Protein AF-0000000082934476 (afdb_homodimer)

InterPro domains:
  IPR006153 Cation/H+ exchanger, transmembrane domain [PF00999] (26-395)
  IPR038770 Sodium/solute symporter superfamily [G3DSA:1.20.1530.20] (13-408)

Foldseek 3Di:
DVVVVVVVVVCVVVVVVVVQVLLLVQLVVQLVVCVVVPFHSLLRLLVSLLCCAPQHNNVDALPDPVLVVLLVVLLLLVLLLVLLPQDVVLLVVQDLLLQQLLVLLLVQLLVCQQVCCLPPNLVFFDDDDSVLSSLLSSLRSLLLSFFDLPLVCVLCVVVVNCPPPLNSSLVNNNSVSVVVSLLSQQLSQLCNPVVPDNPSVLSVCLSVVLVVVLVVVLVVVQVVCQVVVPDPVCLVVVLVVLVVQSQVQLVVSVVSRGHSSSRSSSSSNSCSSHPCSVVNSVVSCCVNVVRRVSSNSSSLSNLQNPDVCLVVCVVVLVSSLVSSLVSQLVSSLVSNVVVVDDNLSSNLNSLSGRAHDDSSLVSLVVCVVSSSGHSNSNVSSSVSNRVSSVPSSVSNCVSPVVPVVPVVD/DVVVVVVVVVCVVVVVVVVQVLLLVQLVVQLVVCVVVPHHSLLRLLVSLQCCAPQHNNVDALPDPVLVVLLVVLLLLVLLLVLLPQDVVLLVVQDLLLQQLLVLLLVQLQVCQQVCCLPPNLVFFDDDDSVLSSLLSSLRSLLLSQFDLPLVCVLCVVVVNCPPPLNSSLVNNNSVSSVVSLLSQQLSQLCNPVVPDNPSVLSVCLSVVLVVVLVVVLVVVQVVCQVVVDDPVCLVVVLVVLVVQSQVQLVVSVVSRGHSSSRSSSSSNSCSSHPCSVVNSVVSCCVNVVRRVSSNSSSLSNLQNPPVCLVVCVVVLVVSLCSSLVSQLVSSLVSNVVVVDDNLSSNLNSLSGRAHDDSSLSSLVVCVVSSSGHSNSNVSSSVSNRVSSVPSSVSNCVSPVVPPPPVVD

Sequence (818 aa):
MGGIESLLQGLEEKKFLLDLVLLLSAASIGGWLSSLIKMPKVLGQILLGIILGPTVLGWLNGQNEMIHTMSEIGVIFLMFLAGLETDINELKSSGKGASLIAVGGVIFPLFFGTIIPYVFFKEYLPGGDGHQQLLFALYIGTILTATSVSISVSVLRDMKKLNSKEGVSILGAAIIDDVLGIVLLAVITGMANPSGNGNIIGLIIRIVSFFMLSFIIGVIISKLITSFAMDSAWSERIIVFAIILCFLFAFMAEVFKIAAITGAYVVGVIFSTTPYQRKITNRIQVLAYSLFTPIFFVSIGLKVAITSEILKYWKYAIVVVLIAVFGKIIGCGLGALLSKFKLRQALQIGVGMIARAEVALIIASQGVAAKVITDATFTSIVLLVVISTLVTPPLLKYAFSNEKAQETVMGGIESLLQGLEEKKFLLDLVLLLSAASIGGWLSSLIKMPKVLGQILLGIILGPTVLGWLNGQNEMIHTMSEIGVIFLMFLAGLETDINELKSSGKGASLIAVGGVIFPLFFGTIIPYVFFKEYLPGGDGHQQLLFALYIGTILTATSVSISVSVLRDMKKLNSKEGVSILGAAIIDDVLGIVLLAVITGMANPSGNGNIIGLIIRIVSFFMLSFIIGVIISKLITSFAMDSAWSERIIVFAIILCFLFAFMAEVFKIAAITGAYVVGVIFSTTPYQRKITNRIQVLAYSLFTPIFFVSIGLKVAITSEILKYWKYAIVVVLIAVFGKIIGCGLGALLSKFKLRQALQIGVGMIARAEVALIIASQGVAAKVITDATFTSIVLLVVISTLVTPPLLKYAFSNEKAQETV

Secondary structure (DSSP, 8-state):
-HHHHHHHHHHHHTHHHHHHHHHHHHHHHHHHHHHHTT--HHHHHHHHHHHHSTTTT--S-TT-HHHHHHHHHHHHHHHHHHHHT--HHHHHH--HHHHHHHHHHHHHHHHHHHHHHHHH-GGGSPS--HHHHHHHHHHHHHHTT----HHHHHHHHHTT-TTSHHHHHHHHHHHHHHHHHHHHHHHHHHHH-TTS-S-HHHHHHHHHHHHHHHHHHHHHHHHHHHHHTTSTHHHHHHHHHHHHHHHHHHHHHHHTTS-HHHHHHHHHHHHHTSTTHHHHHHHHHHHIIIIIHHHHHHHHHHH----GGGGGGHHHHHHHHHHHHHHHHHHHHHHHHHTT--HHHHHHHHHHT----HHHHHHHHHHHHTTSS-HHHHHHHHHHHHHHHHHHHHHHHHHHHTTHHHHT-/-HHHHHHHHHHHHTHHHHHHHHHHHHHHHHHHHHHHTT--HHHHHHHHHHHHSTTTT--S-TT-HHHHHHHHHHHHHHHHHHHHT--HHHHHH--HHHHHHHHHHHHHHHHHHHHHHHHH-GGGSPS--HHHHHHHHHHHHHHTT----HHHHHHHHHTT-TTSHHHHHHHHHHHHHHHHHHHHHHHHHHHH-TTS-S-HHHHHHHHHHHHHHHHHHHHHHHHHHHHH--STTHHHHHHHHHHHHHHHHHHHHHHTTS-HHHHHHHHHHHHHTSTTHHHHHHHHHHHIIIIIHHHHHHHHHHT----GGGGGGHHHHHHHHHHHHHHHHHHHHHHHHHTT--HHHHHHHHHHT----HHHHHHHHHHHHTTSS-HHHHHHHHHHHHHHHHHHHHHHHHHHHTTHHHHT-

Organism: NCBI:txid1450156

Solvent-accessible surface area (backbone atoms only — not comparable to full-atom values): 38760 Å² total; per-residue (Å²): 116,67,48,60,49,41,51,49,50,56,45,56,74,45,36,64,34,52,50,49,25,50,36,46,47,32,20,53,51,19,20,49,57,20,45,75,73,73,37,63,37,61,57,20,9,22,51,38,14,29,44,37,4,64,59,64,67,45,78,41,64,57,79,38,63,66,61,46,52,43,21,50,51,11,50,31,44,50,29,21,48,54,15,40,68,46,53,65,66,52,59,68,62,38,48,70,41,20,50,36,17,20,49,25,23,34,49,37,7,26,49,52,36,16,50,45,41,51,72,77,37,51,85,60,46,47,90,66,54,72,69,51,35,48,50,32,17,42,48,48,1,54,38,40,30,39,66,31,50,65,65,40,49,51,50,25,47,76,68,70,36,40,83,34,74,51,33,46,36,43,52,36,12,47,54,51,32,52,53,50,43,48,52,49,47,35,53,47,42,34,64,65,38,76,54,46,68,90,45,63,63,62,44,51,50,36,52,52,49,49,53,50,49,49,48,55,52,31,50,52,49,33,51,51,48,58,71,61,62,73,56,77,79,49,60,68,51,48,48,42,51,51,51,34,49,25,32,43,33,15,38,50,24,42,74,58,42,21,51,36,46,53,21,8,22,52,45,13,42,32,42,34,76,28,92,53,30,62,62,42,48,57,54,48,46,50,45,23,64,58,52,23,35,36,38,26,38,16,44,55,13,24,65,43,73,66,46,92,52,54,74,73,46,47,68,59,28,51,50,54,32,49,41,31,39,49,17,15,27,50,16,17,15,51,15,25,43,76,52,71,38,48,74,64,50,9,47,38,35,3,42,42,46,32,16,29,46,68,64,30,49,50,50,40,53,51,27,45,76,68,59,45,40,30,70,68,50,44,50,24,51,52,48,29,30,50,51,29,51,62,49,30,56,62,51,41,53,55,52,61,59,71,54,66,65,57,72,76,96,116,66,47,60,50,40,51,50,49,56,44,56,72,44,38,62,34,51,50,51,27,50,36,48,47,34,19,52,50,18,20,49,57,21,46,77,72,73,38,63,38,61,57,20,8,22,52,38,14,29,45,36,4,64,60,64,65,46,78,41,67,56,78,38,62,66,59,46,53,42,20,50,51,10,51,29,42,51,30,22,49,54,15,40,66,44,52,65,66,52,57,70,62,40,46,71,40,20,48,36,18,19,49,25,22,34,50,38,6,26,50,53,36,16,50,46,42,52,73,77,38,50,87,58,46,48,88,67,54,73,70,52,35,48,51,31,16,42,49,48,1,54,37,39,30,40,64,33,51,67,65,42,50,50,50,26,48,76,68,69,35,41,84,34,75,52,32,46,37,44,54,36,12,48,55,50,32,52,54,50,44,48,52,50,47,36,53,46,43,33,65,65,38,74,55,44,66,90,45,64,65,61,45,50,50,37,52,50,50,48,53,51,50,49,49,54,52,31,52,51,49,33,52,50,47,56,71,61,66,65,66,77,78,53,61,68,50,50,47,40,49,51,50,35,50,24,33,43,33,15,38,49,24,42,74,56,42,24,51,36,45,52,22,9,21,52,44,13,40,34,41,34,76,27,92,52,29,63,60,43,49,58,53,47,47,49,46,23,64,57,52,24,35,36,37,26,38,18,43,55,15,23,65,44,74,67,47,92,54,53,76,73,46,47,68,60,26,50,50,54,34,48,44,31,40,49,16,14,28,50,16,16,15,49,16,26,41,75,51,71,39,50,71,63,50,9,47,39,34,3,40,41,47,32,16,29,44,67,64,31,50,52,50,41,51,52,27,47,75,68,58,44,37,31,72,67,50,45,51,24,50,53,48,28,29,52,49,29,51,62,49,29,56,62,50,42,52,56,53,60,58,71,58,64,67,55,75,75,98

Structure (mmCIF, N/CA/C/O backbone):
data_AF-0000000082934476-model_v1
#
loop_
_entity.id
_entity.type
_entity.pdbx_description
1 polymer 'Cation:proton antiporter'
#
loop_
_atom_site.group_PDB
_atom_site.id
_atom_site.type_symbol
_atom_site.label_atom_id
_atom_site.label_alt_id
_atom_site.label_comp_id
_atom_site.label_asym_id
_atom_site.label_entity_id
_atom_site.label_seq_id
_atom_site.pdbx_PDB_ins_code
_atom_site.Cartn_x
_atom_site.Cartn_y
_atom_site.Cartn_z
_atom_site.occupancy
_atom_site.B_iso_or_equiv
_atom_site.auth_seq_id
_atom_site.auth_comp_id
_atom_site.auth_asym_id
_atom_site.auth_atom_id
_atom_site.pdbx_PDB_model_num
ATOM 1 N N . MET A 1 1 ? 22.516 27.234 -15.688 1 33.78 1 MET A N 1
ATOM 2 C CA . MET A 1 1 ? 23.109 25.891 -15.609 1 33.78 1 MET A CA 1
ATOM 3 C C . MET A 1 1 ? 22.875 25.281 -14.234 1 33.78 1 MET A C 1
ATOM 5 O O . MET A 1 1 ? 22.625 24.094 -14.117 1 33.78 1 MET A O 1
ATOM 9 N N . GLY A 1 2 ? 22.922 26.062 -13.227 1 40.72 2 GLY A N 1
ATOM 10 C CA . GLY A 1 2 ? 22.75 25.703 -11.828 1 40.72 2 GLY A CA 1
ATOM 11 C C . GLY A 1 2 ? 21.297 25.391 -11.477 1 40.72 2 GLY A C 1
ATOM 12 O O . GLY A 1 2 ? 21.031 24.547 -10.625 1 40.72 2 GLY A O 1
ATOM 13 N N . GLY A 1 3 ? 20.406 26.062 -12.109 1 38.53 3 GLY A N 1
ATOM 14 C CA . GLY A 1 3 ? 18.969 25.922 -11.914 1 38.53 3 GLY A CA 1
ATOM 15 C C . GLY A 1 3 ? 18.422 24.609 -12.414 1 38.53 3 GLY A C 1
ATOM 16 O O . GLY A 1 3 ? 17.609 23.969 -11.742 1 38.53 3 GLY A O 1
ATOM 17 N N . ILE A 1 4 ? 18.828 24.203 -13.625 1 40.97 4 ILE A N 1
ATOM 18 C CA . ILE A 1 4 ? 18.438 22.938 -14.242 1 40.97 4 ILE A CA 1
ATOM 19 C C . ILE A 1 4 ? 18.969 21.781 -13.406 1 40.97 4 ILE A C 1
ATOM 21 O O . ILE A 1 4 ? 18.281 20.781 -13.219 1 40.97 4 ILE A O 1
ATOM 25 N N . GLU A 1 5 ? 20.125 21.906 -12.914 1 42.84 5 GLU A N 1
ATOM 26 C CA . GLU A 1 5 ? 20.734 20.844 -12.109 1 42.84 5 GLU A CA 1
ATOM 27 C C . GLU A 1 5 ? 19.969 20.656 -10.797 1 42.84 5 GLU A C 1
ATOM 29 O O . GLU A 1 5 ? 19.75 19.516 -10.367 1 42.84 5 GLU A O 1
ATOM 34 N N . SER A 1 6 ? 19.641 21.703 -10.188 1 44.97 6 SER A N 1
ATOM 35 C CA . SER A 1 6 ? 18.875 21.625 -8.945 1 44.97 6 SER A CA 1
ATOM 36 C C . SER A 1 6 ? 17.484 21.047 -9.188 1 44.97 6 SER A C 1
ATOM 38 O O . SER A 1 6 ? 16.969 20.297 -8.359 1 44.97 6 SER A O 1
ATOM 40 N N . LEU A 1 7 ? 16.844 21.438 -10.336 1 44.69 7 LEU A N 1
ATOM 41 C CA . LEU A 1 7 ? 15.594 20.844 -10.789 1 44.69 7 LEU A CA 1
ATOM 42 C C . LEU A 1 7 ? 15.758 19.344 -10.992 1 44.69 7 LEU A C 1
ATOM 44 O O . LEU A 1 7 ? 14.875 18.562 -10.617 1 44.69 7 LEU A O 1
ATOM 48 N N . LEU A 1 8 ? 16.828 19.047 -11.57 1 48.62 8 LEU A N 1
ATOM 49 C CA . LEU A 1 8 ? 17.125 17.641 -11.836 1 48.62 8 LEU A CA 1
ATOM 50 C C . LEU A 1 8 ? 17.344 16.875 -10.539 1 48.62 8 LEU A C 1
ATOM 52 O O . LEU A 1 8 ? 16.953 15.711 -10.414 1 48.62 8 LEU A O 1
ATOM 56 N N . GLN A 1 9 ? 18.016 17.547 -9.594 1 51.44 9 GLN A N 1
ATOM 57 C CA . GLN A 1 9 ? 18.281 16.922 -8.312 1 51.44 9 GLN A CA 1
ATOM 58 C C . GLN A 1 9 ? 16.984 16.703 -7.531 1 51.44 9 GLN A C 1
ATOM 60 O O . GLN A 1 9 ? 16.797 15.648 -6.91 1 51.44 9 GLN A O 1
ATOM 65 N N . GLY A 1 10 ? 16.141 17.75 -7.402 1 53.06 10 GLY A N 1
ATOM 66 C CA . GLY A 1 10 ? 14.844 17.609 -6.77 1 53.06 10 GLY A CA 1
ATOM 67 C C . GLY A 1 10 ? 13.961 16.562 -7.434 1 53.06 10 GLY A C 1
ATOM 68 O O . GLY A 1 10 ? 13.266 15.812 -6.754 1 53.06 10 GLY A O 1
ATOM 69 N N . LEU A 1 11 ? 14.062 16.594 -8.766 1 54.09 11 LEU A N 1
ATOM 70 C CA . LEU A 1 11 ? 13.375 15.594 -9.578 1 54.09 11 LEU A CA 1
ATOM 71 C C . LEU A 1 11 ? 13.898 14.195 -9.289 1 54.09 11 LEU A C 1
ATOM 73 O O . LEU A 1 11 ? 13.133 13.227 -9.305 1 54.09 11 LEU A O 1
ATOM 77 N N . GLU A 1 12 ? 15.125 14.188 -8.977 1 59.53 12 GLU A N 1
ATOM 78 C CA . GLU A 1 12 ? 15.727 12.891 -8.68 1 59.53 12 GLU A CA 1
ATOM 79 C C . GLU A 1 12 ? 15.188 12.312 -7.375 1 59.53 12 GLU A C 1
ATOM 81 O O . GLU A 1 12 ? 14.938 11.109 -7.273 1 59.53 12 GLU A O 1
ATOM 86 N N . GLU A 1 13 ? 15 13.336 -6.414 1 61.19 13 GLU A N 1
ATOM 87 C CA . GLU A 1 13 ? 14.578 12.875 -5.098 1 61.19 13 GLU A CA 1
ATOM 88 C C . GLU A 1 13 ? 13.133 12.391 -5.117 1 61.19 13 GLU A C 1
ATOM 90 O O . GLU A 1 13 ? 12.75 11.523 -4.332 1 61.19 13 GLU A O 1
ATOM 95 N N . LYS A 1 14 ? 12.438 12.93 -6.125 1 77.81 14 LYS A N 1
ATOM 96 C CA . LYS A 1 14 ? 11.047 12.484 -6.129 1 77.81 14 LYS A CA 1
ATOM 97 C C . LYS A 1 14 ? 10.727 11.711 -7.402 1 77.81 14 LYS A C 1
ATOM 99 O O . LYS A 1 14 ? 9.57 11.688 -7.848 1 77.81 14 LYS A O 1
ATOM 104 N N . LYS A 1 15 ? 11.742 11.156 -7.934 1 86.38 15 LYS A N 1
ATOM 105 C CA . LYS A 1 15 ? 11.625 10.32 -9.125 1 86.38 15 LYS A CA 1
ATOM 106 C C . LYS A 1 15 ? 10.742 9.102 -8.859 1 86.38 15 LYS A C 1
ATOM 108 O O . LYS A 1 15 ? 10.094 8.586 -9.773 1 86.38 15 LYS A O 1
ATOM 113 N N . PHE A 1 16 ? 10.633 8.742 -7.578 1 90.38 16 PHE A N 1
ATOM 114 C CA . PHE A 1 16 ? 9.844 7.559 -7.266 1 90.38 16 PHE A CA 1
ATOM 115 C C . PHE A 1 16 ? 8.367 7.809 -7.539 1 90.38 16 PHE A C 1
ATOM 117 O O . PHE A 1 16 ? 7.629 6.879 -7.883 1 90.38 16 PHE A O 1
ATOM 124 N N . LEU A 1 17 ? 7.934 9.094 -7.445 1 93.06 17 LEU A N 1
ATOM 125 C CA . LEU A 1 17 ? 6.543 9.414 -7.738 1 93.06 17 LEU A CA 1
ATOM 126 C C . LEU A 1 17 ? 6.234 9.211 -9.219 1 93.06 17 LEU A C 1
ATOM 128 O O . LEU A 1 17 ? 5.188 8.656 -9.57 1 93.06 17 LEU A O 1
ATOM 132 N N . LEU A 1 18 ? 7.148 9.656 -10.008 1 92.81 18 LEU A N 1
ATOM 133 C CA . LEU A 1 18 ? 6.98 9.469 -11.445 1 92.81 18 LEU A CA 1
ATOM 134 C C . LEU A 1 18 ? 7 7.988 -11.805 1 92.81 18 LEU A C 1
ATOM 136 O O . LEU A 1 18 ? 6.246 7.547 -12.672 1 92.81 18 LEU A O 1
ATOM 140 N N . ASP A 1 19 ? 7.926 7.277 -11.195 1 94.12 19 ASP A N 1
ATOM 141 C CA . ASP A 1 19 ? 7.977 5.836 -11.422 1 94.12 19 ASP A CA 1
ATOM 142 C C . ASP A 1 19 ? 6.641 5.18 -11.078 1 94.12 19 ASP A C 1
ATOM 144 O O . ASP A 1 19 ? 6.176 4.297 -11.805 1 94.12 19 ASP A O 1
ATOM 148 N N . LEU A 1 20 ? 6.051 5.605 -9.953 1 95.44 20 LEU A N 1
ATOM 149 C CA . LEU A 1 20 ? 4.762 5.055 -9.539 1 95.44 20 LEU A CA 1
ATOM 150 C C . LEU A 1 20 ? 3.676 5.391 -10.562 1 95.44 20 LEU A C 1
ATOM 152 O O . LEU A 1 20 ? 2.828 4.547 -10.867 1 95.44 20 LEU A O 1
ATOM 156 N N . VAL A 1 21 ? 3.727 6.621 -11.07 1 95.88 21 VAL A N 1
ATOM 157 C CA . VAL A 1 21 ? 2.764 7.047 -12.078 1 95.88 21 VAL A CA 1
ATOM 158 C C . VAL A 1 21 ? 2.904 6.176 -13.328 1 95.88 21 VAL A C 1
ATOM 160 O O . VAL A 1 21 ? 1.907 5.688 -13.859 1 95.88 21 VAL A O 1
ATOM 163 N N . LEU A 1 22 ? 4.09 5.988 -13.734 1 95.06 22 LEU A N 1
ATOM 164 C CA . LEU A 1 22 ? 4.352 5.211 -14.945 1 95.06 22 LEU A CA 1
ATOM 165 C C . LEU A 1 22 ? 3.949 3.754 -14.75 1 95.06 22 LEU A C 1
ATOM 167 O O . LEU A 1 22 ? 3.334 3.152 -15.633 1 95.06 22 LEU A O 1
ATOM 171 N N . LEU A 1 23 ? 4.301 3.18 -13.633 1 95.5 23 LEU A N 1
ATOM 172 C CA . LEU A 1 23 ? 3.996 1.784 -13.336 1 95.5 23 LEU A CA 1
ATOM 173 C C . LEU A 1 23 ? 2.488 1.552 -13.305 1 95.5 23 LEU A C 1
ATOM 175 O O . LEU A 1 23 ? 1.983 0.632 -13.953 1 95.5 23 LEU A O 1
ATOM 179 N N . LEU A 1 24 ? 1.802 2.4 -12.594 1 96.25 24 LEU A N 1
ATOM 180 C CA . LEU A 1 24 ? 0.363 2.223 -12.438 1 96.25 24 LEU A CA 1
ATOM 181 C C . LEU A 1 24 ? -0.37 2.541 -13.734 1 96.25 24 LEU A C 1
ATOM 183 O O . LEU A 1 24 ? -1.363 1.89 -14.062 1 96.25 24 LEU A O 1
ATOM 187 N N . SER A 1 25 ? 0.096 3.572 -14.43 1 95.94 25 SER A N 1
ATOM 188 C CA . SER A 1 25 ? -0.506 3.885 -15.719 1 95.94 25 SER A CA 1
ATOM 189 C C . SER A 1 25 ? -0.311 2.742 -16.703 1 95.94 25 SER A C 1
ATOM 191 O O . SER A 1 25 ? -1.236 2.383 -17.438 1 95.94 25 SER A O 1
ATOM 193 N N . ALA A 1 26 ? 0.881 2.24 -16.719 1 94.81 26 ALA A N 1
ATOM 194 C CA . ALA A 1 26 ? 1.16 1.105 -17.594 1 94.81 26 ALA A CA 1
ATOM 195 C C . ALA A 1 26 ? 0.256 -0.078 -17.266 1 94.81 26 ALA A C 1
ATOM 197 O O . ALA A 1 26 ? -0.285 -0.725 -18.172 1 94.81 26 ALA A O 1
ATOM 198 N N . ALA A 1 27 ? 0.181 -0.355 -16 1 93.94 27 ALA A N 1
ATOM 199 C CA . ALA A 1 27 ? -0.667 -1.468 -15.586 1 93.94 27 ALA A CA 1
ATOM 200 C C . ALA A 1 27 ? -2.119 -1.234 -15.992 1 93.94 27 ALA A C 1
ATOM 202 O O . ALA A 1 27 ? -2.791 -2.15 -16.469 1 93.94 27 ALA A O 1
ATOM 203 N N . SER A 1 28 ? -2.57 0.018 -15.781 1 92.94 28 SER A N 1
ATOM 204 C CA . SER A 1 28 ? -3.957 0.35 -16.094 1 92.94 28 SER A CA 1
ATOM 205 C C . SER A 1 28 ? -4.219 0.291 -17.594 1 92.94 28 SER A C 1
ATOM 207 O O . SER A 1 28 ? -5.215 -0.286 -18.031 1 92.94 28 SER A O 1
ATOM 209 N N . ILE A 1 29 ? -3.377 0.861 -18.359 1 93.62 29 ILE A N 1
ATOM 210 C CA . ILE A 1 29 ? -3.521 0.9 -19.812 1 93.62 29 ILE A CA 1
ATOM 211 C C . ILE A 1 29 ? -3.342 -0.502 -20.391 1 93.62 29 ILE A C 1
ATOM 213 O O . ILE A 1 29 ? -4.133 -0.943 -21.219 1 93.62 29 ILE A O 1
ATOM 217 N N . GLY A 1 30 ? -2.275 -1.169 -19.984 1 91.5 30 GLY A N 1
ATOM 218 C CA . GLY A 1 30 ? -2.047 -2.529 -20.453 1 91.5 30 GLY A CA 1
ATOM 219 C C . GLY A 1 30 ? -3.193 -3.469 -20.125 1 91.5 30 GLY A C 1
ATOM 220 O O . GLY A 1 30 ? -3.607 -4.266 -20.969 1 91.5 30 GLY A O 1
ATOM 221 N N . GLY A 1 31 ? -3.637 -3.367 -18.828 1 87.62 31 GLY A N 1
ATOM 222 C CA . GLY A 1 31 ? -4.785 -4.176 -18.453 1 87.62 31 GLY A CA 1
ATOM 223 C C . GLY A 1 31 ? -6.012 -3.9 -19.297 1 87.62 31 GLY A C 1
ATOM 224 O O . GLY A 1 31 ? -6.715 -4.828 -19.703 1 87.62 31 GLY A O 1
ATOM 225 N N . TRP A 1 32 ? -6.227 -2.648 -19.578 1 87.25 32 TRP A N 1
ATOM 226 C CA . TRP A 1 32 ? -7.371 -2.248 -20.391 1 87.25 32 TRP A CA 1
ATOM 227 C C . TRP A 1 32 ? -7.223 -2.758 -21.828 1 87.25 32 TRP A C 1
ATOM 229 O O . TRP A 1 32 ? -8.172 -3.303 -22.391 1 87.25 32 TRP A O 1
ATOM 239 N N . LEU A 1 33 ? -6.117 -2.621 -22.422 1 89.12 33 LEU A N 1
ATOM 240 C CA . LEU A 1 33 ? -5.855 -3.068 -23.781 1 89.12 33 LEU A CA 1
ATOM 241 C C . LEU A 1 33 ? -6.07 -4.574 -23.906 1 89.12 33 LEU A C 1
ATOM 243 O O . LEU A 1 33 ? -6.645 -5.039 -24.891 1 89.12 33 LEU A O 1
ATOM 247 N N . SER A 1 34 ? -5.582 -5.258 -22.938 1 84.19 34 SER A N 1
ATOM 248 C CA . SER A 1 34 ? -5.746 -6.707 -22.953 1 84.19 34 SER A CA 1
ATOM 249 C C . SER A 1 34 ? -7.215 -7.094 -22.828 1 84.19 34 SER A C 1
ATOM 251 O O . SER A 1 34 ? -7.66 -8.07 -23.438 1 84.19 34 SER A O 1
ATOM 253 N N . SER A 1 35 ? -7.891 -6.293 -21.984 1 80.62 35 SER A N 1
ATOM 254 C CA . SER A 1 35 ? -9.297 -6.598 -21.781 1 80.62 35 SER A CA 1
ATOM 255 C C . SER A 1 35 ? -10.109 -6.371 -23.047 1 80.62 35 SER A C 1
ATOM 257 O O . SER A 1 35 ? -11.125 -7.027 -23.266 1 80.62 35 SER A O 1
ATOM 259 N N . LEU A 1 36 ? -9.703 -5.504 -23.922 1 83.69 36 LEU A N 1
ATOM 260 C CA . LEU A 1 36 ? -10.367 -5.223 -25.188 1 83.69 36 LEU A CA 1
ATOM 261 C C . LEU A 1 36 ? -10.344 -6.441 -26.109 1 83.69 36 LEU A C 1
ATOM 263 O O . LEU A 1 36 ? -11.242 -6.625 -26.922 1 83.69 36 LEU A O 1
ATOM 267 N N . ILE A 1 37 ? -9.352 -7.242 -25.922 1 80.75 37 ILE A N 1
ATOM 268 C CA . ILE A 1 37 ? -9.242 -8.43 -26.766 1 80.75 37 ILE A CA 1
ATOM 269 C C . ILE A 1 37 ? -9.562 -9.68 -25.953 1 80.75 37 ILE A C 1
ATOM 271 O O . ILE A 1 37 ? -9.102 -10.773 -26.266 1 80.75 37 ILE A O 1
ATOM 275 N N . LYS A 1 38 ? -10.109 -9.477 -24.719 1 75.94 38 LYS A N 1
ATOM 276 C CA . LYS A 1 38 ? -10.625 -10.531 -23.859 1 75.94 38 LYS A CA 1
ATOM 277 C C . LYS A 1 38 ? -9.492 -11.383 -23.297 1 75.94 38 LYS A C 1
ATOM 279 O O . LYS A 1 38 ? -9.617 -12.602 -23.188 1 75.94 38 LYS A O 1
ATOM 284 N N . MET A 1 39 ? -8.398 -10.711 -23.188 1 73.06 39 MET A N 1
ATOM 285 C CA . MET A 1 39 ? -7.25 -11.352 -22.547 1 73.06 39 MET A CA 1
ATOM 286 C C . MET A 1 39 ? -7.125 -10.922 -21.094 1 73.06 39 MET A C 1
ATOM 288 O O . MET A 1 39 ? -7.66 -9.883 -20.703 1 73.06 39 MET A O 1
ATOM 292 N N . PRO A 1 40 ? -6.477 -11.836 -20.281 1 72.81 40 PRO A N 1
ATOM 293 C CA . PRO A 1 40 ? -6.254 -11.445 -18.891 1 72.81 40 PRO A CA 1
ATOM 294 C C . PRO A 1 40 ? -5.453 -10.148 -18.766 1 72.81 40 PRO A C 1
ATOM 296 O O . PRO A 1 40 ? -4.512 -9.93 -19.531 1 72.81 40 PRO A O 1
ATOM 299 N N . LYS A 1 41 ? -5.801 -9.367 -17.828 1 82.19 41 LYS A N 1
ATOM 300 C CA . LYS A 1 41 ? -5.203 -8.055 -17.609 1 82.19 41 LYS A CA 1
ATOM 301 C C . LYS A 1 41 ? -3.697 -8.164 -17.391 1 82.19 41 LYS A C 1
ATOM 303 O O . LYS A 1 41 ? -2.936 -7.285 -17.797 1 82.19 41 LYS A O 1
ATOM 308 N N . VAL A 1 42 ? -3.344 -9.266 -16.781 1 78.62 42 VAL A N 1
ATOM 309 C CA . VAL A 1 42 ? -1.951 -9.477 -16.406 1 78.62 42 VAL A CA 1
ATOM 310 C C . VAL A 1 42 ? -1.064 -9.477 -17.641 1 78.62 42 VAL A C 1
ATOM 312 O O . VAL A 1 42 ? 0.072 -9 -17.609 1 78.62 42 VAL A O 1
ATOM 315 N N . LEU A 1 43 ? -1.542 -9.992 -18.703 1 79.88 43 LEU A N 1
ATOM 316 C CA . LEU A 1 43 ? -0.771 -10.047 -19.938 1 79.88 43 LEU A CA 1
ATOM 317 C C . LEU A 1 43 ? -0.426 -8.648 -20.422 1 79.88 43 LEU A C 1
ATOM 319 O O . LEU A 1 43 ? 0.715 -8.383 -20.812 1 79.88 43 LEU A O 1
ATOM 323 N N . GLY A 1 44 ? -1.416 -7.836 -20.5 1 86.5 44 GLY A N 1
ATOM 324 C CA . GLY A 1 44 ? -1.173 -6.465 -20.922 1 86.5 44 GLY A CA 1
ATOM 325 C C . GLY A 1 44 ? -0.235 -5.719 -19.984 1 86.5 44 GLY A C 1
ATOM 326 O O . GLY A 1 44 ? 0.57 -4.898 -20.438 1 86.5 44 GLY A O 1
ATOM 327 N N . GLN A 1 45 ? -0.309 -5.996 -18.719 1 89.38 45 GLN A N 1
ATOM 328 C CA . GLN A 1 45 ? 0.556 -5.359 -17.734 1 89.38 45 GLN A CA 1
ATOM 329 C C . GLN A 1 45 ? 2.014 -5.758 -17.938 1 89.38 45 GLN A C 1
ATOM 331 O O . GLN A 1 45 ? 2.906 -4.91 -17.891 1 89.38 45 GLN A O 1
ATOM 336 N N . ILE A 1 46 ? 2.227 -7 -18.156 1 84.19 46 ILE A N 1
ATOM 337 C CA . ILE A 1 46 ? 3.574 -7.504 -18.406 1 84.19 46 ILE A CA 1
ATOM 338 C C . ILE A 1 46 ? 4.125 -6.914 -19.703 1 84.19 46 ILE A C 1
ATOM 340 O O . ILE A 1 46 ? 5.277 -6.477 -19.75 1 84.19 46 ILE A O 1
ATOM 344 N N . LEU A 1 47 ? 3.324 -6.859 -20.734 1 86.31 47 LEU A N 1
ATOM 345 C CA . LEU A 1 47 ? 3.754 -6.332 -22.031 1 86.31 47 LEU A CA 1
ATOM 346 C C . LEU A 1 47 ? 4.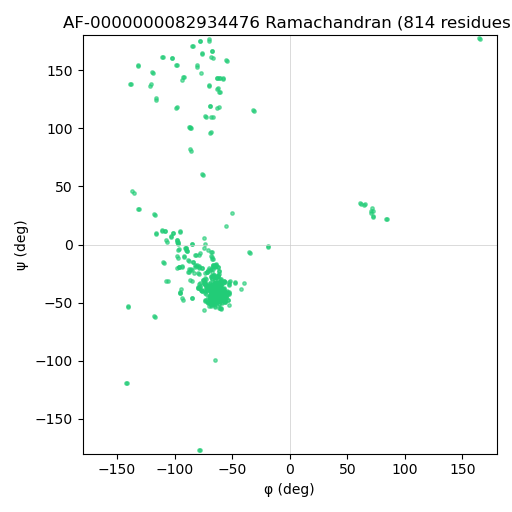176 -4.875 -21.906 1 86.31 47 LEU A C 1
ATOM 348 O O . LEU A 1 47 ? 5.195 -4.469 -22.484 1 86.31 47 LEU A O 1
ATOM 352 N N . LEU A 1 48 ? 3.377 -4.102 -21.219 1 91.69 48 LEU A N 1
ATOM 353 C CA . LEU A 1 48 ? 3.744 -2.699 -21.047 1 91.69 48 LEU A CA 1
ATOM 354 C C . LEU A 1 48 ? 4.98 -2.568 -20.172 1 91.69 48 LEU A C 1
ATOM 356 O O . LEU A 1 48 ? 5.75 -1.614 -20.312 1 91.69 48 LEU A O 1
ATOM 360 N N . GLY A 1 49 ? 5.199 -3.473 -19.266 1 89.94 49 GLY A N 1
ATOM 361 C CA . GLY A 1 49 ? 6.453 -3.521 -18.531 1 89.94 49 GLY A CA 1
ATOM 362 C C . GLY A 1 49 ? 7.66 -3.734 -19.422 1 89.94 49 GLY A C 1
ATOM 363 O O . GLY A 1 49 ? 8.695 -3.084 -19.234 1 89.94 49 GLY A O 1
ATOM 364 N N . ILE A 1 50 ? 7.496 -4.602 -20.375 1 84.88 50 ILE A N 1
ATOM 365 C CA . ILE A 1 50 ? 8.562 -4.863 -21.328 1 84.88 50 ILE A CA 1
ATOM 366 C C . ILE A 1 50 ? 8.844 -3.602 -22.141 1 84.88 50 ILE A C 1
ATOM 368 O O . ILE A 1 50 ? 10 -3.234 -22.344 1 84.88 50 ILE A O 1
ATOM 372 N N . ILE A 1 51 ? 7.785 -2.955 -22.562 1 89.69 51 ILE A N 1
ATOM 373 C CA . ILE A 1 51 ? 7.91 -1.771 -23.406 1 89.69 51 ILE A CA 1
ATOM 374 C C . ILE A 1 51 ? 8.586 -0.648 -22.625 1 89.69 51 ILE A C 1
ATOM 376 O O . ILE A 1 51 ? 9.5 0.01 -23.125 1 89.69 51 ILE A O 1
ATOM 380 N N . LEU A 1 52 ? 8.258 -0.458 -21.375 1 92 52 LEU A N 1
ATOM 381 C CA . LEU A 1 52 ? 8.773 0.641 -20.578 1 92 52 LEU A CA 1
ATOM 382 C C . LEU A 1 52 ? 10.141 0.286 -19.984 1 92 52 LEU A C 1
ATOM 384 O O . LEU A 1 52 ? 10.852 1.162 -19.5 1 92 52 LEU A O 1
ATOM 388 N N . GLY A 1 53 ? 10.445 -0.98 -20.016 1 87.88 53 GLY A N 1
ATOM 389 C CA . GLY A 1 53 ? 11.672 -1.479 -19.406 1 87.88 53 GLY A CA 1
ATOM 390 C C . GLY A 1 53 ? 12.898 -1.223 -20.266 1 87.88 53 GLY A C 1
ATOM 391 O O . GLY A 1 53 ? 12.828 -0.499 -21.25 1 87.88 53 GLY A O 1
ATOM 392 N N . PRO A 1 54 ? 14 -1.686 -19.844 1 81.81 54 PRO A N 1
ATOM 393 C CA . PRO A 1 54 ? 15.266 -1.433 -20.547 1 81.81 54 PRO A CA 1
ATOM 394 C C . PRO A 1 54 ? 15.305 -2.039 -21.938 1 81.81 54 PRO A C 1
ATOM 396 O O . PRO A 1 54 ? 16.062 -1.582 -22.797 1 81.81 54 PRO A O 1
ATOM 399 N N . THR A 1 55 ? 14.453 -2.947 -22.266 1 76.69 55 THR A N 1
ATOM 400 C CA . THR A 1 55 ? 14.461 -3.66 -23.547 1 76.69 55 THR A CA 1
ATOM 401 C C . THR A 1 55 ? 13.992 -2.752 -24.672 1 76.69 55 THR A C 1
ATOM 403 O O . THR A 1 55 ? 14.508 -2.826 -25.797 1 76.69 55 THR A O 1
ATOM 406 N N . VAL A 1 56 ? 12.977 -1.843 -24.375 1 85.5 56 VAL A N 1
ATOM 407 C CA . VAL A 1 56 ? 12.398 -1.073 -25.484 1 85.5 56 VAL A CA 1
ATOM 408 C C . VAL A 1 56 ? 12.664 0.415 -25.266 1 85.5 56 VAL A C 1
ATOM 410 O O . VAL A 1 56 ? 13.523 1.002 -25.906 1 85.5 56 VAL A O 1
ATOM 413 N N . LEU A 1 57 ? 12.117 1.019 -24.156 1 88.56 57 LEU A N 1
ATOM 414 C CA . LEU A 1 57 ? 12.203 2.463 -23.969 1 88.56 57 LEU A CA 1
ATOM 415 C C . LEU A 1 57 ? 13.219 2.811 -22.891 1 88.56 57 LEU A C 1
ATOM 417 O O . LEU A 1 57 ? 13.805 3.896 -22.906 1 88.56 57 LEU A O 1
ATOM 421 N N . GLY A 1 58 ? 13.367 1.931 -21.891 1 86.69 58 GLY A N 1
ATOM 422 C CA . GLY A 1 58 ? 14.305 2.156 -20.797 1 86.69 58 GLY A CA 1
ATOM 423 C C . GLY A 1 58 ? 13.844 3.232 -19.844 1 86.69 58 GLY A C 1
ATOM 424 O O . GLY A 1 58 ? 14.664 3.887 -19.188 1 86.69 58 GLY A O 1
ATOM 425 N N . TRP A 1 59 ? 12.602 3.547 -19.703 1 88.69 59 TRP A N 1
ATOM 426 C CA . TRP A 1 59 ? 12.07 4.582 -18.828 1 88.69 59 TRP A CA 1
ATOM 427 C C . TRP A 1 59 ? 12.094 4.121 -17.375 1 88.69 59 TRP A C 1
ATOM 429 O O . TRP A 1 59 ? 12.203 4.938 -16.453 1 88.69 59 TRP A O 1
ATOM 439 N N . LEU A 1 60 ? 11.961 2.84 -17.141 1 90.12 60 LEU A N 1
ATOM 440 C CA . LEU A 1 60 ? 11.93 2.254 -15.812 1 90.12 60 LEU A CA 1
ATOM 441 C C . LEU A 1 60 ? 13.047 1.237 -15.633 1 90.12 60 LEU A C 1
ATOM 443 O O . LEU A 1 60 ? 13.367 0.488 -16.562 1 90.12 60 LEU A O 1
ATOM 447 N N . ASN A 1 61 ? 13.633 1.354 -14.484 1 81.81 61 ASN A N 1
ATOM 448 C CA . ASN A 1 61 ? 14.688 0.406 -14.125 1 81.81 61 ASN A CA 1
ATOM 449 C C . ASN A 1 61 ? 14.148 -0.714 -13.234 1 81.81 61 ASN A C 1
ATOM 451 O O . ASN A 1 61 ? 13.742 -0.47 -12.102 1 81.81 61 ASN A O 1
ATOM 455 N N . GLY A 1 62 ? 14.25 -1.873 -13.727 1 75.56 62 GLY A N 1
ATOM 456 C CA . GLY A 1 62 ? 13.758 -3.021 -12.977 1 75.56 62 GLY A CA 1
ATOM 457 C C . GLY A 1 62 ? 14.57 -3.314 -11.734 1 75.56 62 GLY A C 1
ATOM 458 O O . GLY A 1 62 ? 14.117 -4.051 -10.852 1 75.56 62 GLY A O 1
ATOM 459 N N . GLN A 1 63 ? 15.688 -2.67 -11.586 1 73.75 63 GLN A N 1
ATOM 460 C CA . GLN A 1 63 ? 16.562 -2.926 -10.445 1 73.75 63 GLN A CA 1
ATOM 461 C C . GLN A 1 63 ? 16.344 -1.897 -9.344 1 73.75 63 GLN A C 1
ATOM 463 O O . GLN A 1 63 ? 16.969 -1.972 -8.281 1 73.75 63 GLN A O 1
ATOM 468 N N . ASN A 1 64 ? 15.438 -1.054 -9.586 1 86.06 64 ASN A N 1
ATOM 469 C CA . ASN A 1 64 ? 15.125 -0.059 -8.562 1 86.06 64 ASN A CA 1
ATOM 470 C C . ASN A 1 64 ? 14.633 -0.712 -7.277 1 86.06 64 ASN A C 1
ATOM 472 O O . ASN A 1 64 ? 13.773 -1.593 -7.316 1 86.06 64 ASN A O 1
ATOM 476 N N . GLU A 1 65 ? 15.188 -0.322 -6.148 1 83.31 65 GLU A N 1
ATOM 477 C CA . GLU A 1 65 ? 14.891 -0.929 -4.855 1 83.31 65 GLU A CA 1
ATOM 478 C C . GLU A 1 65 ? 13.422 -0.749 -4.484 1 83.31 65 GLU A C 1
ATOM 480 O O . GLU A 1 65 ? 12.789 -1.665 -3.953 1 83.31 65 GLU A O 1
ATOM 485 N N . MET A 1 66 ? 12.891 0.41 -4.762 1 87.62 66 MET A N 1
ATOM 486 C CA . MET A 1 66 ? 11.492 0.675 -4.438 1 87.62 66 MET A CA 1
ATOM 487 C C . MET A 1 66 ? 10.562 -0.233 -5.238 1 87.62 66 MET A C 1
ATOM 489 O O . MET A 1 66 ? 9.633 -0.824 -4.688 1 87.62 66 MET A O 1
ATOM 493 N N . ILE A 1 67 ? 10.867 -0.371 -6.516 1 90.06 67 ILE A N 1
ATOM 494 C CA . ILE A 1 67 ? 10.047 -1.214 -7.383 1 90.06 67 ILE A CA 1
ATOM 495 C C . ILE A 1 67 ? 10.133 -2.666 -6.918 1 90.06 67 ILE A C 1
ATOM 497 O O . ILE A 1 67 ? 9.117 -3.361 -6.848 1 90.06 67 ILE A O 1
ATOM 501 N N . HIS A 1 68 ? 11.328 -3.055 -6.52 1 85.44 68 HIS A N 1
ATOM 502 C CA . HIS A 1 68 ? 11.523 -4.418 -6.039 1 85.44 68 HIS A CA 1
ATOM 503 C C . HIS A 1 68 ? 10.742 -4.676 -4.758 1 85.44 68 HIS A C 1
ATOM 505 O O . HIS A 1 68 ? 10.023 -5.676 -4.652 1 85.44 68 HIS A O 1
ATOM 511 N N . THR A 1 69 ? 10.836 -3.777 -3.832 1 88.44 69 THR A N 1
ATOM 512 C CA . THR A 1 69 ? 10.18 -3.947 -2.543 1 88.44 69 THR A CA 1
ATOM 513 C C . THR A 1 69 ? 8.664 -3.932 -2.705 1 88.44 69 THR A C 1
ATOM 515 O O . THR A 1 69 ? 7.965 -4.777 -2.143 1 88.44 69 THR A O 1
ATOM 518 N N . MET A 1 70 ? 8.156 -3.014 -3.494 1 92.88 70 MET A N 1
ATOM 519 C CA . MET A 1 70 ? 6.723 -2.924 -3.723 1 92.88 70 MET A CA 1
ATOM 520 C C . MET A 1 70 ? 6.203 -4.164 -4.441 1 92.88 70 MET A C 1
ATOM 522 O O . MET A 1 70 ? 5.113 -4.652 -4.137 1 92.88 70 MET A O 1
ATOM 526 N N . SER A 1 71 ? 7.004 -4.621 -5.387 1 88.81 71 SER A N 1
ATOM 527 C CA . SER A 1 71 ? 6.637 -5.832 -6.113 1 88.81 71 SER A CA 1
ATOM 528 C C . SER A 1 71 ? 6.582 -7.039 -5.184 1 88.81 71 SER A C 1
ATOM 530 O O . SER A 1 71 ? 5.691 -7.883 -5.309 1 88.81 71 SER A O 1
ATOM 532 N N . GLU A 1 72 ? 7.547 -7.137 -4.281 1 87.44 72 GLU A N 1
ATOM 533 C CA . GLU A 1 72 ? 7.578 -8.242 -3.332 1 87.44 72 GLU A CA 1
ATOM 534 C C . GLU A 1 72 ? 6.367 -8.211 -2.406 1 87.44 72 GLU A C 1
ATOM 536 O O . GLU A 1 72 ? 5.785 -9.258 -2.102 1 87.44 72 GLU A O 1
ATOM 541 N N . ILE A 1 73 ? 6.016 -7.031 -1.97 1 93.62 73 ILE A N 1
ATOM 542 C CA . ILE A 1 73 ? 4.832 -6.895 -1.133 1 93.62 73 ILE A CA 1
ATOM 543 C C . ILE A 1 73 ? 3.592 -7.312 -1.92 1 93.62 73 ILE A C 1
ATOM 545 O O . ILE A 1 73 ? 2.689 -7.953 -1.374 1 93.62 73 ILE A O 1
ATOM 549 N N . GLY A 1 74 ? 3.564 -6.949 -3.186 1 92.06 74 GLY A N 1
ATOM 550 C CA . GLY A 1 74 ? 2.467 -7.363 -4.043 1 92.06 74 GLY A CA 1
ATOM 551 C C . GLY A 1 74 ? 2.311 -8.875 -4.129 1 92.06 74 GLY A C 1
ATOM 552 O O . GLY A 1 74 ? 1.2 -9.391 -4.012 1 92.06 74 GLY A O 1
ATOM 553 N N . VAL A 1 75 ? 3.393 -9.562 -4.258 1 87.06 75 VAL A N 1
ATOM 554 C CA . VAL A 1 75 ? 3.395 -11.016 -4.352 1 87.06 75 VAL A CA 1
ATOM 555 C C . VAL A 1 75 ? 2.943 -11.617 -3.021 1 87.06 75 VAL A C 1
ATOM 557 O O . VAL A 1 75 ? 2.188 -12.594 -3 1 87.06 75 VAL A O 1
ATOM 560 N N . ILE A 1 76 ? 3.406 -11.055 -2.002 1 91.5 76 ILE A N 1
ATOM 561 C CA . ILE A 1 76 ? 3.049 -11.523 -0.666 1 91.5 76 ILE A CA 1
ATOM 562 C C . ILE A 1 76 ? 1.544 -11.383 -0.454 1 91.5 76 ILE A C 1
ATOM 564 O O . ILE A 1 76 ? 0.885 -12.312 0.014 1 91.5 76 ILE A O 1
ATOM 568 N N . PHE A 1 77 ? 0.98 -10.242 -0.858 1 94.31 77 PHE A N 1
ATOM 569 C CA . PHE A 1 77 ? -0.454 -10.031 -0.701 1 94.31 77 PHE A CA 1
ATOM 570 C C . PHE A 1 77 ? -1.244 -10.961 -1.611 1 94.31 77 PHE A C 1
ATOM 572 O O . PHE A 1 77 ? -2.328 -11.422 -1.247 1 94.31 77 PHE A O 1
ATOM 579 N N . LEU A 1 78 ? -0.741 -11.242 -2.775 1 87.44 78 LEU A N 1
ATOM 580 C CA . LEU A 1 78 ? -1.417 -12.156 -3.688 1 87.44 78 LEU A CA 1
ATOM 581 C C . LEU A 1 78 ? -1.517 -13.555 -3.078 1 87.44 78 LEU A C 1
ATOM 583 O O . LEU A 1 78 ? -2.566 -14.195 -3.158 1 87.44 78 LEU A O 1
ATOM 587 N N . MET A 1 79 ? -0.417 -13.969 -2.492 1 86.75 79 MET A N 1
ATOM 588 C CA . MET A 1 79 ? -0.413 -15.297 -1.888 1 86.75 79 MET A CA 1
ATOM 589 C C . MET A 1 79 ? -1.261 -15.32 -0.62 1 86.75 79 MET A C 1
ATOM 591 O O . MET A 1 79 ? -1.888 -16.328 -0.305 1 86.75 79 MET A O 1
ATOM 595 N N . PHE A 1 80 ? -1.245 -14.219 0.127 1 94 80 PHE A N 1
ATOM 596 C CA . PHE A 1 80 ? -2.137 -14.07 1.271 1 94 80 PHE A CA 1
ATOM 597 C C . PHE A 1 80 ? -3.592 -14.234 0.847 1 94 80 PHE A C 1
ATOM 599 O O . PHE A 1 80 ? -4.355 -14.945 1.496 1 94 80 PHE A O 1
ATOM 606 N N . LEU A 1 81 ? -3.949 -13.617 -0.283 1 91.19 81 LEU A N 1
ATOM 607 C CA . LEU A 1 81 ? -5.305 -13.695 -0.821 1 91.19 81 LEU A CA 1
ATOM 608 C C . LEU A 1 81 ? -5.629 -15.117 -1.273 1 91.19 81 LEU A C 1
ATOM 610 O O . LEU A 1 81 ? -6.738 -15.602 -1.055 1 91.19 81 LEU A O 1
ATOM 614 N N . ALA A 1 82 ? -4.668 -15.742 -1.935 1 84.56 82 ALA A N 1
ATOM 615 C CA . ALA A 1 82 ? -4.855 -17.125 -2.361 1 84.56 82 ALA A CA 1
ATOM 616 C C . ALA A 1 82 ? -5.172 -18.031 -1.172 1 84.56 82 ALA A C 1
ATOM 618 O O . ALA A 1 82 ? -6.035 -18.906 -1.26 1 84.56 82 ALA A O 1
ATOM 619 N N . GLY A 1 83 ? -4.473 -17.812 -0.067 1 88.81 83 GLY A N 1
ATOM 620 C CA . GLY A 1 83 ? -4.746 -18.562 1.151 1 88.81 83 GLY A CA 1
ATOM 621 C C . GLY A 1 83 ? -6.117 -18.266 1.732 1 88.81 83 GLY A C 1
ATOM 622 O O . GLY A 1 83 ? -6.828 -19.188 2.148 1 88.81 83 GLY A O 1
ATOM 623 N N . LEU A 1 84 ? -6.477 -17 1.754 1 92 84 LEU A N 1
ATOM 624 C CA . LEU A 1 84 ? -7.77 -16.578 2.275 1 92 84 LEU A CA 1
ATOM 625 C C . LEU A 1 84 ? -8.914 -17.219 1.488 1 92 84 LEU A C 1
ATOM 627 O O . LEU A 1 84 ? -9.992 -17.469 2.035 1 92 84 LEU A O 1
ATOM 631 N N . GLU A 1 85 ? -8.688 -17.484 0.258 1 86.75 85 GLU A N 1
ATOM 632 C CA . GLU A 1 85 ? -9.734 -18.016 -0.623 1 86.75 85 GLU A CA 1
ATOM 633 C C . GLU A 1 85 ? -9.766 -19.531 -0.595 1 86.75 85 GLU A C 1
ATOM 635 O O . GLU A 1 85 ? -10.641 -20.156 -1.203 1 86.75 85 GLU A O 1
ATOM 640 N N . THR A 1 86 ? -8.828 -20.062 0.094 1 82 86 THR A N 1
ATOM 641 C CA . THR A 1 86 ? -8.797 -21.516 0.209 1 82 86 THR A CA 1
ATOM 642 C C . THR A 1 86 ? -9.961 -22.016 1.058 1 82 86 THR A C 1
ATOM 644 O O . THR A 1 86 ? -10.164 -21.547 2.184 1 82 86 THR A O 1
ATOM 647 N N . ASP A 1 87 ? -10.82 -22.828 0.487 1 81.25 87 ASP A N 1
ATOM 648 C CA . ASP A 1 87 ? -11.93 -23.438 1.218 1 81.25 87 ASP A CA 1
ATOM 649 C C . ASP A 1 87 ? -11.492 -24.75 1.871 1 81.25 87 ASP A C 1
ATOM 651 O O . ASP A 1 87 ? -11.531 -25.812 1.239 1 81.25 87 ASP A O 1
ATOM 655 N N . ILE A 1 88 ? -11.242 -24.672 3.08 1 78.94 88 ILE A N 1
ATOM 656 C CA . ILE A 1 88 ? -10.719 -25.828 3.818 1 78.94 88 ILE A CA 1
ATOM 657 C C . ILE A 1 88 ? -11.773 -26.938 3.861 1 78.94 88 ILE A C 1
ATOM 659 O O . ILE A 1 88 ? -11.438 -28.109 3.814 1 78.94 88 ILE A O 1
ATOM 663 N N . ASN A 1 89 ? -13.023 -26.578 3.93 1 79.62 89 ASN A N 1
ATOM 664 C CA . ASN A 1 89 ? -14.086 -27.578 3.951 1 79.62 89 ASN A CA 1
ATOM 665 C C . ASN A 1 89 ? -14.203 -28.297 2.615 1 79.62 89 ASN A C 1
ATOM 667 O O . ASN A 1 89 ? -14.406 -29.516 2.58 1 79.62 89 ASN A O 1
ATOM 671 N N . GLU A 1 90 ? -14.031 -27.531 1.615 1 74.75 90 GLU A N 1
ATOM 672 C CA . GLU A 1 90 ? -14.023 -28.156 0.293 1 74.75 90 GLU A CA 1
ATOM 673 C C . GLU A 1 90 ? -12.789 -29.031 0.103 1 74.75 90 GLU A C 1
ATOM 675 O O . GLU A 1 90 ? -12.867 -30.078 -0.544 1 74.75 90 GLU A O 1
ATOM 680 N N . LEU A 1 91 ? -11.703 -28.594 0.625 1 73.19 91 LEU A N 1
ATOM 681 C CA . LEU A 1 91 ? -10.469 -29.375 0.565 1 73.19 91 LEU A CA 1
ATOM 682 C C . LEU A 1 91 ? -10.633 -30.703 1.295 1 73.19 91 LEU A C 1
ATOM 684 O O . LEU A 1 91 ? -10.25 -31.766 0.774 1 73.19 91 LEU A O 1
ATOM 688 N N . LYS A 1 92 ? -11.281 -30.625 2.369 1 76.25 92 LYS A N 1
ATOM 689 C CA . LYS A 1 92 ? -11.492 -31.812 3.186 1 76.25 92 LYS A CA 1
ATOM 690 C C . LYS A 1 92 ? -12.508 -32.75 2.547 1 76.25 92 LYS A C 1
ATOM 692 O O . LYS A 1 92 ? -12.422 -33.969 2.703 1 76.25 92 LYS A O 1
ATOM 697 N N . SER A 1 93 ? -13.391 -32.094 1.82 1 76 93 SER A N 1
ATOM 698 C CA . SER A 1 93 ? -14.484 -32.875 1.255 1 76 93 SER A CA 1
ATOM 699 C C . SER A 1 93 ? -14.141 -33.375 -0.14 1 76 93 SER A C 1
ATOM 701 O O . SER A 1 93 ? -14.891 -34.156 -0.725 1 76 93 SER A O 1
ATOM 703 N N . SER A 1 94 ? -12.969 -32.719 -0.516 1 72.12 94 SER A N 1
ATOM 704 C CA . SER A 1 94 ? -12.586 -33.156 -1.851 1 72.12 94 SER A CA 1
ATOM 705 C C . SER A 1 94 ? -12.273 -34.656 -1.859 1 72.12 94 SER A C 1
ATOM 707 O O . SER A 1 94 ? -11.578 -35.156 -0.968 1 72.12 94 SER A O 1
ATOM 709 N N . GLY A 1 95 ? -12.969 -35.375 -2.543 1 76.75 95 GLY A N 1
ATOM 710 C CA . GLY A 1 95 ? -12.898 -36.844 -2.549 1 76.75 95 GLY A CA 1
ATOM 711 C C . GLY A 1 95 ? -11.633 -37.375 -3.189 1 76.75 95 GLY A C 1
ATOM 712 O O . GLY A 1 95 ? -10.719 -36.594 -3.498 1 76.75 95 GLY A O 1
ATOM 713 N N . LYS A 1 96 ? -11.453 -38.531 -3.188 1 86.44 96 LYS A N 1
ATOM 714 C CA . LYS A 1 96 ? -10.336 -39.281 -3.756 1 86.44 96 LYS A CA 1
ATOM 715 C C . LYS A 1 96 ? -10.117 -38.906 -5.223 1 86.44 96 LYS A C 1
ATOM 717 O O . LYS A 1 96 ? -8.984 -38.844 -5.691 1 86.44 96 LYS A O 1
ATOM 722 N N . GLY A 1 97 ? -11.203 -38.594 -5.867 1 89.56 97 GLY A N 1
ATOM 723 C CA . GLY A 1 97 ? -11.102 -38.219 -7.273 1 89.56 97 GLY A CA 1
ATOM 724 C C . GLY A 1 97 ? -10.336 -36.938 -7.512 1 89.56 97 GLY A C 1
ATOM 725 O O . GLY A 1 97 ? -9.406 -36.906 -8.32 1 89.56 97 GLY A O 1
ATOM 726 N N . ALA A 1 98 ? -10.742 -35.938 -6.785 1 90.81 98 ALA A N 1
ATOM 727 C CA . ALA A 1 98 ? -10.078 -34.656 -6.914 1 90.81 98 ALA A CA 1
ATOM 728 C C . ALA A 1 98 ? -8.602 -34.75 -6.531 1 90.81 98 ALA A C 1
ATOM 730 O O . ALA A 1 98 ? -7.746 -34.125 -7.145 1 90.81 98 ALA A O 1
ATOM 731 N N . SER A 1 99 ? -8.281 -35.562 -5.574 1 93.38 99 SER A N 1
ATOM 732 C CA . SER A 1 99 ? -6.906 -35.75 -5.133 1 93.38 99 SER A CA 1
ATOM 733 C C . SER A 1 99 ? -6.066 -36.438 -6.211 1 93.38 99 SER A C 1
ATOM 735 O O . SER A 1 99 ? -4.922 -36.031 -6.453 1 93.38 99 SER A O 1
ATOM 737 N N . LEU A 1 100 ? -6.613 -37.406 -6.809 1 94.69 100 LEU A N 1
ATOM 738 C CA . LEU A 1 100 ? -5.902 -38.094 -7.863 1 94.69 100 LEU A CA 1
ATOM 739 C C . LEU A 1 100 ? -5.637 -37.188 -9.055 1 94.69 100 LEU A C 1
ATOM 741 O O . LEU A 1 100 ? -4.562 -37.25 -9.656 1 94.69 100 LEU A O 1
ATOM 745 N N . ILE A 1 101 ? -6.625 -36.406 -9.375 1 95 101 ILE A N 1
ATOM 746 C CA . ILE A 1 101 ? -6.488 -35.469 -10.461 1 95 101 ILE A CA 1
ATOM 747 C C . ILE A 1 101 ? -5.379 -34.469 -10.133 1 95 101 ILE A C 1
ATOM 749 O O . ILE A 1 101 ? -4.516 -34.188 -10.977 1 95 101 ILE A O 1
ATOM 753 N N . ALA A 1 102 ? -5.422 -33.969 -8.922 1 94.38 102 ALA A N 1
ATOM 754 C CA . ALA A 1 102 ? -4.434 -32.969 -8.492 1 94.38 102 ALA A CA 1
ATOM 755 C C . ALA A 1 102 ? -3.033 -33.594 -8.469 1 94.38 102 ALA A C 1
ATOM 757 O O . ALA A 1 102 ? -2.074 -32.969 -8.938 1 94.38 102 ALA A O 1
ATOM 758 N N . VAL A 1 103 ? -2.908 -34.75 -7.934 1 95 103 VAL A N 1
ATOM 759 C CA . VAL A 1 103 ? -1.614 -35.406 -7.824 1 95 103 VAL A CA 1
ATOM 760 C C . VAL A 1 103 ? -1.061 -35.719 -9.219 1 95 103 VAL A C 1
ATOM 762 O O . VAL A 1 103 ? 0.124 -35.5 -9.477 1 95 103 VAL A O 1
ATOM 765 N N . GLY A 1 104 ? -1.896 -36.219 -10.062 1 95.44 104 GLY A N 1
ATOM 766 C CA . GLY A 1 104 ? -1.476 -36.406 -11.445 1 95.44 104 GLY A CA 1
ATOM 767 C C . GLY A 1 104 ? -1.021 -35.125 -12.109 1 95.44 104 GLY A C 1
ATOM 768 O O . GLY A 1 104 ? -0.024 -35.125 -12.836 1 95.44 104 GLY A O 1
ATOM 769 N N . GLY A 1 105 ? -1.771 -34.062 -11.875 1 95.12 105 GLY A N 1
ATOM 770 C CA . GLY A 1 105 ? -1.455 -32.75 -12.43 1 95.12 105 GLY A CA 1
ATOM 771 C C . GLY A 1 105 ? -0.158 -32.188 -11.898 1 95.12 105 GLY A C 1
ATOM 772 O O . GLY A 1 105 ? 0.417 -31.266 -12.508 1 95.12 105 GLY A O 1
ATOM 773 N N . VAL A 1 106 ? 0.293 -32.688 -10.805 1 95 106 VAL A N 1
ATOM 774 C CA . VAL A 1 106 ? 1.536 -32.188 -10.203 1 95 106 VAL A CA 1
ATOM 775 C C . VAL A 1 106 ? 2.699 -33.062 -10.656 1 95 106 VAL A C 1
ATOM 777 O O . VAL A 1 106 ? 3.742 -32.562 -11.078 1 95 106 VAL A O 1
ATOM 780 N N . ILE A 1 107 ? 2.5 -34.344 -10.695 1 95.44 107 ILE A N 1
ATOM 781 C CA . ILE A 1 107 ? 3.568 -35.312 -10.938 1 95.44 107 ILE A CA 1
ATOM 782 C C . ILE A 1 107 ? 4.055 -35.188 -12.383 1 95.44 107 ILE A C 1
ATOM 784 O O . ILE A 1 107 ? 5.262 -35.188 -12.633 1 95.44 107 ILE A O 1
ATOM 788 N N . PHE A 1 108 ? 3.186 -35.125 -13.297 1 95.38 108 PHE A N 1
ATOM 789 C CA . PHE A 1 108 ? 3.559 -35.156 -14.703 1 95.38 108 PHE A CA 1
ATOM 790 C C . PHE A 1 108 ? 4.301 -33.906 -15.117 1 95.38 108 PHE A C 1
ATOM 792 O O . PHE A 1 108 ? 5.398 -33.969 -15.672 1 95.38 108 PHE A O 1
ATOM 799 N N . PRO A 1 109 ? 3.688 -32.719 -14.836 1 96.44 109 PRO A N 1
ATOM 800 C CA . PRO A 1 109 ? 4.465 -31.531 -15.164 1 96.44 109 PRO A CA 1
ATOM 801 C C . PRO A 1 109 ? 5.789 -31.469 -14.406 1 96.44 109 PRO A C 1
ATOM 803 O O . PRO A 1 109 ? 6.793 -30.984 -14.945 1 96.44 109 PRO A O 1
ATOM 806 N N . LEU A 1 110 ? 5.809 -31.922 -13.18 1 95.88 110 LEU A N 1
ATOM 807 C CA . LEU A 1 110 ? 7.039 -31.938 -12.398 1 95.88 110 LEU A CA 1
ATOM 808 C C . LEU A 1 110 ? 8.078 -32.844 -13.047 1 95.88 110 LEU A C 1
ATOM 810 O O . LEU A 1 110 ? 9.242 -32.469 -13.195 1 95.88 110 LEU A O 1
ATOM 814 N N . PHE A 1 111 ? 7.656 -34 -13.398 1 96.5 111 PHE A N 1
ATOM 815 C CA . PHE A 1 111 ? 8.555 -35 -13.953 1 96.5 111 PHE A CA 1
ATOM 816 C C . PHE A 1 111 ? 9.117 -34.562 -15.289 1 96.5 111 PHE A C 1
ATOM 818 O O . PHE A 1 111 ? 10.336 -34.469 -15.469 1 96.5 111 PHE A O 1
ATOM 825 N N . PHE A 1 112 ? 8.297 -34.219 -16.203 1 96.38 112 PHE A N 1
ATOM 826 C CA . PHE A 1 112 ? 8.758 -33.844 -17.547 1 96.38 112 PHE A CA 1
ATOM 827 C C . PHE A 1 112 ? 9.406 -32.469 -17.531 1 96.38 112 PHE A C 1
ATOM 829 O O . PHE A 1 112 ? 10.328 -32.219 -18.297 1 96.38 112 PHE A O 1
ATOM 836 N N . GLY A 1 113 ? 8.914 -31.594 -16.641 1 96.5 113 GLY A N 1
ATOM 837 C CA . GLY A 1 113 ? 9.523 -30.281 -16.484 1 96.5 113 GLY A CA 1
ATOM 838 C C . GLY A 1 113 ? 10.922 -30.328 -15.906 1 96.5 113 GLY A C 1
ATOM 839 O O . GLY A 1 113 ? 11.695 -29.375 -16.062 1 96.5 113 GLY A O 1
ATOM 840 N N . THR A 1 114 ? 11.188 -31.406 -15.258 1 96 114 THR A N 1
ATOM 841 C CA . THR A 1 114 ? 12.523 -31.594 -14.695 1 96 114 THR A CA 1
ATOM 842 C C . THR A 1 114 ? 13.422 -32.344 -15.672 1 96 114 THR A C 1
ATOM 844 O O . THR A 1 114 ? 14.508 -31.875 -16 1 96 114 THR A O 1
ATOM 847 N N . ILE A 1 115 ? 12.953 -33.438 -16.25 1 96.62 115 ILE A N 1
ATOM 848 C CA . ILE A 1 115 ? 13.781 -34.375 -17 1 96.62 115 ILE A CA 1
ATOM 849 C C . ILE A 1 115 ? 14.148 -33.75 -18.359 1 96.62 115 ILE A C 1
ATOM 851 O O . ILE A 1 115 ? 15.281 -33.906 -18.828 1 96.62 115 ILE A O 1
ATOM 855 N N . ILE A 1 116 ? 13.281 -33.094 -18.984 1 95.56 116 ILE A N 1
ATOM 856 C CA . ILE A 1 116 ? 13.516 -32.625 -20.344 1 95.56 116 ILE A CA 1
ATOM 857 C C . ILE A 1 116 ? 14.539 -31.5 -20.328 1 95.56 116 ILE A C 1
ATOM 859 O O . ILE A 1 116 ? 15.531 -31.531 -21.078 1 95.56 116 ILE A O 1
ATOM 863 N N . PRO A 1 117 ? 14.367 -30.484 -19.484 1 95.56 117 PRO A N 1
ATOM 864 C CA . PRO A 1 117 ? 15.43 -29.484 -19.422 1 95.56 117 PRO A CA 1
ATOM 865 C C . PRO A 1 117 ? 16.766 -30.062 -18.969 1 95.56 117 PRO A C 1
ATOM 867 O O . PRO A 1 117 ? 17.812 -29.656 -19.469 1 95.56 117 PRO A O 1
ATOM 870 N N . TYR A 1 118 ? 16.781 -30.984 -18.078 1 95.12 118 TYR A N 1
ATOM 871 C CA . TYR A 1 118 ? 17.984 -31.562 -17.531 1 95.12 118 TYR A CA 1
ATOM 872 C C . TYR A 1 118 ? 18.734 -32.375 -18.578 1 95.12 118 TYR A C 1
ATOM 874 O O . TYR A 1 118 ? 19.969 -32.375 -18.609 1 95.12 118 TYR A O 1
ATOM 882 N N . VAL A 1 119 ? 18.047 -33.094 -19.438 1 95.62 119 VAL A N 1
ATOM 883 C CA . V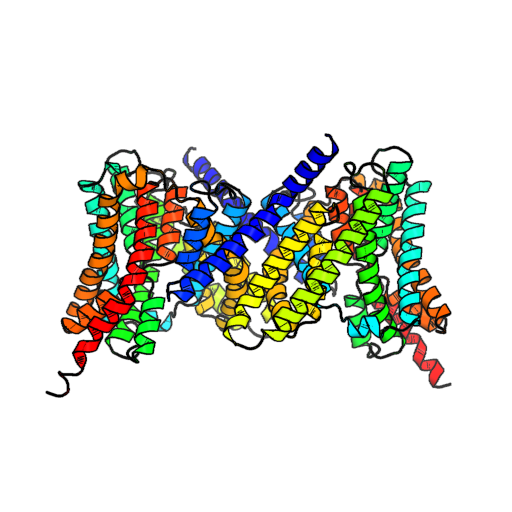AL A 1 119 ? 18.672 -34.031 -20.375 1 95.62 119 VAL A CA 1
ATOM 884 C C . VAL A 1 119 ? 18.891 -33.344 -21.719 1 95.62 119 VAL A C 1
ATOM 886 O O . VAL A 1 119 ? 19.922 -33.531 -22.359 1 95.62 119 VAL A O 1
ATOM 889 N N . PHE A 1 120 ? 17.938 -32.531 -22.203 1 95.06 120 PHE A N 1
ATOM 890 C CA . PHE A 1 120 ? 17.953 -32.094 -23.578 1 95.06 120 PHE A CA 1
ATOM 891 C C . PHE A 1 120 ? 18.312 -30.609 -23.672 1 95.06 120 PHE A C 1
ATOM 893 O O . PHE A 1 120 ? 18.672 -30.109 -24.734 1 95.06 120 PHE A O 1
ATOM 900 N N . PHE A 1 121 ? 18.234 -29.859 -22.562 1 95.06 121 PHE A N 1
ATOM 901 C CA . PHE A 1 121 ? 18.438 -28.406 -22.625 1 95.06 121 PHE A CA 1
ATOM 902 C C . PHE A 1 121 ? 19.328 -27.922 -21.5 1 95.06 121 PHE A C 1
ATOM 904 O O . PHE A 1 121 ? 19.031 -26.906 -20.859 1 95.06 121 PHE A O 1
ATOM 911 N N . LYS A 1 122 ? 20.344 -28.531 -21.219 1 92.94 122 LYS A N 1
ATOM 912 C CA . LYS A 1 122 ? 21.266 -28.219 -20.125 1 92.94 122 LYS A CA 1
ATOM 913 C C . LYS A 1 122 ? 21.875 -26.844 -20.297 1 92.94 122 LYS A C 1
ATOM 915 O O . LYS A 1 122 ? 22.266 -26.188 -19.328 1 92.94 122 LYS A O 1
ATOM 920 N N . GLU A 1 123 ? 21.938 -26.391 -21.531 1 91.44 123 GLU A N 1
ATOM 921 C CA . GLU A 1 123 ? 22.547 -25.109 -21.844 1 91.44 123 GLU A CA 1
ATOM 922 C C . GLU A 1 123 ? 21.75 -23.953 -21.266 1 91.44 123 GLU A C 1
ATOM 924 O O . GLU A 1 123 ? 22.281 -22.859 -21.062 1 91.44 123 GLU A O 1
ATOM 929 N N . TYR A 1 124 ? 20.516 -24.266 -20.938 1 92.31 124 TYR A N 1
ATOM 930 C CA . TYR A 1 124 ? 19.688 -23.188 -20.422 1 92.31 124 TYR A CA 1
ATOM 931 C C . TYR A 1 124 ? 19.547 -23.281 -18.906 1 92.31 124 TYR A C 1
ATOM 933 O O . TYR A 1 124 ? 18.734 -22.578 -18.297 1 92.31 124 TYR A O 1
ATOM 941 N N . LEU A 1 125 ? 20.281 -24.172 -18.312 1 93.44 125 LEU A N 1
ATOM 942 C CA . LEU A 1 125 ? 20.391 -24.234 -16.859 1 93.44 125 LEU A CA 1
ATOM 943 C C . LEU A 1 125 ? 21.578 -23.406 -16.375 1 93.44 125 LEU A C 1
ATOM 945 O O . LEU A 1 125 ? 22.578 -23.266 -17.078 1 93.44 125 LEU A O 1
ATOM 949 N N . PRO A 1 126 ? 21.359 -22.781 -15.188 1 91.06 126 PRO A N 1
ATOM 950 C CA . PRO A 1 126 ? 22.516 -22.078 -14.633 1 91.06 126 PRO A CA 1
ATOM 951 C C . PRO A 1 126 ? 23.734 -23 -14.469 1 91.06 126 PRO A C 1
ATOM 953 O O . PRO A 1 126 ? 23.578 -24.219 -14.414 1 91.06 126 PRO A O 1
ATOM 956 N N . GLY A 1 127 ? 24.922 -22.391 -14.406 1 87.81 127 GLY A N 1
ATOM 957 C CA . GLY A 1 127 ? 26.156 -23.156 -14.234 1 87.81 127 GLY A CA 1
ATOM 958 C C . GLY A 1 127 ? 26.203 -23.906 -12.914 1 87.81 127 GLY A C 1
ATOM 959 O O . GLY A 1 127 ? 25.625 -23.469 -11.922 1 87.81 127 GLY A O 1
ATOM 960 N N . GLY A 1 128 ? 26.75 -25.078 -12.898 1 86.06 128 GLY A N 1
ATOM 961 C CA . GLY A 1 128 ? 26.891 -25.891 -11.695 1 86.06 128 GLY A CA 1
ATOM 962 C C . GLY A 1 128 ? 27.219 -27.344 -11.977 1 86.06 128 GLY A C 1
ATOM 963 O O . GLY A 1 128 ? 27.297 -27.75 -13.133 1 86.06 128 GLY A O 1
ATOM 964 N N . ASP A 1 129 ? 27.391 -28.062 -10.922 1 86.88 129 ASP A N 1
ATOM 965 C CA . ASP A 1 129 ? 27.672 -29.484 -11.07 1 86.88 129 ASP A CA 1
ATOM 966 C C . ASP A 1 129 ? 26.391 -30.266 -11.391 1 86.88 129 ASP A C 1
ATOM 968 O O . ASP A 1 129 ? 25.312 -29.688 -11.508 1 86.88 129 ASP A O 1
ATOM 972 N N . GLY A 1 130 ? 26.484 -31.5 -11.641 1 86.81 130 GLY A N 1
ATOM 973 C CA . GLY A 1 130 ? 25.359 -32.344 -12.008 1 86.81 130 GLY A CA 1
ATOM 974 C C . GLY A 1 130 ? 24.219 -32.281 -11 1 86.81 130 GLY A C 1
ATOM 975 O O . GLY A 1 130 ? 23.062 -32.188 -11.383 1 86.81 130 GLY A O 1
ATOM 976 N N . HIS A 1 131 ? 24.594 -32.312 -9.789 1 85.31 131 HIS A N 1
ATOM 977 C CA . HIS A 1 131 ? 23.594 -32.25 -8.719 1 85.31 131 HIS A CA 1
ATOM 978 C C . HIS A 1 131 ? 22.875 -30.906 -8.695 1 85.31 131 HIS A C 1
ATOM 980 O O . HIS A 1 131 ? 21.656 -30.844 -8.531 1 85.31 131 HIS A O 1
ATOM 986 N N . GLN A 1 132 ? 23.672 -29.859 -8.883 1 85.69 132 GLN A N 1
ATOM 987 C CA . GLN A 1 132 ? 23.094 -28.516 -8.898 1 85.69 132 GLN A CA 1
ATOM 988 C C . GLN A 1 132 ? 22.156 -28.328 -10.094 1 85.69 132 GLN A C 1
ATOM 990 O O . GLN A 1 132 ? 21.078 -27.766 -9.969 1 85.69 132 GLN A O 1
ATOM 995 N N . GLN A 1 133 ? 22.578 -28.891 -11.141 1 91.12 133 GLN A N 1
ATOM 996 C CA . GLN A 1 133 ? 21.766 -28.766 -12.359 1 91.12 133 GLN A CA 1
ATOM 997 C C . GLN A 1 133 ? 20.453 -29.5 -12.227 1 91.12 133 GLN A C 1
ATOM 999 O O . GLN A 1 133 ? 19.422 -29.062 -12.75 1 91.12 133 GLN A O 1
ATOM 1004 N N . LEU A 1 134 ? 20.531 -30.609 -11.57 1 91.19 134 LEU A N 1
ATOM 1005 C CA . LEU A 1 134 ? 19.312 -31.359 -11.312 1 91.19 134 LEU A CA 1
ATOM 1006 C C . LEU A 1 134 ? 18.359 -30.562 -10.438 1 91.19 134 LEU A C 1
ATOM 1008 O O . LEU A 1 134 ? 17.141 -30.578 -10.656 1 91.19 134 LEU A O 1
ATOM 1012 N N . LEU A 1 135 ? 18.906 -29.875 -9.5 1 88.94 135 LEU A N 1
ATOM 1013 C CA . LEU A 1 135 ? 18.094 -29.047 -8.617 1 88.94 135 LEU A CA 1
ATOM 1014 C C . LEU A 1 135 ? 17.469 -27.891 -9.391 1 88.94 135 LEU A C 1
ATOM 1016 O O . LEU A 1 135 ? 16.312 -27.531 -9.148 1 88.94 135 LEU A O 1
ATOM 1020 N N . PHE A 1 136 ? 18.219 -27.344 -10.273 1 92.44 136 PHE A N 1
ATOM 1021 C CA . PHE A 1 136 ? 17.719 -26.25 -11.094 1 92.44 136 PHE A CA 1
ATOM 1022 C C . PHE A 1 136 ? 16.594 -26.734 -12 1 92.44 136 PHE A C 1
ATOM 1024 O O . PHE A 1 136 ? 15.578 -26.047 -12.164 1 92.44 136 PHE A O 1
ATOM 1031 N N . ALA A 1 137 ? 16.812 -27.891 -12.539 1 94.56 137 ALA A N 1
ATOM 1032 C CA . ALA A 1 137 ? 15.781 -28.469 -13.391 1 94.56 137 ALA A CA 1
ATOM 1033 C C . ALA A 1 137 ? 14.523 -28.797 -12.594 1 94.56 137 ALA A C 1
ATOM 1035 O O . ALA A 1 137 ? 13.406 -28.641 -13.086 1 94.56 137 ALA A O 1
ATOM 1036 N N . LEU A 1 138 ? 14.75 -29.281 -11.398 1 93.19 138 LEU A N 1
ATOM 1037 C CA . LEU A 1 138 ? 13.633 -29.578 -10.508 1 93.19 138 LEU A CA 1
ATOM 1038 C C . LEU A 1 138 ? 12.844 -28.312 -10.188 1 93.19 138 LEU A C 1
ATOM 1040 O O . LEU A 1 138 ? 11.617 -28.375 -10.039 1 93.19 138 LEU A O 1
ATOM 1044 N N . TYR A 1 139 ? 13.531 -27.234 -10.047 1 92.44 139 TYR A N 1
ATOM 1045 C CA . TYR A 1 139 ? 12.875 -25.953 -9.82 1 92.44 139 TYR A CA 1
ATOM 1046 C C . TYR A 1 139 ? 11.977 -25.578 -10.992 1 92.44 139 TYR A C 1
ATOM 1048 O O . TYR A 1 139 ? 10.852 -25.109 -10.805 1 92.44 139 TYR A O 1
ATOM 1056 N N . ILE A 1 140 ? 12.43 -25.859 -12.164 1 94.75 140 ILE A N 1
ATOM 1057 C CA . ILE A 1 140 ? 11.648 -25.594 -13.367 1 94.75 140 ILE A CA 1
ATOM 1058 C C . ILE A 1 140 ? 10.398 -26.484 -13.367 1 94.75 140 ILE A C 1
ATOM 1060 O O . ILE A 1 140 ? 9.297 -26 -13.641 1 94.75 140 ILE A O 1
ATOM 1064 N N . GLY A 1 141 ? 10.602 -27.734 -13.062 1 95.38 141 GLY A N 1
ATOM 1065 C CA . GLY A 1 141 ? 9.469 -28.641 -12.93 1 95.38 141 GLY A CA 1
ATOM 1066 C C . GLY A 1 141 ? 8.43 -28.156 -11.945 1 95.38 141 GLY A C 1
ATOM 1067 O O . GLY A 1 141 ? 7.227 -28.281 -12.188 1 95.38 141 GLY A O 1
ATOM 1068 N N . THR A 1 142 ? 8.867 -27.609 -10.859 1 92.69 142 THR A N 1
ATOM 1069 C CA . THR A 1 142 ? 7.969 -27.109 -9.82 1 92.69 142 THR A CA 1
ATOM 1070 C C . THR A 1 142 ? 7.148 -25.938 -10.344 1 92.69 142 THR A C 1
ATOM 1072 O O . THR A 1 142 ? 5.961 -25.812 -10.047 1 92.69 142 THR A O 1
ATOM 1075 N N . ILE A 1 143 ? 7.777 -25.047 -11.102 1 93.5 143 ILE A N 1
ATOM 1076 C CA . ILE A 1 143 ? 7.07 -23.922 -11.695 1 93.5 143 ILE A CA 1
ATOM 1077 C C . ILE A 1 143 ? 5.91 -24.422 -12.555 1 93.5 143 ILE A C 1
ATOM 1079 O O . ILE A 1 143 ? 4.816 -23.859 -12.523 1 93.5 143 ILE A O 1
ATOM 1083 N N . LEU A 1 144 ? 6.133 -25.516 -13.219 1 94.88 144 LEU A N 1
ATOM 1084 C CA . LEU A 1 144 ? 5.188 -26.016 -14.211 1 94.88 144 LEU A CA 1
ATOM 1085 C C . LEU A 1 144 ? 4.02 -26.719 -13.539 1 94.88 144 LEU A C 1
ATOM 1087 O O . LEU A 1 144 ? 3.021 -27.047 -14.195 1 94.88 144 LEU A O 1
ATOM 1091 N N . THR A 1 145 ? 4.105 -26.938 -12.234 1 93.69 145 THR A N 1
ATOM 1092 C CA . THR A 1 145 ? 3.008 -27.562 -11.523 1 93.69 145 THR A CA 1
ATOM 1093 C C . THR A 1 145 ? 1.918 -26.547 -11.188 1 93.69 145 THR A C 1
ATOM 1095 O O . THR A 1 145 ? 0.788 -26.938 -10.867 1 93.69 145 THR A O 1
ATOM 1098 N N . ALA A 1 146 ? 2.281 -25.312 -11.227 1 88.75 146 ALA A N 1
ATOM 1099 C CA . ALA A 1 146 ? 1.334 -24.25 -10.859 1 88.75 146 ALA A CA 1
ATOM 1100 C C . ALA A 1 146 ? 0.125 -24.266 -11.797 1 88.75 146 ALA A C 1
ATOM 1102 O O . ALA A 1 146 ? 0.25 -24.562 -12.984 1 88.75 146 ALA A O 1
ATOM 1103 N N . THR A 1 147 ? -1.02 -23.984 -11.203 1 88.12 147 THR A N 1
ATOM 1104 C CA . THR A 1 147 ? -2.262 -23.938 -11.969 1 88.12 147 THR A CA 1
ATOM 1105 C C . THR A 1 147 ? -3.115 -22.75 -11.539 1 88.12 147 THR A C 1
ATOM 1107 O O . THR A 1 147 ? -3.094 -22.359 -10.367 1 88.12 147 THR A O 1
ATOM 1110 N N . SER A 1 148 ? -3.674 -22.109 -12.508 1 82.94 148 SER A N 1
ATOM 1111 C CA . SER A 1 148 ? -4.688 -21.094 -12.25 1 82.94 148 SER A CA 1
ATOM 1112 C C . SER A 1 148 ? -6.035 -21.5 -12.836 1 82.94 148 SER A C 1
ATOM 1114 O O . SER A 1 148 ? -6.133 -21.797 -14.031 1 82.94 148 SER A O 1
ATOM 1116 N N . VAL A 1 149 ? -7.109 -21.531 -11.961 1 79.12 149 VAL A N 1
ATOM 1117 C CA . VAL A 1 149 ? -8.383 -22.031 -12.469 1 79.12 149 VAL A CA 1
ATOM 1118 C C . VAL A 1 149 ? -9.352 -20.859 -12.672 1 79.12 149 VAL A C 1
ATOM 1120 O O . VAL A 1 149 ? -10.508 -21.062 -13.062 1 79.12 149 VAL A O 1
ATOM 1123 N N . SER A 1 150 ? -8.906 -19.703 -12.43 1 72.38 150 SER A N 1
ATOM 1124 C CA . SER A 1 150 ? -9.797 -18.562 -12.562 1 72.38 150 SER A CA 1
ATOM 1125 C C . SER A 1 150 ? -10.398 -18.484 -13.961 1 72.38 150 SER A C 1
ATOM 1127 O O . SER A 1 150 ? -11.602 -18.234 -14.109 1 72.38 150 SER A O 1
ATOM 1129 N N . ILE A 1 151 ? -9.57 -18.688 -14.898 1 76.81 151 ILE A N 1
ATOM 1130 C CA . ILE A 1 151 ? -10.016 -18.641 -16.281 1 76.81 151 ILE A CA 1
ATOM 1131 C C . ILE A 1 151 ? -10.961 -19.797 -16.578 1 76.81 151 ILE A C 1
ATOM 1133 O O . ILE A 1 151 ? -12.016 -19.625 -17.188 1 76.81 151 ILE A O 1
ATOM 1137 N N . SER A 1 152 ? -10.609 -20.938 -16.109 1 84.56 152 SER A N 1
ATOM 1138 C CA . SER A 1 152 ? -11.438 -22.109 -16.312 1 84.56 152 SER A CA 1
ATOM 1139 C C . SER A 1 152 ? -12.789 -21.969 -15.617 1 84.56 152 SER A C 1
ATOM 1141 O O . SER A 1 152 ? -13.82 -22.344 -16.172 1 84.56 152 SER A O 1
ATOM 1143 N N . VAL A 1 153 ? -12.805 -21.438 -14.484 1 80.69 153 VAL A N 1
ATOM 1144 C CA . VAL A 1 153 ? -14.031 -21.234 -13.711 1 80.69 153 VAL A CA 1
ATOM 1145 C C . VAL A 1 153 ? -14.945 -20.25 -14.445 1 80.69 153 VAL A C 1
ATOM 1147 O O . VAL A 1 153 ? -16.156 -20.469 -14.523 1 80.69 153 VAL A O 1
ATOM 1150 N N . SER A 1 154 ? -14.344 -19.266 -14.922 1 76.06 154 SER A N 1
ATOM 1151 C CA . SER A 1 154 ? -15.133 -18.281 -15.648 1 76.06 154 SER A CA 1
ATOM 1152 C C . SER A 1 154 ? -15.773 -18.891 -16.891 1 76.06 154 SER A C 1
ATOM 1154 O O . SER A 1 154 ? -16.953 -18.656 -17.172 1 76.06 154 SER A O 1
ATOM 1156 N N . VAL A 1 155 ? -15.047 -19.594 -17.609 1 80.5 155 VAL A N 1
ATOM 1157 C CA . VAL A 1 155 ? -15.539 -20.203 -18.844 1 80.5 155 VAL A CA 1
ATOM 1158 C C . VAL A 1 155 ? -16.609 -21.234 -18.5 1 80.5 155 VAL A C 1
ATOM 1160 O O . VAL A 1 155 ? -17.656 -21.281 -19.156 1 80.5 155 VAL A O 1
ATOM 1163 N N . LEU A 1 156 ? -16.438 -21.969 -17.516 1 85.5 156 LEU A N 1
ATOM 1164 C CA . LEU A 1 156 ? -17.391 -23 -17.109 1 85.5 156 LEU A CA 1
ATOM 1165 C C . LEU A 1 156 ? -18.688 -22.359 -16.594 1 85.5 156 LEU A C 1
ATOM 1167 O O . LEU A 1 156 ? -19.766 -22.906 -16.812 1 85.5 156 LEU A O 1
ATOM 1171 N N . ARG A 1 157 ? -18.453 -21.359 -15.93 1 79.88 157 ARG A N 1
ATOM 1172 C CA . ARG A 1 157 ? -19.625 -20.609 -15.461 1 79.88 157 ARG A CA 1
ATOM 1173 C C . ARG A 1 157 ? -20.453 -20.094 -16.641 1 79.88 157 ARG A C 1
ATOM 1175 O O . ARG A 1 157 ? -21.672 -20.234 -16.641 1 79.88 157 ARG A O 1
ATOM 1182 N N . ASP A 1 158 ? -19.828 -19.531 -17.609 1 78.25 158 ASP A N 1
ATOM 1183 C CA . ASP A 1 158 ? -20.5 -19.031 -18.812 1 78.25 158 ASP A CA 1
ATOM 1184 C C . ASP A 1 158 ? -21.203 -20.172 -19.547 1 78.25 158 ASP A C 1
ATOM 1186 O O . ASP A 1 158 ? -22.266 -19.969 -20.125 1 78.25 158 ASP A O 1
ATOM 1190 N N . MET A 1 159 ? -20.656 -21.297 -19.453 1 84.94 159 MET A N 1
ATOM 1191 C CA . MET A 1 159 ? -21.219 -22.453 -20.141 1 84.94 159 MET A CA 1
ATOM 1192 C C . MET A 1 159 ? -22.219 -23.188 -19.25 1 84.94 159 MET A C 1
ATOM 1194 O O . MET A 1 159 ? -22.781 -24.203 -19.641 1 84.94 159 MET A O 1
ATOM 1198 N N . LYS A 1 160 ? -22.344 -22.688 -18 1 82.62 160 LYS A N 1
ATOM 1199 C CA . LYS A 1 160 ? -23.234 -23.281 -17 1 82.62 160 LYS A CA 1
ATOM 1200 C C . LYS A 1 160 ? -22.812 -24.719 -16.672 1 82.62 160 LYS A C 1
ATOM 1202 O O . LYS A 1 160 ? -23.656 -25.594 -16.531 1 82.62 160 LYS A O 1
ATOM 1207 N N . LYS A 1 161 ? -21.547 -24.969 -16.688 1 89.12 161 LYS A N 1
ATOM 1208 C CA . LYS A 1 161 ? -21.016 -26.297 -16.422 1 89.12 161 LYS A CA 1
ATOM 1209 C C . LYS A 1 161 ? -20.156 -26.297 -15.164 1 89.12 161 LYS A C 1
ATOM 1211 O O . LYS A 1 161 ? -19.438 -27.266 -14.898 1 89.12 161 LYS A O 1
ATOM 1216 N N . LEU A 1 162 ? -20.156 -25.234 -14.445 1 85.69 162 LEU A N 1
ATOM 1217 C CA . LEU A 1 162 ? -19.328 -25.109 -13.242 1 85.69 162 LEU A CA 1
ATOM 1218 C C . LEU A 1 162 ? -19.75 -26.125 -12.188 1 85.69 162 LEU A C 1
ATOM 1220 O O . LEU A 1 162 ? -18.922 -26.641 -11.445 1 85.69 162 LEU A O 1
ATOM 1224 N N . ASN A 1 163 ? -21.109 -26.484 -12.273 1 83.62 163 ASN A N 1
ATOM 1225 C CA . ASN A 1 163 ? -21.641 -27.406 -11.273 1 83.62 163 ASN A CA 1
ATOM 1226 C C . ASN A 1 163 ? -21.688 -28.844 -11.789 1 83.62 163 ASN A C 1
ATOM 1228 O O . ASN A 1 163 ? -22.188 -29.734 -11.109 1 83.62 163 ASN A O 1
ATOM 1232 N N . SER A 1 164 ? -21.203 -29 -12.914 1 88.19 164 SER A N 1
ATOM 1233 C CA . SER A 1 164 ? -21.078 -30.359 -13.43 1 88.19 164 SER A CA 1
ATOM 1234 C C . SER A 1 164 ? -20.047 -31.156 -12.625 1 88.19 164 SER A C 1
ATOM 1236 O O . SER A 1 164 ? -19.297 -30.594 -11.828 1 88.19 164 SER A O 1
ATOM 1238 N N . LYS A 1 165 ? -20.062 -32.438 -12.828 1 89.06 165 LYS A N 1
ATOM 1239 C CA . LYS A 1 165 ? -19.094 -33.281 -12.148 1 89.06 165 LYS A CA 1
ATOM 1240 C C . LYS A 1 165 ? -17.656 -32.875 -12.492 1 89.06 165 LYS A C 1
ATOM 1242 O O . LYS A 1 165 ? -16.781 -32.875 -11.625 1 89.06 165 LYS A O 1
ATOM 1247 N N . GLU A 1 166 ? -17.438 -32.562 -13.742 1 92.5 166 GLU A N 1
ATOM 1248 C CA . GLU A 1 166 ? -16.125 -32.125 -14.211 1 92.5 166 GLU A CA 1
ATOM 1249 C C . GLU A 1 166 ? -15.734 -30.781 -13.578 1 92.5 166 GLU A C 1
ATOM 1251 O O . GLU A 1 166 ? -14.609 -30.609 -13.117 1 92.5 166 GLU A O 1
ATOM 1256 N N . GLY A 1 167 ? -16.734 -29.875 -13.555 1 89.25 167 GLY A N 1
ATOM 1257 C CA . GLY A 1 167 ? -16.469 -28.562 -12.992 1 89.25 167 GLY A CA 1
ATOM 1258 C C . GLY A 1 167 ? -16.094 -28.609 -11.516 1 89.25 167 GLY A C 1
ATOM 1259 O O . GLY A 1 167 ? -15.133 -27.984 -11.094 1 89.25 167 GLY A O 1
ATOM 1260 N N . VAL A 1 168 ? -16.812 -29.375 -10.789 1 84.56 168 VAL A N 1
ATOM 1261 C CA . VAL A 1 168 ? -16.578 -29.516 -9.352 1 84.56 168 VAL A CA 1
ATOM 1262 C C . VAL A 1 168 ? -15.227 -30.188 -9.117 1 84.56 168 VAL A C 1
ATOM 1264 O O . VAL A 1 168 ? -14.5 -29.828 -8.188 1 84.56 168 VAL A O 1
ATOM 1267 N N . SER A 1 169 ? -14.93 -31.109 -9.93 1 89.75 169 SER A N 1
ATOM 1268 C CA . SER A 1 169 ? -13.656 -31.812 -9.805 1 89.75 169 SER A CA 1
ATOM 1269 C C . SER A 1 169 ? -12.484 -30.906 -10.125 1 89.75 169 SER A C 1
ATOM 1271 O O . SER A 1 169 ? -11.43 -30.984 -9.492 1 89.75 169 SER A O 1
ATOM 1273 N N . ILE A 1 170 ? -12.648 -30.062 -11.102 1 91.31 170 ILE A N 1
ATOM 1274 C CA . ILE A 1 170 ? -11.617 -29.094 -11.461 1 91.31 170 ILE A CA 1
ATOM 1275 C C . ILE A 1 170 ? -11.359 -28.156 -10.289 1 91.31 170 ILE A C 1
ATOM 1277 O O . ILE A 1 170 ? -10.203 -27.906 -9.922 1 91.31 170 ILE A O 1
ATOM 1281 N N . LEU A 1 171 ? -12.414 -27.719 -9.695 1 84.06 171 LEU A N 1
ATOM 1282 C CA . LEU A 1 171 ? -12.297 -26.812 -8.57 1 84.06 171 LEU A CA 1
ATOM 1283 C C . LEU A 1 171 ? -11.617 -27.484 -7.383 1 84.06 171 LEU A C 1
ATOM 1285 O O . LEU A 1 171 ? -10.719 -26.906 -6.766 1 84.06 171 LEU A O 1
ATOM 1289 N N . GLY A 1 172 ? -12.062 -28.641 -7.066 1 84.31 172 GLY A N 1
ATOM 1290 C CA . GLY A 1 172 ? -11.469 -29.391 -5.977 1 84.31 172 GLY A CA 1
ATOM 1291 C C . GLY A 1 172 ? -10 -29.703 -6.199 1 84.31 172 GLY A C 1
ATOM 1292 O O . GLY A 1 172 ? -9.188 -29.562 -5.285 1 84.31 172 GLY A O 1
ATOM 1293 N N . ALA A 1 173 ? -9.672 -30.188 -7.379 1 91.19 173 ALA A N 1
ATOM 1294 C CA . ALA A 1 173 ? -8.289 -30.5 -7.719 1 91.19 173 ALA A CA 1
ATOM 1295 C C . ALA A 1 173 ? -7.402 -29.266 -7.652 1 91.19 173 ALA A C 1
ATOM 1297 O O . ALA A 1 173 ? -6.234 -29.344 -7.258 1 91.19 173 ALA A O 1
ATOM 1298 N N . ALA A 1 174 ? -7.957 -28.188 -8.062 1 87.19 174 ALA A N 1
ATOM 1299 C CA . ALA A 1 174 ? -7.203 -26.938 -8.062 1 87.19 174 ALA A CA 1
ATOM 1300 C C . ALA A 1 174 ? -6.789 -26.547 -6.648 1 87.19 174 ALA A C 1
ATOM 1302 O O . ALA A 1 174 ? -5.668 -26.078 -6.43 1 87.19 174 ALA A O 1
ATOM 1303 N N . ILE A 1 175 ? -7.645 -26.734 -5.734 1 81.31 175 ILE A N 1
ATOM 1304 C CA . ILE A 1 175 ? -7.371 -26.406 -4.34 1 81.31 175 ILE A CA 1
ATOM 1305 C C . ILE A 1 175 ? -6.234 -27.281 -3.816 1 81.31 175 ILE A C 1
ATOM 1307 O O . ILE A 1 175 ? -5.316 -26.797 -3.16 1 81.31 175 ILE A O 1
ATOM 1311 N N . ILE A 1 176 ? -6.332 -28.531 -4.105 1 85.88 176 ILE A N 1
ATOM 1312 C CA . ILE A 1 176 ? -5.297 -29.469 -3.686 1 85.88 176 ILE A CA 1
ATOM 1313 C C . ILE A 1 176 ? -3.977 -29.125 -4.371 1 85.88 176 ILE A C 1
ATOM 1315 O O . ILE A 1 176 ? -2.916 -29.156 -3.74 1 85.88 176 ILE A O 1
ATOM 1319 N N . ASP A 1 177 ? -4.086 -28.812 -5.625 1 88.12 177 ASP A N 1
ATOM 1320 C CA . ASP A 1 177 ? -2.928 -28.406 -6.422 1 88.12 177 ASP A CA 1
ATOM 1321 C C . ASP A 1 177 ? -2.227 -27.203 -5.805 1 88.12 177 ASP A C 1
ATOM 1323 O O . ASP A 1 177 ? -0.996 -27.125 -5.801 1 88.12 177 ASP A O 1
ATOM 1327 N N . ASP A 1 178 ? -2.984 -26.312 -5.316 1 80.75 178 ASP A N 1
ATOM 1328 C CA . ASP A 1 178 ? -2.422 -25.125 -4.699 1 80.75 178 ASP A CA 1
ATOM 1329 C C . ASP A 1 178 ? -1.627 -25.469 -3.443 1 80.75 178 ASP A C 1
ATOM 1331 O O . ASP A 1 178 ? -0.521 -24.969 -3.242 1 80.75 178 ASP A O 1
ATOM 1335 N N . VAL A 1 179 ? -2.135 -26.297 -2.688 1 80.75 179 VAL A N 1
ATOM 1336 C CA . VAL A 1 179 ? -1.478 -26.703 -1.453 1 80.75 179 VAL A CA 1
ATOM 1337 C C . VAL A 1 179 ? -0.207 -27.484 -1.782 1 80.75 179 VAL A C 1
ATOM 1339 O O . VAL A 1 179 ? 0.856 -27.219 -1.215 1 80.75 179 VAL A O 1
ATOM 1342 N N . LEU A 1 180 ? -0.319 -28.391 -2.713 1 84.31 180 LEU A N 1
ATOM 1343 C CA . LEU A 1 180 ? 0.829 -29.188 -3.121 1 84.31 180 LEU A CA 1
ATOM 1344 C C . LEU A 1 180 ? 1.918 -28.312 -3.727 1 84.31 180 LEU A C 1
ATOM 1346 O O . LEU A 1 180 ? 3.107 -28.547 -3.498 1 84.31 180 LEU A O 1
ATOM 1350 N N . GLY A 1 181 ? 1.451 -27.406 -4.488 1 82.75 181 GLY A N 1
ATOM 1351 C CA . GLY A 1 181 ? 2.396 -26.484 -5.117 1 82.75 181 GLY A CA 1
ATOM 1352 C C . GLY A 1 181 ? 3.232 -25.719 -4.117 1 82.75 181 GLY A C 1
ATOM 1353 O O . GLY A 1 181 ? 4.445 -25.562 -4.297 1 82.75 181 GLY A O 1
ATOM 1354 N N . ILE A 1 182 ? 2.598 -25.266 -3.096 1 80.06 182 ILE A N 1
ATOM 1355 C CA . ILE A 1 182 ? 3.291 -24.484 -2.086 1 80.06 182 ILE A CA 1
ATOM 1356 C C . ILE A 1 182 ? 4.258 -25.375 -1.307 1 80.06 182 ILE A C 1
ATOM 1358 O O . ILE A 1 182 ? 5.363 -24.938 -0.96 1 80.06 182 ILE A O 1
ATOM 1362 N N . VAL A 1 183 ? 3.867 -26.562 -1.003 1 83 183 VAL A N 1
ATOM 1363 C CA . VAL A 1 183 ? 4.727 -27.516 -0.305 1 83 183 VAL A CA 1
ATOM 1364 C C . VAL A 1 183 ? 5.945 -27.844 -1.168 1 83 183 VAL A C 1
ATOM 1366 O O . VAL A 1 183 ? 7.074 -27.844 -0.679 1 83 183 VAL A O 1
ATOM 1369 N N . LEU A 1 184 ? 5.691 -28.078 -2.406 1 84.69 184 LEU A N 1
ATOM 1370 C CA . LEU A 1 184 ? 6.777 -28.375 -3.334 1 84.69 184 LEU A CA 1
ATOM 1371 C C . LEU A 1 184 ? 7.734 -27.188 -3.453 1 84.69 184 LEU A C 1
ATOM 1373 O O . LEU A 1 184 ? 8.953 -27.375 -3.525 1 84.69 184 LEU A O 1
ATOM 1377 N N . LEU A 1 185 ? 7.137 -26.062 -3.523 1 81.81 185 LEU A N 1
ATOM 1378 C CA . LEU A 1 185 ? 7.949 -24.844 -3.58 1 81.81 185 LEU A CA 1
ATOM 1379 C C . LEU A 1 185 ? 8.836 -24.734 -2.348 1 81.81 185 LEU A C 1
ATOM 1381 O O . LEU A 1 185 ? 10.016 -24.375 -2.457 1 81.81 185 LEU A O 1
ATOM 1385 N N . ALA A 1 186 ? 8.281 -24.969 -1.227 1 81.12 186 ALA A N 1
ATOM 1386 C CA . ALA A 1 186 ? 9.047 -24.922 0.016 1 81.12 186 ALA A CA 1
ATOM 1387 C C . ALA A 1 186 ? 10.211 -25.906 -0.017 1 81.12 186 ALA A C 1
ATOM 1389 O O . ALA A 1 186 ? 11.328 -25.578 0.37 1 81.12 186 ALA A O 1
ATOM 1390 N N . VAL A 1 187 ? 9.969 -27.078 -0.556 1 80.69 187 VAL A N 1
ATOM 1391 C CA . VAL A 1 187 ? 10.977 -28.141 -0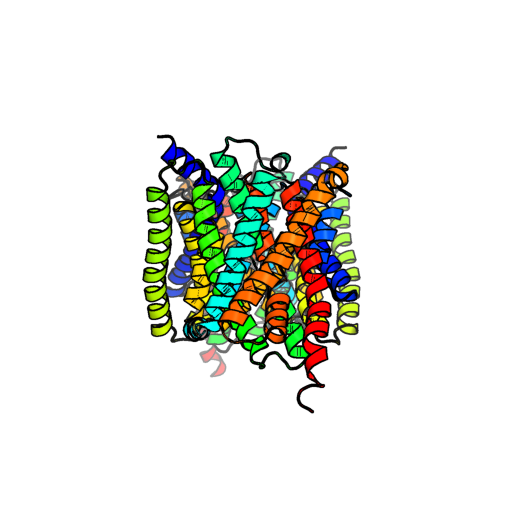.604 1 80.69 187 VAL A CA 1
ATOM 1392 C C . VAL A 1 187 ? 12.094 -27.75 -1.562 1 80.69 187 VAL A C 1
ATOM 1394 O O . VAL A 1 187 ? 13.273 -27.828 -1.21 1 80.69 187 VAL A O 1
ATOM 1397 N N . ILE A 1 188 ? 11.773 -27.266 -2.639 1 79.5 188 ILE A N 1
ATOM 1398 C CA . ILE A 1 188 ? 12.766 -27.016 -3.678 1 79.5 188 ILE A CA 1
ATOM 1399 C C . ILE A 1 188 ? 13.57 -25.766 -3.336 1 79.5 188 ILE A C 1
ATOM 1401 O O . ILE A 1 188 ? 14.773 -25.703 -3.611 1 79.5 188 ILE A O 1
ATOM 1405 N N . THR A 1 189 ? 12.906 -24.766 -2.826 1 76.5 189 THR A N 1
ATOM 1406 C CA . THR A 1 189 ? 13.641 -23.562 -2.428 1 76.5 189 THR A CA 1
ATOM 1407 C C . THR A 1 189 ? 14.594 -23.875 -1.274 1 76.5 189 THR A C 1
ATOM 1409 O O . THR A 1 189 ? 15.695 -23.328 -1.214 1 76.5 189 THR A O 1
ATOM 1412 N N . GLY A 1 190 ? 14.164 -24.703 -0.39 1 73.75 190 GLY A N 1
ATOM 1413 C CA . GLY A 1 190 ? 15.047 -25.141 0.672 1 73.75 190 GLY A CA 1
ATOM 1414 C C . GLY A 1 190 ? 16.266 -25.891 0.159 1 73.75 190 GLY A C 1
ATOM 1415 O O . GLY A 1 190 ? 17.359 -25.734 0.694 1 73.75 190 GLY A O 1
ATOM 1416 N N . MET A 1 191 ? 16.062 -26.594 -0.909 1 74.75 191 MET A N 1
ATOM 1417 C CA . MET A 1 191 ? 17.141 -27.391 -1.481 1 74.75 191 MET A CA 1
ATOM 1418 C C . MET A 1 191 ? 18.094 -26.516 -2.297 1 74.75 191 MET A C 1
ATOM 1420 O O . MET A 1 191 ? 19.297 -26.766 -2.326 1 74.75 191 MET A O 1
ATOM 1424 N N . ALA A 1 192 ? 17.547 -25.578 -2.967 1 67.19 192 ALA A N 1
ATOM 1425 C CA . ALA A 1 192 ? 18.328 -24.734 -3.869 1 67.19 192 ALA A CA 1
ATOM 1426 C C . ALA A 1 192 ? 19.141 -23.703 -3.094 1 67.19 192 ALA A C 1
ATOM 1428 O O . ALA A 1 192 ? 20.078 -23.109 -3.633 1 67.19 192 ALA A O 1
ATOM 1429 N N . ASN A 1 193 ? 18.734 -23.422 -1.829 1 59.66 193 ASN A N 1
ATOM 1430 C CA . ASN A 1 193 ? 19.484 -22.469 -1.011 1 59.66 193 ASN A CA 1
ATOM 1431 C C . ASN A 1 193 ? 20.875 -23.016 -0.666 1 59.66 193 ASN A C 1
ATOM 1433 O O . ASN A 1 193 ? 21 -24.094 -0.067 1 59.66 193 ASN A O 1
ATOM 1437 N N . PRO A 1 194 ? 21.891 -22.453 -1.236 1 54.22 194 PRO A N 1
ATOM 1438 C CA . PRO A 1 194 ? 23.266 -22.922 -1.069 1 54.22 194 PRO A CA 1
ATOM 1439 C C . PRO A 1 194 ? 23.656 -23.062 0.398 1 54.22 194 PRO A C 1
ATOM 1441 O O . PRO A 1 194 ? 24.562 -23.844 0.725 1 54.22 194 PRO A O 1
ATOM 1444 N N . SER A 1 195 ? 23.219 -22.047 1.135 1 50.28 195 SER A N 1
ATOM 1445 C CA . SER A 1 195 ? 23.703 -22.062 2.51 1 50.28 195 SER A CA 1
ATOM 1446 C C . SER A 1 195 ? 23.219 -23.297 3.26 1 50.28 195 SER A C 1
ATOM 1448 O O . SER A 1 195 ? 23.609 -23.531 4.398 1 50.28 195 SER A O 1
ATOM 1450 N N . GLY A 1 196 ? 22.219 -23.906 2.791 1 50.09 196 GLY A N 1
ATOM 1451 C CA . GLY A 1 196 ? 21.75 -25.094 3.494 1 50.09 196 GLY A CA 1
ATOM 1452 C C . GLY A 1 196 ? 22.719 -26.266 3.41 1 50.09 196 GLY A C 1
ATOM 1453 O O . GLY A 1 196 ? 23.297 -26.516 2.355 1 50.09 196 GLY A O 1
ATOM 1454 N N . ASN A 1 197 ? 23.422 -26.375 4.336 1 50.38 197 ASN A N 1
ATOM 1455 C CA . ASN A 1 197 ? 24.234 -27.578 4.371 1 50.38 197 ASN A CA 1
ATOM 1456 C C . ASN A 1 197 ? 23.531 -28.75 3.707 1 50.38 197 ASN A C 1
ATOM 1458 O O . ASN A 1 197 ? 22.297 -28.859 3.76 1 50.38 197 ASN A O 1
ATOM 1462 N N . GLY A 1 198 ? 24.016 -29.328 2.586 1 55.22 198 GLY A N 1
ATOM 1463 C CA . GLY A 1 198 ? 23.75 -30.484 1.754 1 55.22 198 GLY A CA 1
ATOM 1464 C C . GLY A 1 198 ? 22.922 -31.547 2.461 1 55.22 198 GLY A C 1
ATOM 1465 O O . GLY A 1 198 ? 22.641 -32.594 1.895 1 55.22 198 GLY A O 1
ATOM 1466 N N . ASN A 1 199 ? 22.609 -31.219 3.771 1 63.72 199 ASN A N 1
ATOM 1467 C CA . ASN A 1 199 ? 21.938 -32.344 4.422 1 63.72 199 ASN A CA 1
ATOM 1468 C C . ASN A 1 199 ? 20.438 -32.312 4.184 1 63.72 199 ASN A C 1
ATOM 1470 O O . ASN A 1 199 ? 19.75 -31.406 4.668 1 63.72 199 ASN A O 1
ATOM 1474 N N . ILE A 1 200 ? 19.922 -33.062 3.309 1 71.25 200 ILE A N 1
ATOM 1475 C CA . ILE A 1 200 ? 18.531 -33.25 2.922 1 71.25 200 ILE A CA 1
ATOM 1476 C C . ILE A 1 200 ? 17.656 -33.438 4.168 1 71.25 200 ILE A C 1
ATOM 1478 O O . ILE A 1 200 ? 16.547 -32.906 4.238 1 71.25 200 ILE A O 1
ATOM 1482 N N . ILE A 1 201 ? 18.297 -34.062 5.117 1 77.5 201 ILE A N 1
ATOM 1483 C CA . ILE A 1 201 ? 17.547 -34.312 6.344 1 77.5 201 ILE A CA 1
ATOM 1484 C C . ILE A 1 201 ? 17.266 -33 7.078 1 77.5 201 ILE A C 1
ATOM 1486 O O . ILE A 1 201 ? 16.172 -32.781 7.57 1 77.5 201 ILE A O 1
ATOM 1490 N N . GLY A 1 202 ? 18.312 -32.188 7.195 1 76.81 202 GLY A N 1
ATOM 1491 C CA . GLY A 1 202 ? 18.125 -30.891 7.82 1 76.81 202 GLY A CA 1
ATOM 1492 C C . GLY A 1 202 ? 17.078 -30.047 7.133 1 76.81 202 GLY A C 1
ATOM 1493 O O . GLY A 1 202 ? 16.297 -29.344 7.797 1 76.81 202 GLY A O 1
ATOM 1494 N N . LEU A 1 203 ? 16.953 -30.219 5.863 1 75.69 203 LEU A N 1
ATOM 1495 C CA . LEU A 1 203 ? 15.969 -29.484 5.078 1 75.69 203 LEU A CA 1
ATOM 1496 C C . LEU A 1 203 ? 14.555 -29.969 5.395 1 75.69 203 LEU A C 1
ATOM 1498 O O . LEU A 1 203 ? 13.656 -29.141 5.621 1 75.69 203 LEU A O 1
ATOM 1502 N N . ILE A 1 204 ? 14.438 -31.25 5.348 1 79.12 204 ILE A N 1
ATOM 1503 C CA . ILE A 1 204 ? 13.125 -31.828 5.609 1 79.12 204 ILE A CA 1
ATOM 1504 C C . ILE A 1 204 ? 12.648 -31.422 7.004 1 79.12 204 ILE A C 1
ATOM 1506 O O . ILE A 1 204 ? 11.484 -31.062 7.191 1 79.12 204 ILE A O 1
ATOM 1510 N N . ILE A 1 205 ? 13.555 -31.438 7.902 1 83.69 205 ILE A N 1
ATOM 1511 C CA . ILE A 1 205 ? 13.219 -31.078 9.273 1 83.69 205 ILE A CA 1
ATOM 1512 C C . ILE A 1 205 ? 12.766 -29.625 9.328 1 83.69 205 ILE A C 1
ATOM 1514 O O . ILE A 1 205 ? 11.789 -29.297 10.016 1 83.69 205 ILE A O 1
ATOM 1518 N N . ARG A 1 206 ? 13.438 -28.812 8.633 1 82.19 206 ARG A N 1
ATOM 1519 C CA . ARG A 1 206 ? 13.102 -27.391 8.625 1 82.19 206 ARG A CA 1
ATOM 1520 C C . ARG A 1 206 ? 11.719 -27.156 8.023 1 82.19 206 ARG A C 1
ATOM 1522 O O . ARG A 1 206 ? 10.93 -26.359 8.555 1 82.19 206 ARG A O 1
ATOM 1529 N N . ILE A 1 207 ? 11.438 -27.812 6.953 1 82.5 207 ILE A N 1
ATOM 1530 C CA . ILE A 1 207 ? 10.164 -27.625 6.262 1 82.5 207 ILE A CA 1
ATOM 1531 C C . ILE A 1 207 ? 9.031 -28.172 7.121 1 82.5 207 ILE A C 1
ATOM 1533 O O . ILE A 1 207 ? 8.016 -27.5 7.324 1 82.5 207 ILE A O 1
ATOM 1537 N N . VAL A 1 208 ? 9.242 -29.328 7.609 1 87.06 208 VAL A N 1
ATOM 1538 C CA . VAL A 1 208 ? 8.219 -29.953 8.438 1 87.06 208 VAL A CA 1
ATOM 1539 C C . VAL A 1 208 ? 8 -29.125 9.703 1 87.06 208 VAL A C 1
ATOM 1541 O O . VAL A 1 208 ? 6.863 -28.938 10.141 1 87.06 208 VAL A O 1
ATOM 1544 N N . SER A 1 209 ? 9.086 -28.688 10.297 1 90.25 209 SER A N 1
ATOM 1545 C CA . SER A 1 209 ? 8.984 -27.875 11.5 1 90.25 209 SER A CA 1
ATOM 1546 C C . SER A 1 209 ? 8.203 -26.594 11.227 1 90.25 209 SER A C 1
ATOM 1548 O O . SER A 1 209 ? 7.379 -26.172 12.039 1 90.25 209 SER A O 1
ATOM 1550 N N . PHE A 1 210 ? 8.445 -25.953 10.094 1 89.5 210 PHE A N 1
ATOM 1551 C CA . PHE A 1 210 ? 7.75 -24.719 9.75 1 89.5 210 PHE A CA 1
ATOM 1552 C C . PHE A 1 210 ? 6.25 -24.969 9.625 1 89.5 210 PHE A C 1
ATOM 1554 O O . PHE A 1 210 ? 5.445 -24.219 10.188 1 89.5 210 PHE A O 1
ATOM 1561 N N . PHE A 1 211 ? 5.895 -26.016 8.922 1 90.06 211 PHE A N 1
ATOM 1562 C CA . PHE A 1 211 ? 4.48 -26.266 8.688 1 90.06 211 PHE A CA 1
ATOM 1563 C C . PHE A 1 211 ? 3.795 -26.719 9.969 1 90.06 211 PHE A C 1
ATOM 1565 O O . PHE A 1 211 ? 2.641 -26.375 10.227 1 90.06 211 PHE A O 1
ATOM 1572 N N . MET A 1 212 ? 4.496 -27.484 10.742 1 92.06 212 MET A N 1
ATOM 1573 C CA . MET A 1 212 ? 3.943 -27.922 12.016 1 92.06 212 MET A CA 1
ATOM 1574 C C . MET A 1 212 ? 3.725 -26.734 12.953 1 92.06 212 MET A C 1
ATOM 1576 O O . MET A 1 212 ? 2.656 -26.609 13.555 1 92.06 212 MET A O 1
ATOM 1580 N N . LEU A 1 213 ? 4.703 -25.922 13.078 1 93.25 213 LEU A N 1
ATOM 1581 C CA . LEU A 1 213 ? 4.598 -24.734 13.914 1 93.25 213 LEU A CA 1
ATOM 1582 C C . LEU A 1 213 ? 3.496 -23.812 13.406 1 93.25 213 LEU A C 1
ATOM 1584 O O . LEU A 1 213 ? 2.738 -23.25 14.195 1 93.25 213 LEU A O 1
ATOM 1588 N N . SER A 1 214 ? 3.479 -23.609 12.109 1 92.69 214 SER A N 1
ATOM 1589 C CA . SER A 1 214 ? 2.459 -22.75 11.516 1 92.69 214 SER A CA 1
ATOM 1590 C C . SER A 1 214 ? 1.06 -23.312 11.766 1 92.69 214 SER A C 1
ATOM 1592 O O . SER A 1 214 ? 0.119 -22.547 11.992 1 92.69 214 SER A O 1
ATOM 1594 N N . PHE A 1 215 ? 1.009 -24.609 11.672 1 90.88 215 PHE A N 1
ATOM 1595 C CA . PHE A 1 215 ? -0.277 -25.25 11.922 1 90.88 215 PHE A CA 1
ATOM 1596 C C . PHE A 1 215 ? -0.708 -25.047 13.367 1 90.88 215 PHE A C 1
ATOM 1598 O O . PHE A 1 215 ? -1.845 -24.656 13.633 1 90.88 215 PHE A O 1
ATOM 1605 N N . ILE A 1 216 ? 0.167 -25.281 14.312 1 94.19 216 ILE A N 1
ATOM 1606 C CA . ILE A 1 216 ? -0.132 -25.156 15.734 1 94.19 216 ILE A CA 1
ATOM 1607 C C . ILE A 1 216 ? -0.482 -23.703 16.078 1 94.19 216 ILE A C 1
ATOM 1609 O O . ILE A 1 216 ? -1.534 -23.438 16.656 1 94.19 216 ILE A O 1
ATOM 1613 N N . ILE A 1 217 ? 0.343 -22.781 15.648 1 94.12 217 ILE A N 1
ATOM 1614 C CA . ILE A 1 217 ? 0.125 -21.359 15.93 1 94.12 217 ILE A CA 1
ATOM 1615 C C . ILE A 1 217 ? -1.143 -20.891 15.219 1 94.12 217 ILE A C 1
ATOM 1617 O O . ILE A 1 217 ? -1.902 -20.094 15.766 1 94.12 217 ILE A O 1
ATOM 1621 N N . GLY A 1 218 ? -1.34 -21.391 14.008 1 93.06 218 GLY A N 1
ATOM 1622 C CA . GLY A 1 218 ? -2.52 -21.031 13.242 1 93.06 218 GLY A CA 1
ATOM 1623 C C . GLY A 1 218 ? -3.818 -21.438 13.914 1 93.06 218 GLY A C 1
ATOM 1624 O O . GLY A 1 218 ? -4.773 -20.656 13.953 1 93.06 218 GLY A O 1
ATOM 1625 N N . VAL A 1 219 ? -3.814 -22.625 14.438 1 91.94 219 VAL A N 1
ATOM 1626 C CA . VAL A 1 219 ? -5 -23.125 15.133 1 91.94 219 VAL A CA 1
ATOM 1627 C C . VAL A 1 219 ? -5.25 -22.281 16.375 1 91.94 219 VAL A C 1
ATOM 1629 O O . VAL A 1 219 ? -6.391 -21.906 16.672 1 91.94 219 VAL A O 1
ATOM 1632 N N . ILE A 1 220 ? -4.23 -22 17.078 1 93.81 220 ILE A N 1
ATOM 1633 C CA . ILE A 1 220 ? -4.344 -21.203 18.297 1 93.81 220 ILE A CA 1
ATOM 1634 C C . ILE A 1 220 ? -4.875 -19.812 17.938 1 93.81 220 ILE A C 1
ATOM 1636 O O . ILE A 1 220 ? -5.809 -19.312 18.578 1 93.81 220 ILE A O 1
ATOM 1640 N N . ILE A 1 221 ? -4.344 -19.188 16.922 1 92.56 221 ILE A N 1
ATOM 1641 C CA . ILE A 1 221 ? -4.75 -17.844 16.516 1 92.56 221 ILE A CA 1
ATOM 1642 C C . ILE A 1 221 ? -6.203 -17.859 16.047 1 92.56 221 ILE A C 1
ATOM 1644 O O . ILE A 1 221 ? -6.988 -16.984 16.406 1 92.56 221 ILE A O 1
ATOM 1648 N N . SER A 1 222 ? -6.504 -18.859 15.242 1 91.19 222 SER A N 1
ATOM 1649 C CA . SER A 1 222 ? -7.863 -18.969 14.727 1 91.19 222 SER A CA 1
ATOM 1650 C C . SER A 1 222 ? -8.875 -19.109 15.867 1 91.19 222 SER A C 1
ATOM 1652 O O . SER A 1 222 ? -9.914 -18.438 15.852 1 91.19 222 SER A O 1
ATOM 1654 N N . LYS A 1 223 ? -8.586 -19.891 16.844 1 90.5 223 LYS A N 1
ATOM 1655 C CA . LYS A 1 223 ? -9.477 -20.094 17.984 1 90.5 223 LYS A CA 1
ATOM 1656 C C . LYS A 1 223 ? -9.578 -18.828 18.828 1 90.5 223 LYS A C 1
ATOM 1658 O O . LYS A 1 223 ? -10.664 -18.484 19.297 1 90.5 223 LYS A O 1
ATOM 1663 N N . LEU A 1 224 ? -8.477 -18.172 19.047 1 88.69 224 LEU A N 1
ATOM 1664 C CA . LEU A 1 224 ? -8.469 -16.969 19.859 1 88.69 224 LEU A CA 1
ATOM 1665 C C . LEU A 1 224 ? -9.273 -15.859 19.188 1 88.69 224 LEU A C 1
ATOM 1667 O O . LEU A 1 224 ? -10.031 -15.148 19.844 1 88.69 224 LEU A O 1
ATOM 1671 N N . ILE A 1 225 ? -9.117 -15.688 17.906 1 87.94 225 ILE A N 1
ATOM 1672 C CA . ILE A 1 225 ? -9.812 -14.641 17.156 1 87.94 225 ILE A CA 1
ATOM 1673 C C . ILE A 1 225 ? -11.312 -14.93 17.156 1 87.94 225 ILE A C 1
ATOM 1675 O O . ILE A 1 225 ? -12.125 -14.023 17.297 1 87.94 225 ILE A O 1
ATOM 1679 N N . THR A 1 226 ? -11.609 -16.203 16.922 1 84.69 226 THR A N 1
ATOM 1680 C CA . THR A 1 226 ? -13.016 -16.594 16.859 1 84.69 226 THR A CA 1
ATOM 1681 C C . THR A 1 226 ? -13.688 -16.406 18.219 1 84.69 226 THR A C 1
ATOM 1683 O O . THR A 1 226 ? -14.859 -16.047 18.297 1 84.69 226 THR A O 1
ATOM 1686 N N . SER A 1 227 ? -12.961 -16.609 19.203 1 83.25 227 SER A N 1
ATOM 1687 C CA . SER A 1 227 ? -13.516 -16.5 20.547 1 83.25 227 SER A CA 1
ATOM 1688 C C . SER A 1 227 ? -13.656 -15.047 20.984 1 83.25 227 SER A C 1
ATOM 1690 O O . SER A 1 227 ? -14.578 -14.695 21.719 1 83.25 227 SER A O 1
ATOM 1692 N N . PHE A 1 228 ? -12.766 -14.195 20.547 1 73.69 228 PHE A N 1
ATOM 1693 C CA . PHE A 1 228 ? -12.781 -12.805 20.984 1 73.69 228 PHE A CA 1
ATOM 1694 C C . PHE A 1 228 ? -13.484 -11.922 19.953 1 73.69 228 PHE A C 1
ATOM 1696 O O . PHE A 1 228 ? -13.539 -10.703 20.109 1 73.69 228 PHE A O 1
ATOM 1703 N N . ALA A 1 229 ? -13.836 -12.328 18.734 1 64 229 ALA A N 1
ATOM 1704 C CA . ALA A 1 229 ? -14.391 -11.617 17.594 1 64 229 ALA A CA 1
ATOM 1705 C C . ALA A 1 229 ? -15.672 -10.891 17.969 1 64 229 ALA A C 1
ATOM 1707 O O . ALA A 1 229 ? -16.328 -10.281 17.109 1 64 229 ALA A O 1
ATOM 1708 N N . MET A 1 230 ? -15.969 -10.695 19.156 1 59.06 230 MET A N 1
ATOM 1709 C CA . MET A 1 230 ? -17.297 -10.18 19.453 1 59.06 230 MET A CA 1
ATOM 1710 C C . MET A 1 230 ? -17.406 -8.711 19.094 1 59.06 230 MET A C 1
ATOM 1712 O O . MET A 1 230 ? -18.484 -8.227 18.75 1 59.06 230 MET A O 1
ATOM 1716 N N . ASP A 1 231 ? -16.594 -7.816 19.594 1 58.44 231 ASP A N 1
ATOM 1717 C CA . ASP A 1 231 ? -17.031 -6.426 19.656 1 58.44 231 ASP A CA 1
ATOM 1718 C C . ASP A 1 231 ? -16.578 -5.648 18.422 1 58.44 231 ASP A C 1
ATOM 1720 O O . ASP A 1 231 ? -15.617 -6.047 17.75 1 58.44 231 ASP A O 1
ATOM 1724 N N . SER A 1 232 ? -17.344 -4.703 17.812 1 57.62 232 SER A N 1
ATOM 1725 C CA . SER A 1 232 ? -17.25 -3.771 16.688 1 57.62 232 SER A CA 1
ATOM 1726 C C . SER A 1 232 ? -15.875 -3.1 16.656 1 57.62 232 SER A C 1
ATOM 1728 O O . SER A 1 232 ? -15.312 -2.885 15.578 1 57.62 232 SER A O 1
ATOM 1730 N N . ALA A 1 233 ? -15.297 -2.766 17.719 1 57.44 233 ALA A N 1
ATOM 1731 C CA . ALA A 1 233 ? -14.031 -2.031 17.766 1 57.44 233 ALA A CA 1
ATOM 1732 C C . ALA A 1 233 ? -12.883 -2.883 17.234 1 57.44 233 ALA A C 1
ATOM 1734 O O . ALA A 1 233 ? -11.953 -2.365 16.609 1 57.44 233 ALA A O 1
ATOM 1735 N N . TRP A 1 234 ? -13.078 -4.172 17.297 1 61.09 234 TRP A N 1
ATOM 1736 C CA . TRP A 1 234 ? -12.047 -5.125 16.891 1 61.09 234 TRP A CA 1
ATOM 1737 C C . TRP A 1 234 ? -12.047 -5.32 15.375 1 61.09 234 TRP A C 1
ATOM 1739 O O . TRP A 1 234 ? -11.031 -5.703 14.789 1 61.09 234 TRP A O 1
ATOM 1749 N N . SER A 1 235 ? -13.031 -4.781 14.805 1 65 235 SER A N 1
ATOM 1750 C CA . SER A 1 235 ? -13.203 -5.09 13.391 1 65 235 SER A CA 1
ATOM 1751 C C . SER A 1 235 ? -12.18 -4.352 12.531 1 65 235 SER A C 1
ATOM 1753 O O . SER A 1 235 ? -11.641 -4.91 11.57 1 65 235 SER A O 1
ATOM 1755 N N . GLU A 1 236 ? -11.797 -3.203 12.914 1 73.19 236 GLU A N 1
ATOM 1756 C CA . GLU A 1 236 ? -10.836 -2.49 12.086 1 73.19 236 GLU A CA 1
ATOM 1757 C C . GLU A 1 236 ? -9.406 -2.885 12.438 1 73.19 236 GLU A C 1
ATOM 1759 O O . GLU A 1 236 ? -8.516 -2.854 11.578 1 73.19 236 GLU A O 1
ATOM 1764 N N . ARG A 1 237 ? -9.273 -3.379 13.602 1 83.56 237 ARG A N 1
ATOM 1765 C CA . ARG A 1 237 ? -7.945 -3.738 14.086 1 83.56 237 ARG A CA 1
ATOM 1766 C C . ARG A 1 237 ? -7.496 -5.078 13.516 1 83.56 237 ARG A C 1
ATOM 1768 O O . ARG A 1 237 ? -6.297 -5.312 13.336 1 83.56 237 ARG A O 1
ATOM 1775 N N . ILE A 1 238 ? -8.516 -5.863 13.156 1 90.56 238 ILE A N 1
ATOM 1776 C CA . ILE A 1 238 ? -8.219 -7.219 12.703 1 90.56 238 ILE A CA 1
ATOM 1777 C C . ILE A 1 238 ? -7.469 -7.172 11.375 1 90.56 238 ILE A C 1
ATOM 1779 O O . ILE A 1 238 ? -6.648 -8.047 11.086 1 90.56 238 ILE A O 1
ATOM 1783 N N . ILE A 1 239 ? -7.688 -6.098 10.609 1 92.88 239 ILE A N 1
ATOM 1784 C CA . ILE A 1 239 ? -7.051 -5.98 9.297 1 92.88 239 ILE A CA 1
ATOM 1785 C C . ILE A 1 239 ? -5.551 -5.766 9.477 1 92.88 239 ILE A C 1
ATOM 1787 O O . ILE A 1 239 ? -4.742 -6.465 8.859 1 92.88 239 ILE A O 1
ATOM 1791 N N . VAL A 1 240 ? -5.184 -4.84 10.281 1 93.69 240 VAL A N 1
ATOM 1792 C CA . VAL A 1 240 ? -3.775 -4.543 10.523 1 93.69 240 VAL A CA 1
ATOM 1793 C C . VAL A 1 240 ? -3.098 -5.742 11.18 1 93.69 240 VAL A C 1
ATOM 1795 O O . VAL A 1 240 ? -1.949 -6.066 10.875 1 93.69 240 VAL A O 1
ATOM 1798 N N . PHE A 1 241 ? -3.83 -6.383 12.078 1 93.81 241 PHE A N 1
ATOM 1799 C CA . PHE A 1 241 ? -3.305 -7.578 12.727 1 93.81 241 PHE A CA 1
ATOM 1800 C C . PHE A 1 241 ? -3.01 -8.664 11.695 1 93.81 241 PHE A C 1
ATOM 1802 O O . PHE A 1 241 ? -1.969 -9.32 11.766 1 93.81 241 PHE A O 1
ATOM 1809 N N . ALA A 1 242 ? -3.961 -8.875 10.812 1 96 242 ALA A N 1
ATOM 1810 C CA . ALA A 1 242 ? -3.777 -9.867 9.758 1 96 242 ALA A CA 1
ATOM 1811 C C . ALA A 1 242 ? -2.562 -9.539 8.891 1 96 242 ALA A C 1
ATOM 1813 O O . ALA A 1 242 ? -1.799 -10.43 8.516 1 96 242 ALA A O 1
ATOM 1814 N N . ILE A 1 243 ? -2.361 -8.258 8.602 1 97.31 243 ILE A N 1
ATOM 1815 C CA . ILE A 1 243 ? -1.235 -7.82 7.789 1 97.31 243 ILE A CA 1
ATOM 1816 C C . ILE A 1 243 ? 0.072 -8.062 8.539 1 97.31 243 ILE A C 1
ATOM 1818 O O . ILE A 1 243 ? 1.049 -8.539 7.957 1 97.31 243 ILE A O 1
ATOM 1822 N N . ILE A 1 244 ? 0.097 -7.773 9.828 1 97.06 244 ILE A N 1
ATOM 1823 C CA . ILE A 1 244 ? 1.271 -7.996 10.664 1 97.06 244 ILE A CA 1
ATOM 1824 C C . ILE A 1 244 ? 1.638 -9.477 10.656 1 97.06 244 ILE A C 1
ATOM 1826 O O . ILE A 1 244 ? 2.801 -9.836 10.453 1 97.06 244 ILE A O 1
ATOM 1830 N N . LEU A 1 245 ? 0.652 -10.328 10.852 1 96.81 245 LEU A N 1
ATOM 1831 C CA . LEU A 1 245 ? 0.894 -11.766 10.875 1 96.81 245 LEU A CA 1
ATOM 1832 C C . LEU A 1 245 ? 1.378 -12.258 9.516 1 96.81 245 LEU A C 1
ATOM 1834 O O . LEU A 1 245 ? 2.221 -13.156 9.438 1 96.81 245 LEU A O 1
ATOM 1838 N N . CYS A 1 246 ? 0.785 -11.719 8.469 1 96.75 246 CYS A N 1
ATOM 1839 C CA . CYS A 1 246 ? 1.185 -12.062 7.109 1 96.75 246 CYS A CA 1
ATOM 1840 C C . CYS A 1 246 ? 2.668 -11.797 6.891 1 96.75 246 CYS A C 1
ATOM 1842 O O . CYS A 1 246 ? 3.406 -12.68 6.457 1 96.75 246 CYS A O 1
ATOM 1844 N N . PHE A 1 247 ? 3.137 -10.594 7.273 1 97.06 247 PHE A N 1
ATOM 1845 C CA . PHE A 1 247 ? 4.543 -10.242 7.105 1 97.06 247 PHE A CA 1
ATOM 1846 C C . PHE A 1 247 ? 5.418 -11.039 8.062 1 97.06 247 PHE A C 1
ATOM 1848 O O . PHE A 1 247 ? 6.547 -11.398 7.727 1 97.06 247 PHE A O 1
ATOM 1855 N N . LEU A 1 248 ? 4.953 -11.289 9.258 1 96.38 248 LEU A N 1
ATOM 1856 C CA . LEU A 1 248 ? 5.719 -12.039 10.25 1 96.38 248 LEU A CA 1
ATOM 1857 C C . LEU A 1 248 ? 5.965 -13.469 9.773 1 96.38 248 LEU A C 1
ATOM 1859 O O . LEU A 1 248 ? 7.09 -13.969 9.852 1 96.38 248 LEU A O 1
ATOM 1863 N N . PHE A 1 249 ? 4.914 -14.133 9.297 1 95.5 249 PHE A N 1
ATOM 1864 C CA . PHE A 1 249 ? 5.066 -15.5 8.812 1 95.5 249 PHE A CA 1
ATOM 1865 C C . PHE A 1 249 ? 5.895 -15.531 7.535 1 95.5 249 PHE A C 1
ATOM 1867 O O . PHE A 1 249 ? 6.629 -16.5 7.293 1 95.5 249 PHE A O 1
ATOM 1874 N N . ALA A 1 250 ? 5.691 -14.516 6.668 1 93.06 250 ALA A N 1
ATOM 1875 C CA . ALA A 1 250 ? 6.559 -14.414 5.496 1 93.06 250 ALA A CA 1
ATOM 1876 C C . ALA A 1 250 ? 8.023 -14.344 5.91 1 93.06 250 ALA A C 1
ATOM 1878 O O . ALA A 1 250 ? 8.875 -15.031 5.332 1 93.06 250 ALA A O 1
ATOM 1879 N N . PHE A 1 251 ? 8.32 -13.562 6.922 1 93.38 251 PHE A N 1
ATOM 1880 C CA . PHE A 1 251 ? 9.688 -13.438 7.43 1 93.38 251 PHE A CA 1
ATOM 1881 C C . PHE A 1 251 ? 10.156 -14.75 8.039 1 93.38 251 PHE A C 1
ATOM 1883 O O . PHE A 1 251 ? 11.289 -15.18 7.805 1 93.38 251 PHE A O 1
ATOM 1890 N N . MET A 1 252 ? 9.305 -15.359 8.859 1 91.44 252 MET A N 1
ATOM 1891 C CA . MET A 1 252 ? 9.648 -16.625 9.508 1 91.44 252 MET A CA 1
ATOM 1892 C C . MET A 1 252 ? 9.938 -17.703 8.477 1 91.44 252 MET A C 1
ATOM 1894 O O . MET A 1 252 ? 10.812 -18.547 8.68 1 91.44 252 MET A O 1
ATOM 1898 N N . ALA A 1 253 ? 9.156 -17.734 7.395 1 88.25 253 ALA A N 1
ATOM 1899 C CA . ALA A 1 253 ? 9.422 -18.688 6.316 1 88.25 253 ALA A CA 1
ATOM 1900 C C . ALA A 1 253 ? 10.844 -18.547 5.793 1 88.25 253 ALA A C 1
ATOM 1902 O O . ALA A 1 253 ? 11.531 -19.531 5.555 1 88.25 253 ALA A O 1
ATOM 1903 N N . GLU A 1 254 ? 11.258 -17.328 5.652 1 82.69 254 GLU A N 1
ATOM 1904 C CA . GLU A 1 254 ? 12.609 -17.062 5.172 1 82.69 254 GLU A CA 1
ATOM 1905 C C . GLU A 1 254 ? 13.656 -17.531 6.18 1 82.69 254 GLU A C 1
ATOM 1907 O O . GLU A 1 254 ? 14.75 -17.953 5.793 1 82.69 254 GLU A O 1
ATOM 1912 N N . VAL A 1 255 ? 13.344 -17.375 7.426 1 84.25 255 VAL A N 1
ATOM 1913 C CA . VAL A 1 255 ? 14.234 -17.844 8.484 1 84.25 255 VAL A CA 1
ATOM 1914 C C . VAL A 1 255 ? 14.422 -19.359 8.359 1 84.25 255 VAL A C 1
ATOM 1916 O O . VAL A 1 255 ? 15.516 -19.875 8.594 1 84.25 255 VAL A O 1
ATOM 1919 N N . PHE A 1 256 ? 13.391 -20.031 7.961 1 82.44 256 PHE A N 1
ATOM 1920 C CA . PHE A 1 256 ? 13.445 -21.469 7.766 1 82.44 256 PHE A CA 1
ATOM 1921 C C . PHE A 1 256 ? 13.977 -21.812 6.379 1 82.44 256 PHE A C 1
ATOM 1923 O O . PHE A 1 256 ? 13.953 -22.969 5.965 1 82.44 256 PHE A O 1
ATOM 1930 N N . LYS A 1 257 ? 14.281 -20.75 5.637 1 76.12 257 LYS A N 1
ATOM 1931 C CA . LYS A 1 257 ? 14.883 -20.875 4.312 1 76.12 257 LYS A CA 1
ATOM 1932 C C . LYS A 1 257 ? 13.867 -21.391 3.295 1 76.12 257 LYS A C 1
ATOM 1934 O O . LYS A 1 257 ? 14.211 -22.203 2.426 1 76.12 257 LYS A O 1
ATOM 1939 N N . ILE A 1 258 ? 12.734 -21.094 3.537 1 79.25 258 ILE A N 1
ATOM 1940 C CA . ILE A 1 258 ? 11.68 -21.328 2.553 1 79.25 258 ILE A CA 1
ATOM 1941 C C . ILE A 1 258 ? 11.18 -19.984 2 1 79.25 258 ILE A C 1
ATOM 1943 O O . ILE A 1 258 ? 11.531 -18.922 2.52 1 79.25 258 ILE A O 1
ATOM 1947 N N . ALA A 1 259 ? 10.531 -19.984 0.878 1 76.12 259 ALA A N 1
ATOM 1948 C CA . ALA A 1 259 ? 10.086 -18.75 0.223 1 76.12 259 ALA A CA 1
ATOM 1949 C C . ALA A 1 259 ? 9.094 -18 1.097 1 76.12 259 ALA A C 1
ATOM 1951 O O . ALA A 1 259 ? 8.18 -18.594 1.669 1 76.12 259 ALA A O 1
ATOM 1952 N N . ALA A 1 260 ? 9.242 -16.734 1.236 1 85.25 260 ALA A N 1
ATOM 1953 C CA . ALA A 1 260 ? 8.406 -15.852 2.043 1 85.25 260 ALA A CA 1
ATOM 1954 C C . ALA A 1 260 ? 6.93 -16.016 1.68 1 85.25 260 ALA A C 1
ATOM 1956 O O . ALA A 1 260 ? 6.059 -15.938 2.549 1 85.25 260 ALA A O 1
ATOM 1957 N N . ILE A 1 261 ? 6.637 -16.25 0.451 1 85.31 261 ILE A N 1
ATOM 1958 C CA . ILE A 1 261 ? 5.266 -16.297 -0.053 1 85.31 261 ILE A CA 1
ATOM 1959 C C . ILE A 1 261 ? 4.527 -17.484 0.571 1 85.31 261 ILE A C 1
ATOM 1961 O O . ILE A 1 261 ? 3.303 -17.453 0.711 1 85.31 261 ILE A O 1
ATOM 1965 N N . THR A 1 262 ? 5.281 -18.531 0.969 1 85.31 262 THR A N 1
ATOM 1966 C CA . THR A 1 262 ? 4.684 -19.656 1.664 1 85.31 262 THR A CA 1
ATOM 1967 C C . THR A 1 262 ? 4.078 -19.219 2.994 1 85.31 262 THR A C 1
ATOM 1969 O O . THR A 1 262 ? 2.969 -19.641 3.342 1 85.31 262 THR A O 1
ATOM 1972 N N . GLY A 1 263 ? 4.824 -18.469 3.721 1 90.94 263 GLY A N 1
ATOM 1973 C CA . GLY A 1 263 ? 4.309 -17.953 4.977 1 90.94 263 GLY A CA 1
ATOM 1974 C C . GLY A 1 263 ? 3.053 -17.125 4.805 1 90.94 263 GLY A C 1
ATOM 1975 O O . GLY A 1 263 ? 2.111 -17.234 5.59 1 90.94 263 GLY A O 1
ATOM 1976 N N . ALA A 1 264 ? 3.037 -16.25 3.801 1 93.19 264 ALA A N 1
ATOM 1977 C CA . ALA A 1 264 ? 1.866 -15.43 3.504 1 93.19 264 ALA A CA 1
ATOM 1978 C C . ALA A 1 264 ? 0.649 -16.297 3.197 1 93.19 264 ALA A C 1
ATOM 1980 O O . ALA A 1 264 ? -0.456 -16.016 3.666 1 93.19 264 ALA A O 1
ATOM 1981 N N . TYR A 1 265 ? 0.836 -17.328 2.42 1 89.25 265 TYR A N 1
ATOM 1982 C CA . TYR A 1 265 ? -0.235 -18.266 2.072 1 89.25 265 TYR A CA 1
ATOM 1983 C C . TYR A 1 265 ? -0.802 -18.938 3.318 1 89.25 265 TYR A C 1
ATOM 1985 O O . TYR A 1 265 ? -2.021 -19.031 3.473 1 89.25 265 TYR A O 1
ATOM 1993 N N . VAL A 1 266 ? 0.059 -19.375 4.184 1 92.06 266 VAL A N 1
ATOM 1994 C CA . VAL A 1 266 ? -0.338 -20.078 5.402 1 92.06 266 VAL A CA 1
ATOM 1995 C C . VAL A 1 266 ? -1.221 -19.172 6.254 1 92.06 266 VAL A C 1
ATOM 1997 O O . VAL A 1 266 ? -2.256 -19.594 6.766 1 92.06 266 VAL A O 1
ATOM 2000 N N . VAL A 1 267 ? -0.833 -17.922 6.414 1 95.62 267 VAL A N 1
ATOM 2001 C CA . VAL A 1 267 ? -1.62 -16.984 7.203 1 95.62 267 VAL A CA 1
ATOM 2002 C C . VAL A 1 267 ? -2.988 -16.781 6.555 1 95.62 267 VAL A C 1
ATOM 2004 O O . VAL A 1 267 ? -4 -16.656 7.246 1 95.62 267 VAL A O 1
ATOM 2007 N N . GLY A 1 268 ? -3.004 -16.719 5.215 1 94.5 268 GLY A N 1
ATOM 2008 C CA . GLY A 1 268 ? -4.277 -16.672 4.516 1 94.5 268 GLY A CA 1
ATOM 2009 C C . GLY A 1 268 ? -5.195 -17.828 4.867 1 94.5 268 GLY A C 1
ATOM 2010 O O . GLY A 1 268 ? -6.375 -17.609 5.156 1 94.5 268 GLY A O 1
ATOM 2011 N N . VAL A 1 269 ? -4.652 -19 4.887 1 90.62 269 VAL A N 1
ATOM 2012 C CA . VAL A 1 269 ? -5.422 -20.203 5.211 1 90.62 269 VAL A CA 1
ATOM 2013 C C . VAL A 1 269 ? -5.926 -20.125 6.652 1 90.62 269 VAL A C 1
ATOM 2015 O O . VAL A 1 269 ? -7.066 -20.484 6.938 1 90.62 269 VAL A O 1
ATOM 2018 N N . ILE A 1 270 ? -5.082 -19.656 7.578 1 93.12 270 ILE A N 1
ATOM 2019 C CA . ILE A 1 270 ? -5.457 -19.5 8.977 1 93.12 270 ILE A CA 1
ATOM 2020 C C . ILE A 1 270 ? -6.676 -18.594 9.094 1 93.12 270 ILE A C 1
ATOM 2022 O O . ILE A 1 270 ? -7.664 -18.953 9.734 1 93.12 270 ILE A O 1
ATOM 2026 N N . PHE A 1 271 ? -6.68 -17.5 8.438 1 94.56 271 PHE A N 1
ATOM 2027 C CA . PHE A 1 271 ? -7.758 -16.531 8.57 1 94.56 271 PHE A CA 1
ATOM 2028 C C . PHE A 1 271 ? -8.977 -16.953 7.766 1 94.56 271 PHE A C 1
ATOM 2030 O O . PHE A 1 271 ? -10.086 -16.469 7.996 1 94.56 271 PHE A O 1
ATOM 2037 N N . SER A 1 272 ? -8.789 -17.891 6.77 1 92.88 272 SER A N 1
ATOM 2038 C CA . SER A 1 272 ? -9.922 -18.391 6.004 1 92.88 272 SER A CA 1
ATOM 2039 C C . SER A 1 272 ? -10.883 -19.172 6.895 1 92.88 272 SER A C 1
ATOM 2041 O O . SER A 1 272 ? -12.047 -19.375 6.535 1 92.88 272 SER A O 1
ATOM 2043 N N . THR A 1 273 ? -10.422 -19.594 8.062 1 90.81 273 THR A N 1
ATOM 2044 C CA . THR A 1 273 ? -11.234 -20.391 8.977 1 90.81 273 THR A CA 1
ATOM 2045 C C . THR A 1 273 ? -11.867 -19.5 10.047 1 90.81 273 THR A C 1
ATOM 2047 O O . THR A 1 273 ? -12.523 -20 10.961 1 90.81 273 THR A O 1
ATOM 2050 N N . THR A 1 274 ? -11.672 -18.203 10.023 1 91.06 274 THR A N 1
ATOM 2051 C CA . THR A 1 274 ? -12.211 -17.266 11 1 91.06 274 THR A CA 1
ATOM 2052 C C . THR A 1 274 ? -13.43 -16.531 10.43 1 91.06 274 THR A C 1
ATOM 2054 O O . THR A 1 274 ? -13.609 -16.484 9.211 1 91.06 274 THR A O 1
ATOM 2057 N N . PRO A 1 275 ? -14.258 -15.969 11.25 1 89.44 275 PRO A N 1
ATOM 2058 C CA . PRO A 1 275 ? -15.43 -15.234 10.773 1 89.44 275 PRO A CA 1
ATOM 2059 C C . PRO A 1 275 ? -15.062 -13.938 10.047 1 89.44 275 PRO A C 1
ATOM 2061 O O . PRO A 1 275 ? -15.914 -13.32 9.406 1 89.44 275 PRO A O 1
ATOM 2064 N N . TYR A 1 276 ? -13.766 -13.609 10.07 1 91.38 276 TYR A N 1
ATOM 2065 C CA . TYR A 1 276 ? -13.367 -12.328 9.5 1 91.38 276 TYR A CA 1
ATOM 2066 C C . TYR A 1 276 ? -12.781 -12.516 8.102 1 91.38 276 TYR A C 1
ATOM 2068 O O . TYR A 1 276 ? -12.219 -11.586 7.527 1 91.38 276 TYR A O 1
ATOM 2076 N N . GLN A 1 277 ? -12.898 -13.695 7.562 1 93.38 277 GLN A N 1
ATOM 2077 C CA . GLN A 1 277 ? -12.32 -14.039 6.266 1 93.38 277 GLN A CA 1
ATOM 2078 C C . GLN A 1 277 ? -12.758 -13.047 5.188 1 93.38 277 GLN A C 1
ATOM 2080 O O . GLN A 1 277 ? -11.922 -12.516 4.453 1 93.38 277 GLN A O 1
ATOM 2085 N N . ARG A 1 278 ? -13.992 -12.773 5.121 1 92.62 278 ARG A N 1
ATOM 2086 C CA . ARG A 1 278 ? -14.523 -11.914 4.07 1 92.62 278 ARG A CA 1
ATOM 2087 C C . ARG A 1 278 ? -14.062 -10.477 4.254 1 92.62 278 ARG A C 1
ATOM 2089 O O . ARG A 1 278 ? -13.688 -9.812 3.283 1 92.62 278 ARG A O 1
ATOM 2096 N N . LYS A 1 279 ? -14.102 -10.039 5.445 1 92.25 279 LYS A N 1
ATOM 2097 C CA . LYS A 1 279 ? -13.68 -8.672 5.734 1 92.25 279 LYS A CA 1
ATOM 2098 C C . LYS A 1 279 ? -12.211 -8.469 5.391 1 92.25 279 LYS A C 1
ATOM 2100 O O . LYS A 1 279 ? -11.852 -7.48 4.746 1 92.25 279 LYS A O 1
ATOM 2105 N N . ILE A 1 280 ? -11.414 -9.375 5.82 1 94.62 280 ILE A N 1
ATOM 2106 C CA . ILE A 1 280 ? -9.977 -9.297 5.562 1 94.62 280 ILE A CA 1
ATOM 2107 C C . ILE A 1 280 ? -9.719 -9.398 4.059 1 94.62 280 ILE A C 1
ATOM 2109 O O . ILE A 1 280 ? -8.93 -8.625 3.51 1 94.62 280 ILE A O 1
ATOM 2113 N N . THR A 1 281 ? -10.398 -10.297 3.393 1 94.69 281 THR A N 1
ATOM 2114 C CA . THR A 1 281 ? -10.242 -10.469 1.953 1 94.69 281 THR A CA 1
ATOM 2115 C C . THR A 1 281 ? -10.562 -9.18 1.211 1 94.69 281 THR A C 1
ATOM 2117 O O . THR A 1 281 ? -9.797 -8.734 0.354 1 94.69 281 THR A O 1
ATOM 2120 N N . ASN A 1 282 ? -11.633 -8.547 1.568 1 93.69 282 ASN A N 1
ATOM 2121 C CA . ASN A 1 282 ? -12.07 -7.328 0.903 1 93.69 282 ASN A CA 1
ATOM 2122 C C . ASN A 1 282 ? -11.055 -6.203 1.076 1 93.69 282 ASN A C 1
ATOM 2124 O O . ASN A 1 282 ? -10.766 -5.469 0.129 1 93.69 282 ASN A O 1
ATOM 2128 N N . ARG A 1 283 ? -10.492 -6.105 2.221 1 93.19 283 ARG A N 1
ATOM 2129 C CA . ARG A 1 283 ? -9.555 -5.023 2.5 1 93.19 283 ARG A CA 1
ATOM 2130 C C . ARG A 1 283 ? -8.203 -5.297 1.858 1 93.19 283 ARG A C 1
ATOM 2132 O O . ARG A 1 283 ? -7.574 -4.387 1.312 1 93.19 283 ARG A O 1
ATOM 2139 N N . ILE A 1 284 ? -7.781 -6.531 1.895 1 94.5 284 ILE A N 1
ATOM 2140 C CA . ILE A 1 284 ? -6.496 -6.891 1.308 1 94.5 284 ILE A CA 1
ATOM 2141 C C . ILE A 1 284 ? -6.57 -6.773 -0.213 1 94.5 284 ILE A C 1
ATOM 2143 O O . ILE A 1 284 ? -5.594 -6.395 -0.864 1 94.5 284 ILE A O 1
ATOM 2147 N N . GLN A 1 285 ? -7.703 -7.055 -0.765 1 93.38 285 GLN A N 1
ATOM 2148 C CA . GLN A 1 285 ? -7.883 -6.891 -2.203 1 93.38 285 GLN A CA 1
ATOM 2149 C C . GLN A 1 285 ? -7.648 -5.441 -2.625 1 93.38 285 GLN A C 1
ATOM 2151 O O . GLN A 1 285 ? -7.051 -5.184 -3.672 1 93.38 285 GLN A O 1
ATOM 2156 N N . VAL A 1 286 ? -8.117 -4.547 -1.809 1 92.25 286 VAL A N 1
ATOM 2157 C CA . VAL A 1 286 ? -7.918 -3.133 -2.098 1 92.25 286 VAL A CA 1
ATOM 2158 C C . VAL A 1 286 ? -6.426 -2.812 -2.082 1 92.25 286 VAL A C 1
ATOM 2160 O O . VAL A 1 286 ? -5.906 -2.18 -3.006 1 92.25 286 VAL A O 1
ATOM 2163 N N . LEU A 1 287 ? -5.723 -3.254 -1.088 1 93.5 287 LEU A N 1
ATOM 2164 C CA . LEU A 1 287 ? -4.285 -3.027 -0.964 1 93.5 287 LEU A CA 1
ATOM 2165 C C . LEU A 1 287 ? -3.535 -3.641 -2.141 1 93.5 287 LEU A C 1
ATOM 2167 O O . LEU A 1 287 ? -2.711 -2.975 -2.771 1 93.5 287 LEU A O 1
ATOM 2171 N N . ALA A 1 288 ? -3.875 -4.867 -2.406 1 93 288 ALA A N 1
ATOM 2172 C CA . ALA A 1 288 ? -3.143 -5.645 -3.4 1 93 288 ALA A CA 1
ATOM 2173 C C . ALA A 1 288 ? -3.398 -5.117 -4.809 1 93 288 ALA A C 1
ATOM 2175 O O . ALA A 1 288 ? -2.457 -4.785 -5.535 1 93 288 ALA A O 1
ATOM 2176 N N . TYR A 1 289 ? -4.645 -4.871 -5.145 1 90.94 289 TYR A N 1
ATOM 2177 C CA . TYR A 1 289 ? -4.992 -4.676 -6.547 1 90.94 289 TYR A CA 1
ATOM 2178 C C . TYR A 1 289 ? -4.965 -3.195 -6.91 1 90.94 289 TYR A C 1
ATOM 2180 O O . TYR A 1 289 ? -4.883 -2.842 -8.094 1 90.94 289 TYR A O 1
ATOM 2188 N N . SER A 1 290 ? -5.031 -2.311 -5.93 1 92.5 290 SER A N 1
ATOM 2189 C CA . SER A 1 290 ? -5.035 -0.887 -6.254 1 92.5 290 SER A CA 1
ATOM 2190 C C . SER A 1 290 ? -3.617 -0.352 -6.41 1 92.5 290 SER A C 1
ATOM 2192 O O . SER A 1 290 ? -3.4 0.664 -7.074 1 92.5 290 SER A O 1
ATOM 2194 N N . LEU A 1 291 ? -2.684 -1.069 -5.824 1 94.44 291 LEU A N 1
ATOM 2195 C CA . LEU A 1 291 ? -1.354 -0.469 -5.809 1 94.44 291 LEU A CA 1
ATOM 2196 C C . LEU A 1 291 ? -0.278 -1.523 -6.047 1 94.44 291 LEU A C 1
ATOM 2198 O O . LEU A 1 291 ? 0.406 -1.5 -7.07 1 94.44 291 LEU A O 1
ATOM 2202 N N . PHE A 1 292 ? -0.196 -2.607 -5.328 1 94.38 292 PHE A N 1
ATOM 2203 C CA . PHE A 1 292 ? 0.983 -3.461 -5.238 1 94.38 292 PHE A CA 1
ATOM 2204 C C . PHE A 1 292 ? 1.019 -4.461 -6.387 1 94.38 292 PHE A C 1
ATOM 2206 O O . PHE A 1 292 ? 2.047 -4.621 -7.047 1 94.38 292 PHE A O 1
ATOM 2213 N N . THR A 1 293 ? -0.083 -5.117 -6.676 1 89.81 293 THR A N 1
ATOM 2214 C CA . THR A 1 293 ? -0.084 -6.188 -7.668 1 89.81 293 THR A CA 1
ATOM 2215 C C . THR A 1 293 ? 0.146 -5.625 -9.07 1 89.81 293 THR A C 1
ATOM 2217 O O . THR A 1 293 ? 0.848 -6.234 -9.875 1 89.81 293 THR A O 1
ATOM 2220 N N . PRO A 1 294 ? -0.435 -4.422 -9.391 1 91.31 294 PRO A N 1
ATOM 2221 C CA . PRO A 1 294 ? -0.092 -3.814 -10.68 1 91.31 294 PRO A CA 1
ATOM 2222 C C . PRO A 1 294 ? 1.403 -3.547 -10.828 1 91.31 294 PRO A C 1
ATOM 2224 O O . PRO A 1 294 ? 1.97 -3.764 -11.898 1 91.31 294 PRO A O 1
ATOM 2227 N N . ILE A 1 295 ? 1.98 -3.104 -9.805 1 93.31 295 ILE A N 1
ATOM 2228 C CA . ILE A 1 295 ? 3.414 -2.83 -9.82 1 93.31 295 ILE A CA 1
ATOM 2229 C C . ILE A 1 295 ? 4.184 -4.133 -10.031 1 93.31 295 ILE A C 1
ATOM 2231 O O . ILE A 1 295 ? 5.156 -4.172 -10.789 1 93.31 295 ILE A O 1
ATOM 2235 N N . PHE A 1 296 ? 3.754 -5.184 -9.43 1 89.38 296 PHE A N 1
ATOM 2236 C CA . PHE A 1 296 ? 4.398 -6.484 -9.547 1 89.38 296 PHE A CA 1
ATOM 2237 C C . PHE A 1 296 ? 4.371 -6.973 -10.992 1 89.38 296 PHE A C 1
ATOM 2239 O O . PHE A 1 296 ? 5.406 -7.348 -11.547 1 89.38 296 PHE A O 1
ATOM 2246 N N . PHE A 1 297 ? 3.262 -6.922 -11.617 1 86.88 297 PHE A N 1
ATOM 2247 C CA . PHE A 1 297 ? 3.123 -7.488 -12.953 1 86.88 297 PHE A CA 1
ATOM 2248 C C . PHE A 1 297 ? 3.895 -6.66 -13.969 1 86.88 297 PHE A C 1
ATOM 2250 O O . PHE A 1 297 ? 4.516 -7.211 -14.883 1 86.88 297 PHE A O 1
ATOM 2257 N N . VAL A 1 298 ? 3.875 -5.367 -13.828 1 91.12 298 VAL A N 1
ATOM 2258 C CA . VAL A 1 298 ? 4.68 -4.527 -14.711 1 91.12 298 VAL A CA 1
ATOM 2259 C C . VAL A 1 298 ? 6.16 -4.797 -14.469 1 91.12 298 VAL A C 1
ATOM 2261 O O . VAL A 1 298 ? 6.953 -4.82 -15.414 1 91.12 298 VAL A O 1
ATOM 2264 N N . SER A 1 299 ? 6.539 -5.012 -13.195 1 88.88 299 SER A N 1
ATOM 2265 C CA . SER A 1 299 ? 7.938 -5.254 -12.852 1 88.88 299 SER A CA 1
ATOM 2266 C C . SER A 1 299 ? 8.445 -6.555 -13.469 1 88.88 299 SER A C 1
ATOM 2268 O O . SER A 1 299 ? 9.633 -6.68 -13.781 1 88.88 299 SER A O 1
ATOM 2270 N N . ILE A 1 300 ? 7.574 -7.559 -13.578 1 82.06 300 ILE A N 1
ATOM 2271 C CA . ILE A 1 300 ? 7.922 -8.805 -14.25 1 82.06 300 ILE A CA 1
ATOM 2272 C C . ILE A 1 300 ? 8.391 -8.508 -15.672 1 82.06 300 ILE A C 1
ATOM 2274 O O . ILE A 1 300 ? 9.391 -9.062 -16.141 1 82.06 300 ILE A O 1
ATOM 2278 N N . GLY A 1 301 ? 7.668 -7.629 -16.344 1 84.06 301 GLY A N 1
ATOM 2279 C CA . GLY A 1 301 ? 8.055 -7.238 -17.688 1 84.06 301 GLY A CA 1
ATOM 2280 C C . GLY A 1 301 ? 9.383 -6.496 -17.734 1 84.06 301 GLY A C 1
ATOM 2281 O O . GLY A 1 301 ? 10.141 -6.637 -18.703 1 84.06 301 GLY A O 1
ATOM 2282 N N . LEU A 1 302 ? 9.641 -5.688 -16.734 1 85.81 302 LEU A N 1
ATOM 2283 C CA . LEU A 1 302 ? 10.883 -4.926 -16.672 1 85.81 302 LEU A CA 1
ATOM 2284 C C . LEU A 1 302 ? 12.094 -5.852 -16.594 1 85.81 302 LEU A C 1
ATOM 2286 O O . LEU A 1 302 ? 13.195 -5.477 -17 1 85.81 302 LEU A O 1
ATOM 2290 N N . LYS A 1 303 ? 11.867 -7.016 -16.062 1 78.31 303 LYS A N 1
ATOM 2291 C CA . LYS A 1 303 ? 12.961 -7.957 -15.836 1 78.31 303 LYS A CA 1
ATOM 2292 C C . LYS A 1 303 ? 13.195 -8.828 -17.078 1 78.31 303 LYS A C 1
ATOM 2294 O O . LYS A 1 303 ? 14.203 -9.523 -17.172 1 78.31 303 LYS A O 1
ATOM 2299 N N . VAL A 1 304 ? 12.195 -8.773 -17.969 1 73.38 304 VAL A N 1
ATOM 2300 C CA . VAL A 1 304 ? 12.305 -9.578 -19.188 1 73.38 304 VAL A CA 1
ATOM 2301 C C . VAL A 1 304 ? 13.336 -8.961 -20.125 1 73.38 304 VAL A C 1
ATOM 2303 O O . VAL A 1 304 ? 13.258 -7.77 -20.438 1 73.38 304 VAL A O 1
ATOM 2306 N N . ALA A 1 305 ? 14.406 -9.539 -20.297 1 62.81 305 ALA A N 1
ATOM 2307 C CA . ALA A 1 305 ? 15.398 -9.109 -21.281 1 62.81 305 ALA A CA 1
ATOM 2308 C C . ALA A 1 305 ? 15.109 -9.695 -22.656 1 62.81 305 ALA A C 1
ATOM 2310 O O . ALA A 1 305 ? 15.336 -10.891 -22.891 1 62.81 305 ALA A O 1
ATOM 2311 N N . ILE A 1 306 ? 14.219 -9.109 -23.328 1 59.91 306 ILE A N 1
ATOM 2312 C CA . ILE A 1 306 ? 14.008 -9.625 -24.672 1 59.91 306 ILE A CA 1
ATOM 2313 C C . ILE A 1 306 ? 15.148 -9.18 -25.578 1 59.91 306 ILE A C 1
ATOM 2315 O O . ILE A 1 306 ? 15.203 -8.023 -26 1 59.91 306 ILE A O 1
ATOM 2319 N N . THR A 1 307 ? 16.25 -9.562 -25.219 1 56.94 307 THR A N 1
ATOM 2320 C CA . THR A 1 307 ? 17.359 -9.242 -26.094 1 56.94 307 THR A CA 1
ATOM 2321 C C . THR A 1 307 ? 17.234 -9.984 -27.422 1 56.94 307 THR A C 1
ATOM 2323 O O . THR A 1 307 ? 16.375 -10.875 -27.562 1 56.94 307 THR A O 1
ATOM 2326 N N . SER A 1 308 ? 17.891 -9.531 -28.391 1 54.12 308 SER A N 1
ATOM 2327 C CA . SER A 1 308 ? 18.031 -10.172 -29.688 1 54.12 308 SER A CA 1
ATOM 2328 C C . SER A 1 308 ? 18.094 -11.688 -29.547 1 54.12 308 SER A C 1
ATOM 2330 O O . SER A 1 308 ? 17.906 -12.422 -30.531 1 54.12 308 SER A O 1
ATOM 2332 N N . GLU A 1 309 ? 18.141 -12.164 -28.328 1 59.84 309 GLU A N 1
ATOM 2333 C CA . GLU A 1 309 ? 18.484 -13.57 -28.141 1 59.84 309 GLU A CA 1
ATOM 2334 C C . GLU A 1 309 ? 17.219 -14.422 -27.969 1 59.84 309 GLU A C 1
ATOM 2336 O O . GLU A 1 309 ? 17.312 -15.641 -27.812 1 59.84 309 GLU A O 1
ATOM 2341 N N . ILE A 1 310 ? 16.094 -13.797 -27.922 1 63 310 ILE A N 1
ATOM 2342 C CA . ILE A 1 310 ? 14.898 -14.633 -27.812 1 63 310 ILE A CA 1
ATOM 2343 C C . ILE A 1 310 ? 14.875 -15.625 -28.969 1 63 310 ILE A C 1
ATOM 2345 O O . ILE A 1 310 ? 14.422 -16.766 -28.812 1 63 310 ILE A O 1
ATOM 2349 N N . LEU A 1 311 ? 15.398 -15.133 -30 1 68.75 311 LEU A N 1
ATOM 2350 C CA . LEU A 1 311 ? 15.422 -16.016 -31.172 1 68.75 311 LEU A CA 1
ATOM 2351 C C . LEU A 1 311 ? 16.344 -17.203 -30.938 1 68.75 311 LEU A C 1
ATOM 2353 O O . LEU A 1 311 ? 16.188 -18.25 -31.578 1 68.75 311 LEU A O 1
ATOM 2357 N N . LYS A 1 312 ? 17.172 -17 -29.984 1 76.94 312 LYS A N 1
ATOM 2358 C CA . LYS A 1 312 ? 18.125 -18.078 -29.75 1 76.94 312 LYS A CA 1
ATOM 2359 C C . LYS A 1 312 ? 17.531 -19.188 -28.906 1 76.94 312 LYS A C 1
ATOM 2361 O O . LYS A 1 312 ? 17.953 -20.344 -28.984 1 76.94 312 LYS A O 1
ATOM 2366 N N . TYR A 1 313 ? 16.453 -18.953 -28.203 1 83.06 313 TYR A N 1
ATOM 2367 C CA . TYR A 1 313 ? 15.969 -20.016 -27.312 1 83.06 313 TYR A CA 1
ATOM 2368 C C . TYR A 1 313 ? 14.477 -20.25 -27.516 1 83.06 313 TYR A C 1
ATOM 2370 O O . TYR A 1 313 ? 13.781 -20.688 -26.594 1 83.06 313 TYR A O 1
ATOM 2378 N N . TRP A 1 314 ? 13.969 -20.031 -28.734 1 86.75 314 TRP A N 1
ATOM 2379 C CA . TRP A 1 314 ? 12.547 -20.203 -29.016 1 86.75 314 TRP A CA 1
ATOM 2380 C C . TRP A 1 314 ? 12.148 -21.672 -28.922 1 86.75 314 TRP A C 1
ATOM 2382 O O . TRP A 1 314 ? 11.047 -22 -28.469 1 86.75 314 TRP A O 1
ATOM 2392 N N . LYS A 1 315 ? 13.016 -22.609 -29.359 1 91.38 315 LYS A N 1
ATOM 2393 C CA . LYS A 1 315 ? 12.727 -24.031 -29.266 1 91.38 315 LYS A CA 1
ATOM 2394 C C . LYS A 1 315 ? 12.539 -24.469 -27.812 1 91.38 315 LYS A C 1
ATOM 2396 O O . LYS A 1 315 ? 11.609 -25.219 -27.484 1 91.38 315 LYS A O 1
ATOM 2401 N N . TYR A 1 316 ? 13.438 -23.984 -27.016 1 94 316 TYR A N 1
ATOM 2402 C CA . TYR A 1 316 ? 13.352 -24.281 -25.594 1 94 316 TYR A CA 1
ATOM 2403 C C . TYR A 1 316 ? 12.055 -23.75 -25 1 94 316 TYR A C 1
ATOM 2405 O O . TYR A 1 316 ? 11.367 -24.453 -24.25 1 94 316 TYR A O 1
ATOM 2413 N N . ALA A 1 317 ? 11.688 -22.578 -25.422 1 92.56 317 ALA A N 1
ATOM 2414 C CA . ALA A 1 317 ? 10.469 -21.953 -24.906 1 92.56 317 ALA A CA 1
ATOM 2415 C C . ALA A 1 317 ? 9.234 -22.75 -25.312 1 92.56 317 ALA A C 1
ATOM 2417 O O . ALA A 1 317 ? 8.336 -22.969 -24.484 1 92.56 317 ALA A O 1
ATOM 2418 N N . ILE A 1 318 ? 9.195 -23.172 -26.516 1 93.75 318 ILE A N 1
ATOM 2419 C CA . ILE A 1 318 ? 8.055 -23.938 -27.016 1 93.75 318 ILE A CA 1
ATOM 2420 C C . ILE A 1 318 ? 7.961 -25.281 -26.297 1 93.75 318 ILE A C 1
ATOM 2422 O O . ILE A 1 318 ? 6.863 -25.734 -25.984 1 93.75 318 ILE A O 1
ATOM 2426 N N . VAL A 1 319 ? 9.07 -25.891 -26.125 1 95.81 319 VAL A N 1
ATOM 2427 C CA . VAL A 1 319 ? 9.094 -27.172 -25.453 1 95.81 319 VAL A CA 1
ATOM 2428 C C . VAL A 1 319 ? 8.578 -27.016 -24.016 1 95.81 319 VAL A C 1
ATOM 2430 O O . VAL A 1 319 ? 7.824 -27.859 -23.531 1 95.81 319 VAL A O 1
ATOM 2433 N N . VAL A 1 320 ? 9.031 -25.984 -23.359 1 95.38 320 VAL A N 1
ATOM 2434 C CA . VAL A 1 320 ? 8.57 -25.719 -22 1 95.38 320 VAL A CA 1
ATOM 2435 C C . VAL A 1 320 ? 7.055 -25.578 -21.984 1 95.38 320 VAL A C 1
ATOM 2437 O O . VAL A 1 320 ? 6.379 -26.141 -21.125 1 95.38 320 VAL A O 1
ATOM 2440 N N . VAL A 1 321 ? 6.516 -24.828 -22.922 1 95.31 321 VAL A N 1
ATOM 2441 C CA . VAL A 1 321 ? 5.078 -24.594 -23.016 1 95.31 321 VAL A CA 1
ATOM 2442 C C . VAL A 1 321 ? 4.355 -25.922 -23.266 1 95.31 321 VAL A C 1
ATOM 2444 O O . VAL A 1 321 ? 3.336 -26.203 -22.641 1 95.31 321 VAL A O 1
ATOM 2447 N N . LEU A 1 322 ? 4.863 -26.688 -24.141 1 96.25 322 LEU A N 1
ATOM 2448 C CA . LEU A 1 322 ? 4.238 -27.953 -24.516 1 96.25 322 LEU A CA 1
ATOM 2449 C C . LEU A 1 322 ? 4.238 -28.922 -23.328 1 96.25 322 LEU A C 1
ATOM 2451 O O . LEU A 1 322 ? 3.24 -29.594 -23.078 1 96.25 322 LEU A O 1
ATOM 2455 N N . ILE A 1 323 ? 5.34 -29 -22.672 1 96.44 323 ILE A N 1
ATOM 2456 C CA . ILE A 1 323 ? 5.434 -29.859 -21.5 1 96.44 323 ILE A CA 1
ATOM 2457 C C . ILE A 1 323 ? 4.395 -29.453 -20.453 1 96.44 323 ILE A C 1
ATOM 2459 O O . ILE A 1 323 ? 3.74 -30.297 -19.844 1 96.44 323 ILE A O 1
ATOM 2463 N N . ALA A 1 324 ? 4.32 -28.172 -20.234 1 96.06 324 ALA A N 1
ATOM 2464 C CA . ALA A 1 324 ? 3.395 -27.656 -19.219 1 96.06 324 ALA A CA 1
ATOM 2465 C C . ALA A 1 324 ? 1.948 -27.969 -19.594 1 96.06 324 ALA A C 1
ATOM 2467 O O . ALA A 1 324 ? 1.169 -28.422 -18.766 1 96.06 324 ALA A O 1
ATOM 2468 N N . VAL A 1 325 ? 1.594 -27.703 -20.828 1 95.25 325 VAL A N 1
ATOM 2469 C CA . VAL A 1 325 ? 0.225 -27.875 -21.312 1 95.25 325 VAL A CA 1
ATOM 2470 C C . VAL A 1 325 ? -0.126 -29.359 -21.328 1 95.25 325 VAL A C 1
ATOM 2472 O O . VAL A 1 325 ? -1.126 -29.781 -20.734 1 95.25 325 VAL A O 1
ATOM 2475 N N . PHE A 1 326 ? 0.664 -30.156 -21.906 1 96.12 326 PHE A N 1
ATOM 2476 C CA . PHE A 1 326 ? 0.374 -31.578 -22.047 1 96.12 326 PHE A CA 1
ATOM 2477 C C . PHE A 1 326 ? 0.562 -32.281 -20.719 1 96.12 326 PHE A C 1
ATOM 2479 O O . PHE A 1 326 ? -0.132 -33.281 -20.422 1 96.12 326 PHE A O 1
ATOM 2486 N N . GLY A 1 327 ? 1.512 -31.812 -19.953 1 96.06 327 GLY A N 1
ATOM 2487 C CA . GLY A 1 327 ? 1.673 -32.375 -18.625 1 96.06 327 GLY A CA 1
ATOM 2488 C C . GLY A 1 327 ? 0.41 -32.312 -17.781 1 96.06 327 GLY A C 1
ATOM 2489 O O . GLY A 1 327 ? 0.075 -33.25 -17.078 1 96.06 327 GLY A O 1
ATOM 2490 N N . LYS A 1 328 ? -0.246 -31.172 -17.891 1 95.75 328 LYS A N 1
ATOM 2491 C CA . LYS A 1 328 ? -1.485 -31.016 -17.141 1 95.75 328 LYS A CA 1
ATOM 2492 C C . LYS A 1 328 ? -2.615 -31.828 -17.75 1 95.75 328 LYS A C 1
ATOM 2494 O O . LYS A 1 328 ? -3.406 -32.438 -17.031 1 95.75 328 LYS A O 1
ATOM 2499 N N . ILE A 1 329 ? -2.721 -31.828 -19.062 1 96.75 329 ILE A N 1
ATOM 2500 C CA . ILE A 1 329 ? -3.789 -32.562 -19.734 1 96.75 329 ILE A CA 1
ATOM 2501 C C . ILE A 1 329 ? -3.674 -34.062 -19.422 1 96.75 329 ILE A C 1
ATOM 2503 O O . ILE A 1 329 ? -4.652 -34.688 -19.016 1 96.75 329 ILE A O 1
ATOM 2507 N N . ILE A 1 330 ? -2.504 -34.562 -19.578 1 97.25 330 ILE A N 1
ATOM 2508 C CA . ILE A 1 330 ? -2.287 -35.969 -19.375 1 97.25 330 ILE A CA 1
ATOM 2509 C C . ILE A 1 330 ? -2.326 -36.281 -17.875 1 97.25 330 ILE A C 1
ATOM 2511 O O . ILE A 1 330 ? -2.969 -37.25 -17.469 1 97.25 330 ILE A O 1
ATOM 2515 N N . GLY A 1 331 ? -1.628 -35.531 -17.094 1 97.19 331 GLY A N 1
ATOM 2516 C CA . GLY A 1 331 ? -1.57 -35.781 -15.664 1 97.19 331 GLY A CA 1
ATOM 2517 C C . GLY A 1 331 ? -2.93 -35.719 -14.992 1 97.19 331 GLY A C 1
ATOM 2518 O O . GLY A 1 331 ? -3.342 -36.688 -14.328 1 97.19 331 GLY A O 1
ATOM 2519 N N . CYS A 1 332 ? -3.588 -34.625 -15.164 1 96.94 332 CYS A N 1
ATOM 2520 C CA . CYS A 1 332 ? -4.922 -34.469 -14.594 1 96.94 332 CYS A CA 1
ATOM 2521 C C . CYS A 1 332 ? -5.906 -35.438 -15.266 1 96.94 332 CYS A C 1
ATOM 2523 O O . CYS A 1 332 ? -6.805 -35.969 -14.609 1 96.94 332 CYS A O 1
ATOM 2525 N N . GLY A 1 333 ? -5.793 -35.594 -16.578 1 96.94 333 GLY A N 1
ATOM 2526 C CA . GLY A 1 333 ? -6.648 -36.531 -17.297 1 96.94 333 GLY A CA 1
ATOM 2527 C C . GLY A 1 333 ? -6.535 -37.969 -16.781 1 96.94 333 GLY A C 1
ATOM 2528 O O . GLY A 1 333 ? -7.547 -38.656 -16.594 1 96.94 333 GLY A O 1
ATOM 2529 N N . LEU A 1 334 ? -5.355 -38.406 -16.578 1 97.06 334 LEU A N 1
ATOM 2530 C CA . LEU A 1 334 ? -5.141 -39.75 -16.047 1 97.06 334 LEU A CA 1
ATOM 2531 C C . LEU A 1 334 ? -5.723 -39.875 -14.641 1 97.06 334 LEU A C 1
ATOM 2533 O O . LEU A 1 334 ? -6.285 -40.906 -14.281 1 97.06 334 LEU A O 1
ATOM 2537 N N . GLY A 1 335 ? -5.508 -38.844 -13.852 1 96.56 335 GLY A N 1
ATOM 2538 C CA . GLY A 1 335 ? -6.141 -38.812 -12.547 1 96.56 335 GLY A CA 1
ATOM 2539 C C . GLY A 1 335 ? -7.652 -38.938 -12.609 1 96.56 335 GLY A C 1
ATOM 2540 O O . GLY A 1 335 ? -8.273 -39.594 -11.789 1 96.56 335 GLY A O 1
ATOM 2541 N N . ALA A 1 336 ? -8.203 -38.25 -13.57 1 96.56 336 ALA A N 1
ATOM 2542 C CA . ALA A 1 336 ? -9.648 -38.312 -13.773 1 96.56 336 ALA A CA 1
ATOM 2543 C C . ALA A 1 336 ? -10.094 -39.688 -14.211 1 96.56 336 ALA A C 1
ATOM 2545 O O . ALA A 1 336 ? -11.117 -40.219 -13.742 1 96.56 336 ALA A O 1
ATOM 2546 N N . LEU A 1 337 ? -9.352 -40.344 -15.109 1 96.81 337 LEU A N 1
ATOM 2547 C CA . LEU A 1 337 ? -9.672 -41.688 -15.562 1 96.81 337 LEU A CA 1
ATOM 2548 C C . LEU A 1 337 ? -9.625 -42.688 -14.406 1 96.81 337 LEU A C 1
ATOM 2550 O O . LEU A 1 337 ? -10.469 -43.562 -14.305 1 96.81 337 LEU A O 1
ATOM 2554 N N . LEU A 1 338 ? -8.727 -42.5 -13.578 1 95.94 338 LEU A N 1
ATOM 2555 C CA . LEU A 1 338 ? -8.586 -43.344 -12.406 1 95.94 338 LEU A CA 1
ATOM 2556 C C . LEU A 1 338 ? -9.734 -43.125 -11.43 1 95.94 338 LEU A C 1
ATOM 2558 O O . LEU A 1 338 ? -10.008 -43.969 -10.578 1 95.94 338 LEU A O 1
ATOM 2562 N N . SER A 1 339 ? -10.312 -42 -11.57 1 93.5 339 SER A N 1
ATOM 2563 C CA . SER A 1 339 ? -11.445 -41.656 -10.719 1 93.5 339 SER A CA 1
ATOM 2564 C C . SER A 1 339 ? -12.773 -41.969 -11.398 1 93.5 339 SER A C 1
ATOM 2566 O O . SER A 1 339 ? -13.812 -41.406 -11.055 1 93.5 339 SER A O 1
ATOM 2568 N N . LYS A 1 340 ? -12.719 -42.688 -12.484 1 92.38 340 LYS A N 1
ATOM 2569 C CA . LYS A 1 340 ? -13.859 -43.312 -13.148 1 92.38 340 LYS A CA 1
ATOM 2570 C C . LYS A 1 340 ? -14.57 -42.312 -14.062 1 92.38 340 LYS A C 1
ATOM 2572 O O . LYS A 1 340 ? -15.758 -42.438 -14.352 1 92.38 340 LYS A O 1
ATOM 2577 N N . PHE A 1 341 ? -13.867 -41.344 -14.43 1 94.38 341 PHE A N 1
ATOM 2578 C CA . PHE A 1 341 ? -14.406 -40.469 -15.469 1 94.38 341 PHE A CA 1
ATOM 2579 C C . PHE A 1 341 ? -14.203 -41.094 -16.844 1 94.38 341 PHE A C 1
ATOM 2581 O O . PHE A 1 341 ? -13.273 -41.875 -17.062 1 94.38 341 PHE A O 1
ATOM 2588 N N . LYS A 1 342 ? -15.023 -40.719 -17.703 1 94.81 342 LYS A N 1
ATOM 2589 C CA . LYS A 1 342 ? -14.844 -41.125 -19.094 1 94.81 342 LYS A CA 1
ATOM 2590 C C . LYS A 1 342 ? -13.742 -40.312 -19.766 1 94.81 342 LYS A C 1
ATOM 2592 O O . LYS A 1 342 ? -13.32 -39.281 -19.25 1 94.81 342 LYS A O 1
ATOM 2597 N N . LEU A 1 343 ? -13.305 -40.812 -20.859 1 95.31 343 LEU A N 1
ATOM 2598 C CA . LEU A 1 343 ? -12.18 -40.188 -21.578 1 95.31 343 LEU A CA 1
ATOM 2599 C C . LEU A 1 343 ? -12.484 -38.75 -21.938 1 95.31 343 LEU A C 1
ATOM 2601 O O . LEU A 1 343 ? -11.617 -37.875 -21.828 1 95.31 343 LEU A O 1
ATOM 2605 N N . ARG A 1 344 ? -13.695 -38.531 -22.297 1 94.62 344 ARG A N 1
ATOM 2606 C CA . ARG A 1 344 ? -14.094 -37.156 -22.672 1 94.62 344 ARG A CA 1
ATOM 2607 C C . ARG A 1 344 ? -14.07 -36.25 -21.453 1 94.62 344 ARG A C 1
ATOM 2609 O O . ARG A 1 344 ? -13.625 -35.094 -21.547 1 94.62 344 ARG A O 1
ATOM 2616 N N . GLN A 1 345 ? -14.578 -36.781 -20.391 1 95.75 345 GLN A N 1
ATOM 2617 C CA . GLN A 1 345 ? -14.609 -36.031 -19.156 1 95.75 345 GLN A CA 1
ATOM 2618 C C . GLN A 1 345 ? -13.195 -35.781 -18.641 1 95.75 345 GLN A C 1
ATOM 2620 O O . GLN A 1 345 ? -12.906 -34.688 -18.109 1 95.75 345 GLN A O 1
ATOM 2625 N N . ALA A 1 346 ? -12.383 -36.75 -18.844 1 97 346 ALA A N 1
ATOM 2626 C CA . ALA A 1 346 ? -10.992 -36.625 -18.438 1 97 346 ALA A CA 1
ATOM 2627 C C . ALA A 1 346 ? -10.281 -35.531 -19.234 1 97 346 ALA A C 1
ATOM 2629 O O . ALA A 1 346 ? -9.461 -34.812 -18.688 1 97 346 ALA A O 1
ATOM 2630 N N . LEU A 1 347 ? -10.578 -35.438 -20.453 1 96.44 347 LEU A N 1
ATOM 2631 C CA . LEU A 1 347 ? -10.008 -34.406 -21.297 1 96.44 347 LEU A CA 1
ATOM 2632 C C . LEU A 1 347 ? -10.508 -33.031 -20.875 1 96.44 347 LEU A C 1
ATOM 2634 O O . LEU A 1 347 ? -9.75 -32.062 -20.875 1 96.44 347 LEU A O 1
ATOM 2638 N N . GLN A 1 348 ? -11.82 -32.969 -20.516 1 95.81 348 GLN A N 1
ATOM 2639 C CA . GLN A 1 348 ? -12.406 -31.719 -20.031 1 95.81 348 GLN A CA 1
ATOM 2640 C C . GLN A 1 348 ? -11.703 -31.234 -18.766 1 95.81 348 GLN A C 1
ATOM 2642 O O . GLN A 1 348 ? -11.367 -30.047 -18.656 1 95.81 348 GLN A O 1
ATOM 2647 N N . ILE A 1 349 ? -11.438 -32.156 -17.922 1 96.06 349 ILE A N 1
ATOM 2648 C CA . ILE A 1 349 ? -10.789 -31.828 -16.656 1 96.06 349 ILE A CA 1
ATOM 2649 C C . ILE A 1 349 ? -9.336 -31.438 -16.906 1 96.06 349 ILE A C 1
ATOM 2651 O O . ILE A 1 349 ? -8.859 -30.438 -16.359 1 96.06 349 ILE A O 1
ATOM 2655 N N . GLY A 1 350 ? -8.641 -32.188 -17.719 1 96.81 350 GLY A N 1
ATOM 2656 C CA . GLY A 1 350 ? -7.258 -31.875 -18.047 1 96.81 350 GLY A CA 1
ATOM 2657 C C . GLY A 1 350 ? -7.098 -30.516 -18.688 1 96.81 350 GLY A C 1
ATOM 2658 O O . GLY A 1 350 ? -6.215 -29.75 -18.312 1 96.81 350 GLY A O 1
ATOM 2659 N N . VAL A 1 351 ? -7.949 -30.203 -19.594 1 95.56 351 VAL A N 1
ATOM 2660 C CA . VAL A 1 351 ? -7.914 -28.922 -20.281 1 95.56 351 VAL A CA 1
ATOM 2661 C C . VAL A 1 351 ? -8.227 -27.797 -19.312 1 95.56 351 VAL A C 1
ATOM 2663 O O . VAL A 1 351 ? -7.652 -26.703 -19.391 1 95.56 351 VAL A O 1
ATOM 2666 N N . GLY A 1 352 ? -9.094 -28.109 -18.391 1 93.75 352 GLY A N 1
ATOM 2667 C CA . GLY A 1 352 ? -9.477 -27.125 -17.391 1 93.75 352 GLY A CA 1
ATOM 2668 C C . GLY A 1 352 ? -8.344 -26.766 -16.438 1 93.75 352 GLY A C 1
ATOM 2669 O O . GLY A 1 352 ? -8.383 -25.719 -15.781 1 93.75 352 GLY A O 1
ATOM 2670 N N . MET A 1 353 ? -7.262 -27.562 -16.469 1 94.56 353 MET A N 1
ATOM 2671 C CA . MET A 1 353 ? -6.184 -27.391 -15.508 1 94.56 353 MET A CA 1
ATOM 2672 C C . MET A 1 353 ? -4.926 -26.859 -16.188 1 94.56 353 MET A C 1
ATOM 2674 O O . MET A 1 353 ? -3.854 -26.828 -15.578 1 94.56 353 MET A O 1
ATOM 2678 N N . ILE A 1 354 ? -5.02 -26.406 -17.406 1 94.25 354 ILE A N 1
ATOM 2679 C CA . ILE A 1 354 ? -3.875 -26.031 -18.234 1 94.25 354 ILE A CA 1
ATOM 2680 C C . ILE A 1 354 ? -3.385 -24.641 -17.844 1 94.25 354 ILE A C 1
ATOM 2682 O O . ILE A 1 354 ? -2.178 -24.406 -17.766 1 94.25 354 ILE A O 1
ATOM 2686 N N . ALA A 1 355 ? -4.238 -23.75 -17.516 1 89.25 355 ALA A N 1
ATOM 2687 C CA . ALA A 1 355 ? -3.93 -22.328 -17.422 1 89.25 355 ALA A CA 1
ATOM 2688 C C . ALA A 1 355 ? -3.023 -22.047 -16.219 1 89.25 355 ALA A C 1
ATOM 2690 O O . ALA A 1 355 ? -3.17 -22.656 -15.164 1 89.25 355 ALA A O 1
ATOM 2691 N N . ARG A 1 356 ? -2.027 -21.188 -16.5 1 87.81 356 ARG A N 1
ATOM 2692 C CA . ARG A 1 356 ? -1.127 -20.672 -15.477 1 87.81 356 ARG A CA 1
ATOM 2693 C C . ARG A 1 356 ? -1.224 -19.156 -15.367 1 87.81 356 ARG A C 1
ATOM 2695 O O . ARG A 1 356 ? -1.502 -18.469 -16.359 1 87.81 356 ARG A O 1
ATOM 2702 N N . ALA A 1 357 ? -1.025 -18.688 -14.188 1 78.19 357 ALA A N 1
ATOM 2703 C CA . ALA A 1 357 ? -1.085 -17.234 -14.008 1 78.19 357 ALA A CA 1
ATOM 2704 C C . ALA A 1 357 ? -0.018 -16.766 -13.023 1 78.19 357 ALA A C 1
ATOM 2706 O O . ALA A 1 357 ? 1.178 -16.969 -13.258 1 78.19 357 ALA A O 1
ATOM 2707 N N . GLU A 1 358 ? -0.53 -16.172 -11.93 1 76.69 358 GLU A N 1
ATOM 2708 C CA . GLU A 1 358 ? 0.312 -15.391 -11.031 1 76.69 358 GLU A CA 1
ATOM 2709 C C . GLU A 1 358 ? 1.312 -16.281 -10.289 1 76.69 358 GLU A C 1
ATOM 2711 O O . GLU A 1 358 ? 2.475 -15.898 -10.125 1 76.69 358 GLU A O 1
ATOM 2716 N N . VAL A 1 359 ? 0.878 -17.438 -9.922 1 80.62 359 VAL A N 1
ATOM 2717 C CA . VAL A 1 359 ? 1.715 -18.281 -9.07 1 80.62 359 VAL A CA 1
ATOM 2718 C C . VAL A 1 359 ? 2.949 -18.734 -9.844 1 80.62 359 VAL A C 1
ATOM 2720 O O . VAL A 1 359 ? 4.066 -18.703 -9.312 1 80.62 359 VAL A O 1
ATOM 2723 N N . ALA A 1 360 ? 2.76 -19.094 -11.062 1 88.31 360 ALA A N 1
ATOM 2724 C CA . ALA A 1 360 ? 3.887 -19.5 -11.898 1 88.31 360 ALA A CA 1
ATOM 2725 C C . ALA A 1 360 ? 4.891 -18.359 -12.047 1 88.31 360 ALA A C 1
ATOM 2727 O O . ALA A 1 360 ? 6.102 -18.578 -11.953 1 88.31 360 ALA A O 1
ATOM 2728 N N . LEU A 1 361 ? 4.359 -17.219 -12.219 1 85.81 361 LEU A N 1
ATOM 2729 C CA . LEU A 1 361 ? 5.215 -16.047 -12.414 1 85.81 361 LEU A CA 1
ATOM 2730 C C . LEU A 1 361 ? 5.938 -15.688 -11.125 1 85.81 361 LEU A C 1
ATOM 2732 O O . LEU A 1 361 ? 7.094 -15.258 -11.156 1 85.81 361 LEU A O 1
ATOM 2736 N N . ILE A 1 362 ? 5.219 -15.859 -10.055 1 83.38 362 ILE A N 1
ATOM 2737 C CA . ILE A 1 362 ? 5.793 -15.555 -8.75 1 83.38 362 ILE A CA 1
ATOM 2738 C C . ILE A 1 362 ? 6.973 -16.484 -8.469 1 83.38 362 ILE A C 1
ATOM 2740 O O . ILE A 1 362 ? 8.062 -16.031 -8.125 1 83.38 362 ILE A O 1
ATOM 2744 N N . ILE A 1 363 ? 6.793 -17.75 -8.727 1 85.81 363 ILE A N 1
ATOM 2745 C CA . ILE A 1 363 ? 7.852 -18.719 -8.469 1 85.81 363 ILE A CA 1
ATOM 2746 C C . ILE A 1 363 ? 9.008 -18.5 -9.438 1 85.81 363 ILE A C 1
ATOM 2748 O O . ILE A 1 363 ? 10.18 -18.578 -9.047 1 85.81 363 ILE A O 1
ATOM 2752 N N . ALA A 1 364 ? 8.672 -18.188 -10.617 1 88.94 364 ALA A N 1
ATOM 2753 C CA . ALA A 1 364 ? 9.703 -17.906 -11.609 1 88.94 364 ALA A CA 1
ATOM 2754 C C . ALA A 1 364 ? 10.516 -16.672 -11.234 1 88.94 364 ALA A C 1
ATOM 2756 O O . ALA A 1 364 ? 11.742 -16.656 -11.383 1 88.94 364 ALA A O 1
ATOM 2757 N N . SER A 1 365 ? 9.828 -15.68 -10.797 1 83.75 365 SER A N 1
ATOM 2758 C CA . SER A 1 365 ? 10.5 -14.445 -10.414 1 83.75 365 SER A CA 1
ATOM 2759 C C . SER A 1 365 ? 11.445 -14.672 -9.242 1 83.75 365 SER A C 1
ATOM 2761 O O . SER A 1 365 ? 12.547 -14.125 -9.211 1 83.75 365 SER A O 1
ATOM 2763 N N . GLN A 1 366 ? 11.016 -15.438 -8.344 1 79.5 366 GLN A N 1
ATOM 2764 C CA . GLN A 1 366 ? 11.883 -15.773 -7.219 1 79.5 366 GLN A CA 1
ATOM 2765 C C . GLN A 1 366 ? 13.086 -16.594 -7.676 1 79.5 366 GLN A C 1
ATOM 2767 O O . GLN A 1 366 ? 14.18 -16.469 -7.121 1 79.5 366 GLN A O 1
ATOM 2772 N N . GLY A 1 367 ? 12.898 -17.438 -8.641 1 85.69 367 GLY A N 1
ATOM 2773 C CA . GLY A 1 367 ? 13.977 -18.25 -9.18 1 85.69 367 GLY A CA 1
ATOM 2774 C C . GLY A 1 367 ? 15.062 -17.422 -9.844 1 85.69 367 GLY A C 1
ATOM 2775 O O . GLY A 1 367 ? 16.25 -17.719 -9.703 1 85.69 367 GLY A O 1
ATOM 2776 N N . VAL A 1 368 ? 14.672 -16.391 -10.539 1 84.5 368 VAL A N 1
ATOM 2777 C CA . VAL A 1 368 ? 15.641 -15.508 -11.18 1 84.5 368 VAL A CA 1
ATOM 2778 C C . VAL A 1 368 ? 16.422 -14.742 -10.117 1 84.5 368 VAL A C 1
ATOM 2780 O O . VAL A 1 368 ? 17.641 -14.602 -10.219 1 84.5 368 VAL A O 1
ATOM 2783 N N . ALA A 1 369 ? 15.664 -14.273 -9.203 1 76.88 369 ALA A N 1
ATOM 2784 C CA . ALA A 1 369 ? 16.297 -13.516 -8.125 1 76.88 369 ALA A CA 1
ATOM 2785 C C . ALA A 1 369 ? 17.312 -14.359 -7.375 1 76.88 369 ALA A C 1
ATOM 2787 O O . ALA A 1 369 ? 18.359 -13.859 -6.953 1 76.88 369 ALA A O 1
ATOM 2788 N N . ALA A 1 370 ? 17.031 -15.641 -7.258 1 77.88 370 ALA A N 1
ATOM 2789 C CA . ALA A 1 370 ? 17.906 -16.562 -6.535 1 77.88 370 ALA A CA 1
ATOM 2790 C C . ALA A 1 370 ? 18.938 -17.188 -7.469 1 77.88 370 ALA A C 1
ATOM 2792 O O . ALA A 1 370 ? 19.766 -18 -7.043 1 77.88 370 ALA A O 1
ATOM 2793 N N . LYS A 1 371 ? 18.875 -16.891 -8.781 1 85.88 371 LYS A N 1
ATOM 2794 C CA . LYS A 1 371 ? 19.781 -17.375 -9.82 1 85.88 371 LYS A CA 1
ATOM 2795 C C . LYS A 1 371 ? 19.656 -18.891 -9.977 1 85.88 371 LYS A C 1
ATOM 2797 O O . LYS A 1 371 ? 20.672 -19.578 -10.188 1 85.88 371 LYS A O 1
ATOM 2802 N N . VAL A 1 372 ? 18.5 -19.359 -9.789 1 88.88 372 VAL A N 1
ATOM 2803 C CA . VAL A 1 372 ? 18.219 -20.797 -9.922 1 88.88 372 VAL A CA 1
ATOM 2804 C C . VAL A 1 372 ? 17.672 -21.078 -11.312 1 88.88 372 VAL A C 1
ATOM 2806 O O . VAL A 1 372 ? 17.734 -22.219 -11.781 1 88.88 372 VAL A O 1
ATOM 2809 N N . ILE A 1 373 ? 17.188 -20.031 -11.953 1 90.94 373 ILE A N 1
ATOM 2810 C CA . ILE A 1 373 ? 16.781 -20.188 -13.344 1 90.94 373 ILE A CA 1
ATOM 2811 C C . ILE A 1 373 ? 17.375 -19.047 -14.18 1 90.94 373 ILE A C 1
ATOM 2813 O O . ILE A 1 373 ? 17.719 -17.984 -13.641 1 90.94 373 ILE A O 1
ATOM 2817 N N . THR A 1 374 ? 17.547 -19.281 -15.398 1 91.31 374 THR A N 1
ATOM 2818 C CA . THR A 1 374 ? 18.125 -18.328 -16.328 1 91.31 374 THR A CA 1
ATOM 2819 C C . THR A 1 374 ? 17.047 -17.375 -16.859 1 91.31 374 THR A C 1
ATOM 2821 O O . THR A 1 374 ? 15.852 -17.641 -16.703 1 91.31 374 THR A O 1
ATOM 2824 N N . ASP A 1 375 ? 17.5 -16.344 -17.562 1 87.75 375 ASP A N 1
ATOM 2825 C CA . ASP A 1 375 ? 16.578 -15.398 -18.188 1 87.75 375 ASP A CA 1
ATOM 2826 C C . ASP A 1 375 ? 15.766 -16.062 -19.281 1 87.75 375 ASP A C 1
ATOM 2828 O O . ASP A 1 375 ? 14.602 -15.727 -19.5 1 87.75 375 ASP A O 1
ATOM 2832 N N . ALA A 1 376 ? 16.422 -17 -19.922 1 89.69 376 ALA A N 1
ATOM 2833 C CA . ALA A 1 376 ? 15.727 -17.734 -20.969 1 89.69 376 ALA A CA 1
ATOM 2834 C C . ALA A 1 376 ? 14.562 -18.547 -20.406 1 89.69 376 ALA A C 1
ATOM 2836 O O . ALA A 1 376 ? 13.477 -18.578 -21 1 89.69 376 ALA A O 1
ATOM 2837 N N . THR A 1 377 ? 14.852 -19.188 -19.297 1 92.38 377 THR A N 1
ATOM 2838 C CA . THR A 1 377 ? 13.805 -19.953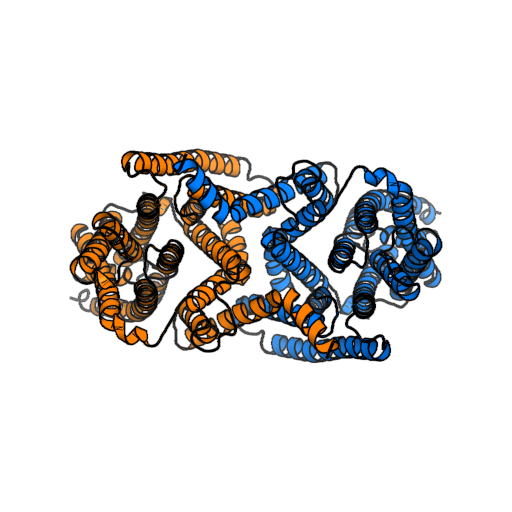 -18.641 1 92.38 377 THR A CA 1
ATOM 2839 C C . THR A 1 377 ? 12.68 -19.047 -18.156 1 92.38 377 THR A C 1
ATOM 2841 O O . THR A 1 377 ? 11.5 -19.359 -18.312 1 92.38 377 THR A O 1
ATOM 2844 N N . PHE A 1 378 ? 13.078 -17.953 -17.609 1 90.5 378 PHE A N 1
ATOM 2845 C CA . PHE A 1 378 ? 12.102 -16.984 -17.125 1 90.5 378 PHE A CA 1
ATOM 2846 C C . PHE A 1 378 ? 11.188 -16.516 -18.25 1 90.5 378 PHE A C 1
ATOM 2848 O O . PHE A 1 378 ? 9.969 -16.516 -18.109 1 90.5 378 PHE A O 1
ATOM 2855 N N . THR A 1 379 ? 11.758 -16.125 -19.297 1 86.69 379 THR A N 1
ATOM 2856 C CA . THR A 1 379 ? 11.008 -15.648 -20.453 1 86.69 379 THR A CA 1
ATOM 2857 C C . THR A 1 379 ? 10.094 -16.75 -21 1 86.69 379 THR A C 1
ATOM 2859 O O . THR A 1 379 ? 8.977 -16.469 -21.438 1 86.69 379 THR A O 1
ATOM 2862 N N . SER A 1 380 ? 10.562 -17.953 -21 1 90.94 380 SER A N 1
ATOM 2863 C CA . SER A 1 380 ? 9.773 -19.078 -21.453 1 90.94 380 SER A CA 1
ATOM 2864 C C . SER A 1 380 ? 8.547 -19.281 -20.562 1 90.94 380 SER A C 1
ATOM 2866 O O . SER A 1 380 ? 7.477 -19.672 -21.062 1 90.94 380 SER A O 1
ATOM 2868 N N . ILE A 1 381 ? 8.711 -19.078 -19.266 1 92.19 381 ILE A N 1
ATOM 2869 C CA . ILE A 1 381 ? 7.598 -19.219 -18.328 1 92.19 381 ILE A CA 1
ATOM 2870 C C . ILE A 1 381 ? 6.574 -18.109 -18.562 1 92.19 381 ILE A C 1
ATOM 2872 O O . ILE A 1 381 ? 5.367 -18.344 -18.484 1 92.19 381 ILE A O 1
ATOM 2876 N N . VAL A 1 382 ? 7.082 -16.938 -18.844 1 87 382 VAL A N 1
ATOM 2877 C CA . VAL A 1 382 ? 6.18 -15.844 -19.172 1 87 382 VAL A CA 1
ATOM 2878 C C . VAL A 1 382 ? 5.352 -16.203 -20.406 1 87 382 VAL A C 1
ATOM 2880 O O . VAL A 1 382 ? 4.137 -16 -20.438 1 87 382 VAL A O 1
ATOM 2883 N N . LEU A 1 383 ? 6 -16.734 -21.375 1 86 383 LEU A N 1
ATOM 2884 C CA . LEU A 1 383 ? 5.316 -17.172 -22.594 1 86 383 LEU A CA 1
ATOM 2885 C C . LEU A 1 383 ? 4.301 -18.266 -22.281 1 86 383 LEU A C 1
ATOM 2887 O O . LEU A 1 383 ? 3.211 -18.281 -22.844 1 86 383 LEU A O 1
ATOM 2891 N N . LEU A 1 384 ? 4.684 -19.125 -21.453 1 91.5 384 LEU A N 1
ATOM 2892 C CA . LEU A 1 384 ? 3.783 -20.188 -21 1 91.5 384 LEU A CA 1
ATOM 2893 C C . LEU A 1 384 ? 2.508 -19.594 -20.406 1 91.5 384 LEU A C 1
ATOM 2895 O O . LEU A 1 384 ? 1.405 -20.062 -20.719 1 91.5 384 LEU A O 1
ATOM 2899 N N . VAL A 1 385 ? 2.643 -18.656 -19.516 1 88.12 385 VAL A N 1
ATOM 2900 C CA . VAL A 1 385 ? 1.502 -18.031 -18.859 1 88.12 385 VAL A CA 1
ATOM 2901 C C . VAL A 1 385 ? 0.582 -17.406 -19.891 1 88.12 385 VAL A C 1
ATOM 2903 O O . VAL A 1 385 ? -0.64 -17.547 -19.828 1 88.12 385 VAL A O 1
ATOM 2906 N N . VAL A 1 386 ? 1.211 -16.797 -20.891 1 83 386 VAL A N 1
ATOM 2907 C CA . VAL A 1 386 ? 0.443 -16.156 -21.938 1 83 386 VAL A CA 1
ATOM 2908 C C . VAL A 1 386 ? -0.285 -17.203 -22.781 1 83 386 VAL A C 1
ATOM 2910 O O . VAL A 1 386 ? -1.503 -17.125 -22.953 1 83 386 VAL A O 1
ATOM 2913 N N . ILE A 1 387 ? 0.365 -18.125 -23.219 1 87.81 387 ILE A N 1
ATOM 2914 C CA . ILE A 1 387 ? -0.182 -19.109 -24.156 1 87.81 387 ILE A CA 1
ATOM 2915 C C . ILE A 1 387 ? -1.227 -19.969 -23.438 1 87.81 387 ILE A C 1
ATOM 2917 O O . ILE A 1 387 ? -2.305 -20.219 -23.969 1 87.81 387 ILE A O 1
ATOM 2921 N N . SER A 1 388 ? -0.886 -20.406 -22.25 1 90.88 388 SER A N 1
ATOM 2922 C CA . SER A 1 388 ? -1.82 -21.266 -21.531 1 90.88 388 SER A CA 1
ATOM 2923 C C . SER A 1 388 ? -3.117 -20.531 -21.219 1 90.88 388 SER A C 1
ATOM 2925 O O . SER A 1 388 ? -4.195 -21.125 -21.234 1 90.88 388 SER A O 1
ATOM 2927 N N . THR A 1 389 ? -3.023 -19.297 -20.938 1 82.06 389 THR A N 1
ATOM 2928 C CA . THR A 1 389 ? -4.199 -18.484 -20.656 1 82.06 389 THR A CA 1
ATOM 2929 C C . THR A 1 389 ? -5.043 -18.297 -21.906 1 82.06 389 THR A C 1
ATOM 2931 O O . THR A 1 389 ? -6.273 -18.25 -21.844 1 82.06 389 THR A O 1
ATOM 2934 N N . LEU A 1 390 ? -4.414 -18.203 -23 1 83.06 390 LEU A N 1
ATOM 2935 C CA . LEU A 1 390 ? -5.094 -17.953 -24.266 1 83.06 390 LEU A CA 1
ATOM 2936 C C . LEU A 1 390 ? -5.754 -19.219 -24.797 1 83.06 390 LEU A C 1
ATOM 2938 O O . LEU A 1 390 ? -6.836 -19.172 -25.375 1 83.06 390 LEU A O 1
ATOM 2942 N N . VAL A 1 391 ? -5.195 -20.281 -24.625 1 89.12 391 VAL A N 1
ATOM 2943 C CA . VAL A 1 391 ? -5.645 -21.5 -25.297 1 89.12 391 VAL A CA 1
ATOM 2944 C C . VAL A 1 391 ? -6.711 -22.188 -24.438 1 89.12 391 VAL A C 1
ATOM 2946 O O . VAL A 1 391 ? -7.547 -22.922 -24.969 1 89.12 391 VAL A O 1
ATOM 2949 N N . THR A 1 392 ? -6.746 -21.969 -23.156 1 90.38 392 THR A N 1
ATOM 2950 C CA . THR A 1 392 ? -7.617 -22.703 -22.25 1 90.38 392 THR A CA 1
ATOM 2951 C C . THR A 1 392 ? -9.086 -22.453 -22.594 1 90.38 392 THR A C 1
ATOM 2953 O O . THR A 1 392 ? -9.867 -23.391 -22.719 1 90.38 392 THR A O 1
ATOM 2956 N N . PRO A 1 393 ? -9.555 -21.188 -22.781 1 86.5 393 PRO A N 1
ATOM 2957 C CA . PRO A 1 393 ? -10.984 -20.969 -23.031 1 86.5 393 PRO A CA 1
ATOM 2958 C C . PRO A 1 393 ? -11.484 -21.672 -24.281 1 86.5 393 PRO A C 1
ATOM 2960 O O . PRO A 1 393 ? -12.453 -22.438 -24.234 1 86.5 393 PRO A O 1
ATOM 2963 N N . PRO A 1 394 ? -10.898 -21.469 -25.438 1 88.81 394 PRO A N 1
ATOM 2964 C CA . PRO A 1 394 ? -11.391 -22.172 -26.625 1 88.81 394 PRO A CA 1
ATOM 2965 C C . PRO A 1 394 ? -11.305 -23.688 -26.5 1 88.81 394 PRO A C 1
ATOM 2967 O O . PRO A 1 394 ? -12.172 -24.406 -27 1 88.81 394 PRO A O 1
ATOM 2970 N N . LEU A 1 395 ? -10.305 -24.203 -25.891 1 93.06 395 LEU A N 1
ATOM 2971 C CA . LEU A 1 395 ? -10.164 -25.641 -25.719 1 93.06 395 LEU A CA 1
ATOM 2972 C C . LEU A 1 395 ? -11.258 -26.188 -24.812 1 93.06 395 LEU A C 1
ATOM 2974 O O . LEU A 1 395 ? -11.766 -27.281 -25.031 1 93.06 395 LEU A O 1
ATOM 2978 N N . LEU A 1 396 ? -11.547 -25.469 -23.766 1 91.75 396 LEU A N 1
ATOM 2979 C CA . LEU A 1 396 ? -12.609 -25.875 -22.859 1 91.75 396 LEU A CA 1
ATOM 2980 C C . LEU A 1 396 ? -13.961 -25.891 -23.562 1 91.75 396 LEU A C 1
ATOM 2982 O O . LEU A 1 396 ? -14.742 -26.828 -23.406 1 91.75 396 LEU A O 1
ATOM 2986 N N . LYS A 1 397 ? -14.227 -24.875 -24.297 1 90 397 LYS A N 1
ATOM 2987 C CA . LYS A 1 397 ? -15.477 -24.797 -25.047 1 90 397 LYS A CA 1
ATOM 2988 C C . LYS A 1 397 ? -15.594 -25.969 -26.031 1 90 397 LYS A C 1
ATOM 2990 O O . LYS A 1 397 ? -16.672 -26.547 -26.172 1 90 397 LYS A O 1
ATOM 2995 N N . TYR A 1 398 ? -14.516 -26.203 -26.609 1 91.75 398 TYR A N 1
ATOM 2996 C CA . TYR A 1 398 ? -14.508 -27.312 -27.562 1 91.75 398 TYR A CA 1
ATOM 2997 C C . TYR A 1 398 ? -14.711 -28.641 -26.844 1 91.75 398 TYR A C 1
ATOM 2999 O O . TYR A 1 398 ? -15.469 -29.5 -27.312 1 91.75 398 TYR A O 1
ATOM 3007 N N . ALA A 1 399 ? -14.07 -28.828 -25.781 1 93.19 399 ALA A N 1
ATOM 3008 C CA . ALA A 1 399 ? -14.125 -30.094 -25.031 1 93.19 399 ALA A CA 1
ATOM 3009 C C . ALA A 1 399 ? -15.523 -30.344 -24.484 1 93.19 399 ALA A C 1
ATOM 3011 O O . ALA A 1 399 ? -15.961 -31.484 -24.375 1 93.19 399 ALA A O 1
ATOM 3012 N N . PHE A 1 400 ? -16.25 -29.297 -24.188 1 90.69 400 PHE A N 1
ATOM 3013 C CA . PHE A 1 400 ? -17.578 -29.438 -23.594 1 90.69 400 PHE A CA 1
ATOM 3014 C C . PHE A 1 400 ? -18.672 -29.375 -24.656 1 90.69 400 PHE A C 1
ATOM 3016 O O . PHE A 1 400 ? -19.844 -29.625 -24.359 1 90.69 400 PHE A O 1
ATOM 3023 N N . SER A 1 401 ? -18.453 -28.875 -25.781 1 83.56 401 SER A N 1
ATOM 3024 C CA . SER A 1 401 ? -19.438 -28.781 -26.844 1 83.56 401 SER A CA 1
ATOM 3025 C C . SER A 1 401 ? -19.891 -30.172 -27.312 1 83.56 401 SER A C 1
ATOM 3027 O O . SER A 1 401 ? -21.047 -30.359 -27.703 1 83.56 401 SER A O 1
ATOM 3029 N N . ASN A 1 402 ? -19.156 -31.156 -27.406 1 64.75 402 ASN A N 1
ATOM 3030 C CA . ASN A 1 402 ? -19.516 -32.438 -27.969 1 64.75 402 ASN A CA 1
ATOM 3031 C C . ASN A 1 402 ? -20.422 -33.219 -27.016 1 64.75 402 ASN A C 1
ATOM 3033 O O . ASN A 1 402 ? -20.734 -34.406 -27.281 1 64.75 402 ASN A O 1
ATOM 3037 N N . GLU A 1 403 ? -20.953 -32.938 -25.953 1 59.06 403 GLU A N 1
ATOM 3038 C CA . GLU A 1 403 ? -21.828 -33.625 -25.031 1 59.06 403 GLU A CA 1
ATOM 3039 C C . GLU A 1 403 ? -23.281 -33.531 -25.453 1 59.06 403 GLU A C 1
ATOM 3041 O O . GLU A 1 403 ? -24.125 -34.344 -25.016 1 59.06 403 GLU A O 1
ATOM 3046 N N . LYS A 1 404 ? -23.844 -32.719 -26.125 1 50.34 404 LYS A N 1
ATOM 3047 C CA . LYS A 1 404 ? -25.266 -32.781 -26.484 1 50.34 404 LYS A CA 1
ATOM 3048 C C . LYS A 1 404 ? -25.625 -34.125 -27.109 1 50.34 404 LYS A C 1
ATOM 3050 O O . LYS A 1 404 ? -26.797 -34.469 -27.234 1 50.34 404 LYS A O 1
ATOM 3055 N N . ALA A 1 405 ? -24.859 -34.469 -27.828 1 45.41 405 ALA A N 1
ATOM 3056 C CA . ALA A 1 405 ? -25.391 -35.5 -28.703 1 45.41 405 ALA A CA 1
ATOM 3057 C C . ALA A 1 405 ? -25.562 -36.844 -27.969 1 45.41 405 ALA A C 1
ATOM 3059 O O . ALA A 1 405 ? -26.219 -37.75 -28.453 1 45.41 405 ALA A O 1
ATOM 3060 N N . GLN A 1 406 ? -24.766 -36.938 -26.938 1 39.34 406 GLN A N 1
ATOM 3061 C CA . GLN A 1 406 ? -24.906 -38.312 -26.484 1 39.34 406 GLN A CA 1
ATOM 3062 C C . GLN A 1 406 ? -26.094 -38.469 -25.547 1 39.34 406 GLN A C 1
ATOM 3064 O O . GLN A 1 406 ? -26.484 -39.594 -25.203 1 39.34 406 GLN A O 1
ATOM 3069 N N . GLU A 1 407 ? -26.453 -37.469 -24.781 1 41.53 407 GLU A N 1
ATOM 3070 C CA . GLU A 1 407 ? -27.609 -37.75 -23.953 1 41.53 407 GLU A CA 1
ATOM 3071 C C . GLU A 1 407 ? -28.859 -38 -24.797 1 41.53 407 GLU A C 1
ATOM 3073 O O . GLU A 1 407 ? -29.891 -38.438 -24.281 1 41.53 407 GLU A O 1
ATOM 3078 N N . THR A 1 408 ? -28.922 -37.344 -25.875 1 36.12 408 THR A N 1
ATOM 3079 C CA . THR A 1 408 ? -30.156 -37.656 -26.594 1 36.12 408 THR A CA 1
ATOM 3080 C C . THR A 1 408 ? -30.094 -39.062 -27.172 1 36.12 408 THR A C 1
ATOM 3082 O O . THR A 1 408 ? -31.016 -39.5 -27.859 1 36.12 408 THR A O 1
ATOM 3085 N N . VAL A 1 409 ? -28.938 -39.719 -27.031 1 33.53 409 VAL A N 1
ATOM 3086 C CA . VAL A 1 409 ? -29.156 -41.062 -27.531 1 33.53 409 VAL A CA 1
ATOM 3087 C C . VAL A 1 409 ? -29.594 -41.969 -26.375 1 33.53 409 VAL A C 1
ATOM 3089 O O . VAL A 1 409 ? -29 -41.938 -25.281 1 33.53 409 VAL A O 1
ATOM 3092 N N . MET B 1 1 ? 30.203 -21.766 10.641 1 33.12 1 MET B N 1
ATOM 3093 C CA . MET B 1 1 ? 30.469 -20.344 10.492 1 33.12 1 MET B CA 1
ATOM 3094 C C . MET B 1 1 ? 29.875 -19.812 9.195 1 33.12 1 MET B C 1
ATOM 3096 O O . MET B 1 1 ? 29.359 -18.688 9.164 1 33.12 1 MET B O 1
ATOM 3100 N N . GLY B 1 2 ? 29.891 -20.562 8.188 1 40.28 2 GLY B N 1
ATOM 3101 C CA . GLY B 1 2 ? 29.391 -20.266 6.852 1 40.28 2 GLY B CA 1
ATOM 3102 C C . GLY B 1 2 ? 27.875 -20.266 6.77 1 40.28 2 GLY B C 1
ATOM 3103 O O . GLY B 1 2 ? 27.281 -19.516 6 1 40.28 2 GLY B O 1
ATOM 3104 N N . GLY B 1 3 ? 27.281 -21.109 7.523 1 38.22 3 GLY B N 1
ATOM 3105 C CA . GLY B 1 3 ? 25.844 -21.281 7.59 1 38.22 3 GLY B CA 1
ATOM 3106 C C . GLY B 1 3 ? 25.125 -20.094 8.211 1 38.22 3 GLY B C 1
ATOM 3107 O O . GLY B 1 3 ? 24.078 -19.672 7.719 1 38.22 3 GLY B O 1
ATOM 3108 N N . ILE B 1 4 ? 25.641 -19.594 9.367 1 40.34 4 ILE B N 1
ATOM 3109 C CA . ILE B 1 4 ? 25.125 -18.422 10.07 1 40.34 4 ILE B CA 1
ATOM 3110 C C . ILE B 1 4 ? 25.234 -17.188 9.18 1 40.34 4 ILE B C 1
ATOM 3112 O O . ILE B 1 4 ? 24.312 -16.359 9.148 1 40.34 4 ILE B O 1
ATOM 3116 N N . GLU B 1 5 ? 26.281 -17.078 8.492 1 42 5 GLU B N 1
ATOM 3117 C CA . GLU B 1 5 ? 26.484 -15.93 7.609 1 42 5 GLU B CA 1
ATOM 3118 C C . GLU B 1 5 ? 25.484 -15.914 6.465 1 42 5 GLU B C 1
ATOM 3120 O O . GLU B 1 5 ? 24.953 -14.859 6.105 1 42 5 GLU B O 1
ATOM 3125 N N . SER B 1 6 ? 25.25 -17.016 5.898 1 44.56 6 SER B N 1
ATOM 3126 C CA . SER B 1 6 ? 24.266 -17.125 4.824 1 44.56 6 SER B CA 1
ATOM 3127 C C . SER B 1 6 ? 22.859 -16.859 5.328 1 44.56 6 SER B C 1
ATOM 3129 O O . SER B 1 6 ? 22.047 -16.234 4.637 1 44.56 6 SER B O 1
ATOM 3131 N N . LEU B 1 7 ? 22.531 -17.344 6.566 1 43.91 7 LEU B N 1
ATOM 3132 C CA . LEU B 1 7 ? 21.281 -17.016 7.254 1 43.91 7 LEU B CA 1
ATOM 3133 C C . LEU B 1 7 ? 21.156 -15.516 7.465 1 43.91 7 LEU B C 1
ATOM 3135 O O . LEU B 1 7 ? 20.094 -14.938 7.277 1 43.91 7 LEU B O 1
ATOM 3139 N N . LEU B 1 8 ? 22.234 -14.984 7.84 1 47.75 8 LEU B N 1
ATOM 3140 C CA . LEU B 1 8 ? 22.281 -13.547 8.094 1 47.75 8 LEU B CA 1
ATOM 3141 C C . LEU B 1 8 ? 22.094 -12.766 6.793 1 47.75 8 LEU B C 1
ATOM 3143 O O . LEU B 1 8 ? 21.453 -11.711 6.781 1 47.75 8 LEU B O 1
ATOM 3147 N N . GLN B 1 9 ? 22.703 -13.312 5.727 1 51.19 9 GLN B N 1
ATOM 3148 C CA . GLN B 1 9 ? 22.594 -12.648 4.43 1 51.19 9 GLN B CA 1
ATOM 3149 C C . GLN B 1 9 ? 21.156 -12.719 3.908 1 51.19 9 GLN B C 1
ATOM 3151 O O . GLN B 1 9 ? 20.641 -11.742 3.359 1 51.19 9 GLN B O 1
ATOM 3156 N N . GLY B 1 10 ? 20.547 -13.922 3.91 1 52.81 10 GLY B N 1
ATOM 3157 C CA . GLY B 1 10 ? 19.156 -14.07 3.537 1 52.81 10 GLY B CA 1
ATOM 3158 C C . GLY B 1 10 ? 18.219 -13.227 4.379 1 52.81 10 GLY B C 1
ATOM 3159 O O . GLY B 1 10 ? 17.25 -12.648 3.863 1 52.81 10 GLY B O 1
ATOM 3160 N N . LEU B 1 11 ? 18.562 -13.211 5.664 1 54 11 LEU B N 1
ATOM 3161 C CA . LEU B 1 11 ? 17.844 -12.375 6.617 1 54 11 LEU B CA 1
ATOM 3162 C C . LEU B 1 11 ? 18 -10.898 6.266 1 54 11 LEU B C 1
ATOM 3164 O O . LEU B 1 11 ? 17.078 -10.109 6.445 1 54 11 LEU B O 1
ATOM 3168 N N . GLU B 1 12 ? 19.125 -10.633 5.738 1 59.12 12 GLU B N 1
ATOM 3169 C CA . GLU B 1 12 ? 19.375 -9.242 5.371 1 59.12 12 GLU B CA 1
ATOM 3170 C C . GLU B 1 12 ? 18.5 -8.812 4.195 1 59.12 12 GLU B C 1
ATOM 3172 O O . GLU B 1 12 ? 17.984 -7.691 4.172 1 59.12 12 GLU B O 1
ATOM 3177 N N . GLU B 1 13 ? 18.359 -9.867 3.256 1 60.75 13 GLU B N 1
ATOM 3178 C CA . GLU B 1 13 ? 17.609 -9.523 2.049 1 60.75 13 GLU B CA 1
ATOM 3179 C C . GLU B 1 13 ? 16.125 -9.359 2.344 1 60.75 13 GLU B C 1
ATOM 3181 O O . GLU B 1 13 ? 15.43 -8.594 1.673 1 60.75 13 GLU B O 1
ATOM 3186 N N . LYS B 1 14 ? 15.758 -10.031 3.449 1 77.38 14 LYS B N 1
ATOM 3187 C CA . LYS B 1 14 ? 14.328 -9.891 3.717 1 77.38 14 LYS B CA 1
ATOM 3188 C C . LYS B 1 14 ? 14.086 -9.18 5.047 1 77.38 14 LYS B C 1
ATOM 3190 O O . LYS B 1 14 ? 13.055 -9.391 5.691 1 77.38 14 LYS B O 1
ATOM 3195 N N . LYS B 1 15 ? 15.055 -8.406 5.406 1 86.12 15 LYS B N 1
ATOM 3196 C CA . LYS B 1 15 ? 14.984 -7.594 6.613 1 86.12 15 LYS B CA 1
ATOM 3197 C C . LYS B 1 15 ? 13.828 -6.598 6.539 1 86.12 15 LYS B C 1
ATOM 3199 O O . LYS B 1 15 ? 13.266 -6.215 7.566 1 86.12 15 LYS B O 1
ATOM 3204 N N . PHE B 1 16 ? 13.414 -6.297 5.301 1 90.38 16 PHE B N 1
ATOM 3205 C CA . PHE B 1 16 ? 12.352 -5.309 5.16 1 90.38 16 PHE B CA 1
ATOM 3206 C C . PHE B 1 16 ? 11.031 -5.852 5.695 1 90.38 16 PHE B C 1
ATOM 3208 O O . PHE B 1 16 ? 10.195 -5.09 6.188 1 90.38 16 PHE B O 1
ATOM 3215 N N . LEU B 1 17 ? 10.867 -7.188 5.652 1 93.06 17 LEU B N 1
ATOM 3216 C CA . LEU B 1 17 ? 9.648 -7.789 6.188 1 93.06 17 LEU B CA 1
ATOM 3217 C C . LEU B 1 17 ? 9.586 -7.621 7.703 1 93.06 17 LEU B C 1
ATOM 3219 O O . LEU B 1 17 ? 8.531 -7.293 8.25 1 93.06 17 LEU B O 1
ATOM 3223 N N . LEU B 1 18 ? 10.703 -7.852 8.305 1 92.81 18 LEU B N 1
ATOM 3224 C CA . LEU B 1 18 ? 10.766 -7.684 9.75 1 92.81 18 LEU B CA 1
ATOM 3225 C C . LEU B 1 18 ? 10.539 -6.223 10.141 1 92.81 18 LEU B C 1
ATOM 3227 O O . LEU B 1 18 ? 9.883 -5.934 11.141 1 92.81 18 LEU B O 1
ATOM 3231 N N . ASP B 1 19 ? 11.172 -5.352 9.383 1 94.06 19 ASP B N 1
ATOM 3232 C CA . ASP B 1 19 ? 10.969 -3.926 9.625 1 94.06 19 ASP B CA 1
ATOM 3233 C C . ASP B 1 19 ? 9.484 -3.562 9.547 1 94.06 19 ASP B C 1
ATOM 3235 O O . ASP B 1 19 ? 8.984 -2.783 10.359 1 94.06 19 ASP B O 1
ATOM 3239 N N . LEU B 1 20 ? 8.797 -4.129 8.547 1 95.5 20 LEU B N 1
ATOM 3240 C CA . LEU B 1 20 ? 7.371 -3.861 8.383 1 95.5 20 LEU B CA 1
ATOM 3241 C C . LEU B 1 20 ? 6.582 -4.395 9.57 1 95.5 20 LEU B C 1
ATOM 3243 O O . LEU B 1 20 ? 5.648 -3.74 10.047 1 95.5 20 LEU B O 1
ATOM 3247 N N . VAL B 1 21 ? 6.977 -5.574 10.039 1 96 21 VAL B N 1
ATOM 3248 C CA . VAL B 1 21 ? 6.32 -6.172 11.203 1 96 21 VAL B CA 1
ATOM 3249 C C . VAL B 1 21 ? 6.5 -5.27 12.414 1 96 21 VAL B C 1
ATOM 3251 O O . VAL B 1 21 ? 5.539 -4.988 13.141 1 96 21 VAL B O 1
ATOM 3254 N N . LEU B 1 22 ? 7.68 -4.832 12.617 1 95.12 22 LEU B N 1
ATOM 3255 C CA . LEU B 1 22 ? 7.988 -3.996 13.766 1 95.12 22 LEU B CA 1
ATOM 3256 C C . LEU B 1 22 ? 7.262 -2.656 13.68 1 95.12 22 LEU B C 1
ATOM 3258 O O . LEU B 1 22 ? 6.703 -2.18 14.672 1 95.12 22 LEU B O 1
ATOM 3262 N N . LEU B 1 23 ? 7.281 -2.043 12.531 1 95.56 23 LEU B N 1
ATOM 3263 C CA . LEU B 1 23 ? 6.645 -0.746 12.328 1 95.56 23 LEU B CA 1
ATOM 3264 C C . LEU B 1 23 ? 5.145 -0.831 12.57 1 95.56 23 LEU B C 1
ATOM 3266 O O . LEU B 1 23 ? 4.586 -0.024 13.32 1 95.56 23 LEU B O 1
ATOM 3270 N N . LEU B 1 24 ? 4.531 -1.815 11.977 1 96.38 24 LEU B N 1
ATOM 3271 C CA . LEU B 1 24 ? 3.08 -1.941 12.086 1 96.38 24 LEU B CA 1
ATOM 3272 C C . LEU B 1 24 ? 2.678 -2.381 13.492 1 96.38 24 LEU B C 1
ATOM 3274 O O . LEU B 1 24 ? 1.65 -1.94 14.016 1 96.38 24 LEU B O 1
ATOM 3278 N N . SER B 1 25 ? 3.457 -3.277 14.07 1 96 25 SER B N 1
ATOM 3279 C CA . SER B 1 25 ? 3.178 -3.686 15.445 1 96 25 SER B CA 1
ATOM 3280 C C . SER B 1 25 ? 3.311 -2.51 16.406 1 96 25 SER B C 1
ATOM 3282 O O . SER B 1 25 ? 2.48 -2.336 17.297 1 96 25 SER B O 1
ATOM 3284 N N . ALA B 1 26 ? 4.359 -1.774 16.219 1 94.88 26 ALA B N 1
ATOM 3285 C CA . ALA B 1 26 ? 4.555 -0.59 17.047 1 94.88 26 ALA B CA 1
ATOM 3286 C C . ALA B 1 26 ? 3.381 0.375 16.906 1 94.88 26 ALA B C 1
ATOM 3288 O O . ALA B 1 26 ? 2.891 0.912 17.906 1 94.88 26 ALA B O 1
ATOM 3289 N N . ALA B 1 27 ? 3.021 0.609 15.688 1 94.06 27 ALA B N 1
ATOM 3290 C CA . ALA B 1 27 ? 1.9 1.514 15.445 1 94.06 27 ALA B CA 1
ATOM 3291 C C . ALA B 1 27 ? 0.625 0.992 16.109 1 94.06 27 ALA B C 1
ATOM 3293 O O . ALA B 1 27 ? -0.122 1.758 16.719 1 94.06 27 ALA B O 1
ATOM 3294 N N . SER B 1 28 ? 0.405 -0.329 15.953 1 93.06 28 SER B N 1
ATOM 3295 C CA . SER B 1 28 ? -0.804 -0.934 16.5 1 93.06 28 SER B CA 1
ATOM 3296 C C . SER B 1 28 ? -0.795 -0.905 18.031 1 93.06 28 SER B C 1
ATOM 3298 O O . SER B 1 28 ? -1.793 -0.539 18.656 1 93.06 28 SER B O 1
ATOM 3300 N N . ILE B 1 29 ? 0.273 -1.279 18.625 1 93.81 29 ILE B N 1
ATOM 3301 C CA . ILE B 1 29 ? 0.404 -1.324 20.078 1 93.81 29 ILE B CA 1
ATOM 3302 C C . ILE B 1 29 ? 0.39 0.094 20.641 1 93.81 29 ILE B C 1
ATOM 3304 O O . ILE B 1 29 ? -0.309 0.374 21.625 1 93.81 29 ILE B O 1
ATOM 3308 N N . GLY B 1 30 ? 1.214 0.954 20.062 1 91.56 30 GLY B N 1
ATOM 3309 C CA . GLY B 1 30 ? 1.232 2.34 20.5 1 91.56 30 GLY B CA 1
ATOM 3310 C C . GLY B 1 30 ? -0.124 3.012 20.406 1 91.56 30 GLY B C 1
ATOM 3311 O O . GLY B 1 30 ? -0.536 3.719 21.328 1 91.56 30 GLY B O 1
ATOM 3312 N N . GLY B 1 31 ? -0.761 2.801 19.219 1 87.69 31 GLY B N 1
ATOM 3313 C CA . GLY B 1 31 ? -2.102 3.346 19.078 1 87.69 31 GLY B CA 1
ATOM 3314 C C . GLY B 1 31 ? -3.07 2.834 20.125 1 87.69 31 GLY B C 1
ATOM 3315 O O . GLY B 1 31 ? -3.865 3.602 20.672 1 87.69 31 GLY B O 1
ATOM 3316 N N . TRP B 1 32 ? -2.971 1.578 20.406 1 87.38 32 TRP B N 1
ATOM 3317 C CA . TRP B 1 32 ? -3.836 0.963 21.406 1 87.38 32 TRP B CA 1
ATOM 3318 C C . TRP B 1 32 ? -3.543 1.52 22.797 1 87.38 32 TRP B C 1
ATOM 3320 O O . TRP B 1 32 ? -4.465 1.864 23.547 1 87.38 32 TRP B O 1
ATOM 3330 N N . LEU B 1 33 ? -2.342 1.629 23.172 1 89.25 33 LEU B N 1
ATOM 3331 C CA . LEU B 1 33 ? -1.937 2.146 24.484 1 89.25 33 LEU B CA 1
ATOM 3332 C C . LEU B 1 33 ? -2.434 3.574 24.672 1 89.25 33 LEU B C 1
ATOM 3334 O O . LEU B 1 33 ? -2.906 3.93 25.766 1 89.25 33 LEU B O 1
ATOM 3338 N N . SER B 1 34 ? -2.279 4.32 23.641 1 84.12 34 SER B N 1
ATOM 3339 C CA . SER B 1 34 ? -2.74 5.703 23.719 1 84.12 34 SER B CA 1
ATOM 3340 C C . SER B 1 34 ? -4.258 5.773 23.875 1 84.12 34 SER B C 1
ATOM 3342 O O . SER B 1 34 ? -4.777 6.645 24.562 1 84.12 34 SER B O 1
ATOM 3344 N N . SER B 1 35 ? -4.891 4.832 23.156 1 80.75 35 SER B N 1
ATOM 3345 C CA . SER B 1 35 ? -6.348 4.836 23.219 1 80.75 35 SER B CA 1
ATOM 3346 C C . SER B 1 35 ? -6.848 4.469 24.609 1 80.75 35 SER B C 1
ATOM 3348 O O . SER B 1 35 ? -7.926 4.902 25.016 1 80.75 35 SER B O 1
ATOM 3350 N N . LEU B 1 36 ? -6.121 3.73 25.375 1 83.69 36 LEU B N 1
ATOM 3351 C CA . LEU B 1 36 ? -6.473 3.34 26.734 1 83.69 36 LEU B CA 1
ATOM 3352 C C . LEU B 1 36 ? -6.535 4.559 27.656 1 83.69 36 LEU B C 1
ATOM 3354 O O . LEU B 1 36 ? -7.285 4.562 28.641 1 83.69 36 LEU B O 1
ATOM 3358 N N . ILE B 1 37 ? -5.777 5.547 27.312 1 80.5 37 ILE B N 1
ATOM 3359 C CA . ILE B 1 37 ? -5.762 6.746 28.141 1 80.5 37 ILE B CA 1
ATOM 3360 C C . ILE B 1 37 ? -6.48 7.883 27.422 1 80.5 37 ILE B C 1
ATOM 3362 O O . ILE B 1 37 ? -6.215 9.055 27.672 1 80.5 37 ILE B O 1
ATOM 3366 N N . LYS B 1 38 ? -7.188 7.547 26.312 1 76.06 38 LYS B N 1
ATOM 3367 C CA . LYS B 1 38 ? -8.062 8.453 25.578 1 76.06 38 LYS B CA 1
ATOM 3368 C C . LYS B 1 38 ? -7.25 9.508 24.828 1 76.06 38 LYS B C 1
ATOM 3370 O O . LYS B 1 38 ? -7.645 10.672 24.766 1 76.06 38 LYS B O 1
ATOM 3375 N N . MET B 1 39 ? -6.07 9.102 24.516 1 73.25 39 MET B N 1
ATOM 3376 C CA . MET B 1 39 ? -5.215 9.953 23.688 1 73.25 39 MET B CA 1
ATOM 3377 C C . MET B 1 39 ? -5.273 9.531 22.219 1 73.25 39 MET B C 1
ATOM 3379 O O . MET B 1 39 ? -5.641 8.398 21.922 1 73.25 39 MET B O 1
ATOM 3383 N N . PRO B 1 40 ? -4.988 10.539 21.328 1 72.88 40 PRO B N 1
ATOM 3384 C CA . PRO B 1 40 ? -4.945 10.18 19.922 1 72.88 40 PRO B CA 1
ATOM 3385 C C . PRO B 1 40 ? -3.932 9.078 19.625 1 72.88 40 PRO B C 1
ATOM 3387 O O . PRO B 1 40 ? -2.84 9.062 20.188 1 72.88 40 PRO B O 1
ATOM 3390 N N . LYS B 1 41 ? -4.262 8.219 18.734 1 82.31 41 LYS B N 1
ATOM 3391 C CA . LYS B 1 41 ? -3.457 7.051 18.391 1 82.31 41 LYS B CA 1
ATOM 3392 C C . LYS B 1 41 ? -2.074 7.465 17.891 1 82.31 41 LYS B C 1
ATOM 3394 O O . LYS B 1 41 ? -1.086 6.773 18.156 1 82.31 41 LYS B O 1
ATOM 3399 N N . VAL B 1 42 ? -2.072 8.602 17.266 1 79.19 42 VAL B N 1
ATOM 3400 C CA . VAL B 1 42 ? -0.848 9.086 16.641 1 79.19 42 VAL B CA 1
ATOM 3401 C C . VAL B 1 42 ? 0.231 9.289 17.688 1 79.19 42 VAL B C 1
ATOM 3403 O O . VAL B 1 42 ? 1.414 9.055 17.438 1 79.19 42 VAL B O 1
ATOM 3406 N N . LEU B 1 43 ? -0.145 9.719 18.828 1 79.62 43 LEU B N 1
ATOM 3407 C CA . LEU B 1 43 ? 0.807 9.961 19.906 1 79.62 43 LEU B CA 1
ATOM 3408 C C . LEU B 1 43 ? 1.519 8.672 20.297 1 79.62 43 LEU B C 1
ATOM 3410 O O . LEU B 1 43 ? 2.74 8.656 20.469 1 79.62 43 LEU B O 1
ATOM 3414 N N . GLY B 1 44 ? 0.748 7.672 20.547 1 86.38 44 GLY B N 1
ATOM 3415 C CA . GLY B 1 44 ? 1.341 6.387 20.875 1 86.38 44 GLY B CA 1
ATOM 3416 C C . GLY B 1 44 ? 2.227 5.836 19.781 1 86.38 44 GLY B C 1
ATOM 3417 O O . GLY B 1 44 ? 3.25 5.207 20.047 1 86.38 44 GLY B O 1
ATOM 3418 N N . GLN B 1 45 ? 1.873 6.059 18.562 1 89.44 45 GLN B N 1
ATOM 3419 C CA . GLN B 1 45 ? 2.656 5.594 17.422 1 89.44 45 GLN B CA 1
ATOM 3420 C C . GLN B 1 45 ? 4.016 6.293 17.359 1 89.44 45 GLN B C 1
ATOM 3422 O O . GLN B 1 45 ? 5.039 5.645 17.141 1 89.44 45 GLN B O 1
ATOM 3427 N N . ILE B 1 46 ? 3.996 7.566 17.562 1 84.38 46 ILE B N 1
ATOM 3428 C CA . ILE B 1 46 ? 5.23 8.344 17.562 1 84.38 46 ILE B CA 1
ATOM 3429 C C . ILE B 1 46 ? 6.117 7.902 18.719 1 84.38 46 ILE B C 1
ATOM 3431 O O . ILE B 1 46 ? 7.324 7.715 18.562 1 84.38 46 ILE B O 1
ATOM 3435 N N . LEU B 1 47 ? 5.555 7.699 19.906 1 86.44 47 LEU B N 1
ATOM 3436 C CA . LEU B 1 47 ? 6.309 7.293 21.078 1 86.44 47 LEU B CA 1
ATOM 3437 C C . LEU B 1 47 ? 6.996 5.949 20.859 1 86.44 47 LEU B C 1
ATOM 3439 O O . LEU B 1 47 ? 8.164 5.777 21.219 1 86.44 47 LEU B O 1
ATOM 3443 N N . LEU B 1 48 ? 6.266 5.016 20.312 1 91.75 48 LEU B N 1
ATOM 3444 C CA . LEU B 1 48 ? 6.879 3.717 20.047 1 91.75 48 LEU B CA 1
ATOM 3445 C C . LEU B 1 48 ? 7.934 3.828 18.953 1 91.75 48 LEU B C 1
ATOM 3447 O O . LEU B 1 48 ? 8.898 3.061 18.938 1 91.75 48 LEU B O 1
ATOM 3451 N N . GLY B 1 49 ? 7.785 4.75 18.031 1 90.12 49 GLY B N 1
ATOM 3452 C CA . GLY B 1 49 ? 8.844 5.047 17.078 1 90.12 49 GLY B CA 1
ATOM 3453 C C . GLY B 1 49 ? 10.125 5.52 17.75 1 90.12 49 GLY B C 1
ATOM 3454 O O . GLY B 1 49 ? 11.219 5.094 17.375 1 90.12 49 GLY B O 1
ATOM 3455 N N . ILE B 1 50 ? 9.961 6.352 18.734 1 85 50 ILE B N 1
ATOM 3456 C CA . ILE B 1 50 ? 11.102 6.848 19.484 1 85 50 ILE B CA 1
ATOM 3457 C C . ILE B 1 50 ? 11.789 5.691 20.203 1 85 50 ILE B C 1
ATOM 3459 O O . ILE B 1 50 ? 13.016 5.578 20.188 1 85 50 ILE B O 1
ATOM 3463 N N . ILE B 1 51 ? 10.977 4.844 20.797 1 89.88 51 ILE B N 1
ATOM 3464 C CA . ILE B 1 51 ? 11.5 3.729 21.578 1 89.88 51 ILE B CA 1
ATOM 3465 C C . ILE B 1 51 ? 12.242 2.758 20.656 1 89.88 51 ILE B C 1
ATOM 3467 O O . ILE B 1 51 ? 13.344 2.312 20.969 1 89.88 51 ILE B O 1
ATOM 3471 N N . LEU B 1 52 ? 11.742 2.484 19.484 1 92.06 52 LEU B N 1
ATOM 3472 C CA . LEU B 1 52 ? 12.328 1.506 18.578 1 92.06 52 LEU B CA 1
ATOM 3473 C C . LEU B 1 52 ? 13.453 2.127 17.766 1 92.06 52 LEU B C 1
ATOM 3475 O O . LEU B 1 52 ? 14.242 1.411 17.141 1 92.06 52 LEU B O 1
ATOM 3479 N N . GLY B 1 53 ? 13.484 3.42 17.781 1 87.81 53 GLY B N 1
ATOM 3480 C CA . GLY B 1 53 ? 14.453 4.152 16.969 1 87.81 53 GLY B CA 1
ATOM 3481 C C . GLY B 1 53 ? 15.844 4.176 17.578 1 87.81 53 GLY B C 1
ATOM 3482 O O . GLY B 1 53 ? 16.109 3.477 18.562 1 87.81 53 GLY B O 1
ATOM 3483 N N . PRO B 1 54 ? 16.719 4.848 16.969 1 81.62 54 PRO B N 1
ATOM 3484 C CA . PRO B 1 54 ? 18.125 4.879 17.422 1 81.62 54 PRO B CA 1
ATOM 3485 C C . PRO B 1 54 ? 18.281 5.508 18.812 1 81.62 54 PRO B C 1
ATOM 3487 O O . PRO B 1 54 ? 19.266 5.242 19.5 1 81.62 54 PRO B O 1
ATOM 3490 N N . THR B 1 55 ? 17.328 6.234 19.297 1 76.81 55 THR B N 1
ATOM 3491 C CA . THR B 1 55 ? 17.422 6.957 20.562 1 76.81 55 THR B CA 1
ATOM 3492 C C . THR B 1 55 ? 17.359 5.992 21.75 1 76.81 55 THR B C 1
ATOM 3494 O O . THR B 1 55 ? 18.047 6.195 22.75 1 76.81 55 THR B O 1
ATOM 3497 N N . VAL B 1 56 ? 16.531 4.883 21.625 1 85.69 56 VAL B N 1
ATOM 3498 C CA . VAL B 1 56 ? 16.344 4.031 22.781 1 85.69 56 VAL B CA 1
ATOM 3499 C C . VAL B 1 56 ? 16.859 2.625 22.5 1 85.69 56 VAL B C 1
ATOM 3501 O O . VAL B 1 56 ? 17.938 2.246 22.953 1 85.69 56 VAL B O 1
ATOM 3504 N N . LEU B 1 57 ? 16.281 1.904 21.484 1 88.44 57 LEU B N 1
ATOM 3505 C CA . LEU B 1 57 ? 16.625 0.507 21.25 1 88.44 57 LEU B CA 1
ATOM 3506 C C . LEU B 1 57 ? 17.469 0.359 20 1 88.44 57 LEU B C 1
ATOM 3508 O O . LEU B 1 57 ? 18.266 -0.579 19.891 1 88.44 57 LEU B O 1
ATOM 3512 N N . GLY B 1 58 ? 17.25 1.232 19.031 1 86.69 58 GLY B N 1
ATOM 3513 C CA . GLY B 1 58 ? 18 1.189 17.781 1 86.69 58 GLY B CA 1
ATOM 3514 C C . GLY B 1 58 ? 17.609 0.024 16.891 1 86.69 58 GLY B C 1
ATOM 3515 O O . GLY B 1 58 ? 18.422 -0.455 16.094 1 86.69 58 GLY B O 1
ATOM 3516 N N . TRP B 1 59 ? 16.453 -0.542 16.984 1 88.62 59 TRP B N 1
ATOM 3517 C CA . TRP B 1 59 ? 16 -1.684 16.188 1 88.62 59 TRP B CA 1
ATOM 3518 C C . TRP B 1 59 ? 15.664 -1.259 14.766 1 88.62 59 TRP B C 1
ATOM 3520 O O . TRP B 1 59 ? 15.781 -2.053 13.828 1 88.62 59 TRP B O 1
ATOM 3530 N N . LEU B 1 60 ? 15.219 -0.05 14.594 1 90.12 60 LEU B N 1
ATOM 3531 C CA . LEU B 1 60 ? 14.82 0.488 13.297 1 90.12 60 LEU B CA 1
ATOM 3532 C C . LEU B 1 60 ? 15.656 1.713 12.938 1 90.12 60 LEU B C 1
ATOM 3534 O O . LEU B 1 60 ? 15.969 2.529 13.805 1 90.12 60 LEU B O 1
ATOM 3538 N N . ASN B 1 61 ? 16.016 1.701 11.695 1 81.69 61 ASN B N 1
ATOM 3539 C CA . ASN B 1 61 ? 16.766 2.84 11.172 1 81.69 61 ASN B CA 1
ATOM 3540 C C . ASN B 1 61 ? 15.859 3.803 10.414 1 81.69 61 ASN B C 1
ATOM 3542 O O . ASN B 1 61 ? 15.32 3.457 9.359 1 81.69 61 ASN B O 1
ATOM 3546 N N . GLY B 1 62 ? 15.781 4.957 10.898 1 75.62 62 GLY B N 1
ATOM 3547 C CA . GLY B 1 62 ? 14.93 5.957 10.281 1 75.62 62 GLY B CA 1
ATOM 3548 C C . GLY B 1 62 ? 15.422 6.391 8.914 1 75.62 62 GLY B C 1
ATOM 3549 O O . GLY B 1 62 ? 14.672 6.996 8.141 1 75.62 62 GLY B O 1
ATOM 3550 N N . GLN B 1 63 ? 16.625 6 8.547 1 73.69 63 GLN B N 1
ATOM 3551 C CA . GLN B 1 63 ? 17.203 6.414 7.277 1 73.69 63 GLN B CA 1
ATOM 3552 C C . GLN B 1 63 ? 17 5.34 6.211 1 73.69 63 GLN B C 1
ATOM 3554 O O . GLN B 1 63 ? 17.391 5.527 5.055 1 73.69 63 GLN B O 1
ATOM 3559 N N . ASN B 1 64 ? 16.375 4.324 6.605 1 86.19 64 ASN B N 1
ATOM 3560 C CA . ASN B 1 64 ? 16.094 3.266 5.641 1 86.19 64 ASN B CA 1
ATOM 3561 C C . ASN B 1 64 ? 15.242 3.777 4.477 1 86.19 64 ASN B C 1
ATOM 3563 O O . ASN B 1 64 ? 14.234 4.457 4.688 1 86.19 64 ASN B O 1
ATOM 3567 N N . GLU B 1 65 ? 15.648 3.49 3.262 1 83.69 65 GLU B N 1
ATOM 3568 C CA . GLU B 1 65 ? 15 3.998 2.055 1 83.69 65 GLU B CA 1
ATOM 3569 C C . GLU B 1 65 ? 13.562 3.508 1.955 1 83.69 65 GLU B C 1
ATOM 3571 O O . GLU B 1 65 ? 12.672 4.262 1.563 1 83.69 65 GLU B O 1
ATOM 3576 N N . MET B 1 66 ? 13.344 2.268 2.303 1 87.75 66 MET B N 1
ATOM 3577 C CA . MET B 1 66 ? 11.992 1.712 2.232 1 87.75 66 MET B CA 1
ATOM 3578 C C . MET B 1 66 ? 11.062 2.422 3.207 1 87.75 66 MET B C 1
ATOM 3580 O O . MET B 1 66 ? 9.945 2.799 2.844 1 87.75 66 MET B O 1
ATOM 3584 N N . ILE B 1 67 ? 11.555 2.65 4.414 1 90.25 67 ILE B N 1
ATOM 3585 C CA . ILE B 1 67 ? 10.758 3.322 5.434 1 90.25 67 ILE B CA 1
ATOM 3586 C C . ILE B 1 67 ? 10.453 4.75 4.988 1 90.25 67 ILE B C 1
ATOM 3588 O O . ILE B 1 67 ? 9.32 5.219 5.117 1 90.25 67 ILE B O 1
ATOM 3592 N N . HIS B 1 68 ? 11.453 5.375 4.383 1 86 68 HIS B N 1
ATOM 3593 C CA . HIS B 1 68 ? 11.273 6.742 3.902 1 86 68 HIS B CA 1
ATOM 3594 C C . HIS B 1 68 ? 10.234 6.805 2.791 1 86 68 HIS B C 1
ATOM 3596 O O . HIS B 1 68 ? 9.32 7.633 2.836 1 86 68 HIS B O 1
ATOM 3602 N N . THR B 1 69 ? 10.336 5.926 1.846 1 88.75 69 THR B N 1
ATOM 3603 C CA . THR B 1 69 ? 9.43 5.934 0.701 1 88.75 69 THR B CA 1
ATOM 3604 C C . THR B 1 69 ? 8.008 5.605 1.136 1 88.75 69 THR B C 1
ATOM 3606 O O . THR B 1 69 ? 7.055 6.277 0.728 1 88.75 69 THR B O 1
ATOM 3609 N N . MET B 1 70 ? 7.855 4.617 1.983 1 93 70 MET B N 1
ATOM 3610 C CA . MET B 1 70 ? 6.535 4.234 2.467 1 93 70 MET B CA 1
ATOM 3611 C C . MET B 1 70 ? 5.91 5.355 3.291 1 93 70 MET B C 1
ATOM 3613 O O . MET B 1 70 ? 4.703 5.602 3.201 1 93 70 MET B O 1
ATOM 3617 N N . SER B 1 71 ? 6.762 5.984 4.086 1 89.06 71 SER B N 1
ATOM 3618 C CA . SER B 1 71 ? 6.289 7.105 4.891 1 89.06 71 SER B CA 1
ATOM 3619 C C . SER B 1 71 ? 5.816 8.258 4.012 1 89.06 71 SER B C 1
ATOM 3621 O O . SER B 1 71 ? 4.809 8.906 4.309 1 89.06 71 SER B O 1
ATOM 3623 N N . GLU B 1 72 ? 6.559 8.539 2.953 1 87.75 72 GLU B N 1
ATOM 3624 C CA . GLU B 1 72 ? 6.188 9.609 2.033 1 87.75 72 GLU B CA 1
ATOM 3625 C C . GLU B 1 72 ? 4.863 9.312 1.339 1 87.75 72 GLU B C 1
ATOM 3627 O O . GLU B 1 72 ? 4.031 10.203 1.164 1 87.75 72 GLU B O 1
ATOM 3632 N N . ILE B 1 73 ? 4.691 8.078 0.957 1 93.81 73 ILE B N 1
ATOM 3633 C CA . ILE B 1 73 ? 3.43 7.68 0.345 1 93.81 73 ILE B CA 1
ATOM 3634 C C . ILE B 1 73 ? 2.293 7.844 1.35 1 93.81 73 ILE B C 1
ATOM 3636 O O . ILE B 1 73 ? 1.192 8.266 0.987 1 93.81 73 ILE B O 1
ATOM 3640 N N . GLY B 1 74 ? 2.568 7.512 2.592 1 92.31 74 GLY B N 1
ATOM 3641 C CA . GLY B 1 74 ? 1.584 7.707 3.645 1 92.31 74 GLY B CA 1
ATOM 3642 C C . GLY B 1 74 ? 1.139 9.148 3.785 1 92.31 74 GLY B C 1
ATOM 3643 O O . GLY B 1 74 ? -0.059 9.43 3.879 1 92.31 74 GLY B O 1
ATOM 3644 N N . VAL B 1 75 ? 2.064 10.047 3.727 1 87.62 75 VAL B N 1
ATOM 3645 C CA . VAL B 1 75 ? 1.781 11.477 3.846 1 87.62 75 VAL B CA 1
ATOM 3646 C C . VAL B 1 75 ? 0.981 11.945 2.633 1 87.62 75 VAL B C 1
ATOM 3648 O O . VAL B 1 75 ? 0.046 12.734 2.77 1 87.62 75 VAL B O 1
ATOM 3651 N N . ILE B 1 76 ? 1.345 11.484 1.531 1 91.88 76 ILE B N 1
ATOM 3652 C CA . ILE B 1 76 ? 0.661 11.836 0.294 1 91.88 76 ILE B CA 1
ATOM 3653 C C . ILE B 1 76 ? -0.794 11.383 0.357 1 91.88 76 ILE B C 1
ATOM 3655 O O . ILE B 1 76 ? -1.707 12.141 0.031 1 91.88 76 ILE B O 1
ATOM 3659 N N . PHE B 1 77 ? -1.03 10.148 0.834 1 94.44 77 PHE B N 1
ATOM 3660 C CA . PHE B 1 77 ? -2.391 9.641 0.937 1 94.44 77 PHE B CA 1
ATOM 3661 C C . PHE B 1 77 ? -3.18 10.398 1.993 1 94.44 77 PHE B C 1
ATOM 3663 O O . PHE B 1 77 ? -4.383 10.617 1.841 1 94.44 77 PHE B O 1
ATOM 3670 N N . LEU B 1 78 ? -2.541 10.805 3.057 1 88.06 78 LEU B N 1
ATOM 3671 C CA . LEU B 1 78 ? -3.217 11.578 4.094 1 88.06 78 LEU B CA 1
ATOM 3672 C C . LEU B 1 78 ? -3.713 12.906 3.541 1 88.06 78 LEU B C 1
ATOM 3674 O O . LEU B 1 78 ? -4.84 13.32 3.824 1 88.06 78 LEU B O 1
ATOM 3678 N N . MET B 1 79 ? -2.848 13.531 2.768 1 87.44 79 MET B N 1
ATOM 3679 C CA . MET B 1 79 ? -3.232 14.82 2.195 1 87.44 79 MET B CA 1
ATOM 3680 C C . MET B 1 79 ? -4.281 14.641 1.104 1 87.44 79 MET B C 1
ATOM 3682 O O . MET B 1 79 ? -5.152 15.492 0.928 1 87.44 79 MET B O 1
ATOM 3686 N N . PHE B 1 80 ? -4.172 13.547 0.352 1 94.06 80 PHE B N 1
ATOM 3687 C CA . PHE B 1 80 ? -5.207 13.188 -0.614 1 94.06 80 PHE B CA 1
ATOM 3688 C C . PHE B 1 80 ? -6.562 13.055 0.069 1 94.06 80 PHE B C 1
ATOM 3690 O O . PHE B 1 80 ? -7.562 13.586 -0.417 1 94.06 80 PHE B O 1
ATOM 3697 N N . LEU B 1 81 ? -6.578 12.414 1.234 1 91.44 81 LEU B N 1
ATOM 3698 C CA . LEU B 1 81 ? -7.797 12.219 2.012 1 91.44 81 LEU B CA 1
ATOM 3699 C C . LEU B 1 81 ? -8.32 13.555 2.541 1 91.44 81 LEU B C 1
ATOM 3701 O O . LEU B 1 81 ? -9.531 13.789 2.539 1 91.44 81 LEU B O 1
ATOM 3705 N N . ALA B 1 82 ? -7.406 14.375 3.029 1 85.38 82 ALA B N 1
ATOM 3706 C CA . ALA B 1 82 ? -7.797 15.695 3.512 1 85.38 82 ALA B CA 1
ATOM 3707 C C . ALA B 1 82 ? -8.508 16.484 2.416 1 85.38 82 ALA B C 1
ATOM 3709 O O . ALA B 1 82 ? -9.508 17.156 2.678 1 85.38 82 ALA B O 1
ATOM 3710 N N . GLY B 1 83 ? -7.988 16.406 1.196 1 89.19 83 GLY B N 1
ATOM 3711 C CA . GLY B 1 83 ? -8.625 17.047 0.064 1 89.19 83 GLY B CA 1
ATOM 3712 C C . GLY B 1 83 ? -9.992 16.469 -0.262 1 89.19 83 GLY B C 1
ATOM 3713 O O . GLY B 1 83 ? -10.945 17.219 -0.52 1 89.19 83 GLY B O 1
ATOM 3714 N N . LEU B 1 84 ? -10.078 15.172 -0.241 1 92.12 84 LEU B N 1
ATOM 3715 C CA . LEU B 1 84 ? -11.328 14.477 -0.526 1 92.12 84 LEU B CA 1
ATOM 3716 C C . LEU B 1 84 ? -12.414 14.875 0.468 1 92.12 84 LEU B C 1
ATOM 3718 O O . LEU B 1 84 ? -13.602 14.883 0.131 1 92.12 84 LEU B O 1
ATOM 3722 N N . GLU B 1 85 ? -12.031 15.203 1.643 1 87 85 GLU B N 1
ATOM 3723 C CA . GLU B 1 85 ? -12.984 15.516 2.707 1 87 85 GLU B CA 1
ATOM 3724 C C . GLU B 1 85 ? -13.336 17 2.711 1 87 85 GLU B C 1
ATOM 3726 O O . GLU B 1 85 ? -14.195 17.438 3.48 1 87 85 GLU B O 1
ATOM 3731 N N . THR B 1 86 ? -12.664 17.703 1.879 1 82.31 86 THR B N 1
ATOM 3732 C CA . THR B 1 86 ? -12.961 19.125 1.785 1 82.31 86 THR B CA 1
ATOM 3733 C C . THR B 1 86 ? -14.336 19.344 1.166 1 82.31 86 THR B C 1
ATOM 3735 O O . THR B 1 86 ? -14.633 18.828 0.085 1 82.31 86 THR B O 1
ATOM 3738 N N . ASP B 1 87 ? -15.234 19.969 1.891 1 81.69 87 ASP B N 1
ATOM 3739 C CA . ASP B 1 87 ? -16.547 20.328 1.378 1 81.69 87 ASP B CA 1
ATOM 3740 C C . ASP B 1 87 ? -16.531 21.672 0.677 1 81.69 87 ASP B C 1
ATOM 3742 O O . ASP B 1 87 ? -16.672 22.719 1.323 1 81.69 87 ASP B O 1
ATOM 3746 N N . ILE B 1 88 ? -16.484 21.625 -0.563 1 79.12 88 ILE B N 1
ATOM 3747 C CA . ILE B 1 88 ? -16.359 22.828 -1.364 1 79.12 88 ILE B CA 1
ATOM 3748 C C . ILE B 1 88 ? -17.609 23.688 -1.201 1 79.12 88 ILE B C 1
ATOM 3750 O O . ILE B 1 88 ? -17.547 24.922 -1.197 1 79.12 88 ILE B O 1
ATOM 3754 N N . ASN B 1 89 ? -18.75 23.078 -1.047 1 79.88 89 ASN B N 1
ATOM 3755 C CA . ASN B 1 89 ? -19.984 23.828 -0.859 1 79.88 89 ASN B CA 1
ATOM 3756 C C . ASN B 1 89 ? -20.016 24.547 0.487 1 79.88 89 ASN B C 1
ATOM 3758 O O . ASN B 1 89 ? -20.453 25.688 0.579 1 79.88 89 ASN B O 1
ATOM 3762 N N . GLU B 1 90 ? -19.5 23.859 1.423 1 75.38 90 GLU B N 1
ATOM 3763 C CA . GLU B 1 90 ? -19.391 24.484 2.732 1 75.38 90 GLU B CA 1
ATOM 3764 C C . GLU B 1 90 ? -18.359 25.625 2.709 1 75.38 90 GLU B C 1
ATOM 3766 O O . GLU B 1 90 ? -18.531 26.641 3.377 1 75.38 90 GLU B O 1
ATOM 3771 N N . LEU B 1 91 ? -17.312 25.406 1.986 1 73.62 91 LEU B N 1
ATOM 3772 C CA . LEU B 1 91 ? -16.297 26.438 1.834 1 73.62 91 LEU B CA 1
ATOM 3773 C C . LEU B 1 91 ? -16.859 27.672 1.169 1 73.62 91 LEU B C 1
ATOM 3775 O O . LEU B 1 91 ? -16.625 28.797 1.627 1 73.62 91 LEU B O 1
ATOM 3779 N N . LYS B 1 92 ? -17.672 27.438 0.232 1 76.62 92 LYS B N 1
ATOM 3780 C CA . LYS B 1 92 ? -18.281 28.547 -0.514 1 76.62 92 LYS B CA 1
ATOM 3781 C C . LYS B 1 92 ? -19.344 29.25 0.318 1 76.62 92 LYS B C 1
ATOM 3783 O O . LYS B 1 92 ? -19.547 30.453 0.168 1 76.62 92 LYS B O 1
ATOM 3788 N N . SER B 1 93 ? -19.922 28.438 1.184 1 76.56 93 SER B N 1
ATOM 3789 C CA . SER B 1 93 ? -21.031 28.984 1.953 1 76.56 93 SER B CA 1
ATOM 3790 C C . SER B 1 93 ? -20.547 29.578 3.271 1 76.56 93 SER B C 1
ATOM 3792 O O . SER B 1 93 ? -21.328 30.188 4 1 76.56 93 SER B O 1
ATOM 3794 N N . SER B 1 94 ? -19.219 29.188 3.422 1 72.56 94 SER B N 1
ATOM 3795 C CA . SER B 1 94 ? -18.703 29.734 4.672 1 72.56 94 SER B CA 1
ATOM 3796 C C . SER B 1 94 ? -18.734 31.25 4.66 1 72.56 94 SER B C 1
ATOM 3798 O O . SER B 1 94 ? -18.344 31.875 3.668 1 72.56 94 SER B O 1
ATOM 3800 N N . GLY B 1 95 ? -19.438 31.828 5.504 1 77.12 95 GLY B N 1
ATOM 3801 C CA . GLY B 1 95 ? -19.672 33.25 5.539 1 77.12 95 GLY B CA 1
ATOM 3802 C C . GLY B 1 95 ? -18.453 34.062 5.941 1 77.12 95 GLY B C 1
ATOM 3803 O O . GLY B 1 95 ? -17.359 33.531 6.062 1 77.12 95 GLY B O 1
ATOM 3804 N N . LYS B 1 96 ? -18.531 35.25 5.91 1 86.56 96 LYS B N 1
ATOM 3805 C CA . LYS B 1 96 ? -17.516 36.219 6.277 1 86.56 96 LYS B CA 1
ATOM 3806 C C . LYS B 1 96 ? -16.969 35.938 7.672 1 86.56 96 LYS B C 1
ATOM 3808 O O . LYS B 1 96 ? -15.773 36.125 7.922 1 86.56 96 LYS B O 1
ATOM 3813 N N . GLY B 1 97 ? -17.812 35.406 8.508 1 89.62 97 GLY B N 1
ATOM 3814 C CA . GLY B 1 97 ? -17.391 35.094 9.867 1 89.62 97 GLY B CA 1
ATOM 3815 C C . GLY B 1 97 ? -16.344 34 9.938 1 89.62 97 GLY B C 1
ATOM 3816 O O . GLY B 1 97 ? -15.289 34.188 10.562 1 89.62 97 GLY B O 1
ATOM 3817 N N . ALA B 1 98 ? -16.672 32.938 9.281 1 91 98 ALA B N 1
ATOM 3818 C CA . ALA B 1 98 ? -15.727 31.812 9.258 1 91 98 ALA B CA 1
ATOM 3819 C C . ALA B 1 98 ? -14.406 32.219 8.617 1 91 98 ALA B C 1
ATOM 3821 O O . ALA B 1 98 ? -13.336 31.781 9.047 1 91 98 ALA B O 1
ATOM 3822 N N . SER B 1 99 ? -14.445 33.062 7.629 1 93.56 99 SER B N 1
ATOM 3823 C CA . SER B 1 99 ? -13.242 33.5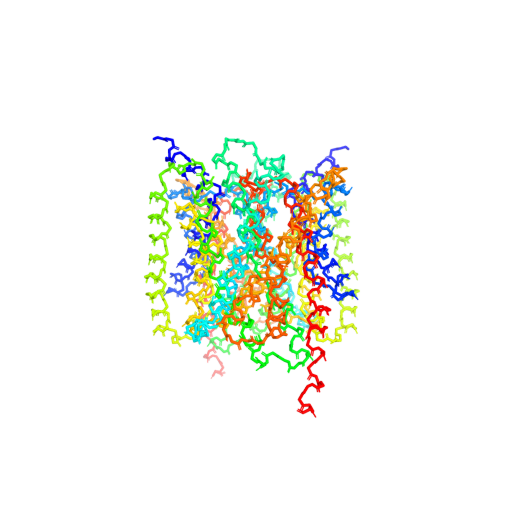 6.941 1 93.56 99 SER B CA 1
ATOM 3824 C C . SER B 1 99 ? -12.375 34.375 7.859 1 93.56 99 SER B C 1
ATOM 3826 O O . SER B 1 99 ? -11.148 34.219 7.879 1 93.56 99 SER B O 1
ATOM 3828 N N . LEU B 1 100 ? -12.992 35.219 8.57 1 94.75 100 LEU B N 1
ATOM 3829 C CA . LEU B 1 100 ? -12.258 36.094 9.484 1 94.75 100 LEU B CA 1
ATOM 3830 C C . LEU B 1 100 ? -11.602 35.281 10.594 1 94.75 100 LEU B C 1
ATOM 3832 O O . LEU B 1 100 ? -10.469 35.562 10.992 1 94.75 100 LEU B O 1
ATOM 3836 N N . ILE B 1 101 ? -12.32 34.312 11.07 1 95 101 ILE B N 1
ATOM 3837 C CA . ILE B 1 101 ? -11.797 33.438 12.102 1 95 101 ILE B CA 1
ATOM 3838 C C . ILE B 1 101 ? -10.578 32.688 11.555 1 95 101 ILE B C 1
ATOM 3840 O O . ILE B 1 101 ? -9.539 32.594 12.219 1 95 101 ILE B O 1
ATOM 3844 N N . ALA B 1 102 ? -10.734 32.156 10.367 1 94.44 102 ALA B N 1
ATOM 3845 C CA . ALA B 1 102 ? -9.656 31.375 9.75 1 94.44 102 ALA B CA 1
ATOM 3846 C C . ALA B 1 102 ? -8.438 32.25 9.477 1 94.44 102 ALA B C 1
ATOM 3848 O O . ALA B 1 102 ? -7.305 31.859 9.75 1 94.44 102 ALA B O 1
ATOM 3849 N N . VAL B 1 103 ? -8.664 33.406 8.953 1 95.06 103 VAL B N 1
ATOM 3850 C CA . VAL B 1 103 ? -7.578 34.344 8.617 1 95.06 103 VAL B CA 1
ATOM 3851 C C . VAL B 1 103 ? -6.852 34.75 9.891 1 95.06 103 VAL B C 1
ATOM 3853 O O . VAL B 1 103 ? -5.621 34.781 9.93 1 95.06 103 VAL B O 1
ATOM 3856 N N . GLY B 1 104 ? -7.613 35.125 10.891 1 95.44 104 GLY B N 1
ATOM 3857 C CA . GLY B 1 104 ? -6.996 35.406 12.172 1 95.44 104 GLY B CA 1
ATOM 3858 C C . GLY B 1 104 ? -6.172 34.281 12.727 1 95.44 104 GLY B C 1
ATOM 3859 O O . GLY B 1 104 ? -5.082 34.469 13.258 1 95.44 104 GLY B O 1
ATOM 3860 N N . GLY B 1 105 ? -6.715 33.062 12.602 1 95.06 105 GLY B N 1
ATOM 3861 C CA . GLY B 1 105 ? -6.039 31.859 13.07 1 95.06 105 GLY B CA 1
ATOM 3862 C C . GLY B 1 105 ? -4.77 31.547 12.305 1 95.06 105 GLY B C 1
ATOM 3863 O O . GLY B 1 105 ? -3.92 30.797 12.781 1 95.06 105 GLY B O 1
ATOM 3864 N N . VAL B 1 106 ? -4.641 32.125 11.148 1 95.06 106 VAL B N 1
ATOM 3865 C CA . VAL B 1 106 ? -3.453 31.891 10.328 1 95.06 106 VAL B CA 1
ATOM 3866 C C . VAL B 1 106 ? -2.439 33 10.57 1 95.06 106 VAL B C 1
ATOM 3868 O O . VAL B 1 106 ? -1.255 32.75 10.789 1 95.06 106 VAL B O 1
ATOM 3871 N N . ILE B 1 107 ? -2.887 34.219 10.664 1 95.5 107 ILE B N 1
ATOM 3872 C CA . ILE B 1 107 ? -2.018 35.375 10.727 1 95.5 107 ILE B CA 1
ATOM 3873 C C . ILE B 1 107 ? -1.265 35.406 12.055 1 95.5 107 ILE B C 1
ATOM 3875 O O . ILE B 1 107 ? -0.053 35.625 12.086 1 95.5 107 ILE B O 1
ATOM 3879 N N . PHE B 1 108 ? -1.917 35.156 13.117 1 95.44 108 PHE B N 1
ATOM 3880 C CA . PHE B 1 108 ? -1.314 35.312 14.438 1 95.44 108 PHE B CA 1
ATOM 3881 C C . PHE B 1 108 ? -0.261 34.25 14.68 1 95.44 108 PHE B C 1
ATOM 3883 O O . PHE B 1 108 ? 0.88 34.562 15.031 1 95.44 108 PHE B O 1
ATOM 3890 N N . PRO B 1 109 ? -0.662 32.969 14.492 1 96.44 109 PRO B N 1
ATOM 3891 C CA . PRO B 1 109 ? 0.395 31.953 14.656 1 96.44 109 PRO B CA 1
ATOM 3892 C C . PRO B 1 109 ? 1.544 32.156 13.664 1 96.44 109 PRO B C 1
ATOM 3894 O O . PRO B 1 109 ? 2.703 31.906 14.008 1 96.44 109 PRO B O 1
ATOM 3897 N N . LEU B 1 110 ? 1.249 32.562 12.477 1 95.94 110 LEU B N 1
ATOM 3898 C CA . LEU B 1 110 ? 2.285 32.844 11.484 1 95.94 110 LEU B CA 1
ATOM 3899 C C . LEU B 1 110 ? 3.211 33.969 11.945 1 95.94 110 LEU B C 1
ATOM 3901 O O . LEU B 1 110 ? 4.434 33.812 11.875 1 95.94 110 LEU B O 1
ATOM 3905 N N . PHE B 1 111 ? 2.623 35.031 12.391 1 96.56 111 PHE B N 1
ATOM 3906 C CA . PHE B 1 111 ? 3.379 36.188 12.789 1 96.56 111 PHE B CA 1
ATOM 3907 C C . PHE B 1 111 ? 4.262 35.906 14 1 96.56 111 PHE B C 1
ATOM 3909 O O . PHE B 1 111 ? 5.48 36.062 13.945 1 96.56 111 PHE B O 1
ATOM 3916 N N . PHE B 1 112 ? 3.717 35.406 15.031 1 96.38 112 PHE B N 1
ATOM 3917 C CA . PHE B 1 112 ? 4.477 35.188 16.25 1 96.38 112 PHE B CA 1
ATOM 3918 C C . PHE B 1 112 ? 5.387 33.969 16.109 1 96.38 112 PHE B C 1
ATOM 3920 O O . PHE B 1 112 ? 6.465 33.906 16.688 1 96.38 112 PHE B O 1
ATOM 3927 N N . GLY B 1 113 ? 4.938 33 15.297 1 96.5 113 GLY B N 1
ATOM 3928 C CA . GLY B 1 113 ? 5.766 31.828 15.023 1 96.5 113 GLY B CA 1
ATOM 3929 C C . GLY B 1 113 ? 6.996 32.156 14.203 1 96.5 113 GLY B C 1
ATOM 3930 O O . GLY B 1 113 ? 7.969 31.391 14.203 1 96.5 113 GLY B O 1
ATOM 3931 N N . THR B 1 114 ? 6.906 33.25 13.531 1 96 114 THR B N 1
ATOM 3932 C CA . THR B 1 114 ? 8.047 33.688 12.742 1 96 114 THR B CA 1
ATOM 3933 C C . THR B 1 114 ? 8.93 34.656 13.555 1 96 114 THR B C 1
ATOM 3935 O O . THR B 1 114 ? 10.133 34.406 13.672 1 96 114 THR B O 1
ATOM 3938 N N . ILE B 1 115 ? 8.359 35.625 14.227 1 96.56 115 ILE B N 1
ATOM 3939 C CA . ILE B 1 115 ? 9.094 36.719 14.836 1 96.56 115 ILE B CA 1
ATOM 3940 C C . ILE B 1 115 ? 9.812 36.219 16.094 1 96.56 115 ILE B C 1
ATOM 3942 O O . ILE B 1 115 ? 10.953 36.625 16.344 1 96.56 115 ILE B O 1
ATOM 3946 N N . ILE B 1 116 ? 9.234 35.406 16.844 1 95.5 116 ILE B N 1
ATOM 3947 C CA . ILE B 1 116 ? 9.805 35.031 18.141 1 95.5 116 ILE B CA 1
ATOM 3948 C C . ILE B 1 116 ? 11.031 34.125 17.922 1 95.5 116 ILE B C 1
ATOM 3950 O O . ILE B 1 116 ? 12.102 34.406 18.453 1 95.5 116 ILE B O 1
ATOM 3954 N N . PRO B 1 117 ? 10.922 33.094 17.078 1 95.5 117 PRO B N 1
ATOM 3955 C CA . PRO B 1 117 ? 12.148 32.344 16.812 1 95.5 117 PRO B CA 1
ATOM 3956 C C . PRO B 1 117 ? 13.227 33.188 16.141 1 95.5 117 PRO B C 1
ATOM 3958 O O . PRO B 1 117 ? 14.414 33 16.438 1 95.5 117 PRO B O 1
ATOM 3961 N N . TYR B 1 118 ? 12.883 34.062 15.297 1 95.06 118 TYR B N 1
ATOM 3962 C CA . TYR B 1 118 ? 13.828 34.875 14.539 1 95.06 118 TYR B CA 1
ATOM 3963 C C . TYR B 1 118 ? 14.555 35.844 15.453 1 95.06 118 TYR B C 1
ATOM 3965 O O . TYR B 1 118 ? 15.742 36.125 15.273 1 95.06 118 TYR B O 1
ATOM 3973 N N . VAL B 1 119 ? 13.898 36.438 16.438 1 95.56 119 VAL B N 1
ATOM 3974 C CA . VAL B 1 119 ? 14.469 37.5 17.266 1 95.56 119 VAL B CA 1
ATOM 3975 C C . VAL B 1 119 ? 15.062 36.906 18.547 1 95.56 119 VAL B C 1
ATOM 3977 O O . VAL B 1 119 ? 16.141 37.312 18.984 1 95.56 119 VAL B O 1
ATOM 3980 N N . PHE B 1 120 ? 14.414 35.906 19.141 1 95 120 PHE B N 1
ATOM 3981 C CA . PHE B 1 120 ? 14.781 35.5 20.5 1 95 120 PHE B CA 1
ATOM 3982 C C . PHE B 1 120 ? 15.453 34.125 20.5 1 95 120 PHE B C 1
ATOM 3984 O O . PHE B 1 120 ? 16.109 33.75 21.469 1 95 120 PHE B O 1
ATOM 3991 N N . PHE B 1 121 ? 15.344 33.344 19.391 1 95 121 PHE B N 1
ATOM 3992 C CA . PHE B 1 121 ? 15.852 31.984 19.406 1 95 121 PHE B CA 1
ATOM 3993 C C . PHE B 1 121 ? 16.594 31.672 18.109 1 95 121 PHE B C 1
ATOM 3995 O O . PHE B 1 121 ? 16.406 30.609 17.531 1 95 121 PHE B O 1
ATOM 4002 N N . LYS B 1 122 ? 17.391 32.469 17.672 1 92.88 122 LYS B N 1
ATOM 4003 C CA . LYS B 1 122 ? 18.141 32.344 16.422 1 92.88 122 LYS B CA 1
ATOM 4004 C C . LYS B 1 122 ? 19.047 31.125 16.469 1 92.88 122 LYS B C 1
ATOM 4006 O O . LYS B 1 122 ? 19.375 30.547 15.43 1 92.88 122 LYS B O 1
ATOM 4011 N N . GLU B 1 123 ? 19.422 30.734 17.656 1 91.31 123 GLU B N 1
ATOM 4012 C CA . GLU B 1 123 ? 20.328 29.609 17.828 1 91.31 123 GLU B CA 1
ATOM 4013 C C . GLU B 1 123 ? 19.703 28.297 17.391 1 91.31 123 GLU B C 1
ATOM 4015 O O . GLU B 1 123 ? 20.406 27.328 17.078 1 91.31 123 GLU B O 1
ATOM 4020 N N . TYR B 1 124 ? 18.391 28.344 17.297 1 92.25 124 TYR B N 1
ATOM 4021 C CA . TYR B 1 124 ? 17.719 27.109 16.938 1 92.25 124 TYR B CA 1
ATOM 4022 C C . TYR B 1 124 ? 17.297 27.125 15.469 1 92.25 124 TYR B C 1
ATOM 4024 O O . TYR B 1 124 ? 16.562 26.266 15.008 1 92.25 124 TYR B O 1
ATOM 4032 N N . LEU B 1 125 ? 17.719 28.141 14.773 1 93.5 125 LEU B N 1
ATOM 4033 C CA . LEU B 1 125 ? 17.547 28.188 13.32 1 93.5 125 LEU B CA 1
ATOM 4034 C C . LEU B 1 125 ? 18.766 27.625 12.609 1 93.5 125 LEU B C 1
ATOM 4036 O O . LEU B 1 125 ? 19.891 27.703 13.125 1 93.5 125 LEU B O 1
ATOM 4040 N N . PRO B 1 126 ? 18.469 26.938 11.477 1 91.12 126 PRO B N 1
ATOM 4041 C CA . PRO B 1 126 ? 19.625 26.5 10.703 1 91.12 126 PRO B CA 1
ATOM 4042 C C . PRO B 1 126 ? 20.578 27.641 10.336 1 91.12 126 PRO B C 1
ATOM 4044 O O . PRO B 1 126 ? 20.156 28.797 10.336 1 91.12 126 PRO B O 1
ATOM 4047 N N . GLY B 1 127 ? 21.844 27.281 10.047 1 87.75 127 GLY B N 1
ATOM 4048 C CA . GLY B 1 127 ? 22.828 28.281 9.664 1 87.75 127 GLY B CA 1
ATOM 4049 C C . GLY B 1 127 ? 22.484 29 8.375 1 87.75 127 GLY B C 1
ATOM 4050 O O . GLY B 1 127 ? 21.828 28.422 7.496 1 87.75 127 GLY B O 1
ATOM 4051 N N . GLY B 1 128 ? 22.766 30.281 8.289 1 86.19 128 GLY B N 1
ATOM 4052 C CA . GLY B 1 128 ? 22.5 31.062 7.094 1 86.19 128 GLY B CA 1
ATOM 4053 C C . GLY B 1 128 ? 22.562 32.562 7.34 1 86.19 128 GLY B C 1
ATOM 4054 O O . GLY B 1 128 ? 22.766 33 8.477 1 86.19 128 GLY B O 1
ATOM 4055 N N . ASP B 1 129 ? 22.391 33.281 6.285 1 86.81 129 ASP B N 1
ATOM 4056 C CA . ASP B 1 129 ? 22.391 34.719 6.41 1 86.81 129 ASP B CA 1
ATOM 4057 C C . ASP B 1 129 ? 21.062 35.25 6.965 1 86.81 129 ASP B C 1
ATOM 4059 O O . ASP B 1 129 ? 20.172 34.438 7.27 1 86.81 129 ASP B O 1
ATOM 4063 N N . GLY B 1 130 ? 20.922 36.469 7.219 1 86.75 130 GLY B N 1
ATOM 4064 C CA . GLY B 1 130 ? 19.734 37.062 7.793 1 86.75 130 GLY B CA 1
ATOM 4065 C C . GLY B 1 130 ? 18.469 36.75 7.008 1 86.75 130 GLY B C 1
ATOM 4066 O O . GLY B 1 130 ? 17.438 36.406 7.59 1 86.75 130 GLY B O 1
ATOM 4067 N N . HIS B 1 131 ? 18.594 36.812 5.738 1 85.31 131 HIS B N 1
ATOM 4068 C CA . HIS B 1 131 ? 17.453 36.531 4.871 1 85.31 131 HIS B CA 1
ATOM 4069 C C . HIS B 1 131 ? 17.047 35.062 4.949 1 85.31 131 HIS B C 1
ATOM 4071 O O . HIS B 1 131 ? 15.859 34.75 5.004 1 85.31 131 HIS B O 1
ATOM 4077 N N . GLN B 1 132 ?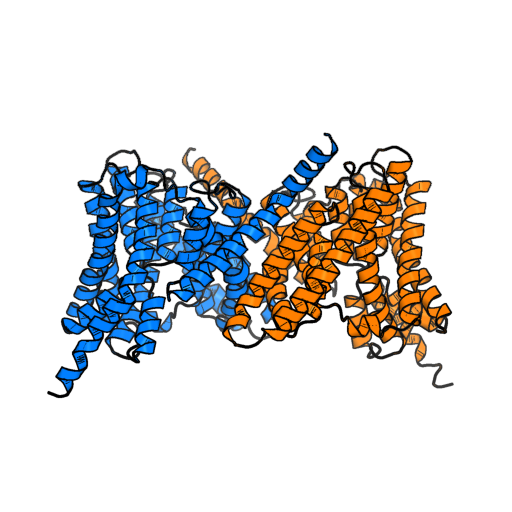 18.062 34.219 4.988 1 85.88 132 GLN B N 1
ATOM 4078 C CA . GLN B 1 132 ? 17.781 32.781 5.082 1 85.88 132 GLN B CA 1
ATOM 4079 C C . GLN B 1 132 ? 17.141 32.438 6.426 1 85.88 132 GLN B C 1
ATOM 4081 O O . GLN B 1 132 ? 16.203 31.641 6.484 1 85.88 132 GLN B O 1
ATOM 4086 N N . GLN B 1 133 ? 17.625 33.062 7.383 1 91.12 133 GLN B N 1
ATOM 4087 C CA . GLN B 1 133 ? 17.094 32.812 8.719 1 91.12 133 GLN B CA 1
ATOM 4088 C C . GLN B 1 133 ? 15.641 33.281 8.836 1 91.12 133 GLN B C 1
ATOM 4090 O O . GLN B 1 133 ? 14.844 32.625 9.531 1 91.12 133 GLN B O 1
ATOM 4095 N N . LEU B 1 134 ? 15.375 34.344 8.188 1 91.19 134 LEU B N 1
ATOM 4096 C CA . LEU B 1 134 ? 13.992 34.812 8.18 1 91.19 134 LEU B CA 1
ATOM 4097 C C . LEU B 1 134 ? 13.086 33.812 7.473 1 91.19 134 LEU B C 1
ATOM 4099 O O . LEU B 1 134 ? 11.961 33.594 7.91 1 91.19 134 LEU B O 1
ATOM 4103 N N . LEU B 1 135 ? 13.586 33.25 6.449 1 89.19 135 LEU B N 1
ATOM 4104 C CA . LEU B 1 135 ? 12.82 32.25 5.715 1 89.19 135 LEU B CA 1
ATOM 4105 C C . LEU B 1 135 ? 12.602 31 6.562 1 89.19 135 LEU B C 1
ATOM 4107 O O . LEU B 1 135 ? 11.523 30.391 6.531 1 89.19 135 LEU B O 1
ATOM 4111 N N . PHE B 1 136 ? 13.609 30.641 7.289 1 92.75 136 PHE B N 1
ATOM 4112 C CA . PHE B 1 136 ? 13.5 29.484 8.172 1 92.75 136 PHE B CA 1
ATOM 4113 C C . PHE B 1 136 ? 12.484 29.75 9.273 1 92.75 136 PHE B C 1
ATOM 4115 O O . PHE B 1 136 ? 11.68 28.859 9.602 1 92.75 136 PHE B O 1
ATOM 4122 N N . ALA B 1 137 ? 12.547 30.938 9.781 1 94.62 137 ALA B N 1
ATOM 4123 C CA . ALA B 1 137 ? 11.586 31.312 10.82 1 94.62 137 ALA B CA 1
ATOM 4124 C C . ALA B 1 137 ? 10.164 31.344 10.266 1 94.62 137 ALA B C 1
ATOM 4126 O O . ALA B 1 137 ? 9.219 30.969 10.945 1 94.62 137 ALA B O 1
ATOM 4127 N N . LEU B 1 138 ? 10.062 31.844 9.062 1 93.38 138 LEU B N 1
ATOM 4128 C CA . LEU B 1 138 ? 8.766 31.875 8.391 1 93.38 138 LEU B CA 1
ATOM 4129 C C . LEU B 1 138 ? 8.211 30.469 8.203 1 93.38 138 LEU B C 1
ATOM 4131 O O . LEU B 1 138 ? 6.996 30.266 8.273 1 93.38 138 LEU B O 1
ATOM 4135 N N . TYR B 1 139 ? 9.078 29.531 7.918 1 92.62 139 TYR B N 1
ATOM 4136 C CA . TYR B 1 139 ? 8.672 28.141 7.793 1 92.62 139 TYR B CA 1
ATOM 4137 C C . TYR B 1 139 ? 8.102 27.625 9.109 1 92.62 139 TYR B C 1
ATOM 4139 O O . TYR B 1 139 ? 7.078 26.922 9.117 1 92.62 139 TYR B O 1
ATOM 4147 N N . ILE B 1 140 ? 8.695 28.016 10.18 1 94.88 140 ILE B N 1
ATOM 4148 C CA . ILE B 1 140 ? 8.211 27.625 11.5 1 94.88 140 ILE B CA 1
ATOM 4149 C C . ILE B 1 140 ? 6.828 28.219 11.742 1 94.88 140 ILE B C 1
ATOM 4151 O O . ILE B 1 140 ? 5.918 27.531 12.203 1 94.88 140 ILE B O 1
ATOM 4155 N N . GLY B 1 141 ? 6.715 29.484 11.422 1 95.5 141 GLY B N 1
ATOM 4156 C CA . GLY B 1 141 ? 5.418 30.141 11.516 1 95.5 141 GLY B CA 1
ATOM 4157 C C . GLY B 1 141 ? 4.336 29.422 10.727 1 95.5 141 GLY B C 1
ATOM 4158 O O . GLY B 1 141 ? 3.199 29.297 11.188 1 95.5 141 GLY B O 1
ATOM 4159 N N . THR B 1 142 ? 4.668 28.969 9.57 1 92.94 142 THR B N 1
ATOM 4160 C CA . THR B 1 142 ? 3.721 28.266 8.703 1 92.94 142 THR B CA 1
ATOM 4161 C C . THR B 1 142 ? 3.273 26.953 9.344 1 92.94 142 THR B C 1
ATOM 4163 O O . THR B 1 142 ? 2.1 26.578 9.266 1 92.94 142 THR B O 1
ATOM 4166 N N . ILE B 1 143 ? 4.195 26.234 9.969 1 93.75 143 ILE B N 1
ATOM 4167 C CA . ILE B 1 143 ? 3.859 24.984 10.664 1 93.75 143 ILE B CA 1
ATOM 4168 C C . ILE B 1 143 ? 2.797 25.266 11.719 1 93.75 143 ILE B C 1
ATOM 4170 O O . ILE B 1 143 ? 1.857 24.484 11.883 1 93.75 143 ILE B O 1
ATOM 4174 N N . LEU B 1 144 ? 2.906 26.391 12.367 1 95 144 LEU B N 1
ATOM 4175 C CA . LEU B 1 144 ? 2.072 26.703 13.516 1 95 144 LEU B CA 1
ATOM 4176 C C . LEU B 1 144 ? 0.679 27.141 13.078 1 95 144 LEU B C 1
ATOM 4178 O O . LEU B 1 144 ? -0.227 27.25 13.906 1 95 144 LEU B O 1
ATOM 4182 N N . THR B 1 145 ? 0.473 27.328 11.781 1 93.81 145 THR B N 1
ATOM 4183 C CA . THR B 1 145 ? -0.847 27.703 11.289 1 93.81 145 THR B CA 1
ATOM 4184 C C . THR B 1 145 ? -1.744 26.484 11.148 1 93.81 145 THR B C 1
ATOM 4186 O O . THR B 1 145 ? -2.967 26.609 11.055 1 93.81 145 THR B O 1
ATOM 4189 N N . ALA B 1 146 ? -1.135 25.344 11.094 1 89.06 146 ALA B N 1
ATOM 4190 C CA . ALA B 1 146 ? -1.891 24.109 10.898 1 89.06 146 ALA B CA 1
ATOM 4191 C C . ALA B 1 146 ? -2.889 23.891 12.031 1 89.06 146 ALA B C 1
ATOM 4193 O O . ALA B 1 146 ? -2.617 24.234 13.188 1 89.06 146 ALA B O 1
ATOM 4194 N N . THR B 1 147 ? -4.039 23.359 11.664 1 88.25 147 THR B N 1
ATOM 4195 C CA . THR B 1 147 ? -5.086 23.078 12.641 1 88.25 147 THR B CA 1
ATOM 4196 C C . THR B 1 147 ? -5.738 21.734 12.352 1 88.25 147 THR B C 1
ATOM 4198 O O . THR B 1 147 ? -5.852 21.328 11.188 1 88.25 147 THR B O 1
ATOM 4201 N N . SER B 1 148 ? -5.977 21 13.383 1 83.25 148 SER B N 1
ATOM 4202 C CA . SER B 1 148 ? -6.789 19.797 13.297 1 83.25 148 SER B CA 1
ATOM 4203 C C . SER B 1 148 ? -8.062 19.922 14.133 1 83.25 148 SER B C 1
ATOM 4205 O O . SER B 1 148 ? -8 20.234 15.32 1 83.25 148 SER B O 1
ATOM 4207 N N . VAL B 1 149 ? -9.25 19.688 13.477 1 79 149 VAL B N 1
ATOM 4208 C CA . VAL B 1 149 ? -10.477 19.922 14.219 1 79 149 VAL B CA 1
ATOM 4209 C C . VAL B 1 149 ? -11.141 18.594 14.57 1 79 149 VAL B C 1
ATOM 4211 O O . VAL B 1 149 ? -12.219 18.562 15.156 1 79 149 VAL B O 1
ATOM 4214 N N . SER B 1 150 ? -10.508 17.547 14.25 1 72.75 150 SER B N 1
ATOM 4215 C CA . SER B 1 150 ? -11.109 16.234 14.516 1 72.75 150 SER B CA 1
ATOM 4216 C C . SER B 1 150 ? -11.422 16.062 16 1 72.75 150 SER B C 1
ATOM 4218 O O . SER B 1 150 ? -12.5 15.602 16.359 1 72.75 150 SER B O 1
ATOM 4220 N N . ILE B 1 151 ? -10.492 16.469 16.797 1 77.12 151 ILE B N 1
ATOM 4221 C CA . ILE B 1 151 ? -10.664 16.359 18.234 1 77.12 151 ILE B CA 1
ATOM 4222 C C . ILE B 1 151 ? -11.758 17.312 18.703 1 77.12 151 ILE B C 1
ATOM 4224 O O . ILE B 1 151 ? -12.617 16.938 19.5 1 77.12 151 ILE B O 1
ATOM 4228 N N . SER B 1 152 ? -11.734 18.484 18.188 1 84.5 152 SER B N 1
ATOM 4229 C CA . SER B 1 152 ? -12.742 19.469 18.562 1 84.5 152 SER B CA 1
ATOM 4230 C C . SER B 1 152 ? -14.133 19.031 18.109 1 84.5 152 SER B C 1
ATOM 4232 O O . SER B 1 152 ? -15.109 19.203 18.859 1 84.5 152 SER B O 1
ATOM 4234 N N . VAL B 1 153 ? -14.25 18.484 17 1 81.06 153 VAL B N 1
ATOM 4235 C CA . VAL B 1 153 ? -15.523 18.016 16.453 1 81.06 153 VAL B CA 1
ATOM 4236 C C . VAL B 1 153 ? -16.062 16.891 17.328 1 81.06 153 VAL B C 1
ATOM 4238 O O . VAL B 1 153 ? -17.266 16.859 17.625 1 81.06 153 VAL B O 1
ATOM 4241 N N . SER B 1 154 ? -15.203 16.062 17.672 1 76.31 154 SER B N 1
ATOM 4242 C CA . SER B 1 154 ? -15.625 14.945 18.516 1 76.31 154 SER B CA 1
ATOM 4243 C C . SER B 1 154 ? -16.141 15.438 19.875 1 76.31 154 SER B C 1
ATOM 4245 O O . SER B 1 154 ? -17.172 14.977 20.344 1 76.31 154 SER B O 1
ATOM 4247 N N . VAL B 1 155 ? -15.461 16.297 20.453 1 80.38 155 VAL B N 1
ATOM 4248 C CA . VAL B 1 155 ? -15.836 16.828 21.766 1 80.38 155 VAL B CA 1
ATOM 4249 C C . VAL B 1 155 ? -17.141 17.609 21.641 1 80.38 155 VAL B C 1
ATOM 4251 O O . VAL B 1 155 ? -18.047 17.453 22.469 1 80.38 155 VAL B O 1
ATOM 4254 N N . LEU B 1 156 ? -17.297 18.359 20.641 1 85.5 156 LEU B N 1
ATOM 4255 C CA . LEU B 1 156 ? -18.5 19.156 20.438 1 85.5 156 LEU B CA 1
ATOM 4256 C C . LEU B 1 156 ? -19.703 18.25 20.156 1 85.5 156 LEU B C 1
ATOM 4258 O O . LEU B 1 156 ? -20.828 18.562 20.562 1 85.5 156 LEU B O 1
ATOM 4262 N N . ARG B 1 157 ? -19.406 17.281 19.438 1 80.12 157 ARG B N 1
ATOM 4263 C CA . ARG B 1 157 ? -20.469 16.312 19.172 1 80.12 157 ARG B CA 1
ATOM 4264 C C . ARG B 1 157 ? -20.938 15.664 20.469 1 80.12 157 ARG B C 1
ATOM 4266 O O . ARG B 1 157 ? -22.141 15.539 20.703 1 80.12 157 ARG B O 1
ATOM 4273 N N . ASP B 1 158 ? -20.047 15.258 21.312 1 78.12 158 ASP B N 1
ATOM 4274 C CA . ASP B 1 158 ? -20.375 14.672 22.609 1 78.12 158 ASP B CA 1
ATOM 4275 C C . ASP B 1 158 ? -21.156 15.648 23.484 1 78.12 158 ASP B C 1
ATOM 4277 O O . ASP B 1 158 ? -22.031 15.242 24.25 1 78.12 158 ASP B O 1
ATOM 4281 N N . MET B 1 159 ? -20.859 16.859 23.297 1 84.56 159 MET B N 1
ATOM 4282 C CA . MET B 1 159 ? -21.531 17.891 24.094 1 84.56 159 MET B CA 1
ATOM 4283 C C . MET B 1 159 ? -22.797 18.375 23.406 1 84.56 159 MET B C 1
ATOM 4285 O O . MET B 1 159 ? -23.469 19.281 23.922 1 84.56 159 MET B O 1
ATOM 4289 N N . LYS B 1 160 ? -23.047 17.844 22.188 1 82.5 160 LYS B N 1
ATOM 4290 C CA . LYS B 1 160 ? -24.188 18.219 21.359 1 82.5 160 LYS B CA 1
ATOM 4291 C C . LYS B 1 160 ? -24.141 19.703 21 1 82.5 160 LYS B C 1
ATOM 4293 O O . LYS B 1 160 ? -25.156 20.391 21.016 1 82.5 160 LYS B O 1
ATOM 4298 N N . LYS B 1 161 ? -22.969 20.203 20.797 1 89.06 161 LYS B N 1
ATOM 4299 C CA . LYS B 1 161 ? -22.781 21.609 20.453 1 89.06 161 LYS B CA 1
ATOM 4300 C C . LYS B 1 161 ? -22.172 21.766 19.062 1 89.06 161 LYS B C 1
ATOM 4302 O O . LYS B 1 161 ? -21.734 22.859 18.688 1 89.06 161 LYS B O 1
ATOM 4307 N N . LEU B 1 162 ? -22.094 20.688 18.328 1 85.81 162 LEU B N 1
ATOM 4308 C CA . LEU B 1 162 ? -21.484 20.719 17 1 85.81 162 LEU B CA 1
ATOM 4309 C C . LEU B 1 162 ? -22.297 21.609 16.062 1 85.81 162 LEU B C 1
ATOM 4311 O O . LEU B 1 162 ? -21.734 22.266 15.18 1 85.81 162 LEU B O 1
ATOM 4315 N N . ASN B 1 163 ? -23.672 21.672 16.406 1 84 163 ASN B N 1
ATOM 4316 C CA . ASN B 1 163 ? -24.547 22.438 15.523 1 84 163 ASN B CA 1
ATOM 4317 C C . ASN B 1 163 ? -24.781 23.844 16.062 1 84 163 ASN B C 1
ATOM 4319 O O . ASN B 1 163 ? -25.578 24.609 15.5 1 84 163 ASN B O 1
ATOM 4323 N N . SER B 1 164 ? -24.156 24.125 17.078 1 88.25 164 SER B N 1
ATOM 4324 C CA . SER B 1 164 ? -24.234 25.5 17.578 1 88.25 164 SER B CA 1
ATOM 4325 C C . SER B 1 164 ? -23.547 26.469 16.625 1 88.25 164 SER B C 1
ATOM 4327 O O . SER B 1 164 ? -22.859 26.062 15.695 1 88.25 164 SER B O 1
ATOM 4329 N N . LYS B 1 165 ? -23.781 27.719 16.828 1 89.12 165 LYS B N 1
ATOM 4330 C CA . LYS B 1 165 ? -23.156 28.75 16.016 1 89.12 165 LYS B CA 1
ATOM 4331 C C . LYS B 1 165 ? -21.625 28.656 16.078 1 89.12 165 LYS B C 1
ATOM 4333 O O . LYS B 1 165 ? -20.938 28.812 15.07 1 89.12 165 LYS B O 1
ATOM 4338 N N . GLU B 1 166 ? -21.125 28.406 17.266 1 92.38 166 GLU B N 1
ATOM 4339 C CA . GLU B 1 166 ? -19.688 28.25 17.484 1 92.38 166 GLU B CA 1
ATOM 4340 C C . GLU B 1 166 ? -19.156 27.016 16.766 1 92.38 166 GLU B C 1
ATOM 4342 O O . GLU B 1 166 ? -18.109 27.078 16.109 1 92.38 166 GLU B O 1
ATOM 4347 N N . GLY B 1 167 ? -19.938 25.922 16.906 1 89.38 167 GLY B N 1
ATOM 4348 C CA . GLY B 1 167 ? -19.516 24.688 16.281 1 89.38 167 GLY B CA 1
ATOM 4349 C C . GLY B 1 167 ? -19.438 24.781 14.766 1 89.38 167 GLY B C 1
ATOM 4350 O O . GLY B 1 167 ? -18.453 24.344 14.164 1 89.38 167 GLY B O 1
ATOM 4351 N N . VAL B 1 168 ? -20.406 25.359 14.188 1 84.81 168 VAL B N 1
ATOM 4352 C CA . VAL B 1 168 ? -20.469 25.516 12.734 1 84.81 168 VAL B CA 1
ATOM 4353 C C . VAL B 1 168 ? -19.344 26.453 12.273 1 84.81 168 VAL B C 1
ATOM 4355 O O . VAL B 1 168 ? -18.734 26.219 11.219 1 84.81 168 VAL B O 1
ATOM 4358 N N . SER B 1 169 ? -19.094 27.438 13.039 1 90.06 169 SER B N 1
ATOM 4359 C CA . SER B 1 169 ? -18.047 28.391 12.695 1 90.06 169 SER B CA 1
ATOM 4360 C C . SER B 1 169 ? -16.672 27.734 12.789 1 90.06 169 SER B C 1
ATOM 4362 O O . SER B 1 169 ? -15.789 28.031 11.969 1 90.06 169 SER B O 1
ATOM 4364 N N . ILE B 1 170 ? -16.484 26.891 13.758 1 91.38 170 ILE B N 1
ATOM 4365 C CA . ILE B 1 170 ? -15.227 26.172 13.906 1 91.38 170 ILE B CA 1
ATOM 4366 C C . ILE B 1 170 ? -14.992 25.281 12.688 1 91.38 170 ILE B C 1
ATOM 4368 O O . ILE B 1 170 ? -13.906 25.281 12.117 1 91.38 170 ILE B O 1
ATOM 4372 N N . LEU B 1 171 ? -16.016 24.625 12.297 1 84.44 171 LEU B N 1
ATOM 4373 C CA . LEU B 1 171 ? -15.922 23.719 11.156 1 84.44 171 LEU B CA 1
ATOM 4374 C C . LEU B 1 171 ? -15.617 24.5 9.875 1 84.44 171 LEU B C 1
ATOM 4376 O O . LEU B 1 171 ? -14.75 24.109 9.094 1 84.44 171 LEU B O 1
ATOM 4380 N N . GLY B 1 172 ? -16.359 25.531 9.656 1 84.75 172 GLY B N 1
ATOM 4381 C CA . GLY B 1 172 ? -16.125 26.375 8.484 1 84.75 172 GLY B CA 1
ATOM 4382 C C . GLY B 1 172 ? -14.75 26.984 8.445 1 84.75 172 GLY B C 1
ATOM 4383 O O . GLY B 1 172 ? -14.094 26.984 7.398 1 84.75 172 GLY B O 1
ATOM 4384 N N . ALA B 1 173 ? -14.305 27.547 9.555 1 91.5 173 ALA B N 1
ATOM 4385 C CA . ALA B 1 173 ? -12.984 28.156 9.641 1 91.5 173 ALA B CA 1
ATOM 4386 C C . ALA B 1 173 ? -11.883 27.125 9.398 1 91.5 173 ALA B C 1
ATOM 4388 O O . ALA B 1 173 ? -10.852 27.438 8.805 1 91.5 173 ALA B O 1
ATOM 4389 N N . ALA B 1 174 ? -12.117 25.969 9.883 1 87.56 174 ALA B N 1
ATOM 4390 C CA . ALA B 1 174 ? -11.133 24.891 9.734 1 87.56 174 ALA B CA 1
ATOM 4391 C C . ALA B 1 174 ? -10.906 24.562 8.258 1 87.56 174 ALA B C 1
ATOM 4393 O O . ALA B 1 174 ? -9.773 24.344 7.836 1 87.56 174 ALA B O 1
ATOM 4394 N N . ILE B 1 175 ? -11.938 24.547 7.512 1 82 175 ILE B N 1
ATOM 4395 C CA . ILE B 1 175 ? -11.852 24.25 6.086 1 82 175 ILE B CA 1
ATOM 4396 C C . ILE B 1 175 ? -11.039 25.344 5.383 1 82 175 ILE B C 1
ATOM 4398 O O . ILE B 1 175 ? -10.172 25.031 4.562 1 82 175 ILE B O 1
ATOM 4402 N N . ILE B 1 176 ? -11.336 26.547 5.703 1 86.31 176 ILE B N 1
ATOM 4403 C CA . ILE B 1 176 ? -10.617 27.672 5.117 1 86.31 176 ILE B CA 1
ATOM 4404 C C . ILE B 1 176 ? -9.148 27.625 5.547 1 86.31 176 ILE B C 1
ATOM 4406 O O . ILE B 1 176 ? -8.25 27.859 4.734 1 86.31 176 ILE B O 1
ATOM 4410 N N . ASP B 1 177 ? -8.969 27.312 6.797 1 88.62 177 ASP B N 1
ATOM 4411 C CA . ASP B 1 177 ? -7.629 27.188 7.363 1 88.62 177 ASP B CA 1
ATOM 4412 C C . ASP B 1 177 ? -6.812 26.141 6.613 1 88.62 177 ASP B C 1
ATOM 4414 O O . ASP B 1 177 ? -5.617 26.328 6.383 1 88.62 177 ASP B O 1
ATOM 4418 N N . ASP B 1 178 ? -7.445 25.109 6.25 1 81.69 178 ASP B N 1
ATOM 4419 C CA . ASP B 1 178 ? -6.766 24.031 5.523 1 81.69 178 ASP B CA 1
ATOM 4420 C C . ASP B 1 178 ? -6.297 24.516 4.152 1 81.69 178 ASP B C 1
ATOM 4422 O O . ASP B 1 178 ? -5.168 24.234 3.744 1 81.69 178 ASP B O 1
ATOM 4426 N N . VAL B 1 179 ? -7.086 25.203 3.512 1 81.56 179 VAL B N 1
ATOM 4427 C CA . VAL B 1 179 ? -6.766 25.719 2.186 1 81.56 179 VAL B CA 1
ATOM 4428 C C . VAL B 1 179 ? -5.645 26.75 2.291 1 81.56 179 VAL B C 1
ATOM 4430 O O . VAL B 1 179 ? -4.672 26.688 1.536 1 81.56 179 VAL B O 1
ATOM 4433 N N . LEU B 1 180 ? -5.766 27.625 3.24 1 84.69 180 LEU B N 1
ATOM 4434 C CA . LEU B 1 180 ? -4.754 28.672 3.445 1 84.69 180 LEU B CA 1
ATOM 4435 C C . LEU B 1 180 ? -3.416 28.047 3.83 1 84.69 180 LEU B C 1
ATOM 4437 O O . LEU B 1 180 ? -2.361 28.516 3.393 1 84.69 180 LEU B O 1
ATOM 4441 N N . GLY B 1 181 ? -3.535 27.062 4.641 1 83.5 181 GLY B N 1
ATOM 4442 C CA . GLY B 1 181 ? -2.324 26.375 5.074 1 83.5 181 GLY B CA 1
ATOM 4443 C C . GLY B 1 181 ? -1.535 25.781 3.924 1 83.5 181 GLY B C 1
ATOM 4444 O O . GLY B 1 181 ? -0.309 25.906 3.877 1 83.5 181 GLY B O 1
ATOM 4445 N N . ILE B 1 182 ? -2.232 25.188 3.023 1 80.81 182 ILE B N 1
ATOM 4446 C CA . ILE B 1 182 ? -1.581 24.547 1.889 1 80.81 182 ILE B CA 1
ATOM 4447 C C . ILE B 1 182 ? -0.981 25.594 0.965 1 80.81 182 ILE B C 1
ATOM 4449 O O . ILE B 1 182 ? 0.106 25.406 0.417 1 80.81 182 ILE B O 1
ATOM 4453 N N . VAL B 1 183 ? -1.656 26.688 0.757 1 83.5 183 VAL B N 1
ATOM 4454 C CA . VAL B 1 183 ? -1.156 27.781 -0.068 1 83.5 183 VAL B CA 1
ATOM 4455 C C . VAL B 1 183 ? 0.099 28.375 0.568 1 83.5 183 VAL B C 1
ATOM 4457 O O . VAL B 1 183 ? 1.096 28.609 -0.118 1 83.5 183 VAL B O 1
ATOM 4460 N N . LEU B 1 184 ? 0.03 28.562 1.833 1 85 184 LEU B N 1
ATOM 4461 C CA . LEU B 1 184 ? 1.177 29.109 2.555 1 85 184 LEU B CA 1
ATOM 4462 C C . LEU B 1 184 ? 2.367 28.156 2.475 1 85 184 LEU B C 1
ATOM 4464 O O . LEU B 1 184 ? 3.51 28.594 2.33 1 85 184 LEU B O 1
ATOM 4468 N N . LEU B 1 185 ? 2.039 26.922 2.631 1 82.12 185 LEU B N 1
ATOM 4469 C CA . LEU B 1 18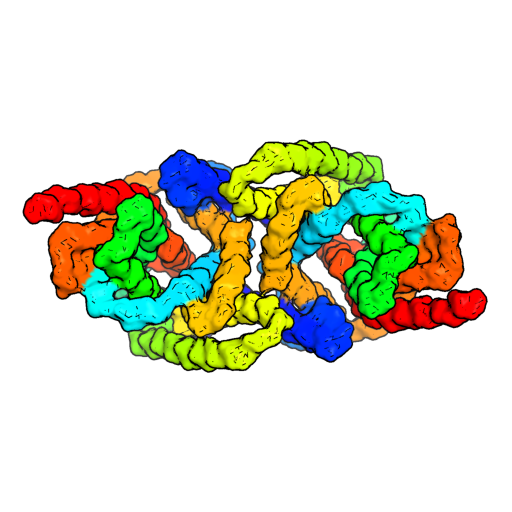5 ? 3.088 25.922 2.516 1 82.12 185 LEU B CA 1
ATOM 4470 C C . LEU B 1 185 ? 3.742 25.969 1.139 1 82.12 185 LEU B C 1
ATOM 4472 O O . LEU B 1 185 ? 4.965 25.859 1.023 1 82.12 185 LEU B O 1
ATOM 4476 N N . ALA B 1 186 ? 2.951 26.062 0.139 1 81.69 186 ALA B N 1
ATOM 4477 C CA . ALA B 1 186 ? 3.469 26.156 -1.224 1 81.69 186 ALA B CA 1
ATOM 4478 C C . ALA B 1 186 ? 4.383 27.359 -1.383 1 81.69 186 ALA B C 1
ATOM 4480 O O . ALA B 1 186 ? 5.461 27.266 -1.978 1 81.69 186 ALA B O 1
ATOM 4481 N N . VAL B 1 187 ? 4.008 28.469 -0.782 1 81 187 VAL B N 1
ATOM 4482 C CA . VAL B 1 187 ? 4.754 29.719 -0.894 1 81 187 VAL B CA 1
ATOM 4483 C C . VAL B 1 187 ? 6.09 29.578 -0.164 1 81 187 VAL B C 1
ATOM 4485 O O . VAL B 1 187 ? 7.145 29.891 -0.724 1 81 187 VAL B O 1
ATOM 4488 N N . ILE B 1 188 ? 6.074 29.062 0.942 1 80.12 188 ILE B N 1
ATOM 4489 C CA . ILE B 1 188 ? 7.27 29.047 1.778 1 80.12 188 ILE B CA 1
ATOM 4490 C C . ILE B 1 188 ? 8.242 27.984 1.268 1 80.12 188 ILE B C 1
ATOM 4492 O O . ILE B 1 188 ? 9.461 28.188 1.314 1 80.12 188 ILE B O 1
ATOM 4496 N N . THR B 1 189 ? 7.719 26.859 0.865 1 77 189 THR B N 1
ATOM 4497 C CA . THR B 1 189 ? 8.602 25.844 0.312 1 77 189 THR B CA 1
ATOM 4498 C C . THR B 1 189 ? 9.234 26.312 -0.989 1 77 189 THR B C 1
ATOM 4500 O O . THR B 1 189 ? 10.398 26.016 -1.265 1 77 189 THR B O 1
ATOM 4503 N N . GLY B 1 190 ? 8.492 27.016 -1.76 1 74.12 190 GLY B N 1
ATOM 4504 C CA . GLY B 1 190 ? 9.055 27.625 -2.959 1 74.12 190 GLY B CA 1
ATOM 4505 C C . GLY B 1 190 ? 10.156 28.625 -2.666 1 74.12 190 GLY B C 1
ATOM 4506 O O . GLY B 1 190 ? 11.141 28.703 -3.406 1 74.12 190 GLY B O 1
ATOM 4507 N N . MET B 1 191 ? 10.016 29.281 -1.563 1 75 191 MET B N 1
ATOM 4508 C CA . MET B 1 191 ? 10.992 30.312 -1.186 1 75 191 MET B CA 1
ATOM 4509 C C . MET B 1 191 ? 12.234 29.672 -0.583 1 75 191 MET B C 1
ATOM 4511 O O . MET B 1 191 ? 13.344 30.172 -0.774 1 75 191 MET B O 1
ATOM 4515 N N . ALA B 1 192 ? 12.039 28.641 0.164 1 67.38 192 ALA B N 1
ATOM 4516 C CA . ALA B 1 192 ? 13.133 28 0.884 1 67.38 192 ALA B CA 1
ATOM 4517 C C . ALA B 1 192 ? 13.992 27.156 -0.057 1 67.38 192 ALA B C 1
ATOM 4519 O O . ALA B 1 192 ? 15.117 26.781 0.283 1 67.38 192 ALA B O 1
ATOM 4520 N N . ASN B 1 193 ? 13.422 26.781 -1.239 1 59.62 193 ASN B N 1
ATOM 4521 C CA . ASN B 1 193 ? 14.195 26 -2.209 1 59.62 193 ASN B CA 1
ATOM 4522 C C . ASN B 1 193 ? 15.328 26.828 -2.811 1 59.62 193 ASN B C 1
ATOM 4524 O O . ASN B 1 193 ? 15.086 27.891 -3.4 1 59.62 193 ASN B O 1
ATOM 4528 N N . PRO B 1 194 ? 16.531 26.5 -2.459 1 54.12 194 PRO B N 1
ATOM 4529 C CA . PRO B 1 194 ? 17.703 27.266 -2.889 1 54.12 194 PRO B CA 1
ATOM 4530 C C . PRO B 1 194 ? 17.766 27.453 -4.402 1 54.12 194 PRO B C 1
ATOM 4532 O O . PRO B 1 194 ? 18.391 28.406 -4.887 1 54.12 194 PRO B O 1
ATOM 4535 N N . SER B 1 195 ? 17.422 26.344 -5.051 1 50.34 195 SER B N 1
ATOM 4536 C CA . SER B 1 195 ? 17.609 26.422 -6.496 1 50.34 195 SER B CA 1
ATOM 4537 C C . SER B 1 195 ? 16.734 27.516 -7.105 1 50.34 195 SER B C 1
ATOM 4539 O O . SER B 1 195 ? 16.859 27.812 -8.297 1 50.34 195 SER B O 1
ATOM 4541 N N . GLY B 1 196 ? 15.75 27.922 -6.434 1 50.03 196 GLY B N 1
ATOM 4542 C CA . GLY B 1 196 ? 14.922 28.984 -7.004 1 50.03 196 GLY B CA 1
ATOM 4543 C C . GLY B 1 196 ? 15.625 30.312 -7.074 1 50.03 196 GLY B C 1
ATOM 4544 O O . GLY B 1 196 ? 16.344 30.703 -6.141 1 50.03 196 GLY B O 1
ATOM 4545 N N . ASN B 1 197 ? 16.125 30.562 -8.094 1 50.22 197 ASN B N 1
ATOM 4546 C CA . ASN B 1 197 ? 16.656 31.906 -8.25 1 50.22 197 ASN B CA 1
ATOM 4547 C C . ASN B 1 197 ? 15.867 32.938 -7.438 1 50.22 197 ASN B C 1
ATOM 4549 O O . ASN B 1 197 ? 14.648 32.781 -7.277 1 50.22 197 ASN B O 1
ATOM 4553 N N . GLY B 1 198 ? 16.453 33.594 -6.418 1 55.25 198 GLY B N 1
ATOM 4554 C CA . GLY B 1 198 ? 16.094 34.688 -5.527 1 55.25 198 GLY B CA 1
ATOM 4555 C C . GLY B 1 198 ? 14.953 35.531 -6.051 1 55.25 198 GLY B C 1
ATOM 4556 O O . GLY B 1 198 ? 14.57 36.531 -5.422 1 55.25 198 GLY B O 1
ATOM 4557 N N . ASN B 1 199 ? 14.484 35.156 -7.301 1 64 199 ASN B N 1
ATOM 4558 C CA . ASN B 1 199 ? 13.484 36.094 -7.797 1 64 199 ASN B CA 1
ATOM 4559 C C . ASN B 1 199 ? 12.086 35.75 -7.289 1 64 199 ASN B C 1
ATOM 4561 O O . ASN B 1 199 ? 11.531 34.688 -7.652 1 64 199 ASN B O 1
ATOM 4565 N N . ILE B 1 200 ? 11.602 36.406 -6.309 1 71.69 200 ILE B N 1
ATOM 4566 C CA . ILE B 1 200 ? 10.297 36.281 -5.672 1 71.69 200 ILE B CA 1
ATOM 4567 C C . ILE B 1 200 ? 9.203 36.25 -6.738 1 71.69 200 ILE B C 1
ATOM 4569 O O . ILE B 1 200 ? 8.227 35.5 -6.613 1 71.69 200 ILE B O 1
ATOM 4573 N N . ILE B 1 201 ? 9.508 36.969 -7.781 1 77.88 201 ILE B N 1
ATOM 4574 C CA . ILE B 1 201 ? 8.523 37.031 -8.852 1 77.88 201 ILE B CA 1
ATOM 4575 C C . ILE B 1 201 ? 8.406 35.688 -9.539 1 77.88 201 ILE B C 1
ATOM 4577 O O . ILE B 1 201 ? 7.297 35.219 -9.828 1 77.88 201 ILE B O 1
ATOM 4581 N N . GLY B 1 202 ? 9.562 35.094 -9.844 1 77.12 202 GLY B N 1
ATOM 4582 C CA . GLY B 1 202 ? 9.547 33.75 -10.438 1 77.12 202 GLY B CA 1
ATOM 4583 C C . GLY B 1 202 ? 8.828 32.719 -9.578 1 77.12 202 GLY B C 1
ATOM 4584 O O . GLY B 1 202 ? 8.109 31.875 -10.102 1 77.12 202 GLY B O 1
ATOM 4585 N N . LEU B 1 203 ? 8.898 32.906 -8.312 1 76.31 203 LEU B N 1
ATOM 4586 C CA . LEU B 1 203 ? 8.25 32 -7.367 1 76.31 203 LEU B CA 1
ATOM 4587 C C . LEU B 1 203 ? 6.734 32.188 -7.418 1 76.31 203 LEU B C 1
ATOM 4589 O O . LEU B 1 203 ? 6.004 31.188 -7.492 1 76.31 203 LEU B O 1
ATOM 4593 N N . ILE B 1 204 ? 6.359 33.406 -7.336 1 80 204 ILE B N 1
ATOM 4594 C CA . ILE B 1 204 ? 4.93 33.688 -7.352 1 80 204 ILE B CA 1
ATOM 4595 C C . ILE B 1 204 ? 4.312 33.156 -8.641 1 80 204 ILE B C 1
ATOM 4597 O O . ILE B 1 204 ? 3.236 32.562 -8.625 1 80 204 ILE B O 1
ATOM 4601 N N . ILE B 1 205 ? 5.02 33.312 -9.695 1 83.94 205 ILE B N 1
ATOM 4602 C CA . ILE B 1 205 ? 4.527 32.875 -10.992 1 83.94 205 ILE B CA 1
ATOM 4603 C C . ILE B 1 205 ? 4.387 31.344 -10.984 1 83.94 205 ILE B C 1
ATOM 4605 O O . ILE B 1 205 ? 3.398 30.797 -11.484 1 83.94 205 ILE B O 1
ATOM 4609 N N . ARG B 1 206 ? 5.32 30.719 -10.422 1 82.62 206 ARG B N 1
ATOM 4610 C CA . ARG B 1 206 ? 5.305 29.25 -10.383 1 82.62 206 ARG B CA 1
ATOM 4611 C C . ARG B 1 206 ? 4.133 28.75 -9.539 1 82.62 206 ARG B C 1
ATOM 4613 O O . ARG B 1 206 ? 3.449 27.797 -9.93 1 82.62 206 ARG B O 1
ATOM 4620 N N . ILE B 1 207 ? 3.92 29.359 -8.422 1 83.31 207 ILE B N 1
ATOM 4621 C CA . ILE B 1 207 ? 2.859 28.938 -7.52 1 83.31 207 ILE B CA 1
ATOM 4622 C C . ILE B 1 207 ? 1.497 29.203 -8.156 1 83.31 207 ILE B C 1
ATOM 4624 O O . ILE B 1 207 ? 0.632 28.328 -8.18 1 83.31 207 ILE B O 1
ATOM 4628 N N . VAL B 1 208 ? 1.364 30.359 -8.664 1 87.31 208 VAL B N 1
ATOM 4629 C CA . VAL B 1 208 ? 0.105 30.75 -9.289 1 87.31 208 VAL B CA 1
ATOM 4630 C C . VAL B 1 208 ? -0.159 29.859 -10.508 1 87.31 208 VAL B C 1
ATOM 4632 O O . VAL B 1 208 ? -1.29 29.422 -10.727 1 87.31 208 VAL B O 1
ATOM 4635 N N . SER B 1 209 ? 0.87 29.641 -11.289 1 90.44 209 SER B N 1
ATOM 4636 C CA . SER B 1 209 ? 0.727 28.797 -12.461 1 90.44 209 SER B CA 1
ATOM 4637 C C . SER B 1 209 ? 0.297 27.375 -12.07 1 90.44 209 SER B C 1
ATOM 4639 O O . SER B 1 209 ? -0.549 26.781 -12.734 1 90.44 209 SER B O 1
ATOM 4641 N N . PHE B 1 210 ? 0.864 26.859 -11.008 1 89.75 210 PHE B N 1
ATOM 4642 C CA . PHE B 1 210 ? 0.517 25.5 -10.57 1 89.75 210 PHE B CA 1
ATOM 4643 C C . PHE B 1 210 ? -0.952 25.422 -10.164 1 89.75 210 PHE B C 1
ATOM 4645 O O . PHE B 1 210 ? -1.669 24.516 -10.586 1 89.75 210 PHE B O 1
ATOM 4652 N N . PHE B 1 211 ? -1.381 26.391 -9.391 1 90.38 211 PHE B N 1
ATOM 4653 C CA . PHE B 1 211 ? -2.754 26.344 -8.898 1 90.38 211 PHE B CA 1
ATOM 4654 C C . PHE B 1 211 ? -3.738 26.625 -10.023 1 90.38 211 PHE B C 1
ATOM 4656 O O . PHE B 1 211 ? -4.82 26.031 -10.07 1 90.38 211 PHE B O 1
ATOM 4663 N N . MET B 1 212 ? -3.365 27.5 -10.898 1 92.06 212 MET B N 1
ATOM 4664 C CA . MET B 1 212 ? -4.223 27.797 -12.039 1 92.06 212 MET B CA 1
ATOM 4665 C C . MET B 1 212 ? -4.355 26.562 -12.945 1 92.06 212 MET B C 1
ATOM 4667 O O . MET B 1 212 ? -5.461 26.203 -13.344 1 92.06 212 MET B O 1
ATOM 4671 N N . LEU B 1 213 ? -3.268 25.969 -13.258 1 93.38 213 LEU B N 1
ATOM 4672 C CA . LEU B 1 213 ? -3.275 24.766 -14.078 1 93.38 213 LEU B CA 1
ATOM 4673 C C . LEU B 1 213 ? -4.043 23.641 -13.391 1 93.38 213 LEU B C 1
ATOM 4675 O O . LEU B 1 213 ? -4.797 22.906 -14.039 1 93.38 213 LEU B O 1
ATOM 4679 N N . SER B 1 214 ? -3.779 23.484 -12.117 1 92.81 214 SER B N 1
ATOM 4680 C CA . SER B 1 214 ? -4.473 22.438 -11.359 1 92.81 214 SER B CA 1
ATOM 4681 C C . SER B 1 214 ? -5.977 22.688 -11.344 1 92.81 214 SER B C 1
ATOM 4683 O O . SER B 1 214 ? -6.762 21.734 -11.414 1 92.81 214 SER B O 1
ATOM 4685 N N . PHE B 1 215 ? -6.285 23.938 -11.219 1 90.94 215 PHE B N 1
ATOM 4686 C CA . PHE B 1 215 ? -7.699 24.297 -11.219 1 90.94 215 PHE B CA 1
ATOM 4687 C C . PHE B 1 215 ? -8.336 23.969 -12.57 1 90.94 215 PHE B C 1
ATOM 4689 O O . PHE B 1 215 ? -9.391 23.344 -12.633 1 90.94 215 PHE B O 1
ATOM 4696 N N . ILE B 1 216 ? -7.707 24.359 -13.648 1 94.31 216 ILE B N 1
ATOM 4697 C CA . ILE B 1 216 ? -8.227 24.156 -15 1 94.31 216 ILE B CA 1
ATOM 4698 C C . ILE B 1 216 ? -8.32 22.656 -15.289 1 94.31 216 ILE B C 1
ATOM 4700 O O . ILE B 1 216 ? -9.383 22.156 -15.672 1 94.31 216 ILE B O 1
ATOM 4704 N N . ILE B 1 217 ? -7.266 21.922 -15.039 1 94.19 217 ILE B N 1
ATOM 4705 C CA . ILE B 1 217 ? -7.23 20.5 -15.297 1 94.19 217 ILE B CA 1
ATOM 4706 C C . ILE B 1 217 ? -8.227 19.781 -14.375 1 94.19 217 ILE B C 1
ATOM 4708 O O . ILE B 1 217 ? -8.891 18.828 -14.789 1 94.19 217 ILE B O 1
ATOM 4712 N N . GLY B 1 218 ? -8.289 20.266 -13.141 1 93.06 218 GLY B N 1
ATOM 4713 C CA . GLY B 1 218 ? -9.203 19.672 -12.18 1 93.06 218 GLY B CA 1
ATOM 4714 C C . GLY B 1 218 ? -10.656 19.797 -12.602 1 93.06 218 GLY B C 1
ATOM 4715 O O . GLY B 1 218 ? -11.422 18.828 -12.469 1 93.06 218 GLY B O 1
ATOM 4716 N N . VAL B 1 219 ? -11 20.953 -13.086 1 91.94 219 VAL B N 1
ATOM 4717 C CA . VAL B 1 219 ? -12.367 21.172 -13.547 1 91.94 219 VAL B CA 1
ATOM 4718 C C . VAL B 1 219 ? -12.656 20.266 -14.742 1 91.94 219 VAL B C 1
ATOM 4720 O O . VAL B 1 219 ? -13.734 19.672 -14.828 1 91.94 219 VAL B O 1
ATOM 4723 N N . ILE B 1 220 ? -11.75 20.188 -15.617 1 93.75 220 ILE B N 1
ATOM 4724 C CA . ILE B 1 220 ? -11.914 19.359 -16.812 1 93.75 220 ILE B CA 1
ATOM 4725 C C . ILE B 1 220 ? -12.07 17.891 -16.391 1 93.75 220 ILE B C 1
ATOM 4727 O O . ILE B 1 220 ? -12.984 17.203 -16.859 1 93.75 220 ILE B O 1
ATOM 4731 N N . ILE B 1 221 ? -11.25 17.422 -15.508 1 92.5 221 ILE B N 1
ATOM 4732 C CA . ILE B 1 221 ? -11.289 16.031 -15.055 1 92.5 221 ILE B CA 1
ATOM 4733 C C . ILE B 1 221 ? -12.602 15.766 -14.328 1 92.5 221 ILE B C 1
ATOM 4735 O O . ILE B 1 221 ? -13.242 14.727 -14.547 1 92.5 221 ILE B O 1
ATOM 4739 N N . SER B 1 222 ? -12.953 16.688 -13.461 1 91.19 222 SER B N 1
ATOM 4740 C CA . SER B 1 222 ? -14.195 16.531 -12.711 1 91.19 222 SER B CA 1
ATOM 4741 C C . SER B 1 222 ? -15.398 16.422 -13.641 1 91.19 222 SER B C 1
ATOM 4743 O O . SER B 1 222 ? -16.266 15.562 -13.453 1 91.19 222 SER B O 1
ATOM 4745 N N . LYS B 1 223 ? -15.453 17.234 -14.641 1 90.19 223 LYS B N 1
ATOM 4746 C CA . LYS B 1 223 ? -16.547 17.234 -15.594 1 90.19 223 LYS B CA 1
ATOM 4747 C C . LYS B 1 223 ? -16.547 15.953 -16.438 1 90.19 223 LYS B C 1
ATOM 4749 O O . LYS B 1 223 ? -17.609 15.375 -16.703 1 90.19 223 LYS B O 1
ATOM 4754 N N . LEU B 1 224 ? -15.398 15.547 -16.875 1 88.56 224 LEU B N 1
ATOM 4755 C CA . LEU B 1 224 ? -15.273 14.344 -17.688 1 88.56 224 LEU B CA 1
ATOM 4756 C C . LEU B 1 224 ? -15.703 13.109 -16.906 1 88.56 224 LEU B C 1
ATOM 4758 O O . LEU B 1 224 ? -16.406 12.242 -17.422 1 88.56 224 LEU B O 1
ATOM 4762 N N . ILE B 1 225 ? -15.281 13.008 -15.68 1 87.75 225 ILE B N 1
ATOM 4763 C CA . ILE B 1 225 ? -15.602 11.859 -14.844 1 87.75 225 ILE B CA 1
ATOM 4764 C C . ILE B 1 225 ? -17.109 11.836 -14.555 1 87.75 225 ILE B C 1
ATOM 4766 O O . ILE B 1 225 ? -17.734 10.773 -14.57 1 87.75 225 ILE B O 1
ATOM 4770 N N . THR B 1 226 ? -17.609 13.016 -14.25 1 84.38 226 THR B N 1
ATOM 4771 C CA . THR B 1 226 ? -19.031 13.109 -13.93 1 84.38 226 THR B CA 1
ATOM 4772 C C . THR B 1 226 ? -19.891 12.766 -15.148 1 84.38 226 THR B C 1
ATOM 4774 O O . THR B 1 226 ? -20.953 12.164 -15.016 1 84.38 226 THR B O 1
ATOM 4777 N N . SER B 1 227 ? -19.406 13.094 -16.25 1 82.94 227 SER B N 1
ATOM 4778 C CA . SER B 1 227 ? -20.172 12.844 -17.484 1 82.94 227 SER B CA 1
ATOM 4779 C C . SER B 1 227 ? -20.062 11.391 -17.906 1 82.94 227 SER B C 1
ATOM 4781 O O . SER B 1 227 ? -21 10.836 -18.484 1 82.94 227 SER B O 1
ATOM 4783 N N . PHE B 1 228 ? -18.938 10.789 -17.672 1 73.44 228 PHE B N 1
ATOM 4784 C CA . PHE B 1 228 ? -18.734 9.414 -18.125 1 73.44 228 PHE B CA 1
ATOM 4785 C C . PHE B 1 228 ? -19.016 8.422 -17 1 73.44 228 PHE B C 1
ATOM 4787 O O . PHE B 1 228 ? -18.797 7.223 -17.156 1 73.44 228 PHE B O 1
ATOM 4794 N N . ALA B 1 229 ? -19.172 8.82 -15.742 1 63.28 229 ALA B N 1
ATOM 4795 C CA . ALA B 1 229 ? -19.391 8.008 -14.539 1 63.28 229 ALA B CA 1
ATOM 4796 C C . ALA B 1 229 ? -20.516 7.012 -14.742 1 63.28 229 ALA B C 1
ATOM 4798 O O . ALA B 1 229 ? -21.641 7.219 -14.266 1 63.28 229 ALA B O 1
ATOM 4799 N N . MET B 1 230 ? -20.719 6.641 -15.93 1 59.09 230 MET B N 1
ATOM 4800 C CA . MET B 1 230 ? -21.859 5.75 -16.141 1 59.09 230 MET B CA 1
ATOM 4801 C C . MET B 1 230 ? -21.641 4.41 -15.445 1 59.09 230 MET B C 1
ATOM 4803 O O . MET B 1 230 ? -22.141 4.184 -14.344 1 59.09 230 MET B O 1
ATOM 4807 N N . ASP B 1 231 ? -21.188 3.312 -16.219 1 57.16 231 ASP B N 1
ATOM 4808 C CA . ASP B 1 231 ? -21.422 1.884 -16.047 1 57.16 231 ASP B CA 1
ATOM 4809 C C . ASP B 1 231 ? -20.547 1.315 -14.938 1 57.16 231 ASP B C 1
ATOM 4811 O O . ASP B 1 231 ? -19.531 1.923 -14.562 1 57.16 231 ASP B O 1
ATOM 4815 N N . SER B 1 232 ? -20.938 0.327 -14.18 1 57.41 232 SER B N 1
ATOM 4816 C CA . SER B 1 232 ? -20.422 -0.512 -13.102 1 57.41 232 SER B CA 1
ATOM 4817 C C . SER B 1 232 ? -18.953 -0.883 -13.336 1 57.41 232 SER B C 1
ATOM 4819 O O . SER B 1 232 ? -18.172 -0.95 -12.391 1 57.41 232 SER B O 1
ATOM 4821 N N . ALA B 1 233 ? -18.531 -1.048 -14.516 1 57.16 233 ALA B N 1
ATOM 4822 C CA . ALA B 1 233 ? -17.172 -1.512 -14.805 1 57.16 233 ALA B CA 1
ATOM 4823 C C . ALA B 1 233 ? -16.141 -0.425 -14.5 1 57.16 233 ALA B C 1
ATOM 4825 O O . ALA B 1 233 ? -15.031 -0.722 -14.078 1 57.16 233 ALA B O 1
ATOM 4826 N N . TRP B 1 234 ? -16.578 0.827 -14.516 1 60.94 234 TRP B N 1
ATOM 4827 C CA . TRP B 1 234 ? -15.711 1.981 -14.305 1 60.94 234 TRP B CA 1
ATOM 4828 C C . TRP B 1 234 ? -15.469 2.215 -12.82 1 60.94 234 TRP B C 1
ATOM 4830 O O . TRP B 1 234 ? -14.469 2.828 -12.438 1 60.94 234 TRP B O 1
ATOM 4840 N N . SER B 1 235 ? -16.188 1.499 -12.078 1 64.56 235 SER B N 1
ATOM 4841 C CA . SER B 1 235 ? -16.156 1.805 -10.648 1 64.56 235 SER B CA 1
ATOM 4842 C C . SER B 1 235 ? -14.852 1.34 -10.016 1 64.56 235 SER B C 1
ATOM 4844 O O . SER B 1 235 ? -14.281 2.041 -9.18 1 64.56 235 SER B O 1
ATOM 4846 N N . GLU B 1 236 ? -14.297 0.291 -10.484 1 73.19 236 GLU B N 1
ATOM 4847 C CA . GLU B 1 236 ? -13.062 -0.162 -9.852 1 73.19 236 GLU B CA 1
ATOM 4848 C C . GLU B 1 236 ? -11.844 0.522 -10.469 1 73.19 236 GLU B C 1
ATOM 4850 O O . GLU B 1 236 ? -10.828 0.717 -9.797 1 73.19 236 GLU B O 1
ATOM 4855 N N . ARG B 1 237 ? -12.047 1 -11.633 1 83.5 237 ARG B N 1
ATOM 4856 C CA . ARG B 1 237 ? -10.945 1.628 -12.352 1 83.5 237 ARG B CA 1
ATOM 4857 C C . ARG B 1 237 ? -10.695 3.045 -11.852 1 83.5 237 ARG B C 1
ATOM 4859 O O . ARG B 1 237 ? -9.562 3.533 -11.891 1 83.5 237 ARG B O 1
ATOM 4866 N N . ILE B 1 238 ? -11.789 3.615 -11.297 1 90.38 238 ILE B N 1
ATOM 4867 C CA . ILE B 1 238 ? -11.703 5.012 -10.883 1 90.38 238 ILE B CA 1
ATOM 4868 C C . ILE B 1 238 ? -10.727 5.148 -9.711 1 90.38 238 ILE B C 1
ATOM 4870 O O . ILE B 1 238 ? -10.07 6.18 -9.562 1 90.38 238 ILE B O 1
ATOM 4874 N N . ILE B 1 239 ? -10.578 4.07 -8.938 1 92.81 239 ILE B N 1
ATOM 4875 C CA . ILE B 1 239 ? -9.711 4.113 -7.773 1 92.81 239 ILE B CA 1
ATOM 4876 C C . ILE B 1 239 ? -8.25 4.215 -8.227 1 92.81 239 ILE B C 1
ATOM 4878 O O . ILE B 1 239 ? -7.508 5.078 -7.754 1 92.81 239 ILE B O 1
ATOM 4882 N N . VAL B 1 240 ? -7.852 3.365 -9.102 1 93.56 240 VAL B N 1
ATOM 4883 C CA . VAL B 1 240 ? -6.48 3.363 -9.602 1 93.56 240 VAL B CA 1
ATOM 4884 C C . VAL B 1 240 ? -6.199 4.664 -10.352 1 93.56 240 VAL B C 1
ATOM 4886 O O . VAL B 1 240 ? -5.105 5.223 -10.25 1 93.56 240 VAL B O 1
ATOM 4889 N N . PHE B 1 241 ? -7.195 5.125 -11.078 1 93.75 241 PHE B N 1
ATOM 4890 C CA . PHE B 1 241 ? -7.059 6.395 -11.789 1 93.75 241 PHE B CA 1
ATOM 4891 C C . PHE B 1 241 ? -6.816 7.539 -10.812 1 93.75 241 PHE B C 1
ATOM 4893 O O . PHE B 1 241 ? -5.965 8.398 -11.055 1 93.75 241 PHE B O 1
ATOM 4900 N N . ALA B 1 242 ? -7.617 7.562 -9.758 1 96 242 ALA B N 1
ATOM 4901 C CA . ALA B 1 242 ? -7.453 8.594 -8.734 1 96 242 ALA B CA 1
ATOM 4902 C C . ALA B 1 242 ? -6.062 8.539 -8.117 1 96 242 ALA B C 1
ATOM 4904 O O . ALA B 1 242 ? -5.445 9.578 -7.863 1 96 242 ALA B O 1
ATOM 4905 N N . ILE B 1 243 ? -5.547 7.336 -7.898 1 97.31 243 ILE B N 1
ATOM 4906 C CA . ILE B 1 243 ? -4.223 7.148 -7.312 1 97.31 243 ILE B CA 1
ATOM 4907 C C . ILE B 1 243 ? -3.156 7.645 -8.281 1 97.31 243 ILE B C 1
ATOM 4909 O O . ILE B 1 243 ? -2.209 8.328 -7.883 1 97.31 243 ILE B O 1
ATOM 4913 N N . ILE B 1 244 ? -3.297 7.344 -9.555 1 97 244 ILE B N 1
ATOM 4914 C CA . ILE B 1 244 ? -2.367 7.789 -10.586 1 97 244 ILE B CA 1
ATOM 4915 C C . ILE B 1 244 ? -2.322 9.312 -10.617 1 97 244 ILE B C 1
ATOM 4917 O O . ILE B 1 244 ? -1.241 9.914 -10.625 1 97 244 ILE B O 1
ATOM 4921 N N . LEU B 1 245 ? -3.488 9.945 -10.617 1 96.81 245 LEU B N 1
ATOM 4922 C CA . LEU B 1 245 ? -3.561 11.406 -10.656 1 96.81 245 LEU B CA 1
ATOM 4923 C C . LEU B 1 245 ? -2.949 12.008 -9.391 1 96.81 245 LEU B C 1
ATOM 4925 O O . LEU B 1 245 ? -2.311 13.062 -9.453 1 96.81 245 LEU B O 1
ATOM 4929 N N . CYS B 1 246 ? -3.217 11.359 -8.273 1 96.69 246 CYS B N 1
ATOM 4930 C CA . CYS B 1 246 ? -2.658 11.812 -7.004 1 96.69 246 CYS B CA 1
ATOM 4931 C C . CYS B 1 246 ? -1.137 11.859 -7.062 1 96.69 246 CYS B C 1
ATOM 4933 O O . CYS B 1 246 ? -0.532 12.891 -6.75 1 96.69 246 CYS B O 1
ATOM 4935 N N . PHE B 1 247 ? -0.506 10.781 -7.551 1 97.06 247 PHE B N 1
ATOM 4936 C CA . PHE B 1 247 ? 0.948 10.727 -7.648 1 97.06 247 PHE B CA 1
ATOM 4937 C C . PHE B 1 247 ? 1.45 11.664 -8.734 1 97.06 247 PHE B C 1
ATOM 4939 O O . PHE B 1 247 ? 2.523 12.258 -8.609 1 97.06 247 PHE B O 1
ATOM 4946 N N . LEU B 1 248 ? 0.736 11.805 -9.82 1 96.38 248 LEU B N 1
ATOM 4947 C CA . LEU B 1 248 ? 1.134 12.68 -10.914 1 96.38 248 LEU B CA 1
ATOM 4948 C C . LEU B 1 248 ? 1.161 14.133 -10.469 1 96.38 248 LEU B C 1
ATOM 4950 O O . LEU B 1 248 ? 2.123 14.859 -10.742 1 96.38 248 LEU B O 1
ATOM 4954 N N . PHE B 1 249 ? 0.106 14.578 -9.797 1 95.62 249 PHE B N 1
ATOM 4955 C CA . PHE B 1 249 ? 0.052 15.953 -9.32 1 95.62 249 PHE B CA 1
ATOM 4956 C C . PHE B 1 249 ? 1.073 16.188 -8.219 1 95.62 249 PHE B C 1
ATOM 4958 O O . PHE B 1 249 ? 1.62 17.281 -8.094 1 95.62 249 PHE B O 1
ATOM 4965 N N . ALA B 1 250 ? 1.245 15.164 -7.352 1 93.25 250 ALA B N 1
ATOM 4966 C CA . ALA B 1 250 ? 2.314 15.266 -6.363 1 93.25 250 ALA B CA 1
ATOM 4967 C C . ALA B 1 250 ? 3.664 15.492 -7.039 1 93.25 250 ALA B C 1
ATOM 4969 O O . ALA B 1 250 ? 4.441 16.359 -6.613 1 93.25 250 ALA B O 1
ATOM 4970 N N . PHE B 1 251 ? 3.928 14.773 -8.102 1 93.56 251 PHE B N 1
ATOM 4971 C CA . PHE B 1 251 ? 5.168 14.922 -8.859 1 93.56 251 PHE B CA 1
ATOM 4972 C C . PHE B 1 251 ? 5.234 16.297 -9.523 1 93.56 251 PHE B C 1
ATOM 4974 O O . PHE B 1 251 ? 6.277 16.953 -9.484 1 93.56 251 PHE B O 1
ATOM 4981 N N . MET B 1 252 ? 4.137 16.703 -10.148 1 91.56 252 MET B N 1
ATOM 4982 C CA . MET B 1 252 ? 4.082 18 -10.82 1 91.56 252 MET B CA 1
ATOM 4983 C C . MET B 1 252 ? 4.328 19.141 -9.836 1 91.56 252 MET B C 1
ATOM 4985 O O . MET B 1 252 ? 4.953 20.141 -10.188 1 91.56 252 MET B O 1
ATOM 4989 N N . ALA B 1 253 ? 3.766 19.016 -8.641 1 88.62 253 ALA B N 1
ATOM 4990 C CA . ALA B 1 253 ? 4.02 20.016 -7.609 1 88.62 253 ALA B CA 1
ATOM 4991 C C . ALA B 1 253 ? 5.516 20.188 -7.355 1 88.62 253 ALA B C 1
ATOM 4993 O O . ALA B 1 253 ? 6.016 21.297 -7.227 1 88.62 253 ALA B O 1
ATOM 4994 N N . GLU B 1 254 ? 6.184 19.094 -7.316 1 83 254 GLU B N 1
ATOM 4995 C CA . GLU B 1 254 ? 7.625 19.125 -7.094 1 83 254 GLU B CA 1
ATOM 4996 C C . GLU B 1 254 ? 8.352 19.766 -8.266 1 83 254 GLU B C 1
ATOM 4998 O O . GLU B 1 254 ? 9.383 20.422 -8.078 1 83 254 GLU B O 1
ATOM 5003 N N . VAL B 1 255 ? 7.863 19.531 -9.438 1 84.44 255 VAL B N 1
ATOM 5004 C CA . VAL B 1 255 ? 8.43 20.156 -10.625 1 84.44 255 VAL B CA 1
ATOM 5005 C C . VAL B 1 255 ? 8.32 21.672 -10.508 1 84.44 255 VAL B C 1
ATOM 5007 O O . VAL B 1 255 ? 9.219 22.406 -10.93 1 84.44 255 VAL B O 1
ATOM 5010 N N . PHE B 1 256 ? 7.254 22.125 -9.914 1 83 256 PHE B N 1
ATOM 5011 C CA . PHE B 1 256 ? 7.043 23.562 -9.711 1 83 256 PHE B CA 1
ATOM 5012 C C . PHE B 1 256 ? 7.738 24.031 -8.43 1 83 256 PHE B C 1
ATOM 5014 O O . PHE B 1 256 ? 7.555 25.172 -8.008 1 83 256 PHE B O 1
ATOM 5021 N N . LYS B 1 257 ? 8.383 23.078 -7.773 1 76.75 257 LYS B N 1
ATOM 5022 C CA . LYS B 1 257 ? 9.18 23.344 -6.578 1 76.75 257 LYS B CA 1
ATOM 5023 C C . LYS B 1 257 ? 8.281 23.672 -5.387 1 76.75 257 LYS B C 1
ATOM 5025 O O . LYS B 1 257 ? 8.594 24.547 -4.582 1 76.75 257 LYS B O 1
ATOM 5030 N N . ILE B 1 258 ? 7.203 23.109 -5.422 1 80.25 258 ILE B N 1
ATOM 5031 C CA . ILE B 1 258 ? 6.32 23.141 -4.262 1 80.25 258 ILE B CA 1
ATOM 5032 C C . ILE B 1 258 ? 6.227 21.75 -3.65 1 80.25 258 ILE B C 1
ATOM 5034 O O . ILE B 1 258 ? 6.695 20.766 -4.238 1 80.25 258 ILE B O 1
ATOM 5038 N N . ALA B 1 259 ? 5.801 21.625 -2.424 1 77.12 259 ALA B N 1
ATOM 5039 C CA . ALA B 1 259 ? 5.75 20.344 -1.721 1 77.12 259 ALA B CA 1
ATOM 5040 C C . ALA B 1 259 ? 4.793 19.375 -2.41 1 77.12 259 ALA B C 1
ATOM 5042 O O . ALA B 1 259 ? 3.684 19.75 -2.789 1 77.12 259 ALA B O 1
ATOM 5043 N N . ALA B 1 260 ? 5.18 18.172 -2.602 1 85.88 260 ALA B N 1
ATOM 5044 C CA . ALA B 1 260 ? 4.414 17.125 -3.26 1 85.88 260 ALA B CA 1
ATOM 5045 C C . ALA B 1 260 ? 3.029 16.969 -2.631 1 85.88 260 ALA B C 1
ATOM 5047 O O . ALA B 1 260 ? 2.049 16.703 -3.328 1 85.88 260 ALA B O 1
ATOM 5048 N N . ILE B 1 261 ? 2.918 17.172 -1.367 1 85.88 261 ILE B N 1
ATOM 5049 C CA . ILE B 1 261 ? 1.684 16.938 -0.624 1 85.88 261 ILE B CA 1
ATOM 5050 C C . ILE B 1 261 ? 0.614 17.922 -1.083 1 85.88 261 ILE B C 1
ATOM 5052 O O . ILE B 1 261 ? -0.583 17.641 -1.008 1 85.88 261 ILE B O 1
ATOM 5056 N N . THR B 1 262 ? 1.04 19.109 -1.592 1 86.25 262 THR B N 1
ATOM 5057 C CA . THR B 1 262 ? 0.104 20.078 -2.143 1 86.25 262 THR B CA 1
ATOM 5058 C C . THR B 1 262 ? -0.627 19.5 -3.352 1 86.25 262 THR B C 1
ATOM 5060 O O . THR B 1 262 ? -1.841 19.672 -3.488 1 86.25 262 THR B O 1
ATOM 5063 N N . GLY B 1 263 ? 0.127 18.906 -4.215 1 91.38 263 GLY B N 1
ATOM 5064 C CA . GLY B 1 263 ? -0.489 18.266 -5.367 1 91.38 263 GLY B CA 1
ATOM 5065 C C . GLY B 1 263 ? -1.49 17.203 -4.988 1 91.38 263 GLY B C 1
ATOM 5066 O O . GLY B 1 263 ? -2.562 17.109 -5.59 1 91.38 263 GLY B O 1
ATOM 5067 N N . ALA B 1 264 ? -1.148 16.359 -4.016 1 93.44 264 ALA B N 1
ATOM 5068 C CA . ALA B 1 264 ? -2.047 15.32 -3.529 1 93.44 264 ALA B CA 1
ATOM 5069 C C . ALA B 1 264 ? -3.342 15.922 -2.986 1 93.44 264 ALA B C 1
ATOM 5071 O O . ALA B 1 264 ? -4.43 15.406 -3.25 1 93.44 264 ALA B O 1
ATOM 5072 N N . TYR B 1 265 ? -3.234 17 -2.23 1 89.81 265 TYR B N 1
ATOM 5073 C CA . TYR B 1 265 ? -4.395 17.688 -1.676 1 89.81 265 TYR B CA 1
ATOM 5074 C C . TYR B 1 265 ? -5.305 18.203 -2.785 1 89.81 265 TYR B C 1
ATOM 5076 O O . TYR B 1 265 ? -6.527 18.047 -2.713 1 89.81 265 TYR B O 1
ATOM 5084 N N . VAL B 1 266 ? -4.73 18.797 -3.787 1 92.31 266 VAL B N 1
ATOM 5085 C CA . VAL B 1 266 ? -5.48 19.359 -4.898 1 92.31 266 VAL B CA 1
ATOM 5086 C C . VAL B 1 266 ? -6.293 18.281 -5.594 1 92.31 266 VAL B C 1
ATOM 5088 O O . VAL B 1 266 ? -7.469 18.469 -5.898 1 92.31 266 VAL B O 1
ATOM 5091 N N . VAL B 1 267 ? -5.688 17.141 -5.84 1 95.69 267 VAL B N 1
ATOM 5092 C CA . VAL B 1 267 ? -6.391 16.047 -6.492 1 95.69 267 VAL B CA 1
ATOM 5093 C C . VAL B 1 267 ? -7.543 15.57 -5.605 1 95.69 267 VAL B C 1
ATOM 5095 O O . VAL B 1 267 ? -8.617 15.227 -6.105 1 95.69 267 VAL B O 1
ATOM 5098 N N . GLY B 1 268 ? -7.301 15.523 -4.289 1 94.5 268 GLY B N 1
ATOM 5099 C CA . GLY B 1 268 ? -8.391 15.219 -3.371 1 94.5 268 GLY B CA 1
ATOM 5100 C C . GLY B 1 268 ? -9.578 16.141 -3.523 1 94.5 268 GLY B C 1
ATOM 5101 O O . GLY B 1 268 ? -10.719 15.695 -3.596 1 94.5 268 GLY B O 1
ATOM 5102 N N . VAL B 1 269 ? -9.297 17.422 -3.619 1 90.88 269 VAL B N 1
ATOM 5103 C CA . VAL B 1 269 ? -10.352 18.422 -3.773 1 90.88 269 VAL B CA 1
ATOM 5104 C C . VAL B 1 269 ? -11.078 18.219 -5.098 1 90.88 269 VAL B C 1
ATOM 5106 O O . VAL B 1 269 ? -12.305 18.328 -5.164 1 90.88 269 VAL B O 1
ATOM 5109 N N . ILE B 1 270 ? -10.352 17.906 -6.172 1 93.19 270 ILE B N 1
ATOM 5110 C CA . ILE B 1 270 ? -10.938 17.656 -7.484 1 93.19 270 ILE B CA 1
ATOM 5111 C C . ILE B 1 270 ? -11.938 16.5 -7.387 1 93.19 270 ILE B C 1
ATOM 5113 O O . ILE B 1 270 ? -13.078 16.625 -7.828 1 93.19 270 ILE B O 1
ATOM 5117 N N . PHE B 1 271 ? -11.594 15.453 -6.766 1 94.56 271 PHE B N 1
ATOM 5118 C CA . PHE B 1 271 ? -12.445 14.273 -6.715 1 94.56 271 PHE B CA 1
ATOM 5119 C C . PHE B 1 271 ? -13.562 14.461 -5.695 1 94.56 271 PHE B C 1
ATOM 5121 O O . PHE B 1 271 ? -14.57 13.75 -5.73 1 94.56 271 PHE B O 1
ATOM 5128 N N . SER B 1 272 ? -13.383 15.422 -4.734 1 92.81 272 SER B N 1
ATOM 5129 C CA . SER B 1 272 ? -14.438 15.703 -3.766 1 92.81 272 SER B CA 1
ATOM 5130 C C . SER B 1 272 ? -15.688 16.25 -4.453 1 92.81 272 SER B C 1
ATOM 5132 O O . SER B 1 272 ? -16.781 16.203 -3.887 1 92.81 272 SER B O 1
ATOM 5134 N N . THR B 1 273 ? -15.547 16.734 -5.676 1 90.75 273 THR B N 1
ATOM 5135 C CA . THR B 1 273 ? -16.656 17.328 -6.414 1 90.75 273 THR B CA 1
ATOM 5136 C C . THR B 1 273 ? -17.281 16.312 -7.363 1 90.75 273 THR B C 1
ATOM 5138 O O . THR B 1 273 ? -18.188 16.641 -8.125 1 90.75 273 THR B O 1
ATOM 5141 N N . THR B 1 274 ? -16.812 15.078 -7.402 1 91 274 THR B N 1
ATOM 5142 C CA . THR B 1 274 ? -17.328 14.031 -8.281 1 91 274 THR B CA 1
ATOM 5143 C C . THR B 1 274 ? -18.234 13.078 -7.512 1 91 274 THR B C 1
ATOM 5145 O O . THR B 1 274 ? -18.188 13.008 -6.285 1 91 274 THR B O 1
ATOM 5148 N N . PRO B 1 275 ? -19.078 12.336 -8.172 1 89.38 275 PRO B N 1
ATOM 5149 C CA . PRO B 1 275 ? -19.953 11.383 -7.504 1 89.38 275 PRO B CA 1
ATOM 5150 C C . PRO B 1 275 ? -19.203 10.211 -6.887 1 89.38 275 PRO B C 1
ATOM 5152 O O . PRO B 1 275 ? -19.766 9.438 -6.109 1 89.38 275 PRO B O 1
ATOM 5155 N N . TYR B 1 276 ? -17.891 10.156 -7.152 1 91.25 276 TYR B N 1
ATOM 5156 C CA . TYR B 1 276 ? -17.141 9 -6.684 1 91.25 276 TYR B CA 1
ATOM 5157 C C . TYR B 1 276 ? -16.359 9.328 -5.414 1 91.25 276 TYR B C 1
ATOM 5159 O O . TYR B 1 276 ? -15.523 8.547 -4.969 1 91.25 276 TYR B O 1
ATOM 5167 N N . GLN B 1 277 ? -16.625 10.469 -4.844 1 93.31 277 GLN B N 1
ATOM 5168 C CA . GLN B 1 277 ? -15.898 10.945 -3.672 1 93.31 277 GLN B CA 1
ATOM 5169 C C . GLN B 1 277 ? -15.914 9.914 -2.553 1 93.31 277 GLN B C 1
ATOM 5171 O O . GLN B 1 277 ? -14.867 9.578 -1.992 1 93.31 277 GLN B O 1
ATOM 5176 N N . ARG B 1 278 ? -17.031 9.383 -2.266 1 92.56 278 ARG B N 1
ATOM 5177 C CA . ARG B 1 278 ? -17.188 8.453 -1.153 1 92.56 278 ARG B CA 1
ATOM 5178 C C . ARG B 1 278 ? -16.469 7.137 -1.446 1 92.56 278 ARG B C 1
ATOM 5180 O O . ARG B 1 278 ? -15.797 6.582 -0.573 1 92.56 278 ARG B O 1
ATOM 5187 N N . LYS B 1 279 ? -16.625 6.684 -2.627 1 92.25 279 LYS B N 1
ATOM 5188 C CA . LYS B 1 279 ? -15.984 5.434 -3.018 1 92.25 279 LYS B CA 1
ATOM 5189 C C . LYS B 1 279 ? -14.461 5.547 -2.945 1 92.25 279 LYS B C 1
ATOM 5191 O O . LYS B 1 279 ? -13.797 4.668 -2.396 1 92.25 279 LYS B O 1
ATOM 5196 N N . ILE B 1 280 ? -13.969 6.598 -3.49 1 94.56 280 ILE B N 1
ATOM 5197 C CA . ILE B 1 280 ? -12.523 6.824 -3.494 1 94.56 280 ILE B CA 1
ATOM 5198 C C . ILE B 1 280 ? -12.023 7.004 -2.062 1 94.56 280 ILE B C 1
ATOM 5200 O O . ILE B 1 280 ? -11.008 6.426 -1.676 1 94.56 280 ILE B O 1
ATOM 5204 N N . THR B 1 281 ? -12.742 7.75 -1.271 1 94.69 281 THR B N 1
ATOM 5205 C CA . THR B 1 281 ? -12.367 7.984 0.119 1 94.69 281 THR B CA 1
ATOM 5206 C C . THR B 1 281 ? -12.273 6.664 0.881 1 94.69 281 THR B C 1
ATOM 5208 O O . THR B 1 281 ? -11.289 6.41 1.575 1 94.69 281 THR B O 1
ATOM 5211 N N . ASN B 1 282 ? -13.242 5.82 0.71 1 93.69 282 ASN B N 1
ATOM 5212 C CA . ASN B 1 282 ? -13.281 4.547 1.421 1 93.69 282 ASN B CA 1
ATOM 5213 C C . ASN B 1 282 ? -12.102 3.654 1.042 1 93.69 282 ASN B C 1
ATOM 5215 O O . ASN B 1 282 ? -11.5 3.014 1.906 1 93.69 282 ASN B O 1
ATOM 5219 N N . ARG B 1 283 ? -11.75 3.656 -0.183 1 93.19 283 ARG B N 1
ATOM 5220 C CA . ARG B 1 283 ? -10.672 2.787 -0.649 1 93.19 283 ARG B CA 1
ATOM 5221 C C . ARG B 1 283 ? -9.312 3.35 -0.262 1 93.19 283 ARG B C 1
ATOM 5223 O O . ARG B 1 283 ? -8.414 2.602 0.141 1 93.19 283 ARG B O 1
ATOM 5230 N N . ILE B 1 284 ? -9.172 4.648 -0.356 1 94.56 284 ILE B N 1
ATOM 5231 C CA . ILE B 1 284 ? -7.898 5.277 -0.005 1 94.56 284 ILE B CA 1
ATOM 5232 C C . ILE B 1 284 ? -7.672 5.176 1.502 1 94.56 284 ILE B C 1
ATOM 5234 O O . ILE B 1 284 ? -6.535 5.02 1.956 1 94.56 284 ILE B O 1
ATOM 5238 N N . GLN B 1 285 ? -8.727 5.223 2.262 1 93.5 285 GLN B N 1
ATOM 5239 C CA . GLN B 1 285 ? -8.602 5.047 3.703 1 93.5 285 GLN B CA 1
ATOM 5240 C C . GLN B 1 285 ? -7.992 3.686 4.043 1 93.5 285 GLN B C 1
ATOM 5242 O O . GLN B 1 285 ? -7.176 3.576 4.957 1 93.5 285 GLN B O 1
ATOM 5247 N N . VAL B 1 286 ? -8.406 2.701 3.303 1 92.38 286 VAL B N 1
ATOM 5248 C CA . VAL B 1 286 ? -7.863 1.365 3.52 1 92.38 286 VAL B CA 1
ATOM 5249 C C . VAL B 1 286 ? -6.367 1.363 3.229 1 92.38 286 VAL B C 1
ATOM 5251 O O . VAL B 1 286 ? -5.57 0.869 4.031 1 92.38 286 VAL B O 1
ATOM 5254 N N . LEU B 1 287 ? -5.957 1.925 2.135 1 93.56 287 LEU B N 1
ATOM 5255 C CA . LEU B 1 287 ? -4.551 2.002 1.75 1 93.56 287 LEU B CA 1
ATOM 5256 C C . LEU B 1 287 ? -3.748 2.779 2.787 1 93.56 287 LEU B C 1
ATOM 5258 O O . LEU B 1 287 ? -2.703 2.311 3.246 1 93.56 287 LEU B O 1
ATOM 5262 N N . ALA B 1 288 ? -4.281 3.92 3.131 1 93.25 288 ALA B N 1
ATOM 5263 C CA . ALA B 1 288 ? -3.562 4.852 3.994 1 93.25 288 ALA B CA 1
ATOM 5264 C C . ALA B 1 288 ? -3.443 4.305 5.414 1 93.25 288 ALA B C 1
ATOM 5266 O O . ALA B 1 288 ? -2.34 4.188 5.949 1 93.25 288 ALA B O 1
ATOM 5267 N N . TYR B 1 289 ? -4.527 3.809 5.965 1 91.12 289 TYR B N 1
ATOM 5268 C CA . TYR B 1 289 ? -4.562 3.57 7.402 1 91.12 289 TYR B CA 1
ATOM 5269 C C . TYR B 1 289 ? -4.168 2.135 7.727 1 91.12 289 TYR B C 1
ATOM 5271 O O . TYR B 1 289 ? -3.799 1.826 8.859 1 91.12 289 TYR B O 1
ATOM 5279 N N . SER B 1 290 ? -4.23 1.243 6.754 1 92.62 290 SER B N 1
ATOM 5280 C CA . SER B 1 290 ? -3.879 -0.144 7.043 1 92.62 290 SER B CA 1
ATOM 5281 C C . SER B 1 290 ? -2.375 -0.368 6.934 1 92.62 290 SER B C 1
ATOM 5283 O O . SER B 1 290 ? -1.833 -1.295 7.539 1 92.62 290 SER B O 1
ATOM 5285 N N . LEU B 1 291 ? -1.734 0.509 6.191 1 94.56 291 LEU B N 1
ATOM 5286 C CA . LEU B 1 291 ? -0.335 0.195 5.922 1 94.56 291 LEU B CA 1
ATOM 5287 C C . LEU B 1 291 ? 0.525 1.453 5.98 1 94.56 291 LEU B C 1
ATOM 5289 O O . LEU B 1 291 ? 1.387 1.58 6.855 1 94.56 291 LEU B O 1
ATOM 5293 N N . PHE B 1 292 ? 0.244 2.52 5.285 1 94.5 292 PHE B N 1
ATOM 5294 C CA . PHE B 1 292 ? 1.184 3.598 5 1 94.5 292 PHE B CA 1
ATOM 5295 C C . PHE B 1 292 ? 1.219 4.605 6.141 1 94.5 292 PHE B C 1
ATOM 5297 O O . PHE B 1 292 ? 2.295 4.984 6.609 1 94.5 292 PHE B O 1
ATOM 5304 N N . THR B 1 293 ? 0.078 5.016 6.645 1 90.25 293 THR B N 1
ATOM 5305 C CA . THR B 1 293 ? 0.034 6.082 7.641 1 90.25 293 THR B CA 1
ATOM 5306 C C . THR B 1 293 ? 0.627 5.609 8.969 1 90.25 293 THR B C 1
ATOM 5308 O O . THR B 1 293 ? 1.323 6.367 9.648 1 90.25 293 THR B O 1
ATOM 5311 N N . PRO B 1 294 ? 0.379 4.316 9.367 1 91.5 294 PRO B N 1
ATOM 5312 C CA . PRO B 1 294 ? 1.066 3.826 10.562 1 91.5 294 PRO B CA 1
ATOM 5313 C C . PRO B 1 294 ? 2.588 3.877 10.43 1 91.5 294 PRO B C 1
ATOM 5315 O O . PRO B 1 294 ? 3.281 4.227 11.391 1 91.5 294 PRO B O 1
ATOM 5318 N N . ILE B 1 295 ? 3.051 3.537 9.32 1 93.5 295 ILE B N 1
ATOM 5319 C CA . ILE B 1 295 ? 4.488 3.57 9.07 1 93.5 295 ILE B CA 1
ATOM 5320 C C . ILE B 1 295 ? 4.992 5.008 9.156 1 93.5 295 ILE B C 1
ATOM 5322 O O . ILE B 1 295 ? 6.055 5.266 9.727 1 93.5 295 ILE B O 1
ATOM 5326 N N . PHE B 1 296 ? 4.254 5.941 8.656 1 89.5 296 PHE B N 1
ATOM 5327 C CA . PHE B 1 296 ? 4.621 7.352 8.688 1 89.5 296 PHE B CA 1
ATOM 5328 C C . PHE B 1 296 ? 4.758 7.848 10.117 1 89.5 296 PHE B C 1
ATOM 5330 O O . PHE B 1 296 ? 5.773 8.438 10.484 1 89.5 296 PHE B O 1
ATOM 5337 N N . PHE B 1 297 ? 3.812 7.574 10.938 1 87.06 297 PHE B N 1
ATOM 5338 C CA . PHE B 1 297 ? 3.803 8.125 12.281 1 87.06 297 PHE B CA 1
ATOM 5339 C C . PHE B 1 297 ? 4.902 7.496 13.133 1 87.06 297 PHE B C 1
ATOM 5341 O O . PHE B 1 297 ? 5.551 8.18 13.93 1 87.06 297 PHE B O 1
ATOM 5348 N N . VAL B 1 298 ? 5.129 6.227 12.961 1 91.25 298 VAL B N 1
ATOM 5349 C CA . VAL B 1 298 ? 6.238 5.59 13.664 1 91.25 298 VAL B CA 1
ATOM 5350 C C . VAL B 1 298 ? 7.562 6.16 13.172 1 91.25 298 VAL B C 1
ATOM 5352 O O . VAL B 1 298 ? 8.492 6.367 13.953 1 91.25 298 VAL B O 1
ATOM 5355 N N . SER B 1 299 ? 7.652 6.426 11.859 1 89 299 SER B N 1
ATOM 5356 C CA . SER B 1 299 ? 8.883 6.949 11.266 1 89 299 SER B CA 1
ATOM 5357 C C . SER B 1 299 ? 9.211 8.336 11.812 1 89 299 SER B C 1
ATOM 5359 O O . SER B 1 299 ? 10.375 8.711 11.898 1 89 299 SER B O 1
ATOM 5361 N N . ILE B 1 300 ? 8.18 9.133 12.094 1 82 300 ILE B N 1
ATOM 5362 C CA . ILE B 1 300 ? 8.375 10.438 12.719 1 82 300 ILE B CA 1
ATOM 5363 C C . ILE B 1 300 ? 9.148 10.273 14.031 1 82 300 ILE B C 1
ATOM 5365 O O . ILE B 1 300 ? 10.078 11.031 14.312 1 82 300 ILE B O 1
ATOM 5369 N N . GLY B 1 301 ? 8.766 9.273 14.805 1 84.06 301 GLY B N 1
ATOM 5370 C CA . GLY B 1 301 ? 9.469 9 16.047 1 84.06 301 GLY B CA 1
ATOM 5371 C C . GLY B 1 301 ? 10.906 8.555 15.836 1 84.06 301 GLY B C 1
ATOM 5372 O O . GLY B 1 301 ? 11.781 8.867 16.641 1 84.06 301 GLY B O 1
ATOM 5373 N N . LEU B 1 302 ? 11.133 7.801 14.781 1 85.88 302 LEU B N 1
ATOM 5374 C CA . LEU B 1 302 ? 12.477 7.312 14.484 1 85.88 302 LEU B CA 1
ATOM 5375 C C . LEU B 1 302 ? 13.43 8.469 14.211 1 85.88 302 LEU B C 1
ATOM 5377 O O . LEU B 1 302 ? 14.641 8.344 14.398 1 85.88 302 LEU B O 1
ATOM 5381 N N . LYS B 1 303 ? 12.867 9.547 13.75 1 78.38 303 LYS B N 1
ATOM 5382 C CA . LYS B 1 303 ? 13.688 10.695 13.352 1 78.38 303 LYS B CA 1
ATOM 5383 C C . LYS B 1 303 ? 13.945 11.617 14.539 1 78.38 303 LYS B C 1
ATOM 5385 O O . LYS B 1 303 ? 14.781 12.516 14.453 1 78.38 303 LYS B O 1
ATOM 5390 N N . VAL B 1 304 ? 13.156 11.359 15.602 1 73.25 304 VAL B N 1
ATOM 5391 C CA . VAL B 1 304 ? 13.312 12.195 16.781 1 73.25 304 VAL B CA 1
ATOM 5392 C C . VAL B 1 304 ? 14.602 11.828 17.516 1 73.25 304 VAL B C 1
ATOM 5394 O O . VAL B 1 304 ? 14.852 10.656 17.797 1 73.25 304 VAL B O 1
ATOM 5397 N N . ALA B 1 305 ? 15.539 12.641 17.516 1 62.78 305 ALA B N 1
ATOM 5398 C CA . ALA B 1 305 ? 16.766 12.453 18.297 1 62.78 305 ALA B CA 1
ATOM 5399 C C . ALA B 1 305 ? 16.594 12.992 19.719 1 62.78 305 ALA B C 1
ATOM 5401 O O . ALA B 1 305 ? 16.562 14.203 19.922 1 62.78 305 ALA B O 1
ATOM 5402 N N . ILE B 1 306 ? 16.016 12.211 20.531 1 59.81 306 ILE B N 1
ATOM 5403 C CA . ILE B 1 306 ? 15.938 12.695 21.906 1 59.81 306 ILE B CA 1
ATOM 5404 C C . ILE B 1 306 ? 17.297 12.531 22.578 1 59.81 306 ILE B C 1
ATOM 5406 O O . ILE B 1 306 ? 17.672 11.414 22.969 1 59.81 306 ILE B O 1
ATOM 5410 N N . THR B 1 307 ? 18.219 13.148 22.062 1 57.09 307 THR B N 1
ATOM 5411 C CA . THR B 1 307 ? 19.5 13.086 22.734 1 57.09 307 THR B CA 1
ATOM 5412 C C . THR B 1 307 ? 19.469 13.828 24.062 1 57.09 307 THR B C 1
ATOM 5414 O O . THR B 1 307 ? 18.484 14.516 24.375 1 57.09 307 THR B O 1
ATOM 5417 N N . SER B 1 308 ? 20.375 13.547 24.891 1 54.06 308 SER B N 1
ATOM 5418 C CA . SER B 1 308 ? 20.609 14.242 26.141 1 54.06 308 SER B CA 1
ATOM 5419 C C . SER B 1 308 ? 20.312 15.734 26.016 1 54.06 308 SER B C 1
ATOM 5421 O O . SER B 1 308 ? 20.156 16.422 27.031 1 54.06 308 SER B O 1
ATOM 5423 N N . GLU B 1 309 ? 20.047 16.172 24.812 1 59.59 309 GLU B N 1
ATOM 5424 C CA . GLU B 1 309 ? 20.016 17.625 24.578 1 59.59 309 GLU B CA 1
ATOM 5425 C C . GLU B 1 309 ? 18.594 18.156 24.656 1 59.59 309 GLU B C 1
ATOM 5427 O O . GLU B 1 309 ? 18.375 19.375 24.516 1 59.59 309 GLU B O 1
ATOM 5432 N N . ILE B 1 310 ? 17.656 17.297 24.828 1 62.5 310 ILE B N 1
ATOM 5433 C CA . ILE B 1 310 ? 16.312 17.844 24.953 1 62.5 310 ILE B CA 1
ATOM 5434 C C . ILE B 1 310 ? 16.266 18.844 26.109 1 62.5 310 ILE B C 1
ATOM 5436 O O . ILE B 1 310 ? 15.547 19.844 26.031 1 62.5 310 ILE B O 1
ATOM 5440 N N . LEU B 1 311 ? 17.047 18.516 27 1 68.19 311 LEU B N 1
ATOM 5441 C CA . LEU B 1 311 ? 17.078 19.422 28.141 1 68.19 311 LEU B CA 1
ATOM 5442 C C . LEU B 1 311 ? 17.656 20.781 27.75 1 68.19 311 LEU B C 1
ATOM 5444 O O . LEU B 1 311 ? 17.391 21.781 28.422 1 68.19 311 LEU B O 1
ATOM 5448 N N . LYS B 1 312 ? 18.328 20.719 26.672 1 76.44 312 LYS B N 1
ATOM 5449 C CA . LYS B 1 312 ? 18.984 21.953 26.281 1 76.44 312 LYS B CA 1
ATOM 5450 C C . LYS B 1 312 ? 18.016 22.906 25.578 1 76.44 312 LYS B C 1
ATOM 5452 O O . LYS B 1 312 ? 18.219 24.125 25.594 1 76.44 312 LYS B O 1
ATOM 5457 N N . TYR B 1 313 ? 16.906 22.438 25.094 1 82.75 313 TYR B N 1
ATOM 5458 C CA . TYR B 1 313 ? 16.062 23.359 24.328 1 82.75 313 TYR B CA 1
ATOM 5459 C C . TYR B 1 313 ? 14.625 23.281 24.797 1 82.75 313 TYR B C 1
ATOM 5461 O O . TYR B 1 313 ? 13.695 23.547 24.031 1 82.75 313 TYR B O 1
ATOM 5469 N N . TRP B 1 314 ? 14.391 22.984 26.094 1 86.56 314 TRP B N 1
ATOM 5470 C CA . TRP B 1 314 ? 13.039 22.859 26.625 1 86.56 314 TRP B CA 1
ATOM 5471 C C . TRP B 1 314 ? 12.336 24.219 26.625 1 86.56 314 TRP B C 1
ATOM 5473 O O . TRP B 1 314 ? 11.125 24.297 26.391 1 86.56 314 TRP B O 1
ATOM 5483 N N . LYS B 1 315 ? 13.062 25.328 26.922 1 91.19 315 LYS B N 1
ATOM 5484 C CA . LYS B 1 315 ? 12.469 26.656 26.891 1 91.19 315 LYS B CA 1
ATOM 5485 C C . LYS B 1 315 ? 11.938 27.016 25.516 1 91.19 315 LYS B C 1
ATOM 5487 O O . LYS B 1 315 ? 10.836 27.547 25.375 1 91.19 315 LYS B O 1
ATOM 5492 N N . TYR B 1 316 ? 12.766 26.719 24.562 1 93.94 316 TYR B N 1
ATOM 5493 C CA . TYR B 1 316 ? 12.359 26.953 23.188 1 93.94 316 TYR B CA 1
ATOM 5494 C C . TYR B 1 316 ? 11.117 26.156 22.828 1 93.94 316 TYR B C 1
ATOM 5496 O O . TYR B 1 316 ? 10.18 26.672 22.234 1 93.94 316 TYR B O 1
ATOM 5504 N N . ALA B 1 317 ? 11.078 24.938 23.281 1 92.56 317 ALA B N 1
ATOM 5505 C CA . ALA B 1 317 ? 9.945 24.062 22.984 1 92.56 317 ALA B CA 1
ATOM 5506 C C . ALA B 1 317 ? 8.664 24.594 23.609 1 92.56 317 ALA B C 1
ATOM 5508 O O . ALA B 1 317 ? 7.605 24.594 22.969 1 92.56 317 ALA B O 1
ATOM 5509 N N . ILE B 1 318 ? 8.742 25.016 24.812 1 93.69 318 ILE B N 1
ATOM 5510 C CA . ILE B 1 318 ? 7.582 25.531 25.531 1 93.69 318 ILE B CA 1
ATOM 5511 C C . ILE B 1 318 ? 7.082 26.812 24.859 1 93.69 318 ILE B C 1
ATOM 5513 O O . ILE B 1 318 ? 5.875 27.031 24.766 1 93.69 318 ILE B O 1
ATOM 5517 N N . VAL B 1 319 ? 7.988 27.641 24.5 1 95.75 319 VAL B N 1
ATOM 5518 C CA . VAL B 1 319 ? 7.625 28.891 23.859 1 95.75 319 VAL B CA 1
ATOM 5519 C C . VAL B 1 319 ? 6.902 28.609 22.547 1 95.75 319 VAL B C 1
ATOM 5521 O O . VAL B 1 319 ? 5.914 29.266 22.219 1 95.75 319 VAL B O 1
ATOM 5524 N N . VAL B 1 320 ? 7.43 27.672 21.797 1 95.38 320 VAL B N 1
ATOM 5525 C CA . VAL B 1 320 ? 6.801 27.297 20.531 1 95.38 320 VAL B CA 1
ATOM 5526 C C . VAL B 1 320 ? 5.367 26.828 20.797 1 95.38 320 VAL B C 1
ATOM 5528 O O . VAL B 1 320 ? 4.445 27.219 20.078 1 95.38 320 VAL B O 1
ATOM 5531 N N . VAL B 1 321 ? 5.172 26.016 21.812 1 95.38 321 VAL B N 1
ATOM 5532 C CA . VAL B 1 321 ? 3.854 25.484 22.156 1 95.38 321 VAL B CA 1
ATOM 5533 C C . VAL B 1 321 ? 2.932 26.641 22.562 1 95.38 321 VAL B C 1
ATOM 5535 O O . VAL B 1 321 ? 1.778 26.703 22.125 1 95.38 321 VAL B O 1
ATOM 5538 N N . LEU B 1 322 ? 3.424 27.516 23.344 1 96.25 322 LEU B N 1
ATOM 5539 C CA . LEU B 1 322 ? 2.625 28.625 23.828 1 96.25 322 LEU B CA 1
ATOM 5540 C C . LEU B 1 322 ? 2.213 29.547 22.688 1 96.25 322 LEU B C 1
ATOM 5542 O O . LEU B 1 322 ? 1.067 30 22.641 1 96.25 322 LEU B O 1
ATOM 5546 N N . ILE B 1 323 ? 3.137 29.828 21.828 1 96.38 323 ILE B N 1
ATOM 5547 C CA . ILE B 1 323 ? 2.836 30.672 20.688 1 96.38 323 ILE B CA 1
ATOM 5548 C C . ILE B 1 323 ? 1.738 30.031 19.844 1 96.38 323 ILE B C 1
ATOM 5550 O O . ILE B 1 323 ? 0.824 30.719 19.375 1 96.38 323 ILE B O 1
ATOM 5554 N N . ALA B 1 324 ? 1.882 28.766 19.609 1 96.12 324 ALA B N 1
ATOM 5555 C CA . ALA B 1 324 ? 0.918 28.047 18.781 1 96.12 324 ALA B CA 1
ATOM 5556 C C . ALA B 1 324 ? -0.469 28.047 19.406 1 96.12 324 ALA B C 1
ATOM 5558 O O . ALA B 1 324 ? -1.465 28.328 18.734 1 96.12 324 ALA B O 1
ATOM 5559 N N . VAL B 1 325 ? -0.531 27.75 20.688 1 95.31 325 VAL B N 1
ATOM 5560 C CA . VAL B 1 325 ? -1.797 27.641 21.406 1 95.31 325 VAL B CA 1
ATOM 5561 C C . VAL B 1 325 ? -2.439 29.031 21.516 1 95.31 325 VAL B C 1
ATOM 5563 O O . VAL B 1 325 ? -3.596 29.219 21.125 1 95.31 325 VAL B O 1
ATOM 5566 N N . PHE B 1 326 ? -1.734 29.984 21.953 1 96.06 326 PHE B N 1
ATOM 5567 C CA . PHE B 1 326 ? -2.283 31.312 22.172 1 96.06 326 PHE B CA 1
ATOM 5568 C C . PHE B 1 326 ? -2.49 32.031 20.844 1 96.06 326 PHE B C 1
ATOM 5570 O O . PHE B 1 326 ? -3.412 32.844 20.688 1 96.06 326 PHE B O 1
ATOM 5577 N N . GLY B 1 327 ? -1.614 31.734 19.906 1 96.06 327 GLY B N 1
ATOM 5578 C CA . GLY B 1 327 ? -1.814 32.281 18.578 1 96.06 327 GLY B CA 1
ATOM 5579 C C . GLY B 1 327 ? -3.166 31.938 17.984 1 96.06 327 GLY B C 1
ATOM 5580 O O . GLY B 1 327 ? -3.811 32.781 17.359 1 96.06 327 GLY B O 1
ATOM 5581 N N . LYS B 1 328 ? -3.551 30.688 18.172 1 95.75 328 LYS B N 1
ATOM 5582 C CA . LYS B 1 328 ? -4.848 30.266 17.656 1 95.75 328 LYS B CA 1
ATOM 5583 C C . LYS B 1 328 ? -5.988 30.844 18.484 1 95.75 328 LYS B C 1
ATOM 5585 O O . LYS B 1 328 ? -7.008 31.266 17.922 1 95.75 328 LYS B O 1
ATOM 5590 N N . ILE B 1 329 ? -5.859 30.844 19.797 1 96.75 329 ILE B N 1
ATOM 5591 C CA . ILE B 1 329 ? -6.914 31.359 20.656 1 96.75 329 ILE B CA 1
ATOM 5592 C C . ILE B 1 329 ? -7.168 32.844 20.359 1 96.75 329 ILE B C 1
ATOM 5594 O O . ILE B 1 329 ? -8.312 33.25 20.141 1 96.75 329 ILE B O 1
ATOM 5598 N N . ILE B 1 330 ? -6.121 33.562 20.312 1 97.19 330 ILE B N 1
ATOM 5599 C CA . ILE B 1 330 ? -6.246 35 20.094 1 97.19 330 ILE B CA 1
ATOM 5600 C C . ILE B 1 330 ? -6.625 35.281 18.641 1 97.19 330 ILE B C 1
ATOM 5602 O O . ILE B 1 330 ? -7.52 36.094 18.359 1 97.19 330 ILE B O 1
ATOM 5606 N N . GLY B 1 331 ? -5.938 34.656 17.719 1 97.19 331 GLY B N 1
ATOM 5607 C CA . GLY B 1 331 ? -6.195 34.906 16.312 1 97.19 331 GLY B CA 1
ATOM 5608 C C . GLY B 1 331 ? -7.613 34.531 15.898 1 97.19 331 GLY B C 1
ATOM 5609 O O . GLY B 1 331 ? -8.328 35.375 15.336 1 97.19 331 GLY B O 1
ATOM 5610 N N . CYS B 1 332 ? -7.988 33.312 16.172 1 96.94 332 CYS B N 1
ATOM 5611 C CA . CYS B 1 332 ? -9.344 32.906 15.859 1 96.94 332 CYS B CA 1
ATOM 5612 C C . CYS B 1 332 ? -10.367 33.625 16.703 1 96.94 332 CYS B C 1
ATOM 5614 O O . CYS B 1 332 ? -11.461 33.969 16.234 1 96.94 332 CYS B O 1
ATOM 5616 N N . GLY B 1 333 ? -10.055 33.844 18 1 96.88 333 GLY B N 1
ATOM 5617 C CA . GLY B 1 333 ? -10.945 34.625 18.875 1 96.88 333 GLY B CA 1
ATOM 5618 C C . GLY B 1 333 ? -11.227 36.031 18.359 1 96.88 333 GLY B C 1
ATOM 5619 O O . GLY B 1 333 ? -12.375 36.469 18.375 1 96.88 333 GLY B O 1
ATOM 5620 N N . LEU B 1 334 ? -10.211 36.688 17.953 1 97.06 334 LEU B N 1
ATOM 5621 C CA . LEU B 1 334 ? -10.383 38.031 17.406 1 97.06 334 LEU B CA 1
ATOM 5622 C C . LEU B 1 334 ? -11.219 38 16.125 1 97.06 334 LEU B C 1
ATOM 5624 O O . LEU B 1 334 ? -12.039 38.906 15.898 1 97.06 334 LEU B O 1
ATOM 5628 N N . GLY B 1 335 ? -10.945 37.031 15.305 1 96.5 335 GLY B N 1
ATOM 5629 C CA . GLY B 1 335 ? -11.781 36.844 14.125 1 96.5 335 GLY B CA 1
ATOM 5630 C C . GLY B 1 335 ? -13.25 36.656 14.469 1 96.5 335 GLY B C 1
ATOM 5631 O O . GLY B 1 335 ? -14.133 37.156 13.781 1 96.5 335 GLY B O 1
ATOM 5632 N N . ALA B 1 336 ? -13.469 35.906 15.508 1 96.5 336 ALA B N 1
ATOM 5633 C CA . ALA B 1 336 ? -14.828 35.656 15.969 1 96.5 336 ALA B CA 1
ATOM 5634 C C . ALA B 1 336 ? -15.469 36.938 16.5 1 96.5 336 ALA B C 1
ATOM 5636 O O . ALA B 1 336 ? -16.641 37.219 16.234 1 96.5 336 ALA B O 1
ATOM 5637 N N . LEU B 1 337 ? -14.727 37.719 17.266 1 96.69 337 LEU B N 1
ATOM 5638 C CA . LEU B 1 337 ? -15.234 38.969 17.781 1 96.69 337 LEU B CA 1
ATOM 5639 C C . LEU B 1 337 ? -15.602 39.938 16.656 1 96.69 337 LEU B C 1
ATOM 5641 O O . LEU B 1 337 ? -16.609 40.625 16.719 1 96.69 337 LEU B O 1
ATOM 5645 N N . LEU B 1 338 ? -14.844 39.938 15.664 1 95.81 338 LEU B N 1
ATOM 5646 C CA . LEU B 1 338 ? -15.109 40.781 14.508 1 95.81 338 LEU B CA 1
ATOM 5647 C C . LEU B 1 338 ? -16.344 40.281 13.742 1 95.81 338 LEU B C 1
ATOM 5649 O O . LEU B 1 338 ? -16.938 41.031 12.977 1 95.81 338 LEU B O 1
ATOM 5653 N N . SER B 1 339 ? -16.641 39.062 13.977 1 93.44 339 SER B N 1
ATOM 5654 C CA . SER B 1 339 ? -17.812 38.5 13.344 1 93.44 339 SER B CA 1
ATOM 5655 C C . SER B 1 339 ? -19.031 38.562 14.258 1 93.44 339 SER B C 1
ATOM 5657 O O . SER B 1 339 ? -19.984 37.781 14.094 1 93.44 339 SER B O 1
ATOM 5659 N N . LYS B 1 340 ? -18.922 39.281 15.344 1 92.25 340 LYS B N 1
ATOM 5660 C CA . LYS B 1 340 ? -20.031 39.656 16.219 1 92.25 340 LYS B CA 1
ATOM 5661 C C . LYS B 1 340 ? -20.328 38.562 17.219 1 92.25 340 LYS B C 1
ATOM 5663 O O . LYS B 1 340 ? -21.453 38.469 17.734 1 92.25 340 LYS B O 1
ATOM 5668 N N . PHE B 1 341 ? -19.406 37.781 17.438 1 94.25 341 PHE B N 1
ATOM 5669 C CA . PHE B 1 341 ? -19.547 36.844 18.547 1 94.25 341 PHE B CA 1
ATOM 5670 C C . PHE B 1 341 ? -19.219 37.5 19.875 1 94.25 341 PHE B C 1
ATOM 5672 O O . PHE B 1 341 ? -18.453 38.469 19.922 1 94.25 341 PHE B O 1
ATOM 5679 N N . LYS B 1 342 ? -19.781 37 20.859 1 94.75 342 LYS B N 1
ATOM 5680 C CA . LYS B 1 342 ? -19.453 37.469 22.203 1 94.75 342 LYS B CA 1
ATOM 5681 C C . LYS B 1 342 ? -18.094 36.906 22.641 1 94.75 342 LYS B C 1
ATOM 5683 O O . LYS B 1 342 ? -17.562 35.969 22.047 1 94.75 342 LYS B O 1
ATOM 5688 N N . LEU B 1 343 ? -17.562 37.469 23.641 1 95.12 343 LEU B N 1
ATOM 5689 C CA . LEU B 1 343 ? -16.234 37.156 24.125 1 95.12 343 LEU B CA 1
ATOM 5690 C C . LEU B 1 343 ? -16.156 35.656 24.516 1 95.12 343 LEU B C 1
ATOM 5692 O O . LEU B 1 343 ? -15.172 35 24.234 1 95.12 343 LEU B O 1
ATOM 5696 N N . ARG B 1 344 ? -17.203 35.219 25.094 1 94.56 344 ARG B N 1
ATOM 5697 C CA . ARG B 1 344 ? -17.234 33.812 25.5 1 94.56 344 ARG B CA 1
ATOM 5698 C C . ARG B 1 344 ? -17.25 32.875 24.297 1 94.56 344 ARG B C 1
ATOM 5700 O O . ARG B 1 344 ? -16.562 31.859 24.281 1 94.56 344 ARG B O 1
ATOM 5707 N N . GLN B 1 345 ? -18.047 33.281 23.344 1 95.75 345 GLN B N 1
ATOM 5708 C CA . GLN B 1 345 ? -18.141 32.5 22.125 1 95.75 345 GLN B CA 1
ATOM 5709 C C . GLN B 1 345 ? -16.828 32.531 21.344 1 95.75 345 GLN B C 1
ATOM 5711 O O . GLN B 1 345 ? -16.422 31.531 20.766 1 95.75 345 GLN B O 1
ATOM 5716 N N . ALA B 1 346 ? -16.219 33.688 21.438 1 96.94 346 ALA B N 1
ATOM 5717 C CA . ALA B 1 346 ? -14.922 33.844 20.766 1 96.94 346 ALA B CA 1
ATOM 5718 C C . ALA B 1 346 ? -13.867 32.938 21.406 1 96.94 346 ALA B C 1
ATOM 5720 O O . ALA B 1 346 ? -13.023 32.375 20.703 1 96.94 346 ALA B O 1
ATOM 5721 N N . LEU B 1 347 ? -13.914 32.812 22.672 1 96.38 347 LEU B N 1
ATOM 5722 C CA . LEU B 1 347 ? -13 31.922 23.375 1 96.38 347 LEU B CA 1
ATOM 5723 C C . LEU B 1 347 ? -13.273 30.469 23.016 1 96.38 347 LEU B C 1
ATOM 5725 O O . LEU B 1 347 ? -12.336 29.672 22.875 1 96.38 347 LEU B O 1
ATOM 5729 N N . GLN B 1 348 ? -14.578 30.125 22.906 1 95.75 348 GLN B N 1
ATOM 5730 C CA . GLN B 1 348 ? -14.969 28.766 22.531 1 95.75 348 GLN B CA 1
ATOM 5731 C C . GLN B 1 348 ? -14.422 28.406 21.141 1 95.75 348 GLN B C 1
ATOM 5733 O O . GLN B 1 348 ? -13.875 27.312 20.953 1 95.75 348 GLN B O 1
ATOM 5738 N N . ILE B 1 349 ? -14.516 29.344 20.266 1 96 349 ILE B N 1
ATOM 5739 C CA . ILE B 1 349 ? -14.055 29.141 18.906 1 96 349 ILE B CA 1
ATOM 5740 C C . ILE B 1 349 ? -12.531 29.047 18.875 1 96 349 ILE B C 1
ATOM 5742 O O . ILE B 1 349 ? -11.961 28.156 18.234 1 96 349 ILE B O 1
ATOM 5746 N N . GLY B 1 350 ? -11.867 29.953 19.562 1 96.75 350 GLY B N 1
ATOM 5747 C CA . GLY B 1 350 ? -10.422 29.938 19.641 1 96.75 350 GLY B CA 1
ATOM 5748 C C . GLY B 1 350 ? -9.867 28.656 20.219 1 96.75 350 GLY B C 1
ATOM 5749 O O . GLY B 1 350 ? -8.922 28.078 19.672 1 96.75 350 GLY B O 1
ATOM 5750 N N . VAL B 1 351 ? -10.461 28.203 21.25 1 95.5 351 VAL B N 1
ATOM 5751 C CA . VAL B 1 351 ? -10.031 26.969 21.906 1 95.5 351 VAL B CA 1
ATOM 5752 C C . VAL B 1 351 ? -10.281 25.781 20.984 1 95.5 351 VAL B C 1
ATOM 5754 O O . VAL B 1 351 ? -9.484 24.828 20.953 1 95.5 351 VAL B O 1
ATOM 5757 N N . GLY B 1 352 ? -11.344 25.875 20.25 1 93.81 352 GLY B N 1
ATOM 5758 C CA . GLY B 1 352 ? -11.688 24.812 19.312 1 93.81 352 GLY B CA 1
ATOM 5759 C C . GLY B 1 352 ? -10.695 24.672 18.172 1 93.81 352 GLY B C 1
ATOM 5760 O O . GLY B 1 352 ? -10.641 23.641 17.516 1 93.81 352 GLY B O 1
ATOM 5761 N N . MET B 1 353 ? -9.812 25.672 18.016 1 94.56 353 MET B N 1
ATOM 5762 C CA . MET B 1 353 ? -8.914 25.703 16.875 1 94.56 353 MET B CA 1
ATOM 5763 C C . MET B 1 353 ? -7.473 25.469 17.297 1 94.56 353 MET B C 1
ATOM 5765 O O . MET B 1 353 ? -6.543 25.641 16.516 1 94.56 353 MET B O 1
ATOM 5769 N N . ILE B 1 354 ? -7.254 25.047 18.516 1 94.25 354 ILE B N 1
ATOM 5770 C CA . ILE B 1 354 ? -5.93 24.938 19.125 1 94.25 354 ILE B CA 1
ATOM 5771 C C . ILE B 1 354 ? -5.238 23.672 18.625 1 94.25 354 ILE B C 1
ATOM 5773 O O . ILE B 1 354 ? -4.039 23.672 18.328 1 94.25 354 ILE B O 1
ATOM 5777 N N . ALA B 1 355 ? -5.93 22.594 18.438 1 89.31 355 ALA B N 1
ATOM 5778 C CA . ALA B 1 355 ? -5.352 21.266 18.266 1 89.31 355 ALA B CA 1
ATOM 5779 C C . ALA B 1 355 ? -4.641 21.156 16.922 1 89.31 355 ALA B C 1
ATOM 5781 O O . ALA B 1 355 ? -5.098 21.703 15.922 1 89.31 355 ALA B O 1
ATOM 5782 N N . ARG B 1 356 ? -3.459 20.516 17 1 87.94 356 ARG B N 1
ATOM 5783 C CA . ARG B 1 356 ? -2.674 20.172 15.82 1 87.94 356 ARG B CA 1
ATOM 5784 C C . ARG B 1 356 ? -2.475 18.672 15.703 1 87.94 356 ARG B C 1
ATOM 5786 O O . ARG B 1 356 ? -2.432 17.969 16.719 1 87.94 356 ARG B O 1
ATOM 5793 N N . ALA B 1 357 ? -2.389 18.234 14.5 1 78.75 357 ALA B N 1
ATOM 5794 C CA . ALA B 1 357 ? -2.18 16.797 14.312 1 78.75 357 ALA B CA 1
ATOM 5795 C C . ALA B 1 357 ? -1.23 16.531 13.148 1 78.75 357 ALA B C 1
ATOM 5797 O O . ALA B 1 357 ? -0.079 16.984 13.164 1 78.75 357 ALA B O 1
ATOM 5798 N N . GLU B 1 358 ? -1.796 15.82 12.156 1 77.56 358 GLU B N 1
ATOM 5799 C CA . GLU B 1 358 ? -0.98 15.211 11.109 1 77.56 358 GLU B CA 1
ATOM 5800 C C . GLU B 1 358 ? -0.343 16.266 10.219 1 77.56 358 GLU B C 1
ATOM 5802 O O . GLU B 1 358 ? 0.826 16.156 9.844 1 77.56 358 GLU B O 1
ATOM 5807 N N . VAL B 1 359 ? -1.068 17.312 9.938 1 81.5 359 VAL B N 1
ATOM 5808 C CA . VAL B 1 359 ? -0.597 18.281 8.969 1 81.5 359 VAL B CA 1
ATOM 5809 C C . VAL B 1 359 ? 0.635 19 9.508 1 81.5 359 VAL B C 1
ATOM 5811 O O . VAL B 1 359 ? 1.613 19.203 8.789 1 81.5 359 VAL B O 1
ATOM 5814 N N . ALA B 1 360 ? 0.604 19.359 10.75 1 88.75 360 ALA B N 1
ATOM 5815 C CA . ALA B 1 360 ? 1.756 20.016 11.375 1 88.75 360 ALA B CA 1
ATOM 5816 C C . ALA B 1 360 ? 2.988 19.109 11.312 1 88.75 360 ALA B C 1
ATOM 5818 O O . ALA B 1 360 ? 4.09 19.578 11.008 1 88.75 360 ALA B O 1
ATOM 5819 N N . LEU B 1 361 ? 2.75 17.875 11.555 1 86.25 361 LEU B N 1
ATOM 5820 C CA . LEU B 1 361 ? 3.852 16.922 11.57 1 86.25 361 LEU B CA 1
ATOM 5821 C C . LEU B 1 361 ? 4.387 16.688 10.156 1 86.25 361 LEU B C 1
ATOM 5823 O O . LEU B 1 361 ? 5.594 16.516 9.969 1 86.25 361 LEU B O 1
ATOM 5827 N N . ILE B 1 362 ? 3.463 16.688 9.242 1 84.38 362 ILE B N 1
ATOM 5828 C CA . ILE B 1 362 ? 3.838 16.484 7.852 1 84.38 362 ILE B CA 1
ATOM 5829 C C . ILE B 1 362 ? 4.727 17.625 7.383 1 84.38 362 ILE B C 1
ATOM 5831 O O . ILE B 1 362 ? 5.805 17.406 6.828 1 84.38 362 ILE B O 1
ATOM 5835 N N . ILE B 1 363 ? 4.34 18.844 7.695 1 86.38 363 ILE B N 1
ATOM 5836 C CA . ILE B 1 363 ? 5.102 20.016 7.266 1 86.38 363 ILE B CA 1
ATOM 5837 C C . ILE B 1 363 ? 6.441 20.047 8 1 86.38 363 ILE B C 1
ATOM 5839 O O . ILE B 1 363 ? 7.469 20.375 7.41 1 86.38 363 ILE B O 1
ATOM 5843 N N . ALA B 1 364 ? 6.398 19.688 9.211 1 89.31 364 ALA B N 1
ATOM 5844 C CA . ALA B 1 364 ? 7.629 19.672 9.992 1 89.31 364 ALA B CA 1
ATOM 5845 C C . ALA B 1 364 ? 8.602 18.625 9.453 1 89.31 364 ALA B C 1
ATOM 5847 O O . ALA B 1 364 ? 9.805 18.859 9.367 1 89.31 364 ALA B O 1
ATOM 5848 N N . SER B 1 365 ? 8.062 17.5 9.133 1 84.75 365 SER B N 1
ATOM 5849 C CA . SER B 1 365 ? 8.898 16.422 8.609 1 84.75 365 SER B CA 1
ATOM 5850 C C . SER B 1 365 ? 9.547 16.828 7.289 1 84.75 365 SER B C 1
ATOM 5852 O O . SER B 1 365 ? 10.719 16.516 7.051 1 84.75 365 SER B O 1
ATOM 5854 N N . GLN B 1 366 ? 8.82 17.453 6.496 1 80.81 366 GLN B N 1
ATOM 5855 C CA . GLN B 1 366 ? 9.367 17.953 5.238 1 80.81 366 GLN B CA 1
ATOM 5856 C C . GLN B 1 366 ? 10.438 19.016 5.484 1 80.81 366 GLN B C 1
ATOM 5858 O O . GLN B 1 366 ? 11.414 19.094 4.738 1 80.81 366 GLN B O 1
ATOM 5863 N N . GLY B 1 367 ? 10.25 19.812 6.484 1 86.19 367 GLY B N 1
ATOM 5864 C CA . GLY B 1 367 ? 11.219 20.844 6.828 1 86.19 367 GLY B CA 1
ATOM 5865 C C . GLY B 1 367 ? 12.555 20.281 7.273 1 86.19 367 GLY B C 1
ATOM 5866 O O . GLY B 1 367 ? 13.609 20.828 6.922 1 86.19 367 GLY B O 1
ATOM 5867 N N . VAL B 1 368 ? 12.523 19.203 7.996 1 85.06 368 VAL B N 1
ATOM 5868 C CA . VAL B 1 368 ? 13.75 18.562 8.43 1 85.06 368 VAL B CA 1
ATOM 5869 C C . VAL B 1 368 ? 14.469 17.938 7.23 1 85.06 368 VAL B C 1
ATOM 5871 O O . VAL B 1 368 ? 15.688 18.062 7.094 1 85.06 368 VAL B O 1
ATOM 5874 N N . ALA B 1 369 ? 13.672 17.312 6.461 1 77.56 369 ALA B N 1
ATOM 5875 C CA . ALA B 1 369 ? 14.234 16.688 5.273 1 77.56 369 ALA B CA 1
ATOM 5876 C C . ALA B 1 369 ? 14.906 17.719 4.367 1 77.56 369 ALA B C 1
ATOM 5878 O O . ALA B 1 369 ? 15.93 17.422 3.748 1 77.56 369 ALA B O 1
ATOM 5879 N N . ALA B 1 370 ? 14.344 18.906 4.328 1 78.88 370 ALA B N 1
ATOM 5880 C CA . ALA B 1 370 ? 14.859 19.969 3.479 1 78.88 370 ALA B CA 1
ATOM 5881 C C . ALA B 1 370 ? 15.898 20.812 4.223 1 78.88 370 ALA B C 1
ATOM 5883 O O . ALA B 1 370 ? 16.438 21.781 3.666 1 78.88 370 ALA B O 1
ATOM 5884 N N . LYS B 1 371 ? 16.125 20.547 5.52 1 86.5 371 LYS B N 1
ATOM 5885 C CA . LYS B 1 371 ? 17.078 21.219 6.383 1 86.5 371 LYS B CA 1
ATOM 5886 C C . LYS B 1 371 ? 16.688 22.688 6.59 1 86.5 371 LYS B C 1
ATOM 5888 O O . LYS B 1 371 ? 17.547 23.562 6.625 1 86.5 371 LYS B O 1
ATOM 5893 N N . VAL B 1 372 ? 15.438 22.891 6.633 1 89.19 372 VAL B N 1
ATOM 5894 C CA . VAL B 1 372 ? 14.906 24.234 6.84 1 89.19 372 VAL B CA 1
ATOM 5895 C C . VAL B 1 372 ? 14.578 24.438 8.312 1 89.19 372 VAL B C 1
ATOM 5897 O O . VAL B 1 372 ? 14.484 25.578 8.789 1 89.19 372 VAL B O 1
ATOM 5900 N N . ILE B 1 373 ? 14.438 23.297 9.008 1 91.12 373 ILE B N 1
ATOM 5901 C CA . ILE B 1 373 ? 14.273 23.391 10.453 1 91.12 373 ILE B CA 1
ATOM 5902 C C . ILE B 1 373 ? 15.227 22.422 11.141 1 91.12 373 ILE B C 1
ATOM 5904 O O . ILE B 1 373 ? 15.672 21.453 10.539 1 91.12 373 ILE B O 1
ATOM 5908 N N . THR B 1 374 ? 15.57 22.75 12.312 1 91.31 374 THR B N 1
ATOM 5909 C CA . THR B 1 374 ? 16.5 21.938 13.102 1 91.31 374 THR B CA 1
ATOM 5910 C C . THR B 1 374 ? 15.758 20.797 13.805 1 91.31 374 THR B C 1
ATOM 5912 O O . THR B 1 374 ? 14.523 20.797 13.867 1 91.31 374 THR B O 1
ATOM 5915 N N . ASP B 1 375 ? 16.531 19.891 14.398 1 87.88 375 ASP B N 1
ATOM 5916 C CA . ASP B 1 375 ? 15.953 18.781 15.164 1 87.88 375 ASP B CA 1
ATOM 5917 C C . ASP B 1 375 ? 15.227 19.281 16.406 1 87.88 375 ASP B C 1
ATOM 5919 O O . ASP B 1 375 ? 14.219 18.719 16.828 1 87.88 375 ASP B O 1
ATOM 5923 N N . ALA B 1 376 ? 15.773 20.344 16.922 1 89.75 376 ALA B N 1
ATOM 5924 C CA . ALA B 1 376 ? 15.148 20.953 18.094 1 89.75 376 ALA B CA 1
ATOM 5925 C C . ALA B 1 376 ? 13.758 21.484 17.766 1 89.75 376 ALA B C 1
ATOM 5927 O O . ALA B 1 376 ? 12.812 21.312 18.547 1 89.75 376 ALA B O 1
ATOM 5928 N N . THR B 1 377 ? 13.703 22.141 16.641 1 92.44 377 THR B N 1
ATOM 5929 C CA . THR B 1 377 ? 12.414 22.672 16.203 1 92.44 377 THR B CA 1
ATOM 5930 C C . THR B 1 377 ? 11.445 21.531 15.914 1 92.44 377 THR B C 1
ATOM 5932 O O . THR B 1 377 ? 10.266 21.594 16.281 1 92.44 377 THR B O 1
ATOM 5935 N N . PHE B 1 378 ? 11.945 20.531 15.273 1 90.62 378 PHE B N 1
ATOM 5936 C CA . PHE B 1 378 ? 11.117 19.375 14.953 1 90.62 378 PHE B CA 1
ATOM 5937 C C . PHE B 1 378 ? 10.547 18.75 16.219 1 90.62 378 PHE B C 1
ATOM 5939 O O . PHE B 1 378 ? 9.344 18.484 16.312 1 90.62 378 PHE B O 1
ATOM 5946 N N . THR B 1 379 ? 11.367 18.516 17.156 1 86.75 379 THR B N 1
ATOM 5947 C CA . THR B 1 379 ? 10.953 17.922 18.422 1 86.75 379 THR B CA 1
ATOM 5948 C C . THR B 1 379 ? 9.945 18.812 19.141 1 86.75 379 THR B C 1
ATOM 5950 O O . THR B 1 379 ? 9 18.328 19.766 1 86.75 379 THR B O 1
ATOM 5953 N N . SER B 1 380 ? 10.148 20.094 19.062 1 91 380 SER B N 1
ATOM 5954 C CA . SER B 1 380 ? 9.227 21.047 19.672 1 91 380 SER B CA 1
ATOM 5955 C C . SER B 1 380 ? 7.848 20.969 19.031 1 91 380 SER B C 1
ATOM 5957 O O . SER B 1 380 ? 6.832 21.125 19.719 1 91 380 SER B O 1
ATOM 5959 N N . ILE B 1 381 ? 7.816 20.75 17.719 1 92.19 381 ILE B N 1
ATOM 5960 C CA . ILE B 1 381 ? 6.547 20.641 17 1 92.19 381 ILE B CA 1
ATOM 5961 C C . ILE B 1 381 ? 5.836 19.359 17.406 1 92.19 381 ILE B C 1
ATOM 5963 O O . ILE B 1 381 ? 4.609 19.328 17.547 1 92.19 381 ILE B O 1
ATOM 5967 N N . VAL B 1 382 ? 6.621 18.312 17.578 1 86.88 382 VAL B N 1
ATOM 5968 C CA . VAL B 1 382 ? 6.043 17.062 18.047 1 86.88 382 VAL B CA 1
ATOM 5969 C C . VAL B 1 382 ? 5.395 17.281 19.406 1 86.88 382 VAL B C 1
ATOM 5971 O O . VAL B 1 382 ? 4.277 16.812 19.656 1 86.88 382 VAL B O 1
ATOM 5974 N N . LEU B 1 383 ? 6.078 17.953 20.266 1 86.06 383 LEU B N 1
ATOM 5975 C CA . LEU B 1 383 ? 5.547 18.266 21.578 1 86.06 383 LEU B CA 1
ATOM 5976 C C . LEU B 1 383 ? 4.285 19.109 21.469 1 86.06 383 LEU B C 1
ATOM 5978 O O . LEU B 1 383 ? 3.336 18.922 22.234 1 86.06 383 LEU B O 1
ATOM 5982 N N . LEU B 1 384 ? 4.328 20.031 20.594 1 91.38 384 LEU B N 1
ATOM 5983 C CA . LEU B 1 384 ? 3.16 20.859 20.344 1 91.38 384 LEU B CA 1
ATOM 5984 C C . LEU B 1 384 ? 1.948 20.016 19.984 1 91.38 384 LEU B C 1
ATOM 5986 O O . LEU B 1 384 ? 0.85 20.234 20.5 1 91.38 384 LEU B O 1
ATOM 5990 N N . VAL B 1 385 ? 2.113 19.094 19.078 1 88.12 385 VAL B N 1
ATOM 5991 C CA . VAL B 1 385 ? 1.025 18.234 18.609 1 88.12 385 VAL B CA 1
ATOM 5992 C C . VAL B 1 385 ? 0.461 17.438 19.797 1 88.12 385 VAL B C 1
ATOM 5994 O O . VAL B 1 385 ? -0.757 17.344 19.953 1 88.12 385 VAL B O 1
ATOM 5997 N N . VAL B 1 386 ? 1.367 17.016 20.641 1 83 386 VAL B N 1
ATOM 5998 C CA . VAL B 1 386 ? 0.958 16.25 21.812 1 83 386 VAL B CA 1
ATOM 5999 C C . VAL B 1 386 ? 0.19 17.141 22.781 1 83 386 VAL B C 1
ATOM 6001 O O . VAL B 1 386 ? -0.933 16.812 23.172 1 83 386 VAL B O 1
ATOM 6004 N N . ILE B 1 387 ? 0.703 18.203 23.125 1 87.94 387 ILE B N 1
ATOM 6005 C CA . ILE B 1 387 ? 0.141 19.062 24.141 1 87.94 387 ILE B CA 1
ATOM 6006 C C . ILE B 1 387 ? -1.171 19.672 23.656 1 87.94 387 ILE B C 1
ATOM 6008 O O . ILE B 1 387 ? -2.162 19.703 24.391 1 87.94 387 ILE B O 1
ATOM 6012 N N . SER B 1 388 ? -1.155 20.141 22.438 1 90.94 388 SER B N 1
ATOM 6013 C CA . SER B 1 388 ? -2.363 20.781 21.906 1 90.94 388 SER B CA 1
ATOM 6014 C C . SER B 1 388 ? -3.516 19.781 21.828 1 90.94 388 SER B C 1
ATOM 6016 O O . SER B 1 388 ? -4.672 20.141 22.047 1 90.94 388 SER B O 1
ATOM 6018 N N . THR B 1 389 ? -3.225 18.594 21.516 1 82.12 389 THR B N 1
ATOM 6019 C CA . THR B 1 389 ? -4.234 17.547 21.438 1 82.12 389 THR B CA 1
ATOM 6020 C C . THR B 1 389 ? -4.773 17.203 22.828 1 82.12 389 THR B C 1
ATOM 6022 O O . THR B 1 389 ? -5.957 16.906 22.984 1 82.12 389 THR B O 1
ATOM 6025 N N . LEU B 1 390 ? -3.945 17.266 23.781 1 83.12 390 LEU B N 1
ATOM 6026 C CA . LEU B 1 390 ? -4.316 16.906 25.141 1 83.12 390 LEU B CA 1
ATOM 6027 C C . LEU B 1 390 ? -5.117 18.016 25.797 1 83.12 390 LEU B C 1
ATOM 6029 O O . LEU B 1 390 ? -6.039 17.75 26.578 1 83.12 390 LEU B O 1
ATOM 6033 N N . VAL B 1 391 ? -4.836 19.172 25.562 1 89.06 391 VAL B N 1
ATOM 6034 C CA . VAL B 1 391 ? -5.402 20.281 26.312 1 89.06 391 VAL B CA 1
ATOM 6035 C C . VAL B 1 391 ? -6.727 20.719 25.688 1 89.06 391 VAL B C 1
ATOM 6037 O O . VAL B 1 391 ? -7.59 21.281 26.359 1 89.06 391 VAL B O 1
ATOM 6040 N N . THR B 1 392 ? -6.961 20.453 24.422 1 90.31 392 THR B N 1
ATOM 6041 C CA . THR B 1 392 ? -8.117 20.969 23.703 1 90.31 392 THR B CA 1
ATOM 6042 C C . THR B 1 392 ? -9.414 20.438 24.297 1 90.31 392 THR B C 1
ATOM 6044 O O . THR B 1 392 ? -10.336 21.203 24.594 1 90.31 392 THR B O 1
ATOM 6047 N N . PRO B 1 393 ? -9.57 19.109 24.562 1 86.56 393 PRO B N 1
ATOM 6048 C CA . PRO B 1 393 ? -10.852 18.594 25.062 1 86.56 393 PRO B CA 1
ATOM 6049 C C . PRO B 1 393 ? -11.242 19.219 26.406 1 86.56 393 PRO B C 1
ATOM 6051 O O . PRO B 1 393 ? -12.344 19.766 26.531 1 86.56 393 PRO B O 1
ATOM 6054 N N . PRO B 1 394 ? -10.422 19.172 27.422 1 88.62 394 PRO B N 1
ATOM 6055 C CA . PRO B 1 394 ? -10.82 19.781 28.688 1 88.62 394 PRO B CA 1
ATOM 6056 C C . PRO B 1 394 ? -11.078 21.281 28.578 1 88.62 394 PRO B C 1
ATOM 6058 O O . PRO B 1 394 ? -11.961 21.812 29.25 1 88.62 394 PRO B O 1
ATOM 6061 N N . LEU B 1 395 ? -10.328 21.969 27.797 1 92.94 395 LEU B N 1
ATOM 6062 C CA . LEU B 1 395 ? -10.523 23.406 27.625 1 92.94 395 LEU B CA 1
ATOM 6063 C C . LEU B 1 395 ? -11.852 23.703 26.938 1 92.94 395 LEU B C 1
ATOM 6065 O O . LEU B 1 395 ? -12.531 24.672 27.266 1 92.94 395 LEU B O 1
ATOM 6069 N N . LEU B 1 396 ? -12.18 22.906 25.969 1 91.56 396 LEU B N 1
ATOM 6070 C CA . LEU B 1 396 ? -13.453 23.078 25.266 1 91.56 396 LEU B CA 1
ATOM 6071 C C . LEU B 1 396 ? -14.617 22.828 26.219 1 91.56 396 LEU B C 1
ATOM 6073 O O . LEU B 1 396 ? -15.594 23.578 26.219 1 91.56 396 LEU B O 1
ATOM 6077 N N . LYS B 1 397 ? -14.539 21.797 26.969 1 89.81 397 LYS B N 1
ATOM 6078 C CA . LYS B 1 397 ? -15.578 21.484 27.938 1 89.81 397 LYS B CA 1
ATOM 6079 C C . LYS B 1 397 ? -15.758 22.625 28.938 1 89.81 397 LYS B C 1
ATOM 6081 O O . LYS B 1 397 ? -16.891 22.984 29.297 1 89.81 397 LYS B O 1
ATOM 6086 N N . TYR B 1 398 ? -14.656 23.094 29.312 1 91.44 398 TYR B N 1
ATOM 6087 C CA . TYR B 1 398 ? -14.695 24.203 30.266 1 91.44 398 TYR B CA 1
ATOM 6088 C C . TYR B 1 398 ? -15.297 25.438 29.609 1 91.44 398 TYR B C 1
ATOM 6090 O O . TYR B 1 398 ? -16.109 26.141 30.234 1 91.44 398 TYR B O 1
ATOM 6098 N N . ALA B 1 399 ? -14.922 25.734 28.453 1 93.06 399 ALA B N 1
ATOM 6099 C CA . ALA B 1 399 ? -15.367 26.938 27.75 1 93.06 399 ALA B CA 1
ATOM 6100 C C . ALA B 1 399 ? -16.859 26.875 27.469 1 93.06 399 ALA B C 1
ATOM 6102 O O . ALA B 1 399 ? -17.547 27.906 27.453 1 93.06 399 ALA B O 1
ATOM 6103 N N . PHE B 1 400 ? -17.422 25.703 27.312 1 90.31 400 PHE B N 1
ATOM 6104 C CA . PHE B 1 400 ? -18.828 25.562 26.953 1 90.31 400 PHE B CA 1
ATOM 6105 C C . PHE B 1 400 ? -19.672 25.297 28.188 1 90.31 400 PHE B C 1
ATOM 6107 O O . PHE B 1 400 ? -20.906 25.281 28.125 1 90.31 400 PHE B O 1
ATOM 6114 N N . SER B 1 401 ? -19.156 24.844 29.266 1 82.75 401 SER B N 1
ATOM 6115 C CA . SER B 1 401 ? -19.906 24.562 30.484 1 82.75 401 SER B CA 1
ATOM 6116 C C . SER B 1 401 ? -20.547 25.828 31.047 1 82.75 401 SER B C 1
ATOM 6118 O O . SER B 1 401 ? -21.625 25.781 31.641 1 82.75 401 SER B O 1
ATOM 6120 N N . ASN B 1 402 ? -19.953 26.938 31 1 62.44 402 ASN B N 1
ATOM 6121 C CA . ASN B 1 402 ? -20.484 28.125 31.656 1 62.44 402 ASN B CA 1
ATOM 6122 C C . ASN B 1 402 ? -21.688 28.688 30.906 1 62.44 402 ASN B C 1
ATOM 6124 O O . ASN B 1 402 ? -22.188 29.75 31.25 1 62.44 402 ASN B O 1
ATOM 6128 N N . GLU B 1 403 ? -22.203 28.25 29.891 1 58.22 403 GLU B N 1
ATOM 6129 C CA . GLU B 1 403 ? -23.344 28.766 29.156 1 58.22 403 GLU B CA 1
ATOM 6130 C C . GLU B 1 403 ? -24.656 28.375 29.828 1 58.22 403 GLU B C 1
ATOM 6132 O O . GLU B 1 403 ? -25.703 28.953 29.516 1 58.22 403 GLU B O 1
ATOM 6137 N N . LYS B 1 404 ? -24.969 27.516 30.641 1 48.91 404 LYS B N 1
ATOM 6138 C CA . LYS B 1 404 ? -26.25 27.281 31.266 1 48.91 404 LYS B CA 1
ATOM 6139 C C . LYS B 1 404 ? -26.797 28.547 31.922 1 48.91 404 LYS B C 1
ATOM 6141 O O . LYS B 1 404 ? -28.016 28.688 32.094 1 48.91 404 LYS B O 1
ATOM 6146 N N . ALA B 1 405 ? -26.094 29.062 32.625 1 47.97 405 ALA B N 1
ATOM 6147 C CA . ALA B 1 405 ? -26.719 29.922 33.625 1 47.97 405 ALA B CA 1
ATOM 6148 C C . ALA B 1 405 ? -27.297 31.188 32.969 1 47.97 405 ALA B C 1
ATOM 6150 O O . ALA B 1 405 ? -28.016 31.953 33.625 1 47.97 405 ALA B O 1
ATOM 6151 N N . GLN B 1 406 ? -26.719 31.438 31.828 1 39.62 406 GLN B N 1
ATOM 6152 C CA . GLN B 1 406 ? -27.203 32.75 31.469 1 39.62 406 GLN B CA 1
ATOM 6153 C C . GLN B 1 406 ? -28.547 32.656 30.719 1 39.62 406 GLN B C 1
ATOM 6155 O O . GLN B 1 406 ? -29.203 33.688 30.484 1 39.62 406 GLN B O 1
ATOM 6160 N N . GLU B 1 407 ? -28.812 31.609 29.969 1 41.41 407 GLU B N 1
ATOM 6161 C CA . GLU B 1 407 ? -30.141 31.703 29.359 1 41.41 407 GLU B CA 1
ATOM 6162 C C . GLU B 1 407 ? -31.219 31.703 30.422 1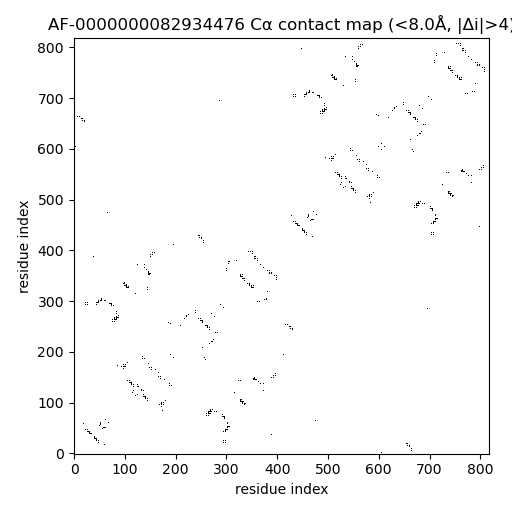 41.41 407 GLU B C 1
ATOM 6164 O O . GLU B 1 407 ? -32.406 31.906 30.109 1 41.41 407 GLU B O 1
ATOM 6169 N N . THR B 1 408 ? -30.922 31.094 31.484 1 36.03 408 THR B N 1
ATOM 6170 C CA . THR B 1 408 ? -32.031 31.188 32.406 1 36.03 408 THR B CA 1
ATOM 6171 C C . THR B 1 408 ? -32.125 32.594 33.031 1 36.03 408 THR B C 1
ATOM 6173 O O . THR B 1 408 ? -32.938 32.844 33.906 1 36.03 408 THR B O 1
ATOM 6176 N N . VAL B 1 409 ? -31.203 33.469 32.719 1 34.28 409 VAL B N 1
ATOM 6177 C CA . VAL B 1 409 ? -31.594 34.781 33.312 1 34.28 409 VAL B CA 1
ATOM 6178 C C . VAL B 1 409 ? -32.406 35.562 32.281 1 34.28 409 VAL B C 1
ATOM 6180 O O . VAL B 1 409 ? -32.062 35.625 31.109 1 34.28 409 VAL B O 1
#

pLDDT: mean 84.95, std 12.86, range [33.12, 97.31]

Nearest PDB structures (foldseek):
  8by2-assembly1_B  TM=7.812E-01  e=1.855E-11  Escherichia coli
  8bxg-assembly1_A  TM=7.752E-01  e=6.240E-11  Escherichia coli
  7p1i-assembly1_B  TM=7.072E-01  e=4.637E-09  Bison bison
  8pd9-assembly1_A  TM=7.645E-01  e=5.246E-08  Strongylocentrotus purpuratus
  8xq8-assembly1_A  TM=7.554E-01  e=1.068E-07  Strongylocentrotus purpuratus

Radius of gyration: 29.69 Å; Cα contacts (8 Å, |Δi|>4): 1361; chains: 2; bounding box: 62×84×65 Å